Protein AF-0000000077493539 (afdb_homodimer)

Radius of gyration: 42.81 Å; Cα contacts (8 Å, |Δi|>4): 2598; chains: 2; bounding box: 103×130×84 Å

Nearest PDB structures (foldseek):
  8h37-assembly1_P  TM=4.604E-01  e=4.340E-40  Homo sapiens
  8h38-assembly1_I  TM=4.693E-01  e=5.112E-39  Homo sapiens
  8h37-assembly1_N  TM=4.551E-01  e=4.836E-38  Homo sapiens
  8khp-assembly1_B  TM=5.087E-01  e=1.444E-34  Homo sapiens
  8h37-assembly1_A  TM=4.536E-01  e=4.565E-34  Homo sapiens

Organism: Branchiostoma lanceolatum (NCBI:txid7740)

Structure (mmCIF, N/CA/C/O backbone):
data_AF-0000000077493539-model_v1
#
loop_
_entity.id
_entity.type
_entity.pdbx_description
1 polymer 'KLHL18 protein'
#
loop_
_atom_site.group_PDB
_atom_site.id
_atom_site.type_symbol
_atom_site.label_atom_id
_atom_site.label_alt_id
_atom_site.label_comp_id
_atom_site.label_asym_id
_atom_site.label_entity_id
_atom_site.label_seq_id
_atom_site.pdbx_PDB_ins_code
_atom_site.Cartn_x
_atom_site.Cartn_y
_atom_site.Cartn_z
_atom_site.occupancy
_atom_site.B_iso_or_equiv
_atom_site.auth_seq_id
_atom_site.auth_comp_id
_atom_site.auth_asym_id
_atom_site.auth_atom_id
_atom_site.pdbx_PDB_model_num
ATOM 1 N N . MET A 1 1 ? -13.578 37.562 -7.383 1 19.59 1 MET A N 1
ATOM 2 C CA . MET A 1 1 ? -12.977 36.312 -7.816 1 19.59 1 MET A CA 1
ATOM 3 C C . MET A 1 1 ? -11.891 35.875 -6.848 1 19.59 1 MET A C 1
ATOM 5 O O . MET A 1 1 ? -10.742 36.312 -6.957 1 19.59 1 MET A O 1
ATOM 9 N N . ALA A 1 2 ? -12.25 35.625 -5.547 1 22.66 2 ALA A N 1
ATOM 10 C CA . ALA A 1 2 ? -11.398 35.438 -4.375 1 22.66 2 ALA A CA 1
ATOM 11 C C . ALA A 1 2 ? -10.484 34.219 -4.543 1 22.66 2 ALA A C 1
ATOM 13 O O . ALA A 1 2 ? -10.961 33.125 -4.828 1 22.66 2 ALA A O 1
ATOM 14 N N . THR A 1 3 ? -9.312 34.5 -5.129 1 23.86 3 THR A N 1
ATOM 15 C CA . THR A 1 3 ? -8.273 33.5 -5.402 1 23.86 3 THR A CA 1
ATOM 16 C C . THR A 1 3 ? -8.156 32.5 -4.254 1 23.86 3 THR A C 1
ATOM 18 O O . THR A 1 3 ? -7.898 32.875 -3.111 1 23.86 3 THR A O 1
ATOM 21 N N . SER A 1 4 ? -8.82 31.453 -4.363 1 24.23 4 SER A N 1
ATOM 22 C CA . SER A 1 4 ? -8.977 30.266 -3.51 1 24.23 4 SER A CA 1
ATOM 23 C C . SER A 1 4 ? -7.621 29.688 -3.117 1 24.23 4 SER A C 1
ATOM 25 O O . SER A 1 4 ? -6.836 29.297 -3.979 1 24.23 4 SER A O 1
ATOM 27 N N . ARG A 1 5 ? -6.91 30.375 -2.219 1 28.3 5 ARG A N 1
ATOM 28 C CA . ARG A 1 5 ? -5.617 29.875 -1.755 1 28.3 5 ARG A CA 1
ATOM 29 C C . ARG A 1 5 ? -5.68 28.391 -1.453 1 28.3 5 ARG A C 1
ATOM 31 O O . ARG A 1 5 ? -6.297 27.969 -0.469 1 28.3 5 ARG A O 1
ATOM 38 N N . ARG A 1 6 ? -5.695 27.672 -2.5 1 31.83 6 ARG A N 1
ATOM 39 C CA . ARG A 1 6 ? -5.465 26.234 -2.383 1 31.83 6 ARG A CA 1
ATOM 40 C C . ARG A 1 6 ? -4.238 25.938 -1.527 1 31.83 6 ARG A C 1
ATOM 42 O O . ARG A 1 6 ? -3.105 26.156 -1.965 1 31.83 6 ARG A O 1
ATOM 49 N N . ARG A 1 7 ? -4.277 26.266 -0.281 1 31.64 7 ARG A N 1
ATOM 50 C CA . ARG A 1 7 ? -3.146 25.828 0.527 1 31.64 7 ARG A CA 1
ATOM 51 C C . ARG A 1 7 ? -2.814 24.359 0.245 1 31.64 7 ARG A C 1
ATOM 53 O O . ARG A 1 7 ? -3.686 23.5 0.328 1 31.64 7 ARG A O 1
ATOM 60 N N . HIS A 1 8 ? -1.934 24.047 -0.609 1 27.56 8 HIS A N 1
ATOM 61 C CA . HIS A 1 8 ? -1.348 22.719 -0.78 1 27.56 8 HIS A CA 1
ATOM 62 C C . HIS A 1 8 ? -1.075 22.062 0.567 1 27.56 8 HIS A C 1
ATOM 64 O O . HIS A 1 8 ? -0.335 22.609 1.391 1 27.56 8 HIS A O 1
ATOM 70 N N . PHE A 1 9 ? -2.082 21.422 1.148 1 28.53 9 PHE A N 1
ATOM 71 C CA . PHE A 1 9 ? -1.77 20.531 2.252 1 28.53 9 PHE A CA 1
ATOM 72 C C . PHE A 1 9 ? -0.621 19.594 1.883 1 28.53 9 PHE A C 1
ATOM 74 O O . PHE A 1 9 ? -0.666 18.922 0.849 1 28.53 9 PHE A O 1
ATOM 81 N N . PRO A 1 10 ? 0.623 19.953 2.18 1 29.91 10 PRO A N 1
ATOM 82 C CA . PRO A 1 10 ? 1.633 18.906 1.995 1 29.91 10 PRO A CA 1
ATOM 83 C C . PRO A 1 10 ? 1.101 17.516 2.309 1 29.91 10 PRO A C 1
ATOM 85 O O . PRO A 1 10 ? 0.077 17.375 2.982 1 29.91 10 PRO A O 1
ATOM 88 N N . SER A 1 11 ? 1.812 16.453 1.874 1 29.14 11 SER A N 1
ATOM 89 C CA . SER A 1 11 ? 1.626 15.016 2.006 1 29.14 11 SER A CA 1
ATOM 90 C C . SER A 1 11 ? 1.114 14.648 3.395 1 29.14 11 SER A C 1
ATOM 92 O O . SER A 1 11 ? 1.283 15.414 4.348 1 29.14 11 SER A O 1
ATOM 94 N N . ASP A 1 12 ? 0.378 13.484 3.455 1 32.41 12 ASP A N 1
ATOM 95 C CA . ASP A 1 12 ? -0.441 12.672 4.348 1 32.41 12 ASP A CA 1
ATOM 96 C C . ASP A 1 12 ? 0.206 12.547 5.727 1 32.41 12 ASP A C 1
ATOM 98 O O . ASP A 1 12 ? -0.447 12.141 6.691 1 32.41 12 ASP A O 1
ATOM 102 N N . ASP A 1 13 ? 1.546 12.398 5.805 1 32 13 ASP A N 1
ATOM 103 C CA . ASP A 1 13 ? 2.111 11.789 7.004 1 32 13 ASP A CA 1
ATOM 104 C C . ASP A 1 13 ? 2.156 12.789 8.156 1 32 13 ASP A C 1
ATOM 106 O O . ASP A 1 13 ? 2.92 12.609 9.109 1 32 13 ASP A O 1
ATOM 110 N N . LEU A 1 14 ? 1.842 14.078 7.965 1 29.72 14 LEU A N 1
ATOM 111 C CA . LEU A 1 14 ? 2.137 14.812 9.188 1 29.72 14 LEU A CA 1
ATOM 112 C C . LEU A 1 14 ? 1.063 14.57 10.242 1 29.72 14 LEU A C 1
ATOM 114 O O . LEU A 1 14 ? -0.1 14.93 10.039 1 29.72 14 LEU A O 1
ATOM 118 N N . VAL A 1 15 ? 1.22 13.602 11.07 1 33.16 15 VAL A N 1
ATOM 119 C CA . VAL A 1 15 ? 0.54 13.539 12.359 1 33.16 15 VAL A CA 1
ATOM 120 C C . VAL A 1 15 ? 0.522 14.922 13.008 1 33.16 15 VAL A C 1
ATOM 122 O O . VAL A 1 15 ? 1.572 15.547 13.172 1 33.16 15 VAL A O 1
ATOM 125 N N . PRO A 1 16 ? -0.554 15.523 12.938 1 28.86 16 PRO A N 1
ATOM 126 C CA . PRO A 1 16 ? -0.547 16.828 13.625 1 28.86 16 PRO A CA 1
ATOM 127 C C . PRO A 1 16 ? 0.047 16.75 15.031 1 28.86 16 PRO A C 1
ATOM 129 O O . PRO A 1 16 ? -0.392 15.93 15.844 1 28.86 16 PRO A O 1
ATOM 132 N N . ASN A 1 17 ? 1.381 16.812 15.219 1 29.7 17 ASN A N 1
ATOM 133 C CA . ASN A 1 17 ? 1.866 16.984 16.578 1 29.7 17 ASN A CA 1
ATOM 134 C C . ASN A 1 17 ? 1.205 18.188 17.25 1 29.7 17 ASN A C 1
ATOM 136 O O . ASN A 1 17 ? 1.376 19.328 16.812 1 29.7 17 ASN A O 1
ATOM 140 N N . PHE A 1 18 ? 0.02 18.047 17.766 1 29.42 18 PHE A N 1
ATOM 141 C CA . PHE A 1 18 ? -0.515 19 18.734 1 29.42 18 PHE A CA 1
ATOM 142 C C . PHE A 1 18 ? 0.603 19.609 19.578 1 29.42 18 PHE A C 1
ATOM 144 O O . PHE A 1 18 ? 1.498 18.891 20.031 1 29.42 18 PHE A O 1
ATOM 151 N N . ASP A 1 19 ? 0.767 20.891 19.422 1 31.44 19 ASP A N 1
ATOM 152 C CA . ASP A 1 19 ? 1.774 21.688 20.109 1 31.44 19 ASP A CA 1
ATOM 153 C C . ASP A 1 19 ? 1.789 21.359 21.609 1 31.44 19 ASP A C 1
ATOM 155 O O . ASP A 1 19 ? 0.932 21.844 22.359 1 31.44 19 ASP A O 1
ATOM 159 N N . THR A 1 20 ? 1.714 20.141 22.219 1 31.7 20 THR A N 1
ATOM 160 C CA . THR A 1 20 ? 2.289 20.375 23.531 1 31.7 20 THR A CA 1
ATOM 161 C C . THR A 1 20 ? 3.314 21.5 23.484 1 31.7 20 THR A C 1
ATOM 163 O O . THR A 1 20 ? 3.977 21.703 22.469 1 31.7 20 THR A O 1
ATOM 166 N N . PRO A 1 21 ? 3.08 22.547 24.344 1 33.81 21 PRO A N 1
ATOM 167 C CA . PRO A 1 21 ? 4.277 23.391 24.344 1 33.81 21 PRO A CA 1
ATOM 168 C C . PRO A 1 21 ? 5.535 22.641 23.922 1 33.81 21 PRO A C 1
ATOM 170 O O . PRO A 1 21 ? 5.652 21.438 24.172 1 33.81 21 PRO A O 1
ATOM 173 N N . PRO A 1 22 ? 6.09 23 22.719 1 34.75 22 PRO A N 1
ATOM 174 C CA . PRO A 1 22 ? 7.383 22.312 22.656 1 34.75 22 PRO A CA 1
ATOM 175 C C . PRO A 1 22 ? 7.98 22.062 24.047 1 34.75 22 PRO A C 1
ATOM 177 O O . PRO A 1 22 ? 8.07 22.984 24.859 1 34.75 22 PRO A O 1
ATOM 180 N N . ASP A 1 23 ? 7.605 21.062 24.719 1 33.31 23 ASP A N 1
ATOM 181 C CA . ASP A 1 23 ? 8.633 20.859 25.734 1 33.31 23 ASP A CA 1
ATOM 182 C C . ASP A 1 23 ? 9.938 21.531 25.344 1 33.31 23 ASP A C 1
ATOM 184 O O . ASP A 1 23 ? 10.219 21.719 24.156 1 33.31 23 ASP A O 1
ATOM 188 N N . GLU A 1 24 ? 10.609 22.047 26.328 1 35.91 24 GLU A N 1
ATOM 189 C CA . GLU A 1 24 ? 11.961 22.594 26.328 1 35.91 24 GLU A CA 1
ATOM 190 C C . GLU A 1 24 ? 12.758 22.109 25.109 1 35.91 24 GLU A C 1
ATOM 192 O O . GLU A 1 24 ? 12.305 21.219 24.375 1 35.91 24 GLU A O 1
ATOM 197 N N . GLY A 1 25 ? 14.062 22.172 25.328 1 38.84 25 GLY A N 1
ATOM 198 C CA . GLY A 1 25 ? 15.461 22.219 24.922 1 38.84 25 GLY A CA 1
ATOM 199 C C . GLY A 1 25 ? 15.883 21.016 24.094 1 38.84 25 GLY A C 1
ATOM 200 O O . GLY A 1 25 ? 17.078 20.766 23.906 1 38.84 25 GLY A O 1
ATOM 201 N N . ASP A 1 26 ? 15.164 19.844 24.203 1 42.84 26 ASP A N 1
ATOM 202 C CA . ASP A 1 26 ? 16.109 18.797 23.828 1 42.84 26 ASP A CA 1
ATOM 203 C C . ASP A 1 26 ? 16.469 18.875 22.359 1 42.84 26 ASP A C 1
ATOM 205 O O . ASP A 1 26 ? 15.594 19.031 21.5 1 42.84 26 ASP A O 1
ATOM 209 N N . ASP A 1 27 ? 17.625 19.328 21.969 1 54.94 27 ASP A N 1
ATOM 210 C CA . ASP A 1 27 ? 18.5 19.125 20.828 1 54.94 27 ASP A CA 1
ATOM 211 C C . ASP A 1 27 ? 18.156 17.828 20.094 1 54.94 27 ASP A C 1
ATOM 213 O O . ASP A 1 27 ? 18.859 16.828 20.219 1 54.94 27 ASP A O 1
ATOM 217 N N . GLU A 1 28 ? 16.828 17.609 19.844 1 65.25 28 GLU A N 1
ATOM 218 C CA . GLU A 1 28 ? 16.453 16.328 19.266 1 65.25 28 GLU A CA 1
ATOM 219 C C . GLU A 1 28 ? 17.062 16.141 17.875 1 65.25 28 GLU A C 1
ATOM 221 O O . GLU A 1 28 ? 16.781 16.922 16.953 1 65.25 28 GLU A O 1
ATOM 226 N N . LYS A 1 29 ? 18.062 15.406 17.875 1 75.94 29 LYS A N 1
ATOM 227 C CA . LYS A 1 29 ? 18.672 14.922 16.641 1 75.94 29 LYS A CA 1
ATOM 228 C C . LYS A 1 29 ? 17.688 14.062 15.852 1 75.94 29 LYS A C 1
ATOM 230 O O . LYS A 1 29 ? 17.047 13.164 16.406 1 75.94 29 LYS A O 1
ATOM 235 N N . ILE A 1 30 ? 17.25 14.648 14.648 1 87.31 30 ILE A N 1
ATOM 236 C CA . ILE A 1 30 ? 16.375 13.891 13.766 1 87.31 30 ILE A CA 1
ATOM 237 C C . ILE A 1 30 ? 17.172 13.336 12.586 1 87.31 30 ILE A C 1
ATOM 239 O O . ILE A 1 30 ? 18.016 14.047 12.016 1 87.31 30 ILE A O 1
ATOM 243 N N . TYR A 1 31 ? 17.047 12.062 12.391 1 89.19 31 TYR A N 1
ATOM 244 C CA . TYR A 1 31 ? 17.75 11.43 11.273 1 89.19 31 TYR A CA 1
ATOM 245 C C . TYR A 1 31 ? 16.875 11.43 10.023 1 89.19 31 TYR A C 1
ATOM 247 O O . TYR A 1 31 ? 15.688 11.094 10.086 1 89.19 31 TYR A O 1
ATOM 255 N N . HIS A 1 32 ? 17.422 12.023 9.039 1 90.81 32 HIS A N 1
ATOM 256 C CA . HIS A 1 32 ? 16.781 11.992 7.73 1 90.81 32 HIS A CA 1
ATOM 257 C C . HIS A 1 32 ? 17.469 10.984 6.809 1 90.81 32 HIS A C 1
ATOM 259 O O . HIS A 1 32 ? 18.703 10.93 6.746 1 90.81 32 HIS A O 1
ATOM 265 N N . GLU A 1 33 ? 16.656 10.195 6.203 1 91.69 33 GLU A N 1
ATOM 266 C CA . GLU A 1 33 ? 17.203 9.195 5.285 1 91.69 33 GLU A CA 1
ATOM 267 C C . GLU A 1 33 ? 16.641 9.391 3.877 1 91.69 33 GLU A C 1
ATOM 269 O O . GLU A 1 33 ? 15.43 9.508 3.695 1 91.69 33 GLU A O 1
ATOM 274 N N . ASN A 1 34 ? 17.516 9.492 2.943 1 91.19 34 ASN A N 1
ATOM 275 C CA . ASN A 1 34 ? 17.141 9.516 1.53 1 91.19 34 ASN A CA 1
ATOM 276 C C . ASN A 1 34 ? 17.094 8.109 0.946 1 91.19 34 ASN A C 1
ATOM 278 O O . ASN A 1 34 ? 18.125 7.504 0.662 1 91.19 34 ASN A O 1
ATOM 282 N N . GLN A 1 35 ? 15.914 7.633 0.65 1 86.19 35 GLN A N 1
ATOM 283 C CA . GLN A 1 35 ? 15.695 6.254 0.227 1 86.19 35 GLN A CA 1
ATOM 284 C C . GLN A 1 35 ? 16.25 6.016 -1.176 1 86.19 35 GLN A C 1
ATOM 286 O O . GLN A 1 35 ? 16.578 4.887 -1.534 1 86.19 35 GLN A O 1
ATOM 291 N N . SER A 1 36 ? 16.453 7.082 -1.914 1 89.88 36 SER A N 1
ATOM 292 C CA . SER A 1 36 ? 16.906 6.938 -3.293 1 89.88 36 SER A CA 1
ATOM 293 C C . SER A 1 36 ? 18.406 7.16 -3.406 1 89.88 36 SER A C 1
ATOM 295 O O . SER A 1 36 ? 18.969 7.113 -4.504 1 89.88 36 SER A O 1
ATOM 297 N N . HIS A 1 37 ? 19.047 7.461 -2.361 1 91.62 37 HIS A N 1
ATOM 298 C CA . HIS A 1 37 ? 20.469 7.816 -2.385 1 91.62 37 HIS A CA 1
ATOM 299 C C . HIS A 1 37 ? 21.312 6.691 -2.979 1 91.62 37 HIS A C 1
ATOM 301 O O . HIS A 1 37 ? 22.172 6.934 -3.832 1 91.62 37 HIS A O 1
ATOM 307 N N . GLY A 1 38 ? 21.062 5.469 -2.48 1 91.5 38 GLY A N 1
ATOM 308 C CA . GLY A 1 38 ? 21.828 4.332 -2.973 1 91.5 38 GLY A CA 1
ATOM 309 C C . GLY A 1 38 ? 21.75 4.176 -4.48 1 91.5 38 GLY A C 1
ATOM 310 O O . GLY A 1 38 ? 22.781 3.986 -5.137 1 91.5 38 GLY A O 1
ATOM 311 N N . SER A 1 39 ? 20.594 4.273 -4.957 1 91.69 39 SER A N 1
ATOM 312 C CA . SER A 1 39 ? 20.391 4.156 -6.398 1 91.69 39 SER A CA 1
ATOM 313 C C . SER A 1 39 ? 21.094 5.293 -7.145 1 91.69 39 SER A C 1
ATOM 315 O O . SER A 1 39 ? 21.672 5.078 -8.211 1 91.69 39 SER A O 1
ATOM 317 N N . SER A 1 40 ? 21.031 6.496 -6.621 1 92.88 40 SER A N 1
ATOM 318 C CA . SER A 1 40 ? 21.688 7.641 -7.242 1 92.88 40 SER A CA 1
ATOM 319 C C . SER A 1 40 ? 23.203 7.477 -7.254 1 92.88 40 SER A C 1
ATOM 321 O O . SER A 1 40 ? 23.859 7.781 -8.25 1 92.88 40 SER A O 1
ATOM 323 N N . LEU A 1 41 ? 23.688 7.039 -6.133 1 94.44 41 LEU A N 1
ATOM 324 C CA . LEU A 1 41 ? 25.125 6.777 -6.039 1 94.44 41 LEU A CA 1
ATOM 325 C C . LEU A 1 41 ? 25.562 5.73 -7.062 1 94.44 41 LEU A C 1
ATOM 327 O O . LEU A 1 41 ? 26.547 5.918 -7.77 1 94.44 41 LEU A O 1
ATOM 331 N N . ALA A 1 42 ? 24.828 4.688 -7.141 1 94.69 42 ALA A N 1
ATOM 332 C CA . ALA A 1 42 ? 25.125 3.625 -8.094 1 94.69 42 ALA A CA 1
ATOM 333 C C . ALA A 1 42 ? 25.109 4.156 -9.523 1 94.69 42 ALA A C 1
ATOM 335 O O . ALA A 1 42 ? 25.969 3.807 -10.336 1 94.69 42 ALA A O 1
ATOM 336 N N . LYS A 1 43 ? 24.156 4.977 -9.836 1 94.5 43 LYS A N 1
ATOM 337 C CA . LYS A 1 43 ? 24.062 5.582 -11.164 1 94.5 43 LYS A CA 1
ATOM 338 C C . LYS A 1 43 ? 25.312 6.406 -11.477 1 94.5 43 LYS A C 1
ATOM 340 O O . LYS A 1 43 ? 25.844 6.344 -12.586 1 94.5 43 LYS A O 1
ATOM 345 N N . GLY A 1 44 ? 25.734 7.164 -10.477 1 95.19 44 GLY A N 1
ATOM 346 C CA . GLY A 1 44 ? 26.953 7.93 -10.648 1 95.19 44 GLY A CA 1
ATOM 347 C C . GLY A 1 44 ? 28.172 7.059 -10.898 1 95.19 44 GLY A C 1
ATOM 348 O O . GLY A 1 44 ? 28.984 7.352 -11.773 1 95.19 44 GLY A O 1
ATOM 349 N N . LEU A 1 45 ? 28.266 6.012 -10.156 1 96.25 45 LEU A N 1
ATOM 350 C CA . LEU A 1 45 ? 29.391 5.09 -10.297 1 96.25 45 LEU A CA 1
ATOM 351 C C . LEU A 1 45 ? 29.344 4.371 -11.641 1 96.25 45 LEU A C 1
ATOM 353 O O . LEU A 1 45 ? 30.375 4.129 -12.266 1 96.25 45 LEU A O 1
ATOM 357 N N . MET A 1 46 ? 28.156 4.023 -12.086 1 95.94 46 MET A N 1
ATOM 358 C CA . MET A 1 46 ? 27.984 3.398 -13.391 1 95.94 46 MET A CA 1
ATOM 359 C C . MET A 1 46 ? 28.453 4.32 -14.508 1 95.94 46 MET A C 1
ATOM 361 O O . MET A 1 46 ? 29.094 3.867 -15.461 1 95.94 46 MET A O 1
ATOM 365 N N . GLN A 1 47 ? 28.156 5.613 -14.344 1 95.5 47 GLN A N 1
ATOM 366 C CA . GLN A 1 47 ? 28.609 6.574 -15.336 1 95.5 47 GLN A CA 1
ATOM 367 C C . GLN A 1 47 ? 30.141 6.625 -15.398 1 95.5 47 GLN A C 1
ATOM 369 O O . GLN A 1 47 ? 30.719 6.676 -16.484 1 95.5 47 GLN A O 1
ATOM 374 N N . LEU A 1 48 ? 30.734 6.629 -14.234 1 95.94 48 LEU A N 1
ATOM 375 C CA . LEU A 1 48 ? 32.188 6.617 -14.188 1 95.94 48 LEU A CA 1
ATOM 376 C C . LEU A 1 48 ? 32.75 5.352 -14.82 1 95.94 48 LEU A C 1
ATOM 378 O O . LEU A 1 48 ? 33.75 5.398 -15.531 1 95.94 48 LEU A O 1
ATOM 382 N N . TYR A 1 49 ? 32.094 4.211 -14.609 1 96 49 TYR A N 1
ATOM 383 C CA . TYR A 1 49 ? 32.5 2.924 -15.172 1 96 49 TYR A CA 1
ATOM 384 C C . TYR A 1 49 ? 32.375 2.932 -16.688 1 96 49 TYR A C 1
ATOM 386 O O . TYR A 1 49 ? 33.344 2.564 -17.391 1 96 49 TYR A O 1
ATOM 394 N N . LYS A 1 50 ? 31.266 3.408 -17.203 1 95.56 50 LYS A N 1
ATOM 395 C CA . LYS A 1 50 ? 31.031 3.438 -18.656 1 95.56 50 LYS A CA 1
ATOM 396 C C . LYS A 1 50 ? 32.031 4.367 -19.344 1 95.56 50 LYS A C 1
ATOM 398 O O . LYS A 1 50 ? 32.469 4.074 -20.453 1 95.56 50 LYS A O 1
ATOM 403 N N . ASN A 1 51 ? 32.406 5.488 -18.578 1 94.62 51 ASN A N 1
ATOM 404 C CA . ASN A 1 51 ? 33.312 6.465 -19.156 1 94.62 51 ASN A CA 1
ATOM 405 C C . ASN A 1 51 ? 34.781 6.105 -18.859 1 94.62 51 ASN A C 1
ATOM 407 O O . ASN A 1 51 ? 35.688 6.801 -19.297 1 94.62 51 ASN A O 1
ATOM 411 N N . GLU A 1 52 ? 34.969 4.961 -18.156 1 94.81 52 GLU A N 1
ATOM 412 C CA . GLU A 1 52 ? 36.281 4.527 -17.719 1 94.81 52 GLU A CA 1
ATOM 413 C C . GLU A 1 52 ? 37.031 5.648 -17 1 94.81 52 GLU A C 1
ATOM 415 O O . GLU A 1 52 ? 38.188 5.91 -17.297 1 94.81 52 GLU A O 1
ATOM 420 N N . GLU A 1 53 ? 36.281 6.422 -16.156 1 93.62 53 GLU A N 1
ATOM 421 C CA . GLU A 1 53 ? 36.844 7.508 -15.359 1 93.62 53 GLU A CA 1
ATOM 422 C C . GLU A 1 53 ? 37.156 7.047 -13.938 1 93.62 53 GLU A C 1
ATOM 424 O O . GLU A 1 53 ? 36.344 6.328 -13.328 1 93.62 53 GLU A O 1
ATOM 429 N N . LEU A 1 54 ? 38.344 7.383 -13.438 1 92.94 54 LEU A N 1
ATOM 430 C CA . LEU A 1 54 ? 38.812 7.137 -12.078 1 92.94 54 LEU A CA 1
ATOM 431 C C . LEU A 1 54 ? 38.938 5.641 -11.805 1 92.94 54 LEU A C 1
ATOM 433 O O . LEU A 1 54 ? 38.75 5.195 -10.664 1 92.94 54 LEU A O 1
ATOM 437 N N . CYS A 1 55 ? 38.938 4.824 -12.898 1 94.5 55 CYS A N 1
ATOM 438 C CA . CYS A 1 55 ? 39.156 3.393 -12.727 1 94.5 55 CYS A CA 1
ATOM 439 C C . CYS A 1 55 ? 40.562 3.102 -12.211 1 94.5 55 CYS A C 1
ATOM 441 O O . CYS A 1 55 ? 41.531 3.768 -12.602 1 94.5 55 CYS A O 1
ATOM 443 N N . ASP A 1 56 ? 40.656 2.092 -11.359 1 93.12 56 ASP A N 1
ATOM 444 C CA . ASP A 1 56 ? 41.969 1.845 -10.742 1 93.12 56 ASP A CA 1
ATOM 445 C C . ASP A 1 56 ? 42.312 0.361 -10.797 1 93.12 56 ASP A C 1
ATOM 447 O O . ASP A 1 56 ? 43.344 -0.056 -10.242 1 93.12 56 ASP A O 1
ATOM 451 N N . VAL A 1 57 ? 41.531 -0.548 -11.5 1 94.75 57 VAL A N 1
ATOM 452 C CA . VAL A 1 57 ? 41.844 -1.964 -11.672 1 94.75 57 VAL A CA 1
ATOM 453 C C . VAL A 1 57 ? 41.25 -2.469 -12.984 1 94.75 57 VAL A C 1
ATOM 455 O O . VAL A 1 57 ? 40.219 -1.967 -13.445 1 94.75 57 VAL A O 1
ATOM 458 N N . THR A 1 58 ? 41.875 -3.443 -13.586 1 96.88 58 THR A N 1
ATOM 459 C CA . THR A 1 58 ? 41.406 -4.062 -14.82 1 96.88 58 THR A CA 1
ATOM 460 C C . THR A 1 58 ? 41.25 -5.57 -14.648 1 96.88 58 THR A C 1
ATOM 462 O O . THR A 1 58 ? 42.188 -6.25 -14.203 1 96.88 58 THR A O 1
ATOM 465 N N . LEU A 1 59 ? 40.094 -6.145 -14.945 1 95.69 59 LEU A N 1
ATOM 466 C CA . LEU A 1 59 ? 39.844 -7.582 -14.938 1 95.69 59 LEU A CA 1
ATOM 467 C C . LEU A 1 59 ? 40.062 -8.18 -16.328 1 95.69 59 LEU A C 1
ATOM 469 O O . LEU A 1 59 ? 39.531 -7.652 -17.312 1 95.69 59 LEU A O 1
ATOM 473 N N . GLU A 1 60 ? 40.812 -9.211 -16.406 1 96.44 60 GLU A N 1
ATOM 474 C CA . GLU A 1 60 ? 41.031 -9.898 -17.672 1 96.44 60 GLU A CA 1
ATOM 475 C C . GLU A 1 60 ? 40.406 -11.297 -17.656 1 96.44 60 GLU A C 1
ATOM 477 O O . GLU A 1 60 ? 40.719 -12.109 -16.781 1 96.44 60 GLU A O 1
ATOM 482 N N . VAL A 1 61 ? 39.5 -11.625 -18.609 1 96 61 VAL A N 1
ATOM 483 C CA . VAL A 1 61 ? 38.781 -12.891 -18.719 1 96 61 VAL A CA 1
ATOM 484 C C . VAL A 1 61 ? 38.719 -13.336 -20.188 1 96 61 VAL A C 1
ATOM 486 O O . VAL A 1 61 ? 38.125 -12.656 -21.031 1 96 61 VAL A O 1
ATOM 489 N N . GLN A 1 62 ? 39.25 -14.43 -20.531 1 95 62 GLN A N 1
ATOM 490 C CA . GLN A 1 62 ? 39.25 -15 -21.875 1 95 62 GLN A CA 1
ATOM 491 C C . GLN A 1 62 ? 39.719 -13.977 -22.906 1 95 62 GLN A C 1
ATOM 493 O O . GLN A 1 62 ? 39.062 -13.812 -23.953 1 95 62 GLN A O 1
ATOM 498 N N . GLY A 1 63 ? 40.688 -13.148 -22.562 1 92.88 63 GLY A N 1
ATOM 499 C CA . GLY A 1 63 ? 41.281 -12.188 -23.469 1 92.88 63 GLY A CA 1
ATOM 500 C C . GLY A 1 63 ? 40.562 -10.844 -23.484 1 92.88 63 GLY A C 1
ATOM 501 O O . GLY A 1 63 ? 41.031 -9.883 -24.078 1 92.88 63 GLY A O 1
ATOM 502 N N . GLN A 1 64 ? 39.5 -10.727 -22.812 1 96.19 64 GLN A N 1
ATOM 503 C CA . GLN A 1 64 ? 38.75 -9.461 -22.719 1 96.19 64 GLN A CA 1
ATOM 504 C C . GLN A 1 64 ? 39.125 -8.719 -21.438 1 96.19 64 GLN A C 1
ATOM 506 O O . GLN A 1 64 ? 39.312 -9.336 -20.391 1 96.19 64 GLN A O 1
ATOM 511 N N . ARG A 1 65 ? 39.188 -7.336 -21.578 1 96.62 65 ARG A N 1
ATOM 512 C CA . ARG A 1 65 ? 39.562 -6.5 -20.453 1 96.62 65 ARG A CA 1
ATOM 513 C C . ARG A 1 65 ? 38.406 -5.594 -20.016 1 96.62 65 ARG A C 1
ATOM 515 O O . ARG A 1 65 ? 37.688 -5.055 -20.859 1 96.62 65 ARG A O 1
ATOM 522 N N . PHE A 1 66 ? 38.25 -5.488 -18.656 1 97.19 66 PHE A N 1
ATOM 523 C CA . PHE A 1 66 ? 37.219 -4.637 -18.062 1 97.19 66 PHE A CA 1
ATOM 524 C C . PHE A 1 66 ? 37.812 -3.701 -17.016 1 97.19 66 PHE A C 1
ATOM 526 O O . PHE A 1 66 ? 38.312 -4.152 -15.984 1 97.19 66 PHE A O 1
ATOM 533 N N . SER A 1 67 ? 37.875 -2.367 -17.312 1 96.88 67 SER A N 1
ATOM 534 C CA . SER A 1 67 ? 38.375 -1.383 -16.344 1 96.88 67 SER A CA 1
ATOM 535 C C . SER A 1 67 ? 37.312 -1.074 -15.289 1 96.88 67 SER A C 1
ATOM 537 O O . SER A 1 67 ? 36.219 -0.626 -15.609 1 96.88 67 SER A O 1
ATOM 539 N N . CYS A 1 68 ? 37.625 -1.331 -14.016 1 96.94 68 CYS A N 1
ATOM 540 C CA . CYS A 1 68 ? 36.656 -1.217 -12.938 1 96.94 68 CYS A CA 1
ATOM 541 C C . CYS A 1 68 ? 37.219 -0.409 -11.773 1 96.94 68 CYS A C 1
ATOM 543 O O . CYS A 1 68 ? 38.312 0.149 -11.883 1 96.94 68 CYS A O 1
ATOM 545 N N . HIS A 1 69 ? 36.531 -0.193 -10.75 1 96.62 69 HIS A N 1
ATOM 546 C CA . HIS A 1 69 ? 36.938 0.459 -9.5 1 96.62 69 HIS A CA 1
ATOM 547 C C . HIS A 1 69 ? 37.094 -0.554 -8.375 1 96.62 69 HIS A C 1
ATOM 549 O O . HIS A 1 69 ? 36.156 -1.281 -8.055 1 96.62 69 HIS A O 1
ATOM 555 N N . ARG A 1 70 ? 38.25 -0.597 -7.711 1 94.94 70 ARG A N 1
ATOM 556 C CA . ARG A 1 70 ? 38.562 -1.564 -6.66 1 94.94 70 ARG A CA 1
ATOM 557 C C . ARG A 1 70 ? 37.531 -1.48 -5.527 1 94.94 70 ARG A C 1
ATOM 559 O O . ARG A 1 70 ? 37.062 -2.506 -5.035 1 94.94 70 ARG A O 1
ATOM 566 N N . ASN A 1 71 ? 37.281 -0.218 -5.109 1 95.12 71 ASN A N 1
ATOM 567 C CA . ASN A 1 71 ? 36.406 -0.046 -3.957 1 95.12 71 ASN A CA 1
ATOM 568 C C . ASN A 1 71 ? 34.969 -0.499 -4.27 1 95.12 71 ASN A C 1
ATOM 570 O O . ASN A 1 71 ? 34.281 -1.041 -3.4 1 95.12 71 ASN A O 1
ATOM 574 N N . VAL A 1 72 ? 34.469 -0.313 -5.539 1 96.81 72 VAL A N 1
ATOM 575 C CA . VAL A 1 72 ? 33.125 -0.745 -5.926 1 96.81 72 VAL A CA 1
ATOM 576 C C . VAL A 1 72 ? 33.062 -2.271 -5.941 1 96.81 72 VAL A C 1
ATOM 578 O O . VAL A 1 72 ? 32.125 -2.861 -5.406 1 96.81 72 VAL A O 1
ATOM 581 N N . LEU A 1 73 ? 34.062 -2.906 -6.543 1 96 73 LEU A N 1
ATOM 582 C CA . LEU A 1 73 ? 34.125 -4.363 -6.566 1 96 73 LEU A CA 1
ATOM 583 C C . LEU A 1 73 ? 34.188 -4.93 -5.152 1 96 73 LEU A C 1
ATOM 585 O O . LEU A 1 73 ? 33.469 -5.855 -4.816 1 96 73 LEU A O 1
ATOM 589 N N . ALA A 1 74 ? 35.094 -4.316 -4.328 1 94.81 74 ALA A N 1
ATOM 590 C CA . ALA A 1 74 ? 35.312 -4.785 -2.959 1 94.81 74 ALA A CA 1
ATOM 591 C C . ALA A 1 74 ? 34.031 -4.566 -2.117 1 94.81 74 ALA A C 1
ATOM 593 O O . ALA A 1 74 ? 33.75 -5.359 -1.218 1 94.81 74 ALA A O 1
ATOM 594 N N . ALA A 1 75 ? 33.281 -3.486 -2.408 1 95.31 75 ALA A N 1
ATOM 595 C CA . ALA A 1 75 ? 32.094 -3.143 -1.639 1 95.31 75 ALA A CA 1
ATOM 596 C C . ALA A 1 75 ? 30.953 -4.094 -1.955 1 95.31 75 ALA A C 1
ATOM 598 O O . ALA A 1 75 ? 30.094 -4.348 -1.103 1 95.31 75 ALA A O 1
ATOM 599 N N . SER A 1 76 ? 30.859 -4.691 -3.145 1 93.44 76 SER A N 1
ATOM 600 C CA . SER A 1 76 ? 29.703 -5.434 -3.609 1 93.44 76 SER A CA 1
ATOM 601 C C . SER A 1 76 ? 29.969 -6.938 -3.615 1 93.44 76 SER A C 1
ATOM 603 O O . SER A 1 76 ? 29.031 -7.738 -3.535 1 93.44 76 SER A O 1
ATOM 605 N N . VAL A 1 77 ? 31.25 -7.348 -3.773 1 93.75 77 VAL A N 1
ATOM 606 C CA . VAL A 1 77 ? 31.578 -8.75 -4.016 1 93.75 77 VAL A CA 1
ATOM 607 C C . VAL A 1 77 ? 32.594 -9.227 -2.971 1 93.75 77 VAL A C 1
ATOM 609 O O . VAL A 1 77 ? 33.75 -8.773 -2.955 1 93.75 77 VAL A O 1
ATOM 612 N N . PRO A 1 78 ? 32.281 -10.156 -2.16 1 92 78 PRO A N 1
ATOM 613 C CA . PRO A 1 78 ? 33.156 -10.648 -1.106 1 92 78 PRO A CA 1
ATOM 614 C C . PRO A 1 78 ? 34.5 -11.172 -1.652 1 92 78 PRO A C 1
ATOM 616 O O . PRO A 1 78 ? 35.531 -10.953 -1.052 1 92 78 PRO A O 1
ATOM 619 N N . TYR A 1 79 ? 34.406 -11.914 -2.818 1 91.62 79 TYR A N 1
ATOM 620 C CA . TYR A 1 79 ? 35.625 -12.422 -3.465 1 91.62 79 TYR A CA 1
ATOM 621 C C . TYR A 1 79 ? 36.625 -11.305 -3.686 1 91.62 79 TYR A C 1
ATOM 623 O O . TYR A 1 79 ? 37.812 -11.438 -3.318 1 91.62 79 TYR A O 1
ATOM 631 N N . PHE A 1 80 ? 36.25 -10.203 -4.145 1 92.75 80 PHE A N 1
ATOM 632 C CA . PHE A 1 80 ? 37.125 -9.078 -4.438 1 92.75 80 PHE A CA 1
ATOM 633 C C . PHE A 1 80 ? 37.469 -8.32 -3.16 1 92.75 80 PHE A C 1
ATOM 635 O O . PHE A 1 80 ? 38.562 -7.758 -3.051 1 92.75 80 PHE A O 1
ATOM 642 N N . ARG A 1 81 ? 36.531 -8.25 -2.178 1 92.56 81 ARG A N 1
ATOM 643 C CA . ARG A 1 81 ? 36.812 -7.617 -0.898 1 92.56 81 ARG A CA 1
ATOM 644 C C . ARG A 1 81 ? 38.062 -8.234 -0.252 1 92.56 81 ARG A C 1
ATOM 646 O O . ARG A 1 81 ? 38.969 -7.523 0.133 1 92.56 81 ARG A O 1
ATOM 653 N N . VAL A 1 82 ? 38.094 -9.539 -0.209 1 89.56 82 VAL A N 1
ATOM 654 C CA . VAL A 1 82 ? 39.188 -10.258 0.383 1 89.56 82 VAL A CA 1
ATOM 655 C C . VAL A 1 82 ? 40.469 -10.039 -0.457 1 89.56 82 VAL A C 1
ATOM 657 O O . VAL A 1 82 ? 41.531 -9.781 0.083 1 89.56 82 VAL A O 1
ATOM 660 N N . MET A 1 83 ? 40.312 -10.062 -1.721 1 89.44 83 MET A N 1
ATOM 661 C CA . MET A 1 83 ? 41.438 -9.922 -2.641 1 89.44 83 MET A CA 1
ATOM 662 C C . MET A 1 83 ? 42.094 -8.562 -2.477 1 89.44 83 MET A C 1
ATOM 664 O O . MET A 1 83 ? 43.344 -8.477 -2.447 1 89.44 83 MET A O 1
ATOM 668 N N . PHE A 1 84 ? 41.344 -7.457 -2.281 1 91.38 84 PHE A N 1
ATOM 669 C CA . PHE A 1 84 ? 41.906 -6.109 -2.35 1 91.38 84 PHE A CA 1
ATOM 670 C C . PHE A 1 84 ? 42.219 -5.582 -0.955 1 91.38 84 PHE A C 1
ATOM 672 O O . PHE A 1 84 ? 42.875 -4.551 -0.811 1 91.38 84 PHE A O 1
ATOM 679 N N . THR A 1 85 ? 41.688 -6.164 0.109 1 86.94 85 THR A N 1
ATOM 680 C CA . THR A 1 85 ? 41.906 -5.609 1.441 1 86.94 85 THR A CA 1
ATOM 681 C C . THR A 1 85 ? 42.812 -6.527 2.27 1 86.94 85 THR A C 1
ATOM 683 O O . THR A 1 85 ? 43.219 -6.172 3.379 1 86.94 85 THR A O 1
ATOM 686 N N . SER A 1 86 ? 43.062 -7.742 1.878 1 79.81 86 SER A N 1
ATOM 687 C CA . SER A 1 86 ? 43.781 -8.727 2.676 1 79.81 86 SER A CA 1
ATOM 688 C C . SER A 1 86 ? 45.281 -8.461 2.656 1 79.81 86 SER A C 1
ATOM 690 O O . SER A 1 86 ? 46.062 -9.102 3.387 1 79.81 86 SER A O 1
ATOM 692 N N . GLY A 1 87 ? 45.781 -7.336 2.145 1 71.25 87 GLY A N 1
ATOM 693 C CA . GLY A 1 87 ? 47.219 -7.043 2.166 1 71.25 87 GLY A CA 1
ATOM 694 C C . GLY A 1 87 ? 48.031 -7.957 1.265 1 71.25 87 GLY A C 1
ATOM 695 O O . GLY A 1 87 ? 49.25 -7.871 1.229 1 71.25 87 GLY A O 1
ATOM 696 N N . LEU A 1 88 ? 47.375 -8.812 0.58 1 63.72 88 LEU A N 1
ATOM 697 C CA . LEU A 1 88 ? 48.094 -9.75 -0.291 1 63.72 88 LEU A CA 1
ATOM 698 C C . LEU A 1 88 ? 48.562 -9.039 -1.55 1 63.72 88 LEU A C 1
ATOM 700 O O . LEU A 1 88 ? 48.25 -7.875 -1.781 1 63.72 88 LEU A O 1
ATOM 704 N N . SER A 1 89 ? 49.438 -9.688 -2.371 1 60.72 89 SER A N 1
ATOM 705 C CA . SER A 1 89 ? 50.094 -9.164 -3.555 1 60.72 89 SER A CA 1
ATOM 706 C C . SER A 1 89 ? 49.094 -8.562 -4.535 1 60.72 89 SER A C 1
ATOM 708 O O . SER A 1 89 ? 49.406 -7.59 -5.23 1 60.72 89 SER A O 1
ATOM 710 N N . GLU A 1 90 ? 47.875 -9.031 -4.441 1 61.88 90 GLU A N 1
ATOM 711 C CA . GLU A 1 90 ? 46.875 -8.633 -5.414 1 61.88 90 GLU A CA 1
ATOM 712 C C . GLU A 1 90 ? 46.25 -7.27 -5.062 1 61.88 90 GLU A C 1
ATOM 714 O O . GLU A 1 90 ? 45.688 -6.605 -5.918 1 61.88 90 GLU A O 1
ATOM 719 N N . THR A 1 91 ? 46.562 -6.824 -3.891 1 68.25 91 THR A N 1
ATOM 720 C CA . THR A 1 91 ? 46 -5.574 -3.395 1 68.25 91 THR A CA 1
ATOM 721 C C . THR A 1 91 ? 46.438 -4.398 -4.262 1 68.25 91 THR A C 1
ATOM 723 O O . THR A 1 91 ? 45.656 -3.492 -4.535 1 68.25 91 THR A O 1
ATOM 726 N N . ASN A 1 92 ? 47.562 -4.539 -4.891 1 73.12 92 ASN A N 1
ATOM 727 C CA . ASN A 1 92 ? 48.094 -3.381 -5.602 1 73.12 92 ASN A CA 1
ATOM 728 C C . ASN A 1 92 ? 48.25 -3.666 -7.094 1 73.12 92 ASN A C 1
ATOM 730 O O . ASN A 1 92 ? 48.812 -2.859 -7.824 1 73.12 92 ASN A O 1
ATOM 734 N N . GLN A 1 93 ? 47.688 -4.875 -7.535 1 82.31 93 GLN A N 1
ATOM 735 C CA . GLN A 1 93 ? 47.812 -5.219 -8.945 1 82.31 93 GLN A CA 1
ATOM 736 C C . GLN A 1 93 ? 46.844 -4.426 -9.797 1 82.31 93 GLN A C 1
ATOM 738 O O . GLN A 1 93 ? 45.656 -4.285 -9.438 1 82.31 93 GLN A O 1
ATOM 743 N N . ASP A 1 94 ? 47.344 -4.027 -10.898 1 89.31 94 ASP A N 1
ATOM 744 C CA . ASP A 1 94 ? 46.5 -3.223 -11.797 1 89.31 94 ASP A CA 1
ATOM 745 C C . ASP A 1 94 ? 45.625 -4.105 -12.672 1 89.31 94 ASP A C 1
ATOM 747 O O . ASP A 1 94 ? 44.562 -3.67 -13.133 1 89.31 94 ASP A O 1
ATOM 751 N N . VAL A 1 95 ? 46.156 -5.414 -12.883 1 94 95 VAL A N 1
ATOM 752 C CA . VAL A 1 95 ? 45.406 -6.336 -13.719 1 94 95 VAL A CA 1
ATOM 753 C C . VAL A 1 95 ? 45.156 -7.637 -12.961 1 94 95 VAL A C 1
ATOM 755 O O . VAL A 1 95 ? 46.094 -8.25 -12.438 1 94 95 VAL A O 1
ATOM 758 N N . VAL A 1 96 ? 43.938 -8.117 -12.875 1 93 96 VAL A N 1
ATOM 759 C CA . VAL A 1 96 ? 43.531 -9.352 -12.211 1 93 96 VAL A CA 1
ATOM 760 C C . VAL A 1 96 ? 42.969 -10.344 -13.242 1 93 96 VAL A C 1
ATOM 762 O O . VAL A 1 96 ? 42.031 -10.047 -13.969 1 93 96 VAL A O 1
ATOM 765 N N . LEU A 1 97 ? 43.594 -11.531 -13.328 1 93.12 97 LEU A N 1
ATOM 766 C CA . LEU A 1 97 ? 43.156 -12.586 -14.242 1 93.12 97 LEU A CA 1
ATOM 767 C C . LEU A 1 97 ? 42.094 -13.477 -13.586 1 93.12 97 LEU A C 1
ATOM 769 O O . LEU A 1 97 ? 42.344 -14.039 -12.516 1 93.12 97 LEU A O 1
ATOM 773 N N . LEU A 1 98 ? 40.938 -13.602 -14.227 1 93.38 98 LEU A N 1
ATOM 774 C CA . LEU A 1 98 ? 39.875 -14.469 -13.734 1 93.38 98 LEU A CA 1
ATOM 775 C C . LEU A 1 98 ? 39.781 -15.727 -14.586 1 93.38 98 LEU A C 1
ATOM 777 O O . LEU A 1 98 ? 39.688 -15.648 -15.812 1 93.38 98 LEU A O 1
ATOM 781 N N . GLN A 1 99 ? 39.719 -16.875 -13.969 1 91.38 99 GLN A N 1
ATOM 782 C CA . GLN A 1 99 ? 39.625 -18.172 -14.633 1 91.38 99 GLN A CA 1
ATOM 783 C C . GLN A 1 99 ? 38.344 -18.891 -14.25 1 91.38 99 GLN A C 1
ATOM 785 O O . GLN A 1 99 ? 37.75 -18.609 -13.188 1 91.38 99 GLN A O 1
ATOM 790 N N . GLY A 1 100 ? 37.812 -19.781 -15.211 1 89.5 100 GLY A N 1
ATOM 791 C CA . GLY A 1 100 ? 36.656 -20.609 -14.906 1 89.5 100 GLY A CA 1
ATOM 792 C C . GLY A 1 100 ? 35.312 -19.891 -15.125 1 89.5 100 GLY A C 1
ATOM 793 O O . GLY A 1 100 ? 34.281 -20.375 -14.719 1 89.5 100 GLY A O 1
ATOM 794 N N . VAL A 1 101 ? 35.438 -18.641 -15.578 1 94.25 101 VAL A N 1
ATOM 795 C CA . VAL A 1 101 ? 34.25 -17.875 -15.875 1 94.25 101 VAL A CA 1
ATOM 796 C C . VAL A 1 101 ? 34.281 -17.359 -17.312 1 94.25 101 VAL A C 1
ATOM 798 O O . VAL A 1 101 ? 35.375 -17.328 -17.922 1 94.25 101 VAL A O 1
ATOM 801 N N . THR A 1 102 ? 33.156 -17.109 -17.891 1 94.69 102 THR A N 1
ATOM 802 C CA . THR A 1 102 ? 33.125 -16.609 -19.25 1 94.69 102 THR A CA 1
ATOM 803 C C . THR A 1 102 ? 33.094 -15.086 -19.266 1 94.69 102 THR A C 1
ATOM 805 O O . THR A 1 102 ? 32.719 -14.453 -18.281 1 94.69 102 THR A O 1
ATOM 808 N N . ALA A 1 103 ? 33.594 -14.516 -20.375 1 95.81 103 ALA A N 1
ATOM 809 C CA . ALA A 1 103 ? 33.625 -13.062 -20.516 1 95.81 103 ALA A CA 1
ATOM 810 C C . ALA A 1 103 ? 32.219 -12.477 -20.484 1 95.81 103 ALA A C 1
ATOM 812 O O . ALA A 1 103 ? 32 -11.406 -19.906 1 95.81 103 ALA A O 1
ATOM 813 N N . GLN A 1 104 ? 31.344 -13.195 -21.094 1 94.5 104 GLN A N 1
ATOM 814 C CA . GLN A 1 104 ? 29.969 -12.711 -21.156 1 94.5 104 GLN A CA 1
ATOM 815 C C . GLN A 1 104 ? 29.328 -12.695 -19.766 1 94.5 104 GLN A C 1
ATOM 817 O O . GLN A 1 104 ? 28.625 -11.758 -19.406 1 94.5 104 GLN A O 1
ATOM 822 N N . ALA A 1 105 ? 29.578 -13.68 -18.953 1 96.12 105 ALA A N 1
ATOM 823 C CA . ALA A 1 105 ? 29.047 -13.742 -17.594 1 96.12 105 ALA A CA 1
ATOM 824 C C . ALA A 1 105 ? 29.594 -12.602 -16.734 1 96.12 105 ALA A C 1
ATOM 826 O O . ALA A 1 105 ? 28.859 -11.961 -15.992 1 96.12 105 ALA A O 1
ATOM 827 N N . ILE A 1 106 ? 30.875 -12.281 -16.906 1 97 106 ILE A N 1
ATOM 828 C CA . ILE A 1 106 ? 31.516 -11.227 -16.125 1 97 106 ILE A CA 1
ATOM 829 C C . ILE A 1 106 ? 30.969 -9.867 -16.547 1 97 106 ILE A C 1
ATOM 831 O O . ILE A 1 106 ? 30.75 -8.992 -15.703 1 97 106 ILE A O 1
ATOM 835 N N . ALA A 1 107 ? 30.828 -9.766 -17.844 1 96.06 107 ALA A N 1
ATOM 836 C CA . ALA A 1 107 ? 30.234 -8.516 -18.312 1 96.06 107 ALA A CA 1
ATOM 837 C C . ALA A 1 107 ? 28.875 -8.258 -17.656 1 96.06 107 ALA A C 1
ATOM 839 O O . ALA A 1 107 ? 28.594 -7.141 -17.234 1 96.06 107 ALA A O 1
ATOM 840 N N . GLN A 1 108 ? 28.031 -9.305 -17.547 1 95.94 108 GLN A N 1
ATOM 841 C CA . GLN A 1 108 ? 26.719 -9.188 -16.922 1 95.94 108 GLN A CA 1
ATOM 842 C C . GLN A 1 108 ? 26.828 -8.945 -15.422 1 95.94 108 GLN A C 1
ATOM 844 O O . GLN A 1 108 ? 26.062 -8.156 -14.859 1 95.94 108 GLN A O 1
ATOM 849 N N . ILE A 1 109 ? 27.766 -9.547 -14.82 1 97 109 ILE A N 1
ATOM 850 C CA . ILE A 1 109 ? 27.969 -9.406 -13.383 1 97 109 ILE A CA 1
ATOM 851 C C . ILE A 1 109 ? 28.438 -7.984 -13.07 1 97 109 ILE A C 1
ATOM 853 O O . ILE A 1 109 ? 27.984 -7.383 -12.086 1 97 109 ILE A O 1
ATOM 857 N N . LEU A 1 110 ? 29.344 -7.43 -13.906 1 96.75 110 LEU A N 1
ATOM 858 C CA . LEU A 1 110 ? 29.797 -6.059 -13.711 1 96.75 110 LEU A CA 1
ATOM 859 C C . LEU A 1 110 ? 28.656 -5.07 -13.883 1 96.75 110 LEU A C 1
ATOM 861 O O . LEU A 1 110 ? 28.531 -4.121 -13.109 1 96.75 110 LEU A O 1
ATOM 865 N N . ASP A 1 111 ? 27.859 -5.367 -14.883 1 95.25 111 ASP A N 1
ATOM 866 C CA . ASP A 1 111 ? 26.672 -4.531 -15.039 1 95.25 111 ASP A CA 1
ATOM 867 C C . ASP A 1 111 ? 25.797 -4.578 -13.789 1 95.25 111 ASP A C 1
ATOM 869 O O . ASP A 1 111 ? 25.281 -3.547 -13.352 1 95.25 111 ASP A O 1
ATOM 873 N N . TYR A 1 112 ? 25.719 -5.719 -13.219 1 96.06 112 TYR A N 1
ATOM 874 C CA . TYR A 1 112 ? 24.922 -5.906 -12.008 1 96.06 112 TYR A CA 1
ATOM 875 C C . TYR A 1 112 ? 25.562 -5.191 -10.82 1 96.06 112 TYR A C 1
ATOM 877 O O . TYR A 1 112 ? 24.875 -4.551 -10.023 1 96.06 112 TYR A O 1
ATOM 885 N N . ILE A 1 113 ? 26.828 -5.27 -10.711 1 96.44 113 ILE A N 1
ATOM 886 C CA . ILE A 1 113 ? 27.547 -4.664 -9.602 1 96.44 113 ILE A CA 1
ATOM 887 C C . ILE A 1 113 ? 27.344 -3.148 -9.617 1 96.44 113 ILE A C 1
ATOM 889 O O . ILE A 1 113 ? 27.141 -2.533 -8.57 1 96.44 113 ILE A O 1
ATOM 893 N N . TYR A 1 114 ? 27.375 -2.549 -10.797 1 96.12 114 TYR A N 1
ATOM 894 C CA . TYR A 1 114 ? 27.359 -1.094 -10.898 1 96.12 114 TYR A CA 1
ATOM 895 C C . TYR A 1 114 ? 25.922 -0.58 -10.969 1 96.12 114 TYR A C 1
ATOM 897 O O . TYR A 1 114 ? 25.656 0.589 -10.672 1 96.12 114 TYR A O 1
ATOM 905 N N . SER A 1 115 ? 24.953 -1.429 -11.375 1 93.56 115 SER A N 1
ATOM 906 C CA . SER A 1 115 ? 23.625 -0.878 -11.633 1 93.56 115 SER A CA 1
ATOM 907 C C . SER A 1 115 ? 22.547 -1.64 -10.867 1 93.56 115 SER A C 1
ATOM 909 O O . SER A 1 115 ? 21.438 -1.155 -10.711 1 93.56 115 SER A O 1
ATOM 911 N N . GLY A 1 116 ? 22.859 -2.824 -10.469 1 93.75 116 GLY A N 1
ATOM 912 C CA . GLY A 1 116 ? 21.844 -3.658 -9.852 1 93.75 116 GLY A CA 1
ATOM 913 C C . GLY A 1 116 ? 20.953 -4.359 -10.859 1 93.75 116 GLY A C 1
ATOM 914 O O . GLY A 1 116 ? 19.984 -5.008 -10.484 1 93.75 116 GLY A O 1
ATOM 915 N N . LYS A 1 117 ? 21.281 -4.238 -12.133 1 94.31 117 LYS A N 1
ATOM 916 C CA . LYS A 1 117 ? 20.484 -4.848 -13.195 1 94.31 117 LYS A CA 1
ATOM 917 C C . LYS A 1 117 ? 21.281 -5.914 -13.938 1 94.31 117 LYS A C 1
ATOM 919 O O . LYS A 1 117 ? 22.5 -5.785 -14.102 1 94.31 117 LYS A O 1
ATOM 924 N N . VAL A 1 118 ? 20.625 -6.992 -14.312 1 95 118 VAL A N 1
ATOM 925 C CA . VAL A 1 118 ? 21.266 -8.055 -15.086 1 95 118 VAL A CA 1
ATOM 926 C C . VAL A 1 118 ? 20.312 -8.547 -16.172 1 95 118 VAL A C 1
ATOM 928 O O . VAL A 1 118 ? 19.094 -8.602 -15.969 1 95 118 VAL A O 1
ATOM 931 N N . CYS A 1 119 ? 20.859 -8.742 -17.281 1 94.19 119 CYS A N 1
ATOM 932 C CA . CYS A 1 119 ? 20.094 -9.297 -18.375 1 94.19 119 CYS A CA 1
ATOM 933 C C . CYS A 1 119 ? 20.266 -10.812 -18.453 1 94.19 119 CYS A C 1
ATOM 935 O O . CYS A 1 119 ? 21.359 -11.305 -18.688 1 94.19 119 CYS A O 1
ATOM 937 N N . LEU A 1 120 ? 19.156 -11.484 -18.25 1 93.75 120 LEU A N 1
ATOM 938 C CA . LEU A 1 120 ? 19.188 -12.945 -18.234 1 93.75 120 LEU A CA 1
ATOM 939 C C . LEU A 1 120 ? 18.562 -13.523 -19.5 1 93.75 120 LEU A C 1
ATOM 941 O O . LEU A 1 120 ? 17.562 -13 -20 1 93.75 120 LEU A O 1
ATOM 945 N N . SER A 1 121 ? 19.219 -14.492 -20.031 1 91.06 121 SER A N 1
ATOM 946 C CA . SER A 1 121 ? 18.766 -15.234 -21.203 1 91.06 121 SER A CA 1
ATOM 947 C C . SER A 1 121 ? 18.953 -16.734 -21.016 1 91.06 121 SER A C 1
ATOM 949 O O . SER A 1 121 ? 19.75 -17.156 -20.172 1 91.06 121 SER A O 1
ATOM 951 N N . PRO A 1 122 ? 18.203 -17.547 -21.75 1 87.19 122 PRO A N 1
ATOM 952 C CA . PRO A 1 122 ? 18.375 -19 -21.625 1 87.19 122 PRO A CA 1
ATOM 953 C C . PRO A 1 122 ? 19.781 -19.469 -21.938 1 87.19 122 PRO A C 1
ATOM 955 O O . PRO A 1 122 ? 20.281 -20.422 -21.344 1 87.19 122 PRO A O 1
ATOM 958 N N . ALA A 1 123 ? 20.516 -18.719 -22.688 1 84.69 123 ALA A N 1
ATOM 959 C CA . ALA A 1 123 ? 21.828 -19.141 -23.141 1 84.69 123 ALA A CA 1
ATOM 960 C C . ALA A 1 123 ? 22.906 -18.797 -22.125 1 84.69 123 ALA A C 1
ATOM 962 O O . ALA A 1 123 ? 23.891 -19.531 -21.969 1 84.69 123 ALA A O 1
ATOM 963 N N . ASP A 1 124 ? 22.641 -17.719 -21.391 1 91 124 ASP A N 1
ATOM 964 C CA . ASP A 1 124 ? 23.766 -17.188 -20.625 1 91 124 ASP A CA 1
ATOM 965 C C . ASP A 1 124 ? 23.531 -17.359 -19.125 1 91 124 ASP A C 1
ATOM 967 O O . ASP A 1 124 ? 24.453 -17.266 -18.328 1 91 124 ASP A O 1
ATOM 971 N N . THR A 1 125 ? 22.312 -17.656 -18.734 1 94.25 125 THR A N 1
ATOM 972 C CA . THR A 1 125 ? 21.938 -17.578 -17.312 1 94.25 125 THR A CA 1
ATOM 973 C C . THR A 1 125 ? 22.688 -18.641 -16.5 1 94.25 125 THR A C 1
ATOM 975 O O . THR A 1 125 ? 23.078 -18.375 -15.367 1 94.25 125 THR A O 1
ATOM 978 N N . LEU A 1 126 ? 22.875 -19.781 -17.094 1 93.12 126 LEU A N 1
ATOM 979 C CA . LEU A 1 126 ? 23.594 -20.828 -16.375 1 93.12 126 LEU A CA 1
ATOM 980 C C . LEU A 1 126 ? 25.031 -20.406 -16.094 1 93.12 126 LEU A C 1
ATOM 982 O O . LEU A 1 126 ? 25.547 -20.656 -15 1 93.12 126 LEU A O 1
ATOM 986 N N . ASP A 1 127 ? 25.688 -19.734 -17.031 1 94.31 127 ASP A N 1
ATOM 987 C CA . ASP A 1 127 ? 27.062 -19.234 -16.875 1 94.31 127 ASP A CA 1
ATOM 988 C C . ASP A 1 127 ? 27.109 -18.125 -15.812 1 94.31 127 ASP A C 1
ATOM 990 O O . ASP A 1 127 ? 28.047 -18.078 -15.016 1 94.31 127 ASP A O 1
ATOM 994 N N . ILE A 1 128 ? 26.156 -17.266 -15.844 1 96.31 128 ILE A N 1
ATOM 995 C CA . ILE A 1 128 ? 26.094 -16.188 -14.867 1 96.31 128 ILE A CA 1
ATOM 996 C C . ILE A 1 128 ? 25.938 -16.766 -13.469 1 96.31 128 ILE A C 1
ATOM 998 O O . ILE A 1 128 ? 26.594 -16.328 -12.523 1 96.31 128 ILE A O 1
ATOM 1002 N N . LEU A 1 129 ? 25 -17.797 -13.367 1 96.06 129 LEU A N 1
ATOM 1003 C CA . LEU A 1 129 ? 24.766 -18.438 -12.078 1 96.06 129 LEU A CA 1
ATOM 1004 C C . LEU A 1 129 ? 26.062 -19.062 -11.547 1 96.06 129 LEU A C 1
ATOM 1006 O O . LEU A 1 129 ? 26.391 -18.891 -10.375 1 96.06 129 LEU A O 1
ATOM 1010 N N . SER A 1 130 ? 26.828 -19.734 -12.375 1 94.06 130 SER A N 1
ATOM 1011 C CA . SER A 1 130 ? 28.078 -20.359 -11.977 1 94.06 130 SER A CA 1
ATOM 1012 C C . SER A 1 130 ? 29.094 -19.312 -11.5 1 94.06 130 SER A C 1
ATOM 1014 O O . SER A 1 130 ? 29.734 -19.5 -10.469 1 94.06 130 SER A O 1
ATOM 1016 N N . ALA A 1 131 ? 29.219 -18.234 -12.219 1 95.62 131 ALA A N 1
ATOM 1017 C CA . ALA A 1 131 ? 30.141 -17.172 -11.852 1 95.62 131 ALA A CA 1
ATOM 1018 C C . ALA A 1 131 ? 29.703 -16.484 -10.555 1 95.62 131 ALA A C 1
ATOM 1020 O O . ALA A 1 131 ? 30.547 -16.234 -9.688 1 95.62 131 ALA A O 1
ATOM 1021 N N . ALA A 1 132 ? 28.391 -16.203 -10.523 1 95.88 132 ALA A N 1
ATOM 1022 C CA . ALA A 1 132 ? 27.859 -15.562 -9.328 1 95.88 132 ALA A CA 1
ATOM 1023 C C . ALA A 1 132 ? 28.109 -16.422 -8.086 1 95.88 132 ALA A C 1
ATOM 1025 O O . ALA A 1 132 ? 28.406 -15.891 -7.012 1 95.88 132 ALA A O 1
ATOM 1026 N N . ASN A 1 133 ? 27.891 -17.75 -8.266 1 94.62 133 ASN A N 1
ATOM 1027 C CA . ASN A 1 133 ? 28.156 -18.656 -7.168 1 94.62 133 ASN A CA 1
ATOM 1028 C C . ASN A 1 133 ? 29.641 -18.641 -6.77 1 94.62 133 ASN A C 1
ATOM 1030 O O . ASN A 1 133 ? 29.953 -18.594 -5.582 1 94.62 133 ASN A O 1
ATOM 1034 N N . LEU A 1 134 ? 30.547 -18.578 -7.734 1 93.38 134 LEU A N 1
ATOM 1035 C CA . LEU A 1 134 ? 31.984 -18.5 -7.488 1 93.38 134 LEU A CA 1
ATOM 1036 C C . LEU A 1 134 ? 32.344 -17.234 -6.719 1 93.38 134 LEU A C 1
ATOM 1038 O O . LEU A 1 134 ? 33.188 -17.25 -5.816 1 93.38 134 LEU A O 1
ATOM 1042 N N . PHE A 1 135 ? 31.734 -16.141 -7.047 1 95.06 135 PHE A N 1
ATOM 1043 C CA . PHE A 1 135 ? 32.031 -14.844 -6.461 1 95.06 135 PHE A CA 1
ATOM 1044 C C . PHE A 1 135 ? 31.219 -14.625 -5.191 1 95.06 135 PHE A C 1
ATOM 1046 O O . PHE A 1 135 ? 31.281 -13.555 -4.578 1 95.06 135 PHE A O 1
ATOM 1053 N N . GLN A 1 136 ? 30.328 -15.586 -4.797 1 93.31 136 GLN A N 1
ATOM 1054 C CA . GLN A 1 136 ? 29.531 -15.555 -3.572 1 93.31 136 GLN A CA 1
ATOM 1055 C C . GLN A 1 136 ? 28.562 -14.375 -3.57 1 93.31 136 GLN A C 1
ATOM 1057 O O . GLN A 1 136 ? 28.531 -13.602 -2.613 1 93.31 136 GLN A O 1
ATOM 1062 N N . MET A 1 137 ? 27.797 -14.281 -4.582 1 95.06 137 MET A N 1
ATOM 1063 C CA . MET A 1 137 ? 26.766 -13.258 -4.727 1 95.06 137 MET A CA 1
ATOM 1064 C C . MET A 1 137 ? 25.375 -13.852 -4.574 1 95.06 137 MET A C 1
ATOM 1066 O O . MET A 1 137 ? 24.688 -14.094 -5.566 1 95.06 137 MET A O 1
ATOM 1070 N N . PRO A 1 138 ? 24.891 -14.031 -3.389 1 93.88 138 PRO A N 1
ATOM 1071 C CA . PRO A 1 138 ? 23.656 -14.789 -3.131 1 93.88 138 PRO A CA 1
ATOM 1072 C C . PRO A 1 138 ? 22.438 -14.188 -3.811 1 93.88 138 PRO A C 1
ATOM 1074 O O . PRO A 1 138 ? 21.562 -14.922 -4.297 1 93.88 138 PRO A O 1
ATOM 1077 N N . GLU A 1 139 ? 22.312 -12.812 -3.883 1 94.25 139 GLU A N 1
ATOM 1078 C CA . GLU A 1 139 ? 21.141 -12.188 -4.48 1 94.25 139 GLU A CA 1
ATOM 1079 C C . GLU A 1 139 ? 21.078 -12.438 -5.984 1 94.25 139 GLU A C 1
ATOM 1081 O O . GLU A 1 139 ? 20 -12.672 -6.539 1 94.25 139 GLU A O 1
ATOM 1086 N N . LEU A 1 140 ? 22.172 -12.359 -6.605 1 95.19 140 LEU A N 1
ATOM 1087 C CA . LEU A 1 140 ? 22.219 -12.625 -8.039 1 95.19 140 LEU A CA 1
ATOM 1088 C C . LEU A 1 140 ? 21.953 -14.102 -8.328 1 95.19 140 LEU A C 1
ATOM 1090 O O . LEU A 1 140 ? 21.297 -14.438 -9.305 1 95.19 140 LEU A O 1
ATOM 1094 N N . CYS A 1 141 ? 22.531 -15.023 -7.496 1 95.69 141 CYS A N 1
ATOM 1095 C CA . CYS A 1 141 ? 22.25 -16.453 -7.629 1 95.69 141 CYS A CA 1
ATOM 1096 C C . CYS A 1 141 ? 20.766 -16.719 -7.535 1 95.69 141 CYS A C 1
ATOM 1098 O O . CYS A 1 141 ? 20.203 -17.484 -8.336 1 95.69 141 CYS A O 1
ATOM 1100 N N . ARG A 1 142 ? 20.141 -16.062 -6.586 1 95.31 142 ARG A N 1
ATOM 1101 C CA . ARG A 1 142 ? 18.703 -16.25 -6.414 1 95.31 142 ARG A CA 1
ATOM 1102 C C . ARG A 1 142 ? 17.953 -15.805 -7.66 1 95.31 142 ARG A C 1
ATOM 1104 O O . ARG A 1 142 ? 17.047 -16.5 -8.117 1 95.31 142 ARG A O 1
ATOM 1111 N N . ALA A 1 143 ? 18.344 -14.648 -8.219 1 94.44 143 ALA A N 1
ATOM 1112 C CA . ALA A 1 143 ? 17.703 -14.148 -9.43 1 94.44 143 ALA A CA 1
ATOM 1113 C C . ALA A 1 143 ? 17.859 -15.125 -10.586 1 94.44 143 ALA A C 1
ATOM 1115 O O . ALA A 1 143 ? 16.922 -15.375 -11.336 1 94.44 143 ALA A O 1
ATOM 1116 N N . CYS A 1 144 ? 19.016 -15.648 -10.727 1 95.69 144 CYS A N 1
ATOM 1117 C CA . CYS A 1 144 ? 19.297 -16.609 -11.789 1 95.69 144 CYS A CA 1
ATOM 1118 C C . CYS A 1 144 ? 18.469 -17.875 -11.602 1 95.69 144 CYS A C 1
ATOM 1120 O O . CYS A 1 144 ? 17.891 -18.406 -12.555 1 95.69 144 CYS A O 1
ATOM 1122 N N . CYS A 1 145 ? 18.438 -18.359 -10.383 1 95.75 145 CYS A N 1
ATOM 1123 C CA . CYS A 1 145 ? 17.672 -19.562 -10.094 1 95.75 145 CYS A CA 1
ATOM 1124 C C . CYS A 1 145 ? 16.188 -19.359 -10.406 1 95.75 145 CYS A C 1
ATOM 1126 O O . CYS A 1 145 ? 15.547 -20.25 -10.977 1 95.75 145 CYS A O 1
ATOM 1128 N N . GLN A 1 146 ? 15.719 -18.219 -10 1 93.81 146 GLN A N 1
ATOM 1129 C CA . GLN A 1 146 ? 14.32 -17.906 -10.281 1 93.81 146 GLN A CA 1
ATOM 1130 C C . GLN A 1 146 ? 14.055 -17.891 -11.789 1 93.81 146 GLN A C 1
ATOM 1132 O O . GLN A 1 146 ? 13.062 -18.453 -12.25 1 93.81 146 GLN A O 1
ATOM 1137 N N . TYR A 1 147 ? 14.898 -17.281 -12.508 1 94 147 TYR A N 1
ATOM 1138 C CA . TYR A 1 147 ? 14.75 -17.219 -13.953 1 94 147 TYR A CA 1
ATOM 1139 C C . TYR A 1 147 ? 14.758 -18.625 -14.555 1 94 147 TYR A C 1
ATOM 1141 O O . TYR A 1 147 ? 13.891 -18.969 -15.367 1 94 147 TYR A O 1
ATOM 1149 N N . LEU A 1 148 ? 15.75 -19.375 -14.125 1 94.62 148 LEU A N 1
ATOM 1150 C CA . LEU A 1 148 ? 15.906 -20.719 -14.672 1 94.62 148 LEU A CA 1
ATOM 1151 C C . LEU A 1 148 ? 14.68 -21.578 -14.367 1 94.62 148 LEU A C 1
ATOM 1153 O O . LEU A 1 148 ? 14.227 -22.344 -15.211 1 94.62 148 LEU A O 1
ATOM 1157 N N . SER A 1 149 ? 14.18 -21.438 -13.172 1 93.81 149 SER A N 1
ATOM 1158 C CA . SER A 1 149 ? 13.016 -22.203 -12.766 1 93.81 149 SER A CA 1
ATOM 1159 C C . SER A 1 149 ? 11.812 -21.906 -13.648 1 93.81 149 SER A C 1
ATOM 1161 O O . SER A 1 149 ? 10.969 -22.766 -13.883 1 93.81 149 SER A O 1
ATOM 1163 N N . GLN A 1 150 ? 11.781 -20.719 -14.172 1 89.69 150 GLN A N 1
ATOM 1164 C CA . GLN A 1 150 ? 10.625 -20.281 -14.953 1 89.69 150 GLN A CA 1
ATOM 1165 C C . GLN A 1 150 ? 10.836 -20.547 -16.438 1 89.69 150 GLN A C 1
ATOM 1167 O O . GLN A 1 150 ? 9.891 -20.484 -17.219 1 89.69 150 GLN A O 1
ATOM 1172 N N . HIS A 1 151 ? 12.094 -20.922 -16.844 1 91.31 151 HIS A N 1
ATOM 1173 C CA . HIS A 1 151 ? 12.383 -21.031 -18.266 1 91.31 151 HIS A CA 1
ATOM 1174 C C . HIS A 1 151 ? 13.062 -22.359 -18.594 1 91.31 151 HIS A C 1
ATOM 1176 O O . HIS A 1 151 ? 13.969 -22.406 -19.422 1 91.31 151 HIS A O 1
ATOM 1182 N N . LEU A 1 152 ? 12.609 -23.328 -17.875 1 92.88 152 LEU A N 1
ATOM 1183 C CA . LEU A 1 152 ? 13.141 -24.656 -18.141 1 92.88 152 LEU A CA 1
ATOM 1184 C C . LEU A 1 152 ? 12.648 -25.203 -19.484 1 92.88 152 LEU A C 1
ATOM 1186 O O . LEU A 1 152 ? 11.484 -24.984 -19.844 1 92.88 152 LEU A O 1
ATOM 1190 N N . THR A 1 153 ? 13.484 -25.812 -20.219 1 91.81 153 THR A N 1
ATOM 1191 C CA . THR A 1 153 ? 13.148 -26.5 -21.469 1 91.81 153 THR A CA 1
ATOM 1192 C C . THR A 1 153 ? 13.641 -27.953 -21.438 1 91.81 153 THR A C 1
ATOM 1194 O O . THR A 1 153 ? 14.445 -28.312 -20.578 1 91.81 153 THR A O 1
ATOM 1197 N N . THR A 1 154 ? 13.133 -28.844 -22.328 1 92.56 154 THR A N 1
ATOM 1198 C CA . THR A 1 154 ? 13.539 -30.25 -22.375 1 92.56 154 THR A CA 1
ATOM 1199 C C . THR A 1 154 ? 15.023 -30.375 -22.703 1 92.56 154 THR A C 1
ATOM 1201 O O . THR A 1 154 ? 15.664 -31.359 -22.328 1 92.56 154 THR A O 1
ATOM 1204 N N . GLU A 1 155 ? 15.594 -29.312 -23.203 1 90 155 GLU A N 1
ATOM 1205 C CA . GLU A 1 155 ? 17 -29.328 -23.578 1 90 155 GLU A CA 1
ATOM 1206 C C . GLU A 1 155 ? 17.891 -28.891 -22.422 1 90 155 GLU A C 1
ATOM 1208 O O . GLU A 1 155 ? 19.016 -29.375 -22.281 1 90 155 GLU A O 1
ATOM 1213 N N . SER A 1 156 ? 17.328 -28 -21.625 1 92.06 156 SER A N 1
ATOM 1214 C CA . SER A 1 156 ? 18.188 -27.391 -20.625 1 92.06 156 SER A CA 1
ATOM 1215 C C . SER A 1 156 ? 17.922 -27.984 -19.234 1 92.06 156 SER A C 1
ATOM 1217 O O . SER A 1 156 ? 18.719 -27.812 -18.312 1 92.06 156 SER A O 1
ATOM 1219 N N . CYS A 1 157 ? 16.812 -28.703 -19.031 1 95.44 157 CYS A N 1
ATOM 1220 C CA . CYS A 1 157 ? 16.328 -29.094 -17.719 1 95.44 157 CYS A CA 1
ATOM 1221 C C . CYS A 1 157 ? 17.344 -30 -17.016 1 95.44 157 CYS A C 1
ATOM 1223 O O . CYS A 1 157 ? 17.547 -29.906 -15.805 1 95.44 157 CYS A O 1
ATOM 1225 N N . LEU A 1 158 ? 17.969 -30.891 -17.766 1 96.5 158 LEU A N 1
ATOM 1226 C CA . LEU A 1 158 ? 18.891 -31.828 -17.141 1 96.5 158 LEU A CA 1
ATOM 1227 C C . LEU A 1 158 ? 20.156 -31.094 -16.688 1 96.5 158 LEU A C 1
ATOM 1229 O O . LEU A 1 158 ? 20.688 -31.391 -15.609 1 96.5 158 LEU A O 1
ATOM 1233 N N . ASP A 1 159 ? 20.703 -30.109 -17.453 1 94.06 159 ASP A N 1
ATOM 1234 C CA . ASP A 1 159 ? 21.859 -29.312 -17.047 1 94.06 159 ASP A CA 1
ATOM 1235 C C . ASP A 1 159 ? 21.547 -28.5 -15.789 1 94.06 159 ASP A C 1
ATOM 1237 O O . ASP A 1 159 ? 22.375 -28.422 -14.875 1 94.06 159 ASP A O 1
ATOM 1241 N N . VAL A 1 160 ? 20.375 -27.906 -15.789 1 95.62 160 VAL A N 1
ATOM 1242 C CA . VAL A 1 160 ? 19.953 -27.125 -14.633 1 95.62 160 VAL A CA 1
ATOM 1243 C C . VAL A 1 160 ? 19.844 -28.016 -13.406 1 95.62 160 VAL A C 1
ATOM 1245 O O . VAL A 1 160 ? 20.266 -27.641 -12.312 1 95.62 160 VAL A O 1
ATOM 1248 N N . PHE A 1 161 ? 19.312 -29.25 -13.68 1 96.44 161 PHE A N 1
ATOM 1249 C CA . PHE A 1 161 ? 19.188 -30.234 -12.609 1 96.44 161 PHE A CA 1
ATOM 1250 C C . PHE A 1 161 ? 20.547 -30.594 -12.031 1 96.44 161 PHE A C 1
ATOM 1252 O O . PHE A 1 161 ? 20.734 -30.578 -10.812 1 96.44 161 PHE A O 1
ATOM 1259 N N . MET A 1 162 ? 21.453 -30.844 -12.867 1 95.12 162 MET A N 1
ATOM 1260 C CA . MET A 1 162 ? 22.797 -31.234 -12.438 1 95.12 162 MET A CA 1
ATOM 1261 C C . MET A 1 162 ? 23.484 -30.094 -11.688 1 95.12 162 MET A C 1
ATOM 1263 O O . MET A 1 162 ? 24.109 -30.312 -10.648 1 95.12 162 MET A O 1
ATOM 1267 N N . LEU A 1 163 ? 23.359 -28.922 -12.18 1 93.12 163 LEU A N 1
ATOM 1268 C CA . LEU A 1 163 ? 23.969 -27.766 -11.547 1 93.12 163 LEU A CA 1
ATOM 1269 C C . LEU A 1 163 ? 23.328 -27.484 -10.195 1 93.12 163 LEU A C 1
ATOM 1271 O O . LEU A 1 163 ? 24.031 -27.172 -9.227 1 93.12 163 LEU A O 1
ATOM 1275 N N . ALA A 1 164 ? 21.984 -27.531 -10.172 1 95.69 164 ALA A N 1
ATOM 1276 C CA . ALA A 1 164 ? 21.266 -27.297 -8.922 1 95.69 164 ALA A CA 1
ATOM 1277 C C . ALA A 1 164 ? 21.688 -28.297 -7.848 1 95.69 164 ALA A C 1
ATOM 1279 O O . ALA A 1 164 ? 21.797 -27.938 -6.672 1 95.69 164 ALA A O 1
ATOM 1280 N N . LYS A 1 165 ? 21.859 -29.547 -8.352 1 94.12 165 LYS A N 1
ATOM 1281 C CA . LYS A 1 165 ? 22.328 -30.578 -7.434 1 94.12 165 LYS A CA 1
ATOM 1282 C C . LYS A 1 165 ? 23.75 -30.312 -6.965 1 94.12 165 LYS A C 1
ATOM 1284 O O . LYS A 1 165 ? 24.031 -30.391 -5.77 1 94.12 165 LYS A O 1
ATOM 1289 N N . LEU A 1 166 ? 24.688 -29.906 -7.844 1 90.81 166 LEU A N 1
ATOM 1290 C CA . LEU A 1 166 ? 26.094 -29.656 -7.559 1 90.81 166 LEU A CA 1
ATOM 1291 C C . LEU A 1 166 ? 26.25 -28.516 -6.562 1 90.81 166 LEU A C 1
ATOM 1293 O O . LEU A 1 166 ? 26.984 -28.625 -5.586 1 90.81 166 LEU A O 1
ATOM 1297 N N . TYR A 1 167 ? 25.5 -27.422 -6.793 1 91.69 167 TYR A N 1
ATOM 1298 C CA . TYR A 1 167 ? 25.656 -26.219 -5.977 1 91.69 167 TYR A CA 1
ATOM 1299 C C . TYR A 1 167 ? 24.656 -26.219 -4.82 1 91.69 167 TYR A C 1
ATOM 1301 O O . TYR A 1 167 ? 24.625 -25.281 -4.02 1 91.69 167 TYR A O 1
ATOM 1309 N N . GLU A 1 168 ? 23.734 -27.25 -4.75 1 92.25 168 GLU A N 1
ATOM 1310 C CA . GLU A 1 168 ? 22.781 -27.453 -3.652 1 92.25 168 GLU A CA 1
ATOM 1311 C C . GLU A 1 168 ? 21.766 -26.312 -3.592 1 92.25 168 GLU A C 1
ATOM 1313 O O . GLU A 1 168 ? 21.562 -25.719 -2.537 1 92.25 168 GLU A O 1
ATOM 1318 N N . TYR A 1 169 ? 21.234 -25.969 -4.691 1 94.88 169 TYR A N 1
ATOM 1319 C CA . TYR A 1 169 ? 20.062 -25.094 -4.77 1 94.88 169 TYR A CA 1
ATOM 1320 C C . TYR A 1 169 ? 18.781 -25.891 -4.691 1 94.88 169 TYR A C 1
ATOM 1322 O O . TYR A 1 169 ? 18.234 -26.328 -5.715 1 94.88 169 TYR A O 1
ATOM 1330 N N . PRO A 1 170 ? 18.219 -26.062 -3.551 1 94.31 170 PRO A N 1
ATOM 1331 C CA . PRO A 1 170 ? 17.094 -27 -3.369 1 94.31 170 PRO A CA 1
ATOM 1332 C C . PRO A 1 170 ? 15.859 -26.594 -4.168 1 94.31 170 PRO A C 1
ATOM 1334 O O . PRO A 1 170 ? 15.195 -27.453 -4.762 1 94.31 170 PRO A O 1
ATOM 1337 N N . ASP A 1 171 ? 15.539 -25.297 -4.121 1 94.44 171 ASP A N 1
ATOM 1338 C CA . ASP A 1 171 ? 14.344 -24.859 -4.828 1 94.44 171 ASP A CA 1
ATOM 1339 C C . ASP A 1 171 ? 14.477 -25.094 -6.332 1 94.44 171 ASP A C 1
ATOM 1341 O O . ASP A 1 171 ? 13.531 -25.547 -6.98 1 94.44 171 ASP A O 1
ATOM 1345 N N . LEU A 1 172 ? 15.648 -24.719 -6.859 1 95.5 172 LEU A N 1
ATOM 1346 C CA . LEU A 1 172 ? 15.898 -24.922 -8.281 1 95.5 172 LEU A CA 1
ATOM 1347 C C . LEU A 1 172 ? 15.898 -26.422 -8.617 1 95.5 172 LEU A C 1
ATOM 1349 O O . LEU A 1 172 ? 15.391 -26.828 -9.664 1 95.5 172 LEU A O 1
ATOM 1353 N N . LEU A 1 173 ? 16.453 -27.188 -7.719 1 96.25 173 LEU A N 1
ATOM 1354 C CA . LEU A 1 173 ? 16.484 -28.641 -7.883 1 96.25 173 LEU A CA 1
ATOM 1355 C C . LEU A 1 173 ? 15.062 -29.203 -7.957 1 96.25 173 LEU A C 1
ATOM 1357 O O . LEU A 1 173 ? 14.758 -30.016 -8.844 1 96.25 173 LEU A O 1
ATOM 1361 N N . ASP A 1 174 ? 14.258 -28.812 -7.078 1 95.25 174 ASP A N 1
ATOM 1362 C CA . ASP A 1 174 ? 12.867 -29.266 -7.047 1 95.25 174 ASP A CA 1
ATOM 1363 C C . ASP A 1 174 ? 12.141 -28.891 -8.336 1 95.25 174 ASP A C 1
ATOM 1365 O O . ASP A 1 174 ? 11.398 -29.688 -8.898 1 95.25 174 ASP A O 1
ATOM 1369 N N . SER A 1 175 ? 12.352 -27.656 -8.711 1 94.81 175 SER A N 1
ATOM 1370 C CA . SER A 1 175 ? 11.711 -27.203 -9.938 1 94.81 175 SER A CA 1
ATOM 1371 C C . SER A 1 175 ? 12.164 -28.016 -11.148 1 94.81 175 SER A C 1
ATOM 1373 O O . SER A 1 175 ? 11.352 -28.375 -12 1 94.81 175 SER A O 1
ATOM 1375 N N . ALA A 1 176 ? 13.438 -28.219 -11.195 1 96.31 176 ALA A N 1
ATOM 1376 C CA . ALA A 1 176 ? 13.984 -29 -12.305 1 96.31 176 ALA A CA 1
ATOM 1377 C C . ALA A 1 176 ? 13.445 -30.422 -12.289 1 96.31 176 ALA A C 1
ATOM 1379 O O . ALA A 1 176 ? 13.055 -30.953 -13.328 1 96.31 176 ALA A O 1
ATOM 1380 N N . LEU A 1 177 ? 13.406 -31.031 -11.148 1 95.75 177 LEU A N 1
ATOM 1381 C CA . LEU A 1 177 ? 12.898 -32.375 -11.016 1 95.75 177 LEU A CA 1
ATOM 1382 C C . LEU A 1 177 ? 11.422 -32.469 -11.398 1 95.75 177 LEU A C 1
ATOM 1384 O O . LEU A 1 177 ? 10.984 -33.406 -12.031 1 95.75 177 LEU A O 1
ATOM 1388 N N . ARG A 1 178 ? 10.688 -31.5 -10.922 1 94.56 178 ARG A N 1
ATOM 1389 C CA . ARG A 1 178 ? 9.273 -31.453 -11.289 1 94.56 178 ARG A CA 1
ATOM 1390 C C . ARG A 1 178 ? 9.102 -31.359 -12.797 1 94.56 178 ARG A C 1
ATOM 1392 O O . ARG A 1 178 ? 8.266 -32.062 -13.375 1 94.56 178 ARG A O 1
ATOM 1399 N N . PHE A 1 179 ? 9.859 -30.516 -13.383 1 95.19 179 PHE A N 1
ATOM 1400 C CA . PHE A 1 179 ? 9.797 -30.375 -14.828 1 95.19 179 PHE A CA 1
ATOM 1401 C C . PHE A 1 179 ? 10.188 -31.672 -15.523 1 95.19 179 PHE A C 1
ATOM 1403 O O . PHE A 1 179 ? 9.523 -32.094 -16.469 1 95.19 179 PHE A O 1
ATOM 1410 N N . ILE A 1 180 ? 11.258 -32.219 -15.062 1 96.81 180 ILE A N 1
ATOM 1411 C CA . ILE A 1 180 ? 11.711 -33.5 -15.609 1 96.81 180 ILE A CA 1
ATOM 1412 C C . ILE A 1 180 ? 10.602 -34.531 -15.461 1 96.81 180 ILE A C 1
ATOM 1414 O O . ILE A 1 180 ? 10.352 -35.312 -16.391 1 96.81 180 ILE A O 1
ATOM 1418 N N . GLY A 1 181 ? 9.984 -34.562 -14.352 1 96 181 GLY A N 1
ATOM 1419 C CA . GLY A 1 181 ? 8.883 -35.5 -14.133 1 96 181 GLY A CA 1
ATOM 1420 C C . GLY A 1 181 ? 7.727 -35.281 -15.094 1 96 181 GLY A C 1
ATOM 1421 O O . GLY A 1 181 ? 7.191 -36.25 -15.648 1 96 181 GLY A O 1
ATOM 1422 N N . GLU A 1 182 ? 7.352 -34.094 -15.219 1 93.44 182 GLU A N 1
ATOM 1423 C CA . GLU A 1 182 ? 6.238 -33.75 -16.094 1 93.44 182 GLU A CA 1
ATOM 1424 C C . GLU A 1 182 ? 6.527 -34.156 -17.531 1 93.44 182 GLU A C 1
ATOM 1426 O O . GLU A 1 182 ? 5.609 -34.469 -18.297 1 93.44 182 GLU A O 1
ATOM 1431 N N . HIS A 1 183 ? 7.82 -34.156 -17.953 1 94.5 183 HIS A N 1
ATOM 1432 C CA . HIS A 1 183 ? 8.211 -34.469 -19.328 1 94.5 183 HIS A CA 1
ATOM 1433 C C . HIS A 1 183 ? 9.055 -35.719 -19.391 1 94.5 183 HIS A C 1
ATOM 1435 O O . HIS A 1 183 ? 9.891 -35.875 -20.297 1 94.5 183 HIS A O 1
ATOM 1441 N N . PHE A 1 184 ? 8.852 -36.531 -18.453 1 96.5 184 PHE A N 1
ATOM 1442 C CA . PHE A 1 184 ? 9.695 -37.719 -18.297 1 96.5 184 PHE A CA 1
ATOM 1443 C C . PHE A 1 184 ? 9.664 -38.562 -19.562 1 96.5 184 PHE A C 1
ATOM 1445 O O . PHE A 1 184 ? 10.695 -39.094 -19.984 1 96.5 184 PHE A O 1
ATOM 1452 N N . LEU A 1 185 ? 8.508 -38.688 -20.172 1 94.62 185 LEU A N 1
ATOM 1453 C CA . LEU A 1 185 ? 8.383 -39.531 -21.359 1 94.62 185 LEU A CA 1
ATOM 1454 C C . LEU A 1 185 ? 9.297 -39.062 -22.469 1 94.62 185 LEU A C 1
ATOM 1456 O O . LEU A 1 185 ? 9.969 -39.844 -23.125 1 94.62 185 LEU A O 1
ATOM 1460 N N . ASP A 1 186 ? 9.414 -37.812 -22.672 1 94.12 186 ASP A N 1
ATOM 1461 C CA . ASP A 1 186 ? 10.297 -37.25 -23.688 1 94.12 186 ASP A CA 1
ATOM 1462 C C . ASP A 1 186 ? 11.758 -37.281 -23.234 1 94.12 186 ASP A C 1
ATOM 1464 O O . ASP A 1 186 ? 12.648 -37.656 -24.016 1 94.12 186 ASP A O 1
ATOM 1468 N N . ILE A 1 187 ? 11.984 -36.938 -22 1 96.25 187 ILE A N 1
ATOM 1469 C CA . ILE A 1 187 ? 13.328 -36.781 -21.469 1 96.25 187 ILE A CA 1
ATOM 1470 C C . ILE A 1 187 ? 14 -38.156 -21.391 1 96.25 187 ILE A C 1
ATOM 1472 O O . ILE A 1 187 ? 15.172 -38.312 -21.734 1 96.25 187 ILE A O 1
ATOM 1476 N N . SER A 1 188 ? 13.266 -39.188 -20.922 1 95.94 188 SER A N 1
ATOM 1477 C CA . SER A 1 188 ? 13.828 -40.531 -20.797 1 95.94 188 SER A CA 1
ATOM 1478 C C . SER A 1 188 ? 14.203 -41.094 -22.172 1 95.94 188 SER A C 1
ATOM 1480 O O . SER A 1 188 ? 15.008 -42.031 -22.25 1 95.94 188 SER A O 1
ATOM 1482 N N . ASN A 1 189 ? 13.672 -40.562 -23.219 1 94.94 189 ASN A N 1
ATOM 1483 C CA . ASN A 1 189 ? 13.977 -41.031 -24.562 1 94.94 189 ASN A CA 1
ATOM 1484 C C . ASN A 1 189 ? 15.031 -40.156 -25.234 1 94.94 189 ASN A C 1
ATOM 1486 O O . ASN A 1 189 ? 15.406 -40.406 -26.391 1 94.94 189 ASN A O 1
ATOM 1490 N N . SER A 1 190 ? 15.547 -39.25 -24.531 1 94.75 190 SER A N 1
ATOM 1491 C CA . SER A 1 190 ? 16.547 -38.344 -25.078 1 94.75 190 SER A CA 1
ATOM 1492 C C . SER A 1 190 ? 17.969 -38.875 -24.844 1 94.75 190 SER A C 1
ATOM 1494 O O . SER A 1 190 ? 18.172 -39.688 -23.953 1 94.75 190 SER A O 1
ATOM 1496 N N . ASP A 1 191 ? 18.984 -38.344 -25.578 1 95.19 191 ASP A N 1
ATOM 1497 C CA . ASP A 1 191 ? 20.391 -38.75 -25.422 1 95.19 191 ASP A CA 1
ATOM 1498 C C . ASP A 1 191 ? 20.984 -38.156 -24.156 1 95.19 191 ASP A C 1
ATOM 1500 O O . ASP A 1 191 ? 21.859 -38.75 -23.531 1 95.19 191 ASP A O 1
ATOM 1504 N N . SER A 1 192 ? 20.453 -37 -23.875 1 94.88 192 SER A N 1
ATOM 1505 C CA . SER A 1 192 ? 20.953 -36.312 -22.688 1 94.88 192 SER A CA 1
ATOM 1506 C C . SER A 1 192 ? 20.703 -37.156 -21.422 1 94.88 192 SER A C 1
ATOM 1508 O O . SER A 1 192 ? 21.516 -37.156 -20.5 1 94.88 192 SER A O 1
ATOM 1510 N N . PHE A 1 193 ? 19.578 -37.875 -21.484 1 96.38 193 PHE A N 1
ATOM 1511 C CA . PHE A 1 193 ? 19.25 -38.719 -20.359 1 96.38 193 PHE A CA 1
ATOM 1512 C C . PHE A 1 193 ? 20.266 -39.844 -20.203 1 96.38 193 PHE A C 1
ATOM 1514 O O . PHE A 1 193 ? 20.609 -40.219 -19.078 1 96.38 193 PHE A O 1
ATOM 1521 N N . LEU A 1 194 ? 20.828 -40.281 -21.266 1 96.81 194 LEU A N 1
ATOM 1522 C CA . LEU A 1 194 ? 21.75 -41.406 -21.25 1 96.81 194 LEU A CA 1
ATOM 1523 C C . LEU A 1 194 ? 23.109 -41 -20.672 1 96.81 194 LEU A C 1
ATOM 1525 O O . LEU A 1 194 ? 23.891 -41.875 -20.266 1 96.81 194 LEU A O 1
ATOM 1529 N N . THR A 1 195 ? 23.406 -39.688 -20.641 1 95.5 195 THR A N 1
ATOM 1530 C CA . THR A 1 195 ? 24.703 -39.219 -20.188 1 95.5 195 THR A CA 1
ATOM 1531 C C . THR A 1 195 ? 24.688 -38.906 -18.688 1 95.5 195 THR A C 1
ATOM 1533 O O . THR A 1 195 ? 25.719 -38.594 -18.109 1 95.5 195 THR A O 1
ATOM 1536 N N . LEU A 1 196 ? 23.578 -39.094 -18.078 1 96.5 196 LEU A N 1
ATOM 1537 C CA . LEU A 1 196 ? 23.438 -38.75 -16.672 1 96.5 196 LEU A CA 1
ATOM 1538 C C . LEU A 1 196 ? 24.203 -39.719 -15.789 1 96.5 196 LEU A C 1
ATOM 1540 O O . LEU A 1 196 ? 24.328 -40.906 -16.125 1 96.5 196 LEU A O 1
ATOM 1544 N N . PRO A 1 197 ? 24.781 -39.25 -14.68 1 95.88 197 PRO A N 1
ATOM 1545 C CA . PRO A 1 197 ? 25.375 -40.156 -13.703 1 95.88 197 PRO A CA 1
ATOM 1546 C C . PRO A 1 197 ? 24.328 -40.969 -12.945 1 95.88 197 PRO A C 1
ATOM 1548 O O . PRO A 1 197 ? 23.141 -40.656 -13 1 95.88 197 PRO A O 1
ATOM 1551 N N . VAL A 1 198 ? 24.75 -42 -12.273 1 96.69 198 VAL A N 1
ATOM 1552 C CA . VAL A 1 198 ? 23.875 -42.969 -11.609 1 96.69 198 VAL A CA 1
ATOM 1553 C C . VAL A 1 198 ? 23.031 -42.281 -10.555 1 96.69 198 VAL A C 1
ATOM 1555 O O . VAL A 1 198 ? 21.828 -42.531 -10.453 1 96.69 198 VAL A O 1
ATOM 1558 N N . GLU A 1 199 ? 23.609 -41.375 -9.859 1 95.44 199 GLU A N 1
ATOM 1559 C CA . GLU A 1 199 ? 22.891 -40.719 -8.773 1 95.44 199 GLU A CA 1
ATOM 1560 C C . GLU A 1 199 ? 21.734 -39.875 -9.305 1 95.44 199 GLU A C 1
ATOM 1562 O O . GLU A 1 199 ? 20.672 -39.812 -8.68 1 95.44 199 GLU A O 1
ATOM 1567 N N . ALA A 1 200 ? 21.984 -39.219 -10.414 1 96.5 200 ALA A N 1
ATOM 1568 C CA . ALA A 1 200 ? 20.938 -38.406 -11.031 1 96.5 200 ALA A CA 1
ATOM 1569 C C . ALA A 1 200 ? 19.781 -39.25 -11.531 1 96.5 200 ALA A C 1
ATOM 1571 O O . ALA A 1 200 ? 18.609 -38.906 -11.344 1 96.5 200 ALA A O 1
ATOM 1572 N N . VAL A 1 201 ? 20.078 -40.375 -12.125 1 97.31 201 VAL A N 1
ATOM 1573 C CA . VAL A 1 201 ? 19.047 -41.281 -12.641 1 97.31 201 VAL A CA 1
ATOM 1574 C C . VAL A 1 201 ? 18.234 -41.844 -11.477 1 97.31 201 VAL A C 1
ATOM 1576 O O . VAL A 1 201 ? 17 -41.938 -11.57 1 97.31 201 VAL A O 1
ATOM 1579 N N . VAL A 1 202 ? 18.891 -42.188 -10.438 1 96.5 202 VAL A N 1
ATOM 1580 C CA . VAL A 1 202 ? 18.219 -42.719 -9.258 1 96.5 202 VAL A CA 1
ATOM 1581 C C . VAL A 1 202 ? 17.25 -41.656 -8.711 1 96.5 202 VAL A C 1
ATOM 1583 O O . VAL A 1 202 ? 16.109 -41.969 -8.383 1 96.5 202 VAL A O 1
ATOM 1586 N N . ASP A 1 203 ? 17.688 -40.406 -8.68 1 95.88 203 ASP A N 1
ATOM 1587 C CA . ASP A 1 203 ? 16.844 -39.312 -8.203 1 95.88 203 ASP A CA 1
ATOM 1588 C C . ASP A 1 203 ? 15.586 -39.188 -9.062 1 95.88 203 ASP A C 1
ATOM 1590 O O . ASP A 1 203 ? 14.492 -38.969 -8.539 1 95.88 203 ASP A O 1
ATOM 1594 N N . ILE A 1 204 ? 15.742 -39.281 -10.328 1 96.81 204 ILE A N 1
ATOM 1595 C CA . ILE A 1 204 ? 14.641 -39.094 -11.266 1 96.81 204 ILE A CA 1
ATOM 1596 C C . ILE A 1 204 ? 13.672 -40.281 -11.172 1 96.81 204 ILE A C 1
ATOM 1598 O O . ILE A 1 204 ? 12.477 -40.094 -10.961 1 96.81 204 ILE A O 1
ATOM 1602 N N . VAL A 1 205 ? 14.188 -41.5 -11.219 1 96.19 205 VAL A N 1
ATOM 1603 C CA . VAL A 1 205 ? 13.367 -42.719 -11.289 1 96.19 205 VAL A CA 1
ATOM 1604 C C . VAL A 1 205 ? 12.672 -42.938 -9.953 1 96.19 205 VAL A C 1
ATOM 1606 O O . VAL A 1 205 ? 11.57 -43.5 -9.906 1 96.19 205 VAL A O 1
ATOM 1609 N N . SER A 1 206 ? 13.234 -42.5 -8.914 1 94.88 206 SER A N 1
ATOM 1610 C CA . SER A 1 206 ? 12.641 -42.688 -7.59 1 94.88 206 SER A CA 1
ATOM 1611 C C . SER A 1 206 ? 11.586 -41.625 -7.309 1 94.88 206 SER A C 1
ATOM 1613 O O . SER A 1 206 ? 10.812 -41.719 -6.352 1 94.88 206 SER A O 1
ATOM 1615 N N . SER A 1 207 ? 11.492 -40.594 -8.102 1 94.31 207 SER A N 1
ATOM 1616 C CA . SER A 1 207 ? 10.617 -39.469 -7.863 1 94.31 207 SER A CA 1
ATOM 1617 C C . SER A 1 207 ? 9.148 -39.875 -7.941 1 94.31 207 SER A C 1
ATOM 1619 O O . SER A 1 207 ? 8.758 -40.656 -8.812 1 94.31 207 SER A O 1
ATOM 1621 N N . ASN A 1 208 ? 8.273 -39.344 -7.086 1 93.12 208 ASN A N 1
ATOM 1622 C CA . ASN A 1 208 ? 6.828 -39.531 -7.141 1 93.12 208 ASN A CA 1
ATOM 1623 C C . ASN A 1 208 ? 6.199 -38.656 -8.234 1 93.12 208 ASN A C 1
ATOM 1625 O O . ASN A 1 208 ? 5.07 -38.906 -8.656 1 93.12 208 ASN A O 1
ATOM 1629 N N . GLY A 1 209 ? 6.973 -37.75 -8.688 1 93.69 209 GLY A N 1
ATOM 1630 C CA . GLY A 1 209 ? 6.398 -36.719 -9.539 1 93.69 209 GLY A CA 1
ATOM 1631 C C . GLY A 1 209 ? 6.441 -37.062 -11.016 1 93.69 209 GLY A C 1
ATOM 1632 O O . GLY A 1 209 ? 6.18 -36.188 -11.859 1 93.69 209 GLY A O 1
ATOM 1633 N N . LEU A 1 210 ? 6.703 -38.312 -11.336 1 95.44 210 LEU A N 1
ATOM 1634 C CA . LEU A 1 210 ? 6.812 -38.688 -12.742 1 95.44 210 LEU A CA 1
ATOM 1635 C C . LEU A 1 210 ? 5.441 -38.719 -13.406 1 95.44 210 LEU A C 1
ATOM 1637 O O . LEU A 1 210 ? 4.488 -39.281 -12.844 1 95.44 210 LEU A O 1
ATOM 1641 N N . TRP A 1 211 ? 5.367 -38.094 -14.531 1 95 211 TRP A N 1
ATOM 1642 C CA . TRP A 1 211 ? 4.152 -38.125 -15.336 1 95 211 TRP A CA 1
ATOM 1643 C C . TRP A 1 211 ? 4.203 -39.312 -16.312 1 95 211 TRP A C 1
ATOM 1645 O O . TRP A 1 211 ? 4.496 -39.125 -17.5 1 95 211 TRP A O 1
ATOM 1655 N N . VAL A 1 212 ? 3.855 -40.438 -15.805 1 95.19 212 VAL A N 1
ATOM 1656 C CA . VAL A 1 212 ? 3.719 -41.656 -16.578 1 95.19 212 VAL A CA 1
ATOM 1657 C C . VAL A 1 212 ? 2.307 -42.219 -16.406 1 95.19 212 VAL A C 1
ATOM 1659 O O . VAL A 1 212 ? 1.658 -42 -15.383 1 95.19 212 VAL A O 1
ATOM 1662 N N . LEU A 1 213 ? 1.84 -42.844 -17.438 1 92.69 213 LEU A N 1
ATOM 1663 C CA . LEU A 1 213 ? 0.516 -43.469 -17.359 1 92.69 213 LEU A CA 1
ATOM 1664 C C . LEU A 1 213 ? 0.576 -44.781 -16.625 1 92.69 213 LEU A C 1
ATOM 1666 O O . LEU A 1 213 ? -0.382 -45.188 -15.945 1 92.69 213 LEU A O 1
ATOM 1670 N N . GLN A 1 214 ? 1.661 -45.5 -16.859 1 93.81 214 GLN A N 1
ATOM 1671 C CA . GLN A 1 214 ? 1.939 -46.781 -16.234 1 93.81 214 GLN A CA 1
ATOM 1672 C C . GLN A 1 214 ? 3.393 -46.875 -15.781 1 93.81 214 GLN A C 1
ATOM 1674 O O . GLN A 1 214 ? 4.273 -46.25 -16.375 1 93.81 214 GLN A O 1
ATOM 1679 N N . GLU A 1 215 ? 3.592 -47.625 -14.703 1 94.44 215 GLU A N 1
ATOM 1680 C CA . GLU A 1 215 ? 4.938 -47.75 -14.148 1 94.44 215 GLU A CA 1
ATOM 1681 C C . GLU A 1 215 ? 5.895 -48.406 -15.141 1 94.44 215 GLU A C 1
ATOM 1683 O O . GLU A 1 215 ? 7.109 -48.219 -15.047 1 94.44 215 GLU A O 1
ATOM 1688 N N . GLU A 1 216 ? 5.363 -49.125 -16.094 1 95.12 216 GLU A N 1
ATOM 1689 C CA . GLU A 1 216 ? 6.172 -49.781 -17.125 1 95.12 216 GLU A CA 1
ATOM 1690 C C . GLU A 1 216 ? 7.008 -48.75 -17.891 1 95.12 216 GLU A C 1
ATOM 1692 O O . GLU A 1 216 ? 8.125 -49.031 -18.312 1 95.12 216 GLU A O 1
ATOM 1697 N N . GLN A 1 217 ? 6.465 -47.594 -18 1 95.38 217 GLN A N 1
ATOM 1698 C CA . GLN A 1 217 ? 7.168 -46.531 -18.734 1 95.38 217 GLN A CA 1
ATOM 1699 C C . GLN A 1 217 ? 8.406 -46.062 -17.953 1 95.38 217 GLN A C 1
ATOM 1701 O O . GLN A 1 217 ? 9.43 -45.75 -18.562 1 95.38 217 GLN A O 1
ATOM 1706 N N . THR A 1 218 ? 8.336 -46 -16.656 1 96.38 218 THR A N 1
ATOM 1707 C CA . THR A 1 218 ? 9.492 -45.688 -15.82 1 96.38 218 THR A CA 1
ATOM 1708 C C . THR A 1 218 ? 10.555 -46.781 -15.953 1 96.38 218 THR A C 1
ATOM 1710 O O . THR A 1 218 ? 11.742 -46.469 -16.109 1 96.38 218 THR A O 1
ATOM 1713 N N . LEU A 1 219 ? 10.062 -48.031 -15.875 1 96.12 219 LEU A N 1
ATOM 1714 C CA . LEU A 1 219 ? 10.961 -49.188 -16.031 1 96.12 219 LEU A CA 1
ATOM 1715 C C . LEU A 1 219 ? 11.664 -49.156 -17.375 1 96.12 219 LEU A C 1
ATOM 1717 O O . LEU A 1 219 ? 12.875 -49.375 -17.453 1 96.12 219 LEU A O 1
ATOM 1721 N N . GLU A 1 220 ? 10.938 -48.875 -18.406 1 95.81 220 GLU A N 1
ATOM 1722 C CA . GLU A 1 220 ? 11.5 -48.781 -19.75 1 95.81 220 GLU A CA 1
ATOM 1723 C C . GLU A 1 220 ? 12.617 -47.75 -19.812 1 95.81 220 GLU A C 1
ATOM 1725 O O . GLU A 1 220 ? 13.664 -47.969 -20.406 1 95.81 220 GLU A O 1
ATOM 1730 N N . GLY A 1 221 ? 12.367 -46.594 -19.25 1 96.56 221 GLY A N 1
ATOM 1731 C CA . GLY A 1 221 ? 13.383 -45.531 -19.219 1 96.56 221 GLY A CA 1
ATOM 1732 C C . GLY A 1 221 ? 14.641 -45.969 -18.469 1 96.56 221 GLY A C 1
ATOM 1733 O O . GLY A 1 221 ? 15.75 -45.719 -18.938 1 96.56 221 GLY A O 1
ATOM 1734 N N . ALA A 1 222 ? 14.469 -46.594 -17.312 1 97.19 222 ALA A N 1
ATOM 1735 C CA . ALA A 1 222 ? 15.602 -47.062 -16.516 1 97.19 222 ALA A CA 1
ATOM 1736 C C . ALA A 1 222 ? 16.406 -48.125 -17.266 1 97.19 222 ALA A C 1
ATOM 1738 O O . ALA A 1 222 ? 17.641 -48.094 -17.281 1 97.19 222 ALA A O 1
ATOM 1739 N N . LEU A 1 223 ? 15.68 -49.031 -17.891 1 96.06 223 LEU A N 1
ATOM 1740 C CA . LEU A 1 223 ? 16.344 -50.094 -18.625 1 96.06 223 LEU A CA 1
ATOM 1741 C C . LEU A 1 223 ? 17.109 -49.531 -19.828 1 96.06 223 LEU A C 1
ATOM 1743 O O . LEU A 1 223 ? 18.219 -50 -20.125 1 96.06 223 LEU A O 1
ATOM 1747 N N . ARG A 1 224 ? 16.5 -48.594 -20.5 1 96.31 224 ARG A N 1
ATOM 1748 C CA . ARG A 1 224 ? 17.188 -47.938 -21.609 1 96.31 224 ARG A CA 1
ATOM 1749 C C . ARG A 1 224 ? 18.5 -47.312 -21.156 1 96.31 224 ARG A C 1
ATOM 1751 O O . ARG A 1 224 ? 19.516 -47.438 -21.828 1 96.31 224 ARG A O 1
ATOM 1758 N N . TRP A 1 225 ? 18.438 -46.594 -20.062 1 97.5 225 TRP A N 1
ATOM 1759 C CA . TRP A 1 225 ? 19.625 -45.969 -19.516 1 97.5 225 TRP A CA 1
ATOM 1760 C C . TRP A 1 225 ? 20.672 -47.031 -19.156 1 97.5 225 TRP A C 1
ATOM 1762 O O . TRP A 1 225 ? 21.859 -46.875 -19.469 1 97.5 225 TRP A O 1
ATOM 1772 N N . LEU A 1 226 ? 20.312 -48.156 -18.562 1 96.44 226 LEU A N 1
ATOM 1773 C CA . LEU A 1 226 ? 21.219 -49.219 -18.125 1 96.44 226 LEU A CA 1
ATOM 1774 C C . LEU A 1 226 ? 21.875 -49.906 -19.312 1 96.44 226 LEU A C 1
ATOM 1776 O O . LEU A 1 226 ? 23.062 -50.219 -19.281 1 96.44 226 LEU A O 1
ATOM 1780 N N . LYS A 1 227 ? 21.125 -50.094 -20.375 1 94.88 227 LYS A N 1
ATOM 1781 C CA . LYS A 1 227 ? 21.578 -50.844 -21.531 1 94.88 227 LYS A CA 1
ATOM 1782 C C . LYS A 1 227 ? 22.484 -50 -22.422 1 94.88 227 LYS A C 1
ATOM 1784 O O . LYS A 1 227 ? 23.172 -50.531 -23.297 1 94.88 227 LYS A O 1
ATOM 1789 N N . HIS A 1 228 ? 22.531 -48.75 -22.203 1 96 228 HIS A N 1
ATOM 1790 C CA . HIS A 1 228 ? 23.344 -47.875 -23.031 1 96 228 HIS A CA 1
ATOM 1791 C C . HIS A 1 228 ? 24.828 -48.125 -22.812 1 96 228 HIS A C 1
ATOM 1793 O O . HIS A 1 228 ? 25.625 -48 -23.75 1 96 228 HIS A O 1
ATOM 1799 N N . LEU A 1 229 ? 25.266 -48.406 -21.594 1 95.38 229 LEU A N 1
ATOM 1800 C CA . LEU A 1 229 ? 26.656 -48.719 -21.281 1 95.38 229 LEU A CA 1
ATOM 1801 C C . LEU A 1 229 ? 26.766 -50.031 -20.531 1 95.38 229 LEU A C 1
ATOM 1803 O O . LEU A 1 229 ? 26.062 -50.25 -19.531 1 95.38 229 LEU A O 1
ATOM 1807 N N . LYS A 1 230 ? 27.641 -50.844 -20.922 1 92.5 230 LYS A N 1
ATOM 1808 C CA . LYS A 1 230 ? 27.812 -52.188 -20.344 1 92.5 230 LYS A CA 1
ATOM 1809 C C . LYS A 1 230 ? 28.312 -52.094 -18.906 1 92.5 230 LYS A C 1
ATOM 1811 O O . LYS A 1 230 ? 27.938 -52.906 -18.062 1 92.5 230 LYS A O 1
ATOM 1816 N N . GLU A 1 231 ? 29.062 -51.062 -18.688 1 93.62 231 GLU A N 1
ATOM 1817 C CA . GLU A 1 231 ? 29.641 -50.875 -17.359 1 93.62 231 GLU A CA 1
ATOM 1818 C C . GLU A 1 231 ? 28.562 -50.594 -16.312 1 93.62 231 GLU A C 1
ATOM 1820 O O . GLU A 1 231 ? 28.812 -50.781 -15.117 1 93.62 231 GLU A O 1
ATOM 1825 N N . ARG A 1 232 ? 27.391 -50.25 -16.734 1 95.25 232 ARG A N 1
ATOM 1826 C CA . ARG A 1 232 ? 26.328 -49.875 -15.812 1 95.25 232 ARG A CA 1
ATOM 1827 C C . ARG A 1 232 ? 25.625 -51.094 -15.234 1 95.25 232 ARG A C 1
ATOM 1829 O O . ARG A 1 232 ? 24.734 -50.969 -14.391 1 95.25 232 ARG A O 1
ATOM 1836 N N . GLU A 1 233 ? 26 -52.25 -15.617 1 91.69 233 GLU A N 1
ATOM 1837 C CA . GLU A 1 233 ? 25.422 -53.5 -15.094 1 91.69 233 GLU A CA 1
ATOM 1838 C C . GLU A 1 233 ? 25.688 -53.625 -13.602 1 91.69 233 GLU A C 1
ATOM 1840 O O . GLU A 1 233 ? 24.859 -54.188 -12.867 1 91.69 233 GLU A O 1
ATOM 1845 N N . ASP A 1 234 ? 26.766 -53.062 -13.188 1 92.38 234 ASP A N 1
ATOM 1846 C CA . ASP A 1 234 ? 27.172 -53.156 -11.789 1 92.38 234 ASP A CA 1
ATOM 1847 C C . ASP A 1 234 ? 26.25 -52.344 -10.898 1 92.38 234 ASP A C 1
ATOM 1849 O O . ASP A 1 234 ? 26.125 -52.625 -9.703 1 92.38 234 ASP A O 1
ATOM 1853 N N . VAL A 1 235 ? 25.625 -51.344 -11.516 1 95.06 235 VAL A N 1
ATOM 1854 C CA . VAL A 1 235 ? 24.797 -50.438 -10.711 1 95.06 235 VAL A CA 1
ATOM 1855 C C . VAL A 1 235 ? 23.328 -50.719 -11.016 1 95.06 235 VAL A C 1
ATOM 1857 O O . VAL A 1 235 ? 22.453 -49.906 -10.672 1 95.06 235 VAL A O 1
ATOM 1860 N N . ALA A 1 236 ? 22.984 -51.781 -11.633 1 95.31 236 ALA A N 1
ATOM 1861 C CA . ALA A 1 236 ? 21.625 -52.094 -12.078 1 95.31 236 ALA A CA 1
ATOM 1862 C C . ALA A 1 236 ? 20.672 -52.188 -10.891 1 95.31 236 ALA A C 1
ATOM 1864 O O . ALA A 1 236 ? 19.562 -51.625 -10.93 1 95.31 236 ALA A O 1
ATOM 1865 N N . VAL A 1 237 ? 21.109 -52.844 -9.844 1 94.75 237 VAL A N 1
ATOM 1866 C CA . VAL A 1 237 ? 20.25 -53.031 -8.672 1 94.75 237 VAL A CA 1
ATOM 1867 C C . VAL A 1 237 ? 19.938 -51.688 -8.039 1 94.75 237 VAL A C 1
ATOM 1869 O O . VAL A 1 237 ? 18.797 -51.438 -7.648 1 94.75 237 VAL A O 1
ATOM 1872 N N . GLU A 1 238 ? 20.906 -50.875 -7.988 1 95.12 238 GLU A N 1
ATOM 1873 C CA . GLU A 1 238 ? 20.766 -49.531 -7.383 1 95.12 238 GLU A CA 1
ATOM 1874 C C . GLU A 1 238 ? 19.703 -48.719 -8.094 1 95.12 238 GLU A C 1
ATOM 1876 O O . GLU A 1 238 ? 18.953 -47.969 -7.457 1 95.12 238 GLU A O 1
ATOM 1881 N N . VAL A 1 239 ? 19.609 -48.781 -9.383 1 96.5 239 VAL A N 1
ATOM 1882 C CA . VAL A 1 239 ? 18.672 -48.031 -10.188 1 96.5 239 VAL A CA 1
ATOM 1883 C C . VAL A 1 239 ? 17.297 -48.688 -10.172 1 96.5 239 VAL A C 1
ATOM 1885 O O . VAL A 1 239 ? 16.281 -48.062 -9.875 1 96.5 239 VAL A O 1
ATOM 1888 N N . LEU A 1 240 ? 17.234 -50 -10.383 1 95.62 240 LEU A N 1
ATOM 1889 C CA . LEU A 1 240 ? 16 -50.75 -10.633 1 95.62 240 LEU A CA 1
ATOM 1890 C C . LEU A 1 240 ? 15.234 -50.969 -9.336 1 95.62 240 LEU A C 1
ATOM 1892 O O . LEU A 1 240 ? 14.039 -51.25 -9.359 1 95.62 240 LEU A O 1
ATOM 1896 N N . LYS A 1 241 ? 15.859 -50.844 -8.234 1 94 241 LYS A N 1
ATOM 1897 C CA . LYS A 1 241 ? 15.156 -51 -6.961 1 94 241 LYS A CA 1
ATOM 1898 C C . LYS A 1 241 ? 14.18 -49.844 -6.734 1 94 241 LYS A C 1
ATOM 1900 O O . LYS A 1 241 ? 13.312 -49.906 -5.863 1 94 241 LYS A O 1
ATOM 1905 N N . ASN A 1 242 ? 14.359 -48.719 -7.492 1 94.62 242 ASN A N 1
ATOM 1906 C CA . ASN A 1 242 ? 13.531 -47.531 -7.324 1 94.62 242 ASN A CA 1
ATOM 1907 C C . ASN A 1 242 ? 12.281 -47.594 -8.195 1 94.62 242 ASN A C 1
ATOM 1909 O O . ASN A 1 242 ? 11.453 -46.688 -8.172 1 94.62 242 ASN A O 1
ATOM 1913 N N . ILE A 1 243 ? 12.094 -48.656 -8.961 1 95.5 243 ILE A N 1
ATOM 1914 C CA . ILE A 1 243 ? 10.867 -48.906 -9.711 1 95.5 243 ILE A CA 1
ATOM 1915 C C . ILE A 1 243 ? 9.773 -49.406 -8.766 1 95.5 243 ILE A C 1
ATOM 1917 O O . ILE A 1 243 ? 10.055 -50.125 -7.797 1 95.5 243 ILE A O 1
ATOM 1921 N N . ARG A 1 244 ? 8.586 -49.062 -9.07 1 94.19 244 ARG A N 1
ATOM 1922 C CA . ARG A 1 244 ? 7.461 -49.469 -8.242 1 94.19 244 ARG A CA 1
ATOM 1923 C C . ARG A 1 244 ? 6.836 -50.75 -8.797 1 94.19 244 ARG A C 1
ATOM 1925 O O . ARG A 1 244 ? 5.82 -50.719 -9.484 1 94.19 244 ARG A O 1
ATOM 1932 N N . TYR A 1 245 ? 7.297 -51.844 -8.344 1 93.25 245 TYR A N 1
ATOM 1933 C CA . TYR A 1 245 ? 7.004 -53.156 -8.922 1 93.25 245 TYR A CA 1
ATOM 1934 C C . TYR A 1 245 ? 5.551 -53.562 -8.68 1 93.25 245 TYR A C 1
ATOM 1936 O O . TYR A 1 245 ? 4.914 -54.156 -9.547 1 93.25 245 TYR A O 1
ATOM 1944 N N . PRO A 1 246 ? 4.941 -53.156 -7.531 1 90.75 246 PRO A N 1
ATOM 1945 C CA . PRO A 1 246 ? 3.539 -53.531 -7.312 1 90.75 246 PRO A CA 1
ATOM 1946 C C . PRO A 1 246 ? 2.598 -52.875 -8.32 1 90.75 246 PRO A C 1
ATOM 1948 O O . PRO A 1 246 ? 1.461 -53.344 -8.492 1 90.75 246 PRO A O 1
ATOM 1951 N N . LEU A 1 247 ? 3.018 -51.812 -8.953 1 92.31 247 LEU A N 1
ATOM 1952 C CA . LEU A 1 247 ? 2.164 -51.094 -9.891 1 92.31 247 LEU A CA 1
ATOM 1953 C C . LEU A 1 247 ? 2.299 -51.688 -11.297 1 92.31 247 LEU A C 1
ATOM 1955 O O . LEU A 1 247 ? 1.544 -51.312 -12.203 1 92.31 247 LEU A O 1
ATOM 1959 N N . LEU A 1 248 ? 3.275 -52.562 -11.492 1 93 248 LEU A N 1
ATOM 1960 C CA . LEU A 1 248 ? 3.465 -53.188 -12.797 1 93 248 LEU A CA 1
ATOM 1961 C C . LEU A 1 248 ? 2.404 -54.25 -13.047 1 93 248 LEU A C 1
ATOM 1963 O O . LEU A 1 248 ? 1.935 -54.906 -12.109 1 93 248 LEU A O 1
ATOM 1967 N N . GLN A 1 249 ? 2.072 -54.406 -14.359 1 91.31 249 GLN A N 1
ATOM 1968 C CA . GLN A 1 249 ? 1.151 -55.5 -14.734 1 91.31 249 GLN A CA 1
ATOM 1969 C C . GLN A 1 249 ? 1.794 -56.844 -14.555 1 91.31 249 GLN A C 1
ATOM 1971 O O . GLN A 1 249 ? 2.994 -57.031 -14.781 1 91.31 249 GLN A O 1
ATOM 1976 N N . PRO A 1 250 ? 0.988 -57.844 -14.172 1 90.81 250 PRO A N 1
ATOM 1977 C CA . PRO A 1 250 ? 1.537 -59.156 -13.945 1 90.81 250 PRO A CA 1
ATOM 1978 C C . PRO A 1 250 ? 2.227 -59.75 -15.188 1 90.81 250 PRO A C 1
ATOM 1980 O O . PRO A 1 250 ? 3.26 -60.406 -15.07 1 90.81 250 PRO A O 1
ATOM 1983 N N . GLU A 1 251 ? 1.697 -59.438 -16.281 1 91.69 251 GLU A N 1
ATOM 1984 C CA . GLU A 1 251 ? 2.312 -59.938 -17.516 1 91.69 251 GLU A CA 1
ATOM 1985 C C . GLU A 1 251 ? 3.711 -59.344 -17.703 1 91.69 251 GLU A C 1
ATOM 1987 O O . GLU A 1 251 ? 4.625 -60.031 -18.156 1 91.69 251 GLU A O 1
ATOM 1992 N N . CYS A 1 252 ? 3.777 -58.094 -17.328 1 92.38 252 CYS A N 1
ATOM 1993 C CA . CYS A 1 252 ? 5.074 -57.438 -17.422 1 92.38 252 CYS A CA 1
ATOM 1994 C C . CYS A 1 252 ? 6.066 -58.031 -16.438 1 92.38 252 CYS A C 1
ATOM 1996 O O . CYS A 1 252 ? 7.219 -58.312 -16.781 1 92.38 252 CYS A O 1
ATOM 1998 N N . LEU A 1 253 ? 5.684 -58.281 -15.227 1 92.25 253 LEU A N 1
ATOM 1999 C CA . LEU A 1 253 ? 6.539 -58.875 -14.195 1 92.25 253 LEU A CA 1
ATOM 2000 C C . LEU A 1 253 ? 7.082 -60.219 -14.633 1 92.25 253 LEU A C 1
ATOM 2002 O O . LEU A 1 253 ? 8.273 -60.5 -14.477 1 92.25 253 LEU A O 1
ATOM 2006 N N . ALA A 1 254 ? 6.227 -61 -15.266 1 90.81 254 ALA A N 1
ATOM 2007 C CA . ALA A 1 254 ? 6.625 -62.312 -15.742 1 90.81 254 ALA A CA 1
ATOM 2008 C C . ALA A 1 254 ? 7.66 -62.219 -16.859 1 90.81 254 ALA A C 1
ATOM 2010 O O . ALA A 1 254 ? 8.641 -62.969 -16.891 1 90.81 254 ALA A O 1
ATOM 2011 N N . LYS A 1 255 ? 7.406 -61.312 -17.609 1 92.5 255 LYS A N 1
ATOM 2012 C CA . LYS A 1 255 ? 8.297 -61.125 -18.734 1 92.5 255 LYS A CA 1
ATOM 2013 C C . LYS A 1 255 ? 9.68 -60.656 -18.281 1 92.5 255 LYS A C 1
ATOM 2015 O O . LYS A 1 255 ? 10.688 -60.969 -18.922 1 92.5 255 LYS A O 1
ATOM 2020 N N . LEU A 1 256 ? 9.703 -59.875 -17.219 1 92.88 256 LEU A N 1
ATOM 2021 C CA . LEU A 1 256 ? 10.969 -59.406 -16.703 1 92.88 256 LEU A CA 1
ATOM 2022 C C . LEU A 1 256 ? 11.867 -60.531 -16.281 1 92.88 256 LEU A C 1
ATOM 2024 O O . LEU A 1 256 ? 13.07 -60.531 -16.562 1 92.88 256 LEU A O 1
ATOM 2028 N N . LEU A 1 257 ? 11.352 -61.531 -15.617 1 89.62 257 LEU A N 1
ATOM 2029 C CA . LEU A 1 257 ? 12.109 -62.656 -15.109 1 89.62 257 LEU A CA 1
ATOM 2030 C C . LEU A 1 257 ? 12.555 -63.594 -16.25 1 89.62 257 LEU A C 1
ATOM 2032 O O . LEU A 1 257 ? 13.578 -64.25 -16.141 1 89.62 257 LEU A O 1
ATOM 2036 N N . GLU A 1 258 ? 11.812 -63.5 -17.375 1 89.62 258 GLU A N 1
ATOM 2037 C CA . GLU A 1 258 ? 12.078 -64.438 -18.469 1 89.62 258 GLU A CA 1
ATOM 2038 C C . GLU A 1 258 ? 13.008 -63.781 -19.516 1 89.62 258 GLU A C 1
ATOM 2040 O O . GLU A 1 258 ? 13.914 -64.438 -20.016 1 89.62 258 GLU A O 1
ATOM 2045 N N . ASN A 1 259 ? 12.773 -62.5 -19.766 1 88.94 259 ASN A N 1
ATOM 2046 C CA . ASN A 1 259 ? 13.383 -61.938 -20.953 1 88.94 259 ASN A CA 1
ATOM 2047 C C . ASN A 1 259 ? 14.508 -60.969 -20.578 1 88.94 259 ASN A C 1
ATOM 2049 O O . ASN A 1 259 ? 15.328 -60.625 -21.438 1 88.94 259 ASN A O 1
ATOM 2053 N N . GLU A 1 260 ? 14.523 -60.531 -19.375 1 89.25 260 GLU A N 1
ATOM 2054 C CA . GLU A 1 260 ? 15.523 -59.531 -19.016 1 89.25 260 GLU A CA 1
ATOM 2055 C C . GLU A 1 260 ? 16.672 -60.156 -18.234 1 89.25 260 GLU A C 1
ATOM 2057 O O . GLU A 1 260 ? 16.484 -60.594 -17.094 1 89.25 260 GLU A O 1
ATOM 2062 N N . GLU A 1 261 ? 17.812 -60.156 -18.812 1 88.88 261 GLU A N 1
ATOM 2063 C CA . GLU A 1 261 ? 18.984 -60.844 -18.25 1 88.88 261 GLU A CA 1
ATOM 2064 C C . GLU A 1 261 ? 19.344 -60.281 -16.891 1 88.88 261 GLU A C 1
ATOM 2066 O O . GLU A 1 261 ? 19.734 -61 -15.984 1 88.88 261 GLU A O 1
ATOM 2071 N N . ILE A 1 262 ? 19.156 -59 -16.734 1 90.75 262 ILE A N 1
ATOM 2072 C CA . ILE A 1 262 ? 19.547 -58.312 -15.508 1 90.75 262 ILE A CA 1
ATOM 2073 C C . ILE A 1 262 ? 18.734 -58.875 -14.336 1 90.75 262 ILE A C 1
ATOM 2075 O O . ILE A 1 262 ? 19.266 -59.062 -13.25 1 90.75 262 ILE A O 1
ATOM 2079 N N . PHE A 1 263 ? 17.531 -59.125 -14.539 1 91.81 263 PHE A N 1
ATOM 2080 C CA . PHE A 1 263 ? 16.656 -59.656 -13.5 1 91.81 263 PHE A CA 1
ATOM 2081 C C . PHE A 1 263 ? 16.938 -61.125 -13.258 1 91.81 263 PHE A C 1
ATOM 2083 O O . PHE A 1 263 ? 16.781 -61.625 -12.141 1 91.81 263 PHE A O 1
ATOM 2090 N N . CYS A 1 264 ? 17.422 -61.844 -14.305 1 88.19 264 CYS A N 1
ATOM 2091 C CA . CYS A 1 264 ? 17.734 -63.281 -14.188 1 88.19 264 CYS A CA 1
ATOM 2092 C C . CYS A 1 264 ? 18.984 -63.5 -13.344 1 88.19 264 CYS A C 1
ATOM 2094 O O . CYS A 1 264 ? 19.094 -64.5 -12.641 1 88.19 264 CYS A O 1
ATOM 2096 N N . THR A 1 265 ? 19.812 -62.562 -13.406 1 89.12 265 THR A N 1
ATOM 2097 C CA . THR A 1 265 ? 21.109 -62.75 -12.758 1 89.12 265 THR A CA 1
ATOM 2098 C C . THR A 1 265 ? 21.094 -62.188 -11.344 1 89.12 265 THR A C 1
ATOM 2100 O O . THR A 1 265 ? 21.859 -62.625 -10.484 1 89.12 265 THR A O 1
ATOM 2103 N N . SER A 1 266 ? 20.25 -61.219 -11.055 1 91.94 266 SER A N 1
ATOM 2104 C CA . SER A 1 266 ? 20.25 -60.562 -9.75 1 91.94 266 SER A CA 1
ATOM 2105 C C . SER A 1 266 ? 19.188 -61.156 -8.828 1 91.94 266 SER A C 1
ATOM 2107 O O . SER A 1 266 ? 18 -61.031 -9.086 1 91.94 266 SER A O 1
ATOM 2109 N N . THR A 1 267 ? 19.641 -61.688 -7.762 1 92 267 THR A N 1
ATOM 2110 C CA . THR A 1 267 ? 18.75 -62.312 -6.789 1 92 267 THR A CA 1
ATOM 2111 C C . THR A 1 267 ? 17.844 -61.25 -6.137 1 92 267 THR A C 1
ATOM 2113 O O . THR A 1 267 ? 16.672 -61.531 -5.867 1 92 267 THR A O 1
ATOM 2116 N N . GLU A 1 268 ? 18.406 -60.188 -5.906 1 91.69 268 GLU A N 1
ATOM 2117 C CA . GLU A 1 268 ? 17.641 -59.125 -5.266 1 91.69 268 GLU A CA 1
ATOM 2118 C C . GLU A 1 268 ? 16.484 -58.656 -6.152 1 91.69 268 GLU A C 1
ATOM 2120 O O . GLU A 1 268 ? 15.359 -58.5 -5.676 1 91.69 268 GLU A O 1
ATOM 2125 N N . LEU A 1 269 ? 16.766 -58.438 -7.383 1 93.19 269 LEU A N 1
ATOM 2126 C CA . LEU A 1 269 ? 15.734 -58 -8.32 1 93.19 269 LEU A CA 1
ATOM 2127 C C . LEU A 1 269 ? 14.68 -59.094 -8.516 1 93.19 269 LEU A C 1
ATOM 2129 O O . LEU A 1 269 ? 13.492 -58.781 -8.633 1 93.19 269 LEU A O 1
ATOM 2133 N N . GLN A 1 270 ? 15.117 -60.312 -8.516 1 93.06 270 GLN A N 1
ATOM 2134 C CA . GLN A 1 270 ? 14.18 -61.406 -8.617 1 93.06 270 GLN A CA 1
ATOM 2135 C C . GLN A 1 270 ? 13.219 -61.438 -7.434 1 93.06 270 GLN A C 1
ATOM 2137 O O . GLN A 1 270 ? 12.016 -61.656 -7.605 1 93.06 270 GLN A O 1
ATOM 2142 N N . GLN A 1 271 ? 13.797 -61.219 -6.344 1 91.19 271 GLN A N 1
ATOM 2143 C CA . GLN A 1 271 ? 12.969 -61.188 -5.137 1 91.19 271 GLN A CA 1
ATOM 2144 C C . GLN A 1 271 ? 11.93 -60.094 -5.199 1 91.19 271 GLN A C 1
ATOM 2146 O O . GLN A 1 271 ? 10.781 -60.281 -4.785 1 91.19 271 GLN A O 1
ATOM 2151 N N . LEU A 1 272 ? 12.305 -58.938 -5.66 1 90.94 272 LEU A N 1
ATOM 2152 C CA . LEU A 1 272 ? 11.375 -57.812 -5.785 1 90.94 272 LEU A CA 1
ATOM 2153 C C . LEU A 1 272 ? 10.227 -58.156 -6.73 1 90.94 272 LEU A C 1
ATOM 2155 O O . LEU A 1 272 ? 9.07 -57.875 -6.426 1 90.94 272 LEU A O 1
ATOM 2159 N N . VAL A 1 273 ? 10.547 -58.75 -7.84 1 92.5 273 VAL A N 1
ATOM 2160 C CA . VAL A 1 273 ? 9.555 -59.125 -8.844 1 92.5 273 VAL A CA 1
ATOM 2161 C C . VAL A 1 273 ? 8.641 -60.219 -8.305 1 92.5 273 VAL A C 1
ATOM 2163 O O . VAL A 1 273 ? 7.418 -60.156 -8.453 1 92.5 273 VAL A O 1
ATOM 2166 N N . LYS A 1 274 ? 9.203 -61.219 -7.652 1 90.38 274 LYS A N 1
ATOM 2167 C CA . LYS A 1 274 ? 8.438 -62.312 -7.094 1 90.38 274 LYS A CA 1
ATOM 2168 C C . LYS A 1 274 ? 7.484 -61.812 -6.004 1 90.38 274 LYS A C 1
ATOM 2170 O O . LYS A 1 274 ? 6.336 -62.25 -5.934 1 90.38 274 LYS A O 1
ATOM 2175 N N . THR A 1 275 ? 7.977 -60.969 -5.254 1 89.5 275 THR A N 1
ATOM 2176 C CA . THR A 1 275 ? 7.137 -60.406 -4.211 1 89.5 275 THR A CA 1
ATOM 2177 C C . THR A 1 275 ? 5.953 -59.656 -4.824 1 89.5 275 THR A C 1
ATOM 2179 O O . THR A 1 275 ? 4.824 -59.75 -4.336 1 89.5 275 THR A O 1
ATOM 2182 N N . ALA A 1 276 ? 6.168 -58.844 -5.863 1 90.25 276 ALA A N 1
ATOM 2183 C CA . ALA A 1 276 ? 5.105 -58.125 -6.539 1 90.25 276 ALA A CA 1
ATOM 2184 C C . ALA A 1 276 ? 4.098 -59.062 -7.184 1 90.25 276 ALA A C 1
ATOM 2186 O O . ALA A 1 276 ? 2.893 -58.812 -7.156 1 90.25 276 ALA A O 1
ATOM 2187 N N . LEU A 1 277 ? 4.578 -60.219 -7.742 1 89 277 LEU A N 1
ATOM 2188 C CA . LEU A 1 277 ? 3.717 -61.188 -8.375 1 89 277 LEU A CA 1
ATOM 2189 C C . LEU A 1 277 ? 2.816 -61.875 -7.352 1 89 277 LEU A C 1
ATOM 2191 O O . LEU A 1 277 ? 1.648 -62.156 -7.629 1 89 277 LEU A O 1
ATOM 2195 N N . SER A 1 278 ? 3.312 -62.156 -6.227 1 84.69 278 SER A N 1
ATOM 2196 C CA . SER A 1 278 ? 2.547 -62.812 -5.164 1 84.69 278 SER A CA 1
ATOM 2197 C C . SER A 1 278 ? 1.444 -61.906 -4.645 1 84.69 278 SER A C 1
ATOM 2199 O O . SER A 1 278 ? 0.388 -62.375 -4.219 1 84.69 278 SER A O 1
ATOM 2201 N N . SER A 1 279 ? 1.627 -60.688 -4.695 1 78.75 279 SER A N 1
ATOM 2202 C CA . SER A 1 279 ? 0.647 -59.719 -4.207 1 78.75 279 SER A CA 1
ATOM 2203 C C . SER A 1 279 ? -0.526 -59.594 -5.172 1 78.75 279 SER A C 1
ATOM 2205 O O . SER A 1 279 ? -1.636 -59.219 -4.762 1 78.75 279 SER A O 1
ATOM 2207 N N . HIS A 1 280 ? -0.436 -59.719 -6.5 1 75.62 280 HIS A N 1
ATOM 2208 C CA . HIS A 1 280 ? -1.496 -59.625 -7.496 1 75.62 280 HIS A CA 1
ATOM 2209 C C . HIS A 1 280 ? -2.441 -60.812 -7.395 1 75.62 280 HIS A C 1
ATOM 2211 O O . HIS A 1 280 ? -3.635 -60.719 -7.676 1 75.62 280 HIS A O 1
ATOM 2217 N N . GLY A 1 281 ? -2.127 -62.188 -7.223 1 60.25 281 GLY A N 1
ATOM 2218 C CA . GLY A 1 281 ? -2.902 -63.438 -7.184 1 60.25 281 GLY A CA 1
ATOM 2219 C C . GLY A 1 281 ? -3.854 -63.5 -6.004 1 60.25 281 GLY A C 1
ATOM 2220 O O . GLY A 1 281 ? -4.715 -64.375 -5.945 1 60.25 281 GLY A O 1
ATOM 2221 N N . SER A 1 282 ? -3.684 -62.906 -4.836 1 49.34 282 SER A N 1
ATOM 2222 C CA . SER A 1 282 ? -4.629 -63.125 -3.746 1 49.34 282 SER A CA 1
ATOM 2223 C C . SER A 1 282 ? -5.953 -62.406 -4.012 1 49.34 282 SER A C 1
ATOM 2225 O O . SER A 1 282 ? -5.977 -61.219 -4.254 1 49.34 282 SER A O 1
ATOM 2227 N N . PRO A 1 283 ? -7.082 -63.156 -4.523 1 42.88 283 PRO A N 1
ATOM 2228 C CA . PRO A 1 283 ? -8.422 -62.594 -4.746 1 42.88 283 PRO A CA 1
ATOM 2229 C C . PRO A 1 283 ? -8.844 -61.625 -3.65 1 42.88 283 PRO A C 1
ATOM 2231 O O . PRO A 1 283 ? -9.852 -60.938 -3.793 1 42.88 283 PRO A O 1
ATOM 2234 N N . ASP A 1 284 ? -8.875 -62.188 -2.201 1 38.25 284 ASP A N 1
ATOM 2235 C CA . ASP A 1 284 ? -9.406 -61.375 -1.122 1 38.25 284 ASP A CA 1
ATOM 2236 C C . ASP A 1 284 ? -8.773 -60 -1.12 1 38.25 284 ASP A C 1
ATOM 2238 O O . ASP A 1 284 ? -7.555 -59.844 -0.959 1 38.25 284 ASP A O 1
ATOM 2242 N N . GLY A 1 285 ? -9.219 -59.125 -1.91 1 37 285 GLY A N 1
ATOM 2243 C CA . GLY A 1 285 ? -8.984 -57.688 -2.002 1 37 285 GLY A CA 1
ATOM 2244 C C . GLY A 1 285 ? -8.531 -57.062 -0.691 1 37 285 GLY A C 1
ATOM 2245 O O . GLY A 1 285 ? -8.281 -55.844 -0.619 1 37 285 GLY A O 1
ATOM 2246 N N . TYR A 1 286 ? -9.227 -57.594 0.458 1 32.81 286 TYR A N 1
ATOM 2247 C CA . TYR A 1 286 ? -9.016 -56.938 1.736 1 32.81 286 TYR A CA 1
ATOM 2248 C C . TYR A 1 286 ? -7.602 -57.188 2.258 1 32.81 286 TYR A C 1
ATOM 2250 O O . TYR A 1 286 ? -7.367 -58.125 3 1 32.81 286 TYR A O 1
ATOM 2258 N N . HIS A 1 287 ? -6.617 -57.5 1.611 1 31.58 287 HIS A N 1
ATOM 2259 C CA . HIS A 1 287 ? -5.402 -57.656 2.41 1 31.58 287 HIS A CA 1
ATOM 2260 C C . HIS A 1 287 ? -5.277 -56.5 3.416 1 31.58 287 HIS A C 1
ATOM 2262 O O . HIS A 1 287 ? -5.25 -55.344 3.033 1 31.58 287 HIS A O 1
ATOM 2268 N N . ASP A 1 288 ? -5.746 -56.781 4.637 1 30.88 288 ASP A N 1
ATOM 2269 C CA . ASP A 1 288 ? -5.457 -56 5.844 1 30.88 288 ASP A CA 1
ATOM 2270 C C . ASP A 1 288 ? -4.012 -55.5 5.848 1 30.88 288 ASP A C 1
ATOM 2272 O O . ASP A 1 288 ? -3.754 -54.312 6.074 1 30.88 288 ASP A O 1
ATOM 2276 N N . ASP A 1 289 ? -3.096 -56.5 6.449 1 30.48 289 ASP A N 1
ATOM 2277 C CA . ASP A 1 289 ? -1.854 -56.281 7.184 1 30.48 289 ASP A CA 1
ATOM 2278 C C . ASP A 1 289 ? -0.7 -55.969 6.23 1 30.48 289 ASP A C 1
ATOM 2280 O O . ASP A 1 289 ? 0.469 -56.094 6.609 1 30.48 289 ASP A O 1
ATOM 2284 N N . ALA A 1 290 ? -0.727 -56.281 5.059 1 31.69 290 ALA A N 1
ATOM 2285 C CA . ALA A 1 290 ? 0.612 -56.125 4.5 1 31.69 290 ALA A CA 1
ATOM 2286 C C . ALA A 1 290 ? 1.202 -54.75 4.879 1 31.69 290 ALA A C 1
ATOM 2288 O O . ALA A 1 290 ? 0.577 -53.719 4.66 1 31.69 290 ALA A O 1
ATOM 2289 N N . VAL A 1 291 ? 2.082 -54.844 5.852 1 29.94 291 VAL A N 1
ATOM 2290 C CA . VAL A 1 291 ? 3.119 -53.906 6.281 1 29.94 291 VAL A CA 1
ATOM 2291 C C . VAL A 1 291 ? 3.697 -53.188 5.07 1 29.94 291 VAL A C 1
ATOM 2293 O O . VAL A 1 291 ? 4.184 -53.812 4.133 1 29.94 291 VAL A O 1
ATOM 2296 N N . SER A 1 292 ? 3.188 -52.094 4.746 1 31.72 292 SER A N 1
ATOM 2297 C CA . SER A 1 292 ? 3.945 -51.094 3.979 1 31.72 292 SER A CA 1
ATOM 2298 C C . SER A 1 292 ? 5.43 -51.156 4.324 1 31.72 292 SER A C 1
ATOM 2300 O O . SER A 1 292 ? 5.812 -50.906 5.469 1 31.72 292 SER A O 1
ATOM 2302 N N . SER A 1 293 ? 6.133 -52.25 3.947 1 29.44 293 SER A N 1
ATOM 2303 C CA . SER A 1 293 ? 7.574 -52.062 4.062 1 29.44 293 SER A CA 1
ATOM 2304 C C . SER A 1 293 ? 7.98 -50.625 3.74 1 29.44 293 SER A C 1
ATOM 2306 O O . SER A 1 293 ? 7.961 -50.219 2.578 1 29.44 293 SER A O 1
ATOM 2308 N N . VAL A 1 294 ? 7.617 -49.781 4.699 1 30.5 294 VAL A N 1
ATOM 2309 C CA . VAL A 1 294 ? 8.164 -48.438 4.785 1 30.5 294 VAL A CA 1
ATOM 2310 C C . VAL A 1 294 ? 9.688 -48.5 4.734 1 30.5 294 VAL A C 1
ATOM 2312 O O . VAL A 1 294 ? 10.328 -49.062 5.625 1 30.5 294 VAL A O 1
ATOM 2315 N N . SER A 1 295 ? 10.367 -48.812 3.662 1 29.2 295 SER A N 1
ATOM 2316 C CA . SER A 1 295 ? 11.797 -48.5 3.717 1 29.2 295 SER A CA 1
ATOM 2317 C C . SER A 1 295 ? 12.047 -47.125 4.273 1 29.2 295 SER A C 1
ATOM 2319 O O . SER A 1 295 ? 11.445 -46.125 3.824 1 29.2 295 SER A O 1
ATOM 2321 N N . TYR A 1 296 ? 12.375 -47.094 5.648 1 28.61 296 TYR A N 1
ATOM 2322 C CA . TYR A 1 296 ? 12.891 -45.969 6.441 1 28.61 296 TYR A CA 1
ATOM 2323 C C . TYR A 1 296 ? 14.031 -45.281 5.719 1 28.61 296 TYR A C 1
ATOM 2325 O O . TYR A 1 296 ? 15.195 -45.625 5.879 1 28.61 296 TYR A O 1
ATOM 2333 N N . HIS A 1 297 ? 14.102 -45 4.492 1 29.42 297 HIS A N 1
ATOM 2334 C CA . HIS A 1 297 ? 15.32 -44.219 4.395 1 29.42 297 HIS A CA 1
ATOM 2335 C C . HIS A 1 297 ? 15.305 -43.062 5.395 1 29.42 297 HIS A C 1
ATOM 2337 O O . HIS A 1 297 ? 14.242 -42.656 5.891 1 29.42 297 HIS A O 1
ATOM 2343 N N . GLY A 1 298 ? 16.469 -42.531 5.879 1 30.31 298 GLY A N 1
ATOM 2344 C CA . GLY A 1 298 ? 16.75 -41.344 6.633 1 30.31 298 GLY A CA 1
ATOM 2345 C C . GLY A 1 298 ? 15.688 -40.25 6.469 1 30.31 298 GLY A C 1
ATOM 2346 O O . GLY A 1 298 ? 14.641 -40.5 5.867 1 30.31 298 GLY A O 1
ATOM 2347 N N . ASN A 1 299 ? 16.031 -39.062 6.699 1 34.69 299 ASN A N 1
ATOM 2348 C CA . ASN A 1 299 ? 15.188 -37.844 6.742 1 34.69 299 ASN A CA 1
ATOM 2349 C C . ASN A 1 299 ? 14.047 -37.938 5.734 1 34.69 299 ASN A C 1
ATOM 2351 O O . ASN A 1 299 ? 13.477 -36.906 5.355 1 34.69 299 ASN A O 1
ATOM 2355 N N . GLY A 1 300 ? 14.203 -38.781 4.738 1 34.09 300 GLY A N 1
ATOM 2356 C CA . GLY A 1 300 ? 13.477 -38.906 3.488 1 34.09 300 GLY A CA 1
ATOM 2357 C C . GLY A 1 300 ? 12.078 -39.469 3.67 1 34.09 300 GLY A C 1
ATOM 2358 O O . GLY A 1 300 ? 11.789 -40.125 4.68 1 34.09 300 GLY A O 1
ATOM 2359 N N . ASP A 1 301 ? 11.023 -38.938 2.943 1 37.41 301 ASP A N 1
ATOM 2360 C CA . ASP A 1 301 ? 9.625 -39.219 2.629 1 37.41 301 ASP A CA 1
ATOM 2361 C C . ASP A 1 301 ? 9.391 -40.688 2.373 1 37.41 301 ASP A C 1
ATOM 2363 O O . ASP A 1 301 ? 9.992 -41.281 1.467 1 37.41 301 ASP A O 1
ATOM 2367 N N . VAL A 1 302 ? 9.172 -41.594 3.223 1 41.12 302 VAL A N 1
ATOM 2368 C CA . VAL A 1 302 ? 8.695 -42.969 3.125 1 41.12 302 VAL A CA 1
ATOM 2369 C C . VAL A 1 302 ? 7.648 -43.062 2.016 1 41.12 302 VAL A C 1
ATOM 2371 O O . VAL A 1 302 ? 6.5 -42.656 2.195 1 41.12 302 VAL A O 1
ATOM 2374 N N . THR A 1 303 ? 7.949 -42.531 0.712 1 49.06 303 THR A N 1
ATOM 2375 C CA . THR A 1 303 ? 7.008 -42.812 -0.366 1 49.06 303 THR A CA 1
ATOM 2376 C C . THR A 1 303 ? 6.809 -44.312 -0.54 1 49.06 303 THR A C 1
ATOM 2378 O O . THR A 1 303 ? 7.777 -45.062 -0.67 1 49.06 303 THR A O 1
ATOM 2381 N N . SER A 1 304 ? 5.871 -44.875 -0.006 1 53 304 SER A N 1
ATOM 2382 C CA . SER A 1 304 ? 5.441 -46.25 -0.229 1 53 304 SER A CA 1
ATOM 2383 C C . SER A 1 304 ? 5.543 -46.625 -1.703 1 53 304 SER A C 1
ATOM 2385 O O . SER A 1 304 ? 5.223 -45.812 -2.58 1 53 304 SER A O 1
ATOM 2387 N N . ASN A 1 305 ? 6.496 -47.594 -2.092 1 69.69 305 ASN A N 1
ATOM 2388 C CA . ASN A 1 305 ? 6.695 -48.188 -3.422 1 69.69 305 ASN A CA 1
ATOM 2389 C C . ASN A 1 305 ? 5.367 -48.531 -4.086 1 69.69 305 ASN A C 1
ATOM 2391 O O . ASN A 1 305 ? 5.336 -48.938 -5.25 1 69.69 305 ASN A O 1
ATOM 2395 N N . ASP A 1 306 ? 4.254 -48.281 -3.322 1 79.38 306 ASP A N 1
ATOM 2396 C CA . ASP A 1 306 ? 2.965 -48.594 -3.934 1 79.38 306 ASP A CA 1
ATOM 2397 C C . ASP A 1 306 ? 2.166 -47.312 -4.223 1 79.38 306 ASP A C 1
ATOM 2399 O O . ASP A 1 306 ? 1.03 -47.406 -4.695 1 79.38 306 ASP A O 1
ATOM 2403 N N . THR A 1 307 ? 2.85 -46.25 -3.984 1 87.94 307 THR A N 1
ATOM 2404 C CA . THR A 1 307 ? 2.154 -45 -4.23 1 87.94 307 THR A CA 1
ATOM 2405 C C . THR A 1 307 ? 2.121 -44.688 -5.719 1 87.94 307 THR A C 1
ATOM 2407 O O . THR A 1 307 ? 3.125 -44.844 -6.418 1 87.94 307 THR A O 1
ATOM 2410 N N . LEU A 1 308 ? 0.994 -44.281 -6.234 1 91.12 308 LEU A N 1
ATOM 2411 C CA . LEU A 1 308 ? 0.839 -43.938 -7.641 1 91.12 308 LEU A CA 1
ATOM 2412 C C . LEU A 1 308 ? 1.68 -42.688 -7.984 1 91.12 308 LEU A C 1
ATOM 2414 O O . LEU A 1 308 ? 1.799 -41.781 -7.172 1 91.12 308 LEU A O 1
ATOM 2418 N N . ARG A 1 309 ? 2.312 -42.781 -9.148 1 94.19 309 ARG A N 1
ATOM 2419 C CA . ARG A 1 309 ? 3.031 -41.625 -9.641 1 94.19 309 ARG A CA 1
ATOM 2420 C C . ARG A 1 309 ? 2.072 -40.469 -9.922 1 94.19 309 ARG A C 1
ATOM 2422 O O . ARG A 1 309 ? 0.868 -40.688 -10.078 1 94.19 309 ARG A O 1
ATOM 2429 N N . GLU A 1 310 ? 2.596 -39.281 -9.961 1 91.88 310 GLU A N 1
ATOM 2430 C CA . GLU A 1 310 ? 1.786 -38.094 -10.188 1 91.88 310 GLU A CA 1
ATOM 2431 C C . GLU A 1 310 ? 0.999 -38.188 -11.492 1 91.88 310 GLU A C 1
ATOM 2433 O O . GLU A 1 310 ? -0.178 -37.844 -11.539 1 91.88 310 GLU A O 1
ATOM 2438 N N . GLY A 1 311 ? 1.606 -38.688 -12.492 1 92.75 311 GLY A N 1
ATOM 2439 C CA . GLY A 1 311 ? 0.95 -38.812 -13.789 1 92.75 311 GLY A CA 1
ATOM 2440 C C . GLY A 1 311 ? -0.198 -39.781 -13.805 1 92.75 311 GLY A C 1
ATOM 2441 O O . GLY A 1 311 ? -1.024 -39.781 -14.719 1 92.75 311 GLY A O 1
ATOM 2442 N N . MET A 1 312 ? -0.289 -40.656 -12.805 1 92.81 312 MET A N 1
ATOM 2443 C CA . MET A 1 312 ? -1.311 -41.688 -12.727 1 92.81 312 MET A CA 1
ATOM 2444 C C . MET A 1 312 ? -2.537 -41.188 -11.969 1 92.81 312 MET A C 1
ATOM 2446 O O . MET A 1 312 ? -3.545 -41.906 -11.875 1 92.81 312 MET A O 1
ATOM 2450 N N . GLN A 1 313 ? -2.469 -40.031 -11.484 1 90.94 313 GLN A N 1
ATOM 2451 C CA . GLN A 1 313 ? -3.516 -39.5 -10.602 1 90.94 313 GLN A CA 1
ATOM 2452 C C . GLN A 1 313 ? -4.41 -38.5 -11.336 1 90.94 313 GLN A C 1
ATOM 2454 O O . GLN A 1 313 ? -3.926 -37.688 -12.094 1 90.94 313 GLN A O 1
ATOM 2459 N N . ASP A 1 314 ? -5.727 -38.688 -11.078 1 91 314 ASP A N 1
ATOM 2460 C CA . ASP A 1 314 ? -6.684 -37.719 -11.578 1 91 314 ASP A CA 1
ATOM 2461 C C . ASP A 1 314 ? -6.711 -36.469 -10.695 1 91 314 ASP A C 1
ATOM 2463 O O . ASP A 1 314 ? -6.332 -36.531 -9.523 1 91 314 ASP A O 1
ATOM 2467 N N . ARG A 1 315 ? -7.031 -35.438 -11.305 1 90.62 315 ARG A N 1
ATOM 2468 C CA . ARG A 1 315 ? -7.164 -34.156 -10.586 1 90.62 315 ARG A CA 1
ATOM 2469 C C . ARG A 1 315 ? -8.562 -33.594 -10.75 1 90.62 315 ARG A C 1
ATOM 2471 O O . ARG A 1 315 ? -9.234 -33.844 -11.758 1 90.62 315 ARG A O 1
ATOM 2478 N N . GLU A 1 316 ? -9.031 -32.844 -9.648 1 88.56 316 GLU A N 1
ATOM 2479 C CA . GLU A 1 316 ? -10.281 -32.125 -9.781 1 88.56 316 GLU A CA 1
ATOM 2480 C C . GLU A 1 316 ? -10.117 -30.906 -10.695 1 88.56 316 GLU A C 1
ATOM 2482 O O . GLU A 1 316 ? -9.18 -30.109 -10.531 1 88.56 316 GLU A O 1
ATOM 2487 N N . MET A 1 317 ? -10.977 -30.875 -11.648 1 87.44 317 MET A N 1
ATOM 2488 C CA . MET A 1 317 ? -10.875 -29.797 -12.633 1 87.44 317 MET A CA 1
ATOM 2489 C C . MET A 1 317 ? -12.227 -29.125 -12.844 1 87.44 317 MET A C 1
ATOM 2491 O O . MET A 1 317 ? -13.266 -29.688 -12.484 1 87.44 317 MET A O 1
ATOM 2495 N N . ILE A 1 318 ? -12.164 -27.891 -13.305 1 83.06 318 ILE A N 1
ATOM 2496 C CA . ILE A 1 318 ? -13.344 -27.156 -13.742 1 83.06 318 ILE A CA 1
ATOM 2497 C C . ILE A 1 318 ? -13.523 -27.328 -15.25 1 83.06 318 ILE A C 1
ATOM 2499 O O . ILE A 1 318 ? -12.633 -26.953 -16.031 1 83.06 318 ILE A O 1
ATOM 2503 N N . VAL A 1 319 ? -14.609 -27.938 -15.562 1 83.94 319 VAL A N 1
ATOM 2504 C CA . VAL A 1 319 ? -14.859 -28.188 -16.984 1 83.94 319 VAL A CA 1
ATOM 2505 C C . VAL A 1 319 ? -16.031 -27.312 -17.453 1 83.94 319 VAL A C 1
ATOM 2507 O O . VAL A 1 319 ? -17.094 -27.297 -16.828 1 83.94 319 VAL A O 1
ATOM 2510 N N . PHE A 1 320 ? -15.812 -26.656 -18.469 1 79.31 320 PHE A N 1
ATOM 2511 C CA . PHE A 1 320 ? -16.859 -25.859 -19.109 1 79.31 320 PHE A CA 1
ATOM 2512 C C . PHE A 1 320 ? -17.469 -26.609 -20.281 1 79.31 320 PHE A C 1
ATOM 2514 O O . PHE A 1 320 ? -16.781 -26.969 -21.219 1 79.31 320 PHE A O 1
ATOM 2521 N N . VAL A 1 321 ? -18.703 -26.859 -20 1 79.31 321 VAL A N 1
ATOM 2522 C CA . VAL A 1 321 ? -19.391 -27.594 -21.047 1 79.31 321 VAL A CA 1
ATOM 2523 C C . VAL A 1 321 ? -20.469 -26.719 -21.688 1 79.31 321 VAL A C 1
ATOM 2525 O O . VAL A 1 321 ? -21.234 -26.062 -20.984 1 79.31 321 VAL A O 1
ATOM 2528 N N . GLY A 1 322 ? -20.453 -26.562 -22.953 1 69.19 322 GLY A N 1
ATOM 2529 C CA . GLY A 1 322 ? -21.453 -25.781 -23.672 1 69.19 322 GLY A CA 1
ATOM 2530 C C . GLY A 1 322 ? -21.297 -25.844 -25.172 1 69.19 322 GLY A C 1
ATOM 2531 O O . GLY A 1 322 ? -20.562 -26.688 -25.688 1 69.19 322 GLY A O 1
ATOM 2532 N N . SER A 1 323 ? -22.25 -25.109 -25.859 1 55.81 323 SER A N 1
ATOM 2533 C CA . SER A 1 323 ? -22.359 -25.172 -27.312 1 55.81 323 SER A CA 1
ATOM 2534 C C . SER A 1 323 ? -21.125 -24.594 -27.984 1 55.81 323 SER A C 1
ATOM 2536 O O . SER A 1 323 ? -20.797 -24.969 -29.109 1 55.81 323 SER A O 1
ATOM 2538 N N . ASP A 1 324 ? -20.406 -23.719 -27.281 1 53.88 324 ASP A N 1
ATOM 2539 C CA . ASP A 1 324 ? -19.344 -23.094 -28.047 1 53.88 324 ASP A CA 1
ATOM 2540 C C . ASP A 1 324 ? -18 -23.797 -27.797 1 53.88 324 ASP A C 1
ATOM 2542 O O . ASP A 1 324 ? -17.766 -24.312 -26.703 1 53.88 324 ASP A O 1
ATOM 2546 N N . HIS A 1 325 ? -17.469 -24.188 -28.922 1 53.44 325 HIS A N 1
ATOM 2547 C CA . HIS A 1 325 ? -16.172 -24.844 -28.875 1 53.44 325 HIS A CA 1
ATOM 2548 C C . HIS A 1 325 ? -15.117 -23.953 -28.203 1 53.44 325 HIS A C 1
ATOM 2550 O O . HIS A 1 325 ? -14.828 -22.859 -28.703 1 53.44 325 HIS A O 1
ATOM 2556 N N . VAL A 1 326 ? -14.914 -24.266 -27.016 1 58.41 326 VAL A N 1
ATOM 2557 C CA . VAL A 1 326 ? -13.805 -23.609 -26.328 1 58.41 326 VAL A CA 1
ATOM 2558 C C . VAL A 1 326 ? -12.586 -24.531 -26.344 1 58.41 326 VAL A C 1
ATOM 2560 O O . VAL A 1 326 ? -12.648 -25.656 -25.859 1 58.41 326 VAL A O 1
ATOM 2563 N N . PRO A 1 327 ? -11.539 -24.156 -27.031 1 61.12 327 PRO A N 1
ATOM 2564 C CA . PRO A 1 327 ? -10.367 -25.031 -27.125 1 61.12 327 PRO A CA 1
ATOM 2565 C C . PRO A 1 327 ? -9.867 -25.5 -25.75 1 61.12 327 PRO A C 1
ATOM 2567 O O . PRO A 1 327 ? -9.461 -26.656 -25.594 1 61.12 327 PRO A O 1
ATOM 2570 N N . ASN A 1 328 ? -9.766 -24.625 -24.703 1 72.5 328 ASN A N 1
ATOM 2571 C CA . ASN A 1 328 ? -9.305 -24.984 -23.375 1 72.5 328 ASN A CA 1
ATOM 2572 C C . ASN A 1 328 ? -10.414 -24.828 -22.328 1 72.5 328 ASN A C 1
ATOM 2574 O O . ASN A 1 328 ? -10.383 -23.906 -21.531 1 72.5 328 ASN A O 1
ATOM 2578 N N . ASN A 1 329 ? -11.25 -25.938 -22.453 1 78.38 329 ASN A N 1
ATOM 2579 C CA . ASN A 1 329 ? -12.484 -25.828 -21.672 1 78.38 329 ASN A CA 1
ATOM 2580 C C . ASN A 1 329 ? -12.336 -26.5 -20.312 1 78.38 329 ASN A C 1
ATOM 2582 O O . ASN A 1 329 ? -13.328 -26.719 -19.609 1 78.38 329 ASN A O 1
ATOM 2586 N N . CYS A 1 330 ? -11.125 -26.922 -20.031 1 82.25 330 CYS A N 1
ATOM 2587 C CA . CYS A 1 330 ? -10.867 -27.578 -18.766 1 82.25 330 CYS A CA 1
ATOM 2588 C C . CYS A 1 330 ? -9.758 -26.859 -18 1 82.25 330 CYS A C 1
ATOM 2590 O O . CYS A 1 330 ? -8.688 -26.609 -18.547 1 82.25 330 CYS A O 1
ATOM 2592 N N . PHE A 1 331 ? -10.031 -26.625 -16.781 1 81.38 331 PHE A N 1
ATOM 2593 C CA . PHE A 1 331 ? -9.062 -25.891 -15.961 1 81.38 331 PHE A CA 1
ATOM 2594 C C . PHE A 1 331 ? -8.734 -26.656 -14.688 1 81.38 331 PHE A C 1
ATOM 2596 O O . PHE A 1 331 ? -9.641 -27.078 -13.953 1 81.38 331 PHE A O 1
ATOM 2603 N N . GLU A 1 332 ? -7.473 -26.844 -14.555 1 81.75 332 GLU A N 1
ATOM 2604 C CA . GLU A 1 332 ? -6.965 -27.422 -13.32 1 81.75 332 GLU A CA 1
ATOM 2605 C C . GLU A 1 332 ? -6.453 -26.344 -12.359 1 81.75 332 GLU A C 1
ATOM 2607 O O . GLU A 1 332 ? -5.422 -25.734 -12.609 1 81.75 332 GLU A O 1
ATOM 2612 N N . PRO A 1 333 ? -7.133 -26.078 -11.297 1 74.12 333 PRO A N 1
ATOM 2613 C CA . PRO A 1 333 ? -6.828 -24.922 -10.453 1 74.12 333 PRO A CA 1
ATOM 2614 C C . PRO A 1 333 ? -5.539 -25.094 -9.656 1 74.12 333 PRO A C 1
ATOM 2616 O O . PRO A 1 333 ? -4.93 -24.094 -9.234 1 74.12 333 PRO A O 1
ATOM 2619 N N . GLU A 1 334 ? -5.145 -26.281 -9.359 1 73.88 334 GLU A N 1
ATOM 2620 C CA . GLU A 1 334 ? -3.971 -26.469 -8.516 1 73.88 334 GLU A CA 1
ATOM 2621 C C . GLU A 1 334 ? -2.707 -25.969 -9.203 1 73.88 334 GLU A C 1
ATOM 2623 O O . GLU A 1 334 ? -1.948 -25.188 -8.625 1 73.88 334 GLU A O 1
ATOM 2628 N N . ASP A 1 335 ? -2.541 -26.406 -10.359 1 73.12 335 ASP A N 1
ATOM 2629 C CA . ASP A 1 335 ? -1.383 -25.953 -11.125 1 73.12 335 ASP A CA 1
ATOM 2630 C C . ASP A 1 335 ? -1.75 -24.781 -12.031 1 73.12 335 ASP A C 1
ATOM 2632 O O . ASP A 1 335 ? -0.889 -24.234 -12.719 1 73.12 335 ASP A O 1
ATOM 2636 N N . ARG A 1 336 ? -3.045 -24.453 -12.023 1 75 336 ARG A N 1
ATOM 2637 C CA . ARG A 1 336 ? -3.572 -23.344 -12.82 1 75 336 ARG A CA 1
ATOM 2638 C C . ARG A 1 336 ? -3.275 -23.547 -14.305 1 75 336 ARG A C 1
ATOM 2640 O O . ARG A 1 336 ? -2.758 -22.656 -14.969 1 75 336 ARG A O 1
ATOM 2647 N N . ARG A 1 337 ? -3.602 -24.688 -14.742 1 78.69 337 ARG A N 1
ATOM 2648 C CA . ARG A 1 337 ? -3.385 -25.031 -16.141 1 78.69 337 ARG A CA 1
ATOM 2649 C C . ARG A 1 337 ? -4.703 -25.359 -16.844 1 78.69 337 ARG A C 1
ATOM 2651 O O . ARG A 1 337 ? -5.633 -25.859 -16.203 1 78.69 337 ARG A O 1
ATOM 2658 N N . ALA A 1 338 ? -4.645 -25.062 -18.156 1 79.94 338 ALA A N 1
ATOM 2659 C CA . ALA A 1 338 ? -5.832 -25.328 -18.953 1 79.94 338 ALA A CA 1
ATOM 2660 C C . ALA A 1 338 ? -5.609 -26.531 -19.875 1 79.94 338 ALA A C 1
ATOM 2662 O O . ALA A 1 338 ? -4.508 -26.719 -20.391 1 79.94 338 ALA A O 1
ATOM 2663 N N . TYR A 1 339 ? -6.59 -27.375 -19.969 1 83.56 339 TYR A N 1
ATOM 2664 C CA . TYR A 1 339 ? -6.605 -28.531 -20.844 1 83.56 339 TYR A CA 1
ATOM 2665 C C . TYR A 1 339 ? -7.824 -28.516 -21.766 1 83.56 339 TYR A C 1
ATOM 2667 O O . TYR A 1 339 ? -8.727 -27.688 -21.594 1 83.56 339 TYR A O 1
ATOM 2675 N N . ALA A 1 340 ? -7.695 -29.312 -22.734 1 83.19 340 ALA A N 1
ATOM 2676 C CA . ALA A 1 340 ? -8.812 -29.438 -23.672 1 83.19 340 ALA A CA 1
ATOM 2677 C C . ALA A 1 340 ? -9.453 -30.828 -23.562 1 83.19 340 ALA A C 1
ATOM 2679 O O . ALA A 1 340 ? -8.75 -31.844 -23.531 1 83.19 340 ALA A O 1
ATOM 2680 N N . ILE A 1 341 ? -10.742 -30.844 -23.406 1 85.25 341 ILE A N 1
ATOM 2681 C CA . ILE A 1 341 ? -11.469 -32.094 -23.531 1 85.25 341 ILE A CA 1
ATOM 2682 C C . ILE A 1 341 ? -12.422 -32.031 -24.734 1 85.25 341 ILE A C 1
ATOM 2684 O O . ILE A 1 341 ? -12.773 -30.938 -25.188 1 85.25 341 ILE A O 1
ATOM 2688 N N . ALA A 1 342 ? -12.766 -33.156 -25.203 1 85.25 342 ALA A N 1
ATOM 2689 C CA . ALA A 1 342 ? -13.68 -33.25 -26.344 1 85.25 342 ALA A CA 1
ATOM 2690 C C . ALA A 1 342 ? -15.016 -32.562 -26.016 1 85.25 342 ALA A C 1
ATOM 2692 O O . ALA A 1 342 ? -15.547 -32.75 -24.906 1 85.25 342 ALA A O 1
ATOM 2693 N N . PRO A 1 343 ? -15.539 -31.781 -26.922 1 81.25 343 PRO A N 1
ATOM 2694 C CA . PRO A 1 343 ? -16.875 -31.219 -26.703 1 81.25 343 PRO A CA 1
ATOM 2695 C C . PRO A 1 343 ? -17.984 -32.281 -26.812 1 81.25 343 PRO A C 1
ATOM 2697 O O . PRO A 1 343 ? -17.781 -33.312 -27.438 1 81.25 343 PRO A O 1
ATOM 2700 N N . PRO A 1 344 ? -19.109 -31.969 -26.109 1 80.38 344 PRO A N 1
ATOM 2701 C CA . PRO A 1 344 ? -20.234 -32.906 -26.281 1 80.38 344 PRO A CA 1
ATOM 2702 C C . PRO A 1 344 ? -20.797 -32.875 -27.703 1 80.38 344 PRO A C 1
ATOM 2704 O O . PRO A 1 344 ? -20.562 -31.938 -28.453 1 80.38 344 PRO A O 1
ATOM 2707 N N . PRO A 1 345 ? -21.328 -34 -28.125 1 75.31 345 PRO A N 1
ATOM 2708 C CA . PRO A 1 345 ? -21.875 -34.094 -29.484 1 75.31 345 PRO A CA 1
ATOM 2709 C C . PRO A 1 345 ? -22.859 -32.969 -29.781 1 75.31 345 PRO A C 1
ATOM 2711 O O . PRO A 1 345 ? -23.641 -32.562 -28.906 1 75.31 345 PRO A O 1
ATOM 2714 N N . VAL A 1 346 ? -22.422 -31.875 -30.641 1 60.38 346 VAL A N 1
ATOM 2715 C CA . VAL A 1 346 ? -23.094 -30.641 -31.062 1 60.38 346 VAL A CA 1
ATOM 2716 C C . VAL A 1 346 ? -24.531 -30.953 -31.469 1 60.38 346 VAL A C 1
ATOM 2718 O O . VAL A 1 346 ? -24.766 -31.578 -32.5 1 60.38 346 VAL A O 1
ATOM 2721 N N . GLY A 1 347 ? -25.391 -31.641 -30.984 1 51.66 347 GLY A N 1
ATOM 2722 C CA . GLY A 1 347 ? -26.625 -31.188 -31.609 1 51.66 347 GLY A CA 1
ATOM 2723 C C . GLY A 1 347 ? -26.828 -29.688 -31.5 1 51.66 347 GLY A C 1
ATOM 2724 O O . GLY A 1 347 ? -26.156 -29.016 -30.703 1 51.66 347 GLY A O 1
ATOM 2725 N N . GLU A 1 348 ? -27.344 -29 -32.562 1 47.34 348 GLU A N 1
ATOM 2726 C CA . GLU A 1 348 ? -27.812 -27.625 -32.625 1 47.34 348 GLU A CA 1
ATOM 2727 C C . GLU A 1 348 ? -28.359 -27.188 -31.266 1 47.34 348 GLU A C 1
ATOM 2729 O O . GLU A 1 348 ? -29.484 -26.672 -31.188 1 47.34 348 GLU A O 1
ATOM 2734 N N . VAL A 1 349 ? -27.859 -27.75 -30.281 1 52.12 349 VAL A N 1
ATOM 2735 C CA . VAL A 1 349 ? -28.562 -27.391 -29.047 1 52.12 349 VAL A CA 1
ATOM 2736 C C . VAL A 1 349 ? -28.141 -26 -28.609 1 52.12 349 VAL A C 1
ATOM 2738 O O . VAL A 1 349 ? -26.953 -25.719 -28.438 1 52.12 349 VAL A O 1
ATOM 2741 N N . SER A 1 350 ? -28.906 -24.984 -29.078 1 49.38 350 SER A N 1
ATOM 2742 C CA . SER A 1 350 ? -28.781 -23.547 -28.844 1 49.38 350 SER A CA 1
ATOM 2743 C C . SER A 1 350 ? -28.875 -23.219 -27.359 1 49.38 350 SER A C 1
ATOM 2745 O O . SER A 1 350 ? -28.453 -22.141 -26.922 1 49.38 350 SER A O 1
ATOM 2747 N N . HIS A 1 351 ? -29.875 -23.969 -26.719 1 54.25 351 HIS A N 1
ATOM 2748 C CA . HIS A 1 351 ? -30.297 -23.469 -25.406 1 54.25 351 HIS A CA 1
ATOM 2749 C C . HIS A 1 351 ? -29.953 -24.453 -24.297 1 54.25 351 HIS A C 1
ATOM 2751 O O . HIS A 1 351 ? -29.781 -25.641 -24.547 1 54.25 351 HIS A O 1
ATOM 2757 N N . PRO A 1 352 ? -30.109 -24.094 -22.875 1 61.59 352 PRO A N 1
ATOM 2758 C CA . PRO A 1 352 ? -29.359 -24.422 -21.656 1 61.59 352 PRO A CA 1
ATOM 2759 C C . PRO A 1 352 ? -29.484 -25.891 -21.266 1 61.59 352 PRO A C 1
ATOM 2761 O O . PRO A 1 352 ? -30.469 -26.281 -20.609 1 61.59 352 PRO A O 1
ATOM 2764 N N . ALA A 1 353 ? -28.734 -26.766 -22.031 1 58.59 353 ALA A N 1
ATOM 2765 C CA . ALA A 1 353 ? -28.438 -28.094 -21.484 1 58.59 353 ALA A CA 1
ATOM 2766 C C . ALA A 1 353 ? -27.859 -28 -20.078 1 58.59 353 ALA A C 1
ATOM 2768 O O . ALA A 1 353 ? -27.656 -26.906 -19.562 1 58.59 353 ALA A O 1
ATOM 2769 N N . CYS A 1 354 ? -27.984 -29.109 -19.422 1 76.5 354 CYS A N 1
ATOM 2770 C CA . CYS A 1 354 ? -27.469 -29.109 -18.047 1 76.5 354 CYS A CA 1
ATOM 2771 C C . CYS A 1 354 ? -26.312 -30.094 -17.906 1 76.5 354 CYS A C 1
ATOM 2773 O O . CYS A 1 354 ? -26.156 -31 -18.719 1 76.5 354 CYS A O 1
ATOM 2775 N N . VAL A 1 355 ? -25.5 -29.766 -17.094 1 72.69 355 VAL A N 1
ATOM 2776 C CA . VAL A 1 355 ? -24.312 -30.578 -16.828 1 72.69 355 VAL A CA 1
ATOM 2777 C C . VAL A 1 355 ? -24.25 -30.922 -15.344 1 72.69 355 VAL A C 1
ATOM 2779 O O . VAL A 1 355 ? -24.719 -30.156 -14.5 1 72.69 355 VAL A O 1
ATOM 2782 N N . ALA A 1 356 ? -23.875 -32.062 -15.078 1 75.25 356 ALA A N 1
ATOM 2783 C CA . ALA A 1 356 ? -23.562 -32.5 -13.719 1 75.25 356 ALA A CA 1
ATOM 2784 C C . ALA A 1 356 ? -22.453 -33.562 -13.695 1 75.25 356 ALA A C 1
ATOM 2786 O O . ALA A 1 356 ? -22.141 -34.156 -14.727 1 75.25 356 ALA A O 1
ATOM 2787 N N . ALA A 1 357 ? -21.875 -33.594 -12.594 1 77.19 357 ALA A N 1
ATOM 2788 C CA . ALA A 1 357 ? -20.859 -34.625 -12.422 1 77.19 357 ALA A CA 1
ATOM 2789 C C . ALA A 1 357 ? -21.266 -35.594 -11.312 1 77.19 357 ALA A C 1
ATOM 2791 O O . ALA A 1 357 ? -21.859 -35.188 -10.312 1 77.19 357 ALA A O 1
ATOM 2792 N N . SER A 1 358 ? -21.125 -36.844 -11.602 1 71.38 358 SER A N 1
ATOM 2793 C CA . SER A 1 358 ? -21.266 -37.906 -10.617 1 71.38 358 SER A CA 1
ATOM 2794 C C . SER A 1 358 ? -19.984 -38.75 -10.492 1 71.38 358 SER A C 1
ATOM 2796 O O . SER A 1 358 ? -19.516 -39.312 -11.469 1 71.38 358 SER A O 1
ATOM 2798 N N . THR A 1 359 ? -19.453 -38.812 -9.281 1 71.44 359 THR A N 1
ATOM 2799 C CA . THR A 1 359 ? -18.219 -39.5 -8.961 1 71.44 359 THR A CA 1
ATOM 2800 C C . THR A 1 359 ? -17.094 -39.094 -9.898 1 71.44 359 THR A C 1
ATOM 2802 O O . THR A 1 359 ? -16.375 -39.938 -10.43 1 71.44 359 THR A O 1
ATOM 2805 N N . GLY A 1 360 ? -17.219 -37.906 -10.328 1 76.69 360 GLY A N 1
ATOM 2806 C CA . GLY A 1 360 ? -16.141 -37.344 -11.117 1 76.69 360 GLY A CA 1
ATOM 2807 C C . GLY A 1 360 ? -16.375 -37.406 -12.609 1 76.69 360 GLY A C 1
ATOM 2808 O O . GLY A 1 360 ? -15.586 -36.875 -13.398 1 76.69 360 GLY A O 1
ATOM 2809 N N . VAL A 1 361 ? -17.484 -38.031 -13.016 1 87.12 361 VAL A N 1
ATOM 2810 C CA . VAL A 1 361 ? -17.797 -38.188 -14.43 1 87.12 361 VAL A CA 1
ATOM 2811 C C . VAL A 1 361 ? -18.812 -37.156 -14.852 1 87.12 361 VAL A C 1
ATOM 2813 O O . VAL A 1 361 ? -19.797 -36.906 -14.141 1 87.12 361 VAL A O 1
ATOM 2816 N N . ILE A 1 362 ? -18.547 -36.656 -16 1 91.19 362 ILE A N 1
ATOM 2817 C CA . ILE A 1 362 ? -19.375 -35.562 -16.484 1 91.19 362 ILE A CA 1
ATOM 2818 C C . ILE A 1 362 ? -20.547 -36.125 -17.297 1 91.19 362 ILE A C 1
ATOM 2820 O O . ILE A 1 362 ? -20.344 -37 -18.156 1 91.19 362 ILE A O 1
ATOM 2824 N N . PHE A 1 363 ? -21.703 -35.656 -16.922 1 90.56 363 PHE A N 1
ATOM 2825 C CA . PHE A 1 363 ? -22.906 -35.969 -17.703 1 90.56 363 PHE A CA 1
ATOM 2826 C C . PHE A 1 363 ? -23.484 -34.688 -18.312 1 90.56 363 PHE A C 1
ATOM 2828 O O . PHE A 1 363 ? -23.516 -33.625 -17.656 1 90.56 363 PHE A O 1
ATOM 2835 N N . TRP A 1 364 ? -23.828 -34.781 -19.484 1 88.12 364 TRP A N 1
ATOM 2836 C CA . TRP A 1 364 ? -24.375 -33.656 -20.219 1 88.12 364 TRP A CA 1
ATOM 2837 C C . TRP A 1 364 ? -25.562 -34.062 -21.078 1 88.12 364 TRP A C 1
ATOM 2839 O O . TRP A 1 364 ? -25.547 -35.156 -21.672 1 88.12 364 TRP A O 1
ATOM 2849 N N . GLY A 1 365 ? -26.562 -33.094 -21.047 1 86.75 365 GLY A N 1
ATOM 2850 C CA . GLY A 1 365 ? -27.656 -33.438 -21.953 1 86.75 365 GLY A CA 1
ATOM 2851 C C . GLY A 1 365 ? -28.844 -32.5 -21.797 1 86.75 365 GLY A C 1
ATOM 2852 O O . GLY A 1 365 ? -28.797 -31.547 -21.047 1 86.75 365 GLY A O 1
ATOM 2853 N N . GLY A 1 366 ? -29.953 -32.906 -22.516 1 87.62 366 GLY A N 1
ATOM 2854 C CA . GLY A 1 366 ? -31.125 -32.062 -22.625 1 87.62 366 GLY A CA 1
ATOM 2855 C C . GLY A 1 366 ? -30.922 -30.859 -23.547 1 87.62 366 GLY A C 1
ATOM 2856 O O . GLY A 1 366 ? -30.172 -30.953 -24.516 1 87.62 366 GLY A O 1
ATOM 2857 N N . GLY A 1 367 ? -31.781 -29.891 -23.328 1 83.69 367 GLY A N 1
ATOM 2858 C CA . GLY A 1 367 ? -31.656 -28.688 -24.125 1 83.69 367 GLY A CA 1
ATOM 2859 C C . GLY A 1 367 ? -32.625 -28.641 -25.297 1 83.69 367 GLY A C 1
ATOM 2860 O O . GLY A 1 367 ? -33.594 -29.406 -25.328 1 83.69 367 GLY A O 1
ATOM 2861 N N . VAL A 1 368 ? -32.375 -27.625 -26.062 1 80.81 368 VAL A N 1
ATOM 2862 C CA . VAL A 1 368 ? -33.312 -27.406 -27.156 1 80.81 368 VAL A CA 1
ATOM 2863 C C . VAL A 1 368 ? -32.562 -27.078 -28.438 1 80.81 368 VAL A C 1
ATOM 2865 O O . VAL A 1 368 ? -31.5 -26.453 -28.391 1 80.81 368 VAL A O 1
ATOM 2868 N N . SER A 1 369 ? -33.031 -27.672 -29.406 1 73.44 369 SER A N 1
ATOM 2869 C CA . SER A 1 369 ? -32.562 -27.281 -30.734 1 73.44 369 SER A CA 1
ATOM 2870 C C . SER A 1 369 ? -33.656 -26.547 -31.5 1 73.44 369 SER A C 1
ATOM 2872 O O . SER A 1 369 ? -34.844 -26.875 -31.391 1 73.44 369 SER A O 1
ATOM 2874 N N . ASP A 1 370 ? -33.312 -25.641 -32.312 1 70.06 370 ASP A N 1
ATOM 2875 C CA . ASP A 1 370 ? -34.219 -24.875 -33.156 1 70.06 370 ASP A CA 1
ATOM 2876 C C . ASP A 1 370 ? -35.375 -24.312 -32.375 1 70.06 370 ASP A C 1
ATOM 2878 O O . ASP A 1 370 ? -36.531 -24.375 -32.812 1 70.06 370 ASP A O 1
ATOM 2882 N N . TYR A 1 371 ? -35.25 -23.953 -31.219 1 65 371 TYR A N 1
ATOM 2883 C CA . TYR A 1 371 ? -36.125 -23.234 -30.328 1 65 371 TYR A CA 1
ATOM 2884 C C . TYR A 1 371 ? -37.281 -24.141 -29.844 1 65 371 TYR A C 1
ATOM 2886 O O . TYR A 1 371 ? -37.875 -23.891 -28.797 1 65 371 TYR A O 1
ATOM 2894 N N . THR A 1 372 ? -37.469 -25.234 -30.609 1 71 372 THR A N 1
ATOM 2895 C CA . THR A 1 372 ? -38.688 -25.953 -30.234 1 71 372 THR A CA 1
ATOM 2896 C C . THR A 1 372 ? -38.406 -27.422 -29.984 1 71 372 THR A C 1
ATOM 2898 O O . THR A 1 372 ? -39.188 -28.125 -29.375 1 71 372 THR A O 1
ATOM 2901 N N . ASP A 1 373 ? -37.312 -27.844 -30.422 1 80.44 373 ASP A N 1
ATOM 2902 C CA . ASP A 1 373 ? -37.062 -29.281 -30.281 1 80.44 373 ASP A CA 1
ATOM 2903 C C . ASP A 1 373 ? -36.312 -29.562 -28.984 1 80.44 373 ASP A C 1
ATOM 2905 O O . ASP A 1 373 ? -35.094 -29.531 -28.938 1 80.44 373 ASP A O 1
ATOM 2909 N N . VAL A 1 374 ? -37.094 -29.938 -27.984 1 88.06 374 VAL A N 1
ATOM 2910 C CA . VAL A 1 374 ? -36.5 -30.234 -26.672 1 88.06 374 VAL A CA 1
ATOM 2911 C C . VAL A 1 374 ? -35.969 -31.672 -26.656 1 88.06 374 VAL A C 1
ATOM 2913 O O . VAL A 1 374 ? -36.656 -32.594 -27.125 1 88.06 374 VAL A O 1
ATOM 2916 N N . HIS A 1 375 ? -34.781 -31.875 -26.109 1 88.19 375 HIS A N 1
ATOM 2917 C CA . HIS A 1 375 ? -34.094 -33.156 -26.188 1 88.19 375 HIS A CA 1
ATOM 2918 C C . HIS A 1 375 ? -34.125 -33.875 -24.859 1 88.19 375 HIS A C 1
ATOM 2920 O O . HIS A 1 375 ? -34.188 -33.25 -23.797 1 88.19 375 HIS A O 1
ATOM 2926 N N . SER A 1 376 ? -34.094 -35.219 -24.969 1 92.31 376 SER A N 1
ATOM 2927 C CA . SER A 1 376 ? -34 -36.062 -23.781 1 92.31 376 SER A CA 1
ATOM 2928 C C . SER A 1 376 ? -32.656 -36.75 -23.688 1 92.31 376 SER A C 1
ATOM 2930 O O . SER A 1 376 ? -32.375 -37.438 -22.688 1 92.31 376 SER A O 1
ATOM 2932 N N . ALA A 1 377 ? -31.797 -36.531 -24.641 1 90.31 377 ALA A N 1
ATOM 2933 C CA . ALA A 1 377 ? -30.531 -37.25 -24.719 1 90.31 377 ALA A CA 1
ATOM 2934 C C . ALA A 1 377 ? -29.578 -36.812 -23.609 1 90.31 377 ALA A C 1
ATOM 2936 O O . ALA A 1 377 ? -29.516 -35.625 -23.281 1 90.31 377 ALA A O 1
ATOM 2937 N N . ILE A 1 378 ? -28.891 -37.844 -23.047 1 91.12 378 ILE A N 1
ATOM 2938 C CA . ILE A 1 378 ? -27.844 -37.625 -22.047 1 91.12 378 ILE A CA 1
ATOM 2939 C C . ILE A 1 378 ? -26.547 -38.312 -22.484 1 91.12 378 ILE A C 1
ATOM 2941 O O . ILE A 1 378 ? -26.578 -39.438 -23 1 91.12 378 ILE A O 1
ATOM 2945 N N . TYR A 1 379 ? -25.484 -37.594 -22.328 1 90.81 379 TYR A N 1
ATOM 2946 C CA . TYR A 1 379 ? -24.156 -38.125 -22.656 1 90.81 379 TYR A CA 1
ATOM 2947 C C . TYR A 1 379 ? -23.25 -38.156 -21.438 1 90.81 379 TYR A C 1
ATOM 2949 O O . TYR A 1 379 ? -23.375 -37.312 -20.547 1 90.81 379 TYR A O 1
ATOM 2957 N N . ARG A 1 380 ? -22.422 -39.156 -21.5 1 91.75 380 ARG A N 1
ATOM 2958 C CA . ARG A 1 380 ? -21.406 -39.344 -20.469 1 91.75 380 ARG A CA 1
ATOM 2959 C C . ARG A 1 380 ? -20 -39.188 -21.062 1 91.75 380 ARG A C 1
ATOM 2961 O O . ARG A 1 380 ? -19.688 -39.781 -22.094 1 91.75 380 ARG A O 1
ATOM 2968 N N . TYR A 1 381 ? -19.156 -38.438 -20.438 1 91.06 381 TYR A N 1
ATOM 2969 C CA . TYR A 1 381 ? -17.781 -38.25 -20.906 1 91.06 381 TYR A CA 1
ATOM 2970 C C . TYR A 1 381 ? -16.906 -39.406 -20.484 1 91.06 381 TYR A C 1
ATOM 2972 O O . TYR A 1 381 ? -16.938 -39.844 -19.328 1 91.06 381 TYR A O 1
ATOM 2980 N N . ASN A 1 382 ? -16.156 -39.906 -21.453 1 90.38 382 ASN A N 1
ATOM 2981 C CA . ASN A 1 382 ? -15.18 -40.969 -21.203 1 90.38 382 ASN A CA 1
ATOM 2982 C C . ASN A 1 382 ? -13.758 -40.406 -21.125 1 90.38 382 ASN A C 1
ATOM 2984 O O . ASN A 1 382 ? -13.172 -40.094 -22.156 1 90.38 382 ASN A O 1
ATOM 2988 N N . PRO A 1 383 ? -13.234 -40.438 -19.969 1 90.06 383 PRO A N 1
ATOM 2989 C CA . PRO A 1 383 ? -11.914 -39.844 -19.828 1 90.06 383 PRO A CA 1
ATOM 2990 C C . PRO A 1 383 ? -10.805 -40.688 -20.438 1 90.06 383 PRO A C 1
ATOM 2992 O O . PRO A 1 383 ? -9.688 -40.219 -20.641 1 90.06 383 PRO A O 1
ATOM 2995 N N . ASP A 1 384 ? -10.992 -41.938 -20.703 1 87.88 384 ASP A N 1
ATOM 2996 C CA . ASP A 1 384 ? -9.969 -42.812 -21.25 1 87.88 384 ASP A CA 1
ATOM 2997 C C . ASP A 1 384 ? -9.859 -42.656 -22.766 1 87.88 384 ASP A C 1
ATOM 2999 O O . ASP A 1 384 ? -8.797 -42.875 -23.359 1 87.88 384 ASP A O 1
ATOM 3003 N N . THR A 1 385 ? -10.922 -42.188 -23.312 1 89.5 385 THR A N 1
ATOM 3004 C CA . THR A 1 385 ? -10.906 -42.062 -24.766 1 89.5 385 THR A CA 1
ATOM 3005 C C . THR A 1 385 ? -11.117 -40.625 -25.203 1 89.5 385 THR A C 1
ATOM 3007 O O . THR A 1 385 ? -10.969 -40.312 -26.375 1 89.5 385 THR A O 1
ATOM 3010 N N . ASN A 1 386 ? -11.398 -39.812 -24.328 1 91.12 386 ASN A N 1
ATOM 3011 C CA . ASN A 1 386 ? -11.711 -38.406 -24.641 1 91.12 386 ASN A CA 1
ATOM 3012 C C . ASN A 1 386 ? -12.891 -38.312 -25.594 1 91.12 386 ASN A C 1
ATOM 3014 O O . ASN A 1 386 ? -12.82 -37.562 -26.578 1 91.12 386 ASN A O 1
ATOM 3018 N N . GLN A 1 387 ? -13.859 -39.031 -25.297 1 90.5 387 GLN A N 1
ATOM 3019 C CA . GLN A 1 387 ? -15.086 -39.031 -26.109 1 90.5 387 GLN A CA 1
ATOM 3020 C C . GLN A 1 387 ? -16.328 -39.094 -25.219 1 90.5 387 GLN A C 1
ATOM 3022 O O . GLN A 1 387 ? -16.234 -39.375 -24.016 1 90.5 387 GLN A O 1
ATOM 3027 N N . TRP A 1 388 ? -17.469 -38.719 -25.875 1 90.88 388 TRP A N 1
ATOM 3028 C CA . TRP A 1 388 ? -18.75 -38.75 -25.172 1 90.88 388 TRP A CA 1
ATOM 3029 C C . TRP A 1 388 ? -19.562 -39.969 -25.609 1 90.88 388 TRP A C 1
ATOM 3031 O O . TRP A 1 388 ? -19.766 -40.188 -26.812 1 90.88 388 TRP A O 1
ATOM 3041 N N . ASN A 1 389 ? -19.969 -40.656 -24.609 1 92 389 ASN A N 1
ATOM 3042 C CA . ASN A 1 389 ? -20.797 -41.844 -24.875 1 92 389 ASN A CA 1
ATOM 3043 C C . ASN A 1 389 ? -22.266 -41.562 -24.578 1 92 389 ASN A C 1
ATOM 3045 O O . ASN A 1 389 ? -22.594 -40.875 -23.609 1 92 389 ASN A O 1
ATOM 3049 N N . SER A 1 390 ? -23.125 -42.062 -25.391 1 92 390 SER A N 1
ATOM 3050 C CA . SER A 1 390 ? -24.562 -41.906 -25.188 1 92 390 SER A CA 1
ATOM 3051 C C . SER A 1 390 ? -25.047 -42.75 -24.016 1 92 390 SER A C 1
ATOM 3053 O O . SER A 1 390 ? -24.625 -43.906 -23.859 1 92 390 SER A O 1
ATOM 3055 N N . CYS A 1 391 ? -25.922 -42.188 -23.188 1 93.19 391 CYS A N 1
ATOM 3056 C CA . CYS A 1 391 ? -26.594 -42.875 -22.109 1 93.19 391 CYS A CA 1
ATOM 3057 C C . CYS A 1 391 ? -28.094 -43 -22.391 1 93.19 391 CYS A C 1
ATOM 3059 O O . CYS A 1 391 ? -28.562 -42.562 -23.453 1 93.19 391 CYS A O 1
ATOM 3061 N N . ALA A 1 392 ? -28.766 -43.656 -21.453 1 95.44 392 ALA A N 1
ATOM 3062 C CA . ALA A 1 392 ? -30.219 -43.719 -21.562 1 95.44 392 ALA A CA 1
ATOM 3063 C C . ALA A 1 392 ? -30.812 -42.312 -21.594 1 95.44 392 ALA A C 1
ATOM 3065 O O . ALA A 1 392 ? -30.375 -41.438 -20.859 1 95.44 392 ALA A O 1
ATOM 3066 N N . HIS A 1 393 ? -31.828 -42.125 -22.469 1 94.62 393 HIS A N 1
ATOM 3067 C CA . HIS A 1 393 ? -32.5 -40.844 -22.578 1 94.62 393 HIS A CA 1
ATOM 3068 C C . HIS A 1 393 ? -33.406 -40.625 -21.375 1 94.62 393 HIS A C 1
ATOM 3070 O O . HIS A 1 393 ? -33.969 -41.562 -20.797 1 94.62 393 HIS A O 1
ATOM 3076 N N . MET A 1 394 ? -33.5 -39.406 -21.047 1 95 394 MET A N 1
ATOM 3077 C CA . MET A 1 394 ? -34.5 -39.062 -20.047 1 95 394 MET A CA 1
ATOM 3078 C C . MET A 1 394 ? -35.906 -39.5 -20.531 1 95 394 MET A C 1
ATOM 3080 O O . MET A 1 394 ? -36.156 -39.594 -21.734 1 95 394 MET A O 1
ATOM 3084 N N . LEU A 1 395 ? -36.75 -39.688 -19.562 1 96.06 395 LEU A N 1
ATOM 3085 C CA . LEU A 1 395 ? -38.125 -40.062 -19.891 1 96.06 395 LEU A CA 1
ATOM 3086 C C . LEU A 1 395 ? -38.906 -38.875 -20.469 1 96.06 395 LEU A C 1
ATOM 3088 O O . LEU A 1 395 ? -39.75 -39.062 -21.344 1 96.06 395 LEU A O 1
ATOM 3092 N N . THR A 1 396 ? -38.625 -37.688 -20 1 94.12 396 THR A N 1
ATOM 3093 C CA . THR A 1 396 ? -39.188 -36.438 -20.5 1 94.12 396 THR A CA 1
ATOM 3094 C C . THR A 1 396 ? -38.094 -35.531 -21.062 1 94.12 396 THR A C 1
ATOM 3096 O O . THR A 1 396 ? -37.125 -35.25 -20.391 1 94.12 396 THR A O 1
ATOM 3099 N N . PRO A 1 397 ? -38.312 -35.094 -22.328 1 91.94 397 PRO A N 1
ATOM 3100 C CA . PRO A 1 397 ? -37.406 -34.062 -22.812 1 91.94 397 PRO A CA 1
ATOM 3101 C C . PRO A 1 397 ? -37.469 -32.781 -21.984 1 91.94 397 PRO A C 1
ATOM 3103 O O . PRO A 1 397 ? -38.562 -32.375 -21.594 1 91.94 397 PRO A O 1
ATOM 3106 N N . ARG A 1 398 ? -36.312 -32.219 -21.688 1 91.94 398 ARG A N 1
ATOM 3107 C CA . ARG A 1 398 ? -36.281 -31.062 -20.812 1 91.94 398 ARG A CA 1
ATOM 3108 C C . ARG A 1 398 ? -35.25 -30.047 -21.312 1 91.94 398 ARG A C 1
ATOM 3110 O O . ARG A 1 398 ? -34.219 -30.422 -21.828 1 91.94 398 ARG A O 1
ATOM 3117 N N . GLN A 1 399 ? -35.625 -28.859 -21.125 1 88.44 399 GLN A N 1
ATOM 3118 C CA . GLN A 1 399 ? -34.688 -27.734 -21.203 1 88.44 399 GLN A CA 1
ATOM 3119 C C . GLN A 1 399 ? -34.844 -26.828 -19.984 1 88.44 399 GLN A C 1
ATOM 3121 O O . GLN A 1 399 ? -35.812 -26.906 -19.25 1 88.44 399 GLN A O 1
ATOM 3126 N N . CYS A 1 400 ? -33.75 -26.031 -19.641 1 89.31 400 CYS A N 1
ATOM 3127 C CA . CYS A 1 400 ? -33.75 -25.125 -18.5 1 89.31 400 CYS A CA 1
ATOM 3128 C C . CYS A 1 400 ? -34.031 -25.875 -17.203 1 89.31 400 CYS A C 1
ATOM 3130 O O . CYS A 1 400 ? -34.781 -25.391 -16.359 1 89.31 400 CYS A O 1
ATOM 3132 N N . PHE A 1 401 ? -33.594 -27.094 -17.141 1 92.19 401 PHE A N 1
ATOM 3133 C CA . PHE A 1 401 ? -33.75 -27.922 -15.953 1 92.19 401 PHE A CA 1
ATOM 3134 C C . PHE A 1 401 ? -32.438 -27.984 -15.18 1 92.19 401 PHE A C 1
ATOM 3136 O O . PHE A 1 401 ? -31.484 -27.234 -15.484 1 92.19 401 PHE A O 1
ATOM 3143 N N . SER A 1 402 ? -32.344 -28.75 -14.141 1 92.25 402 SER A N 1
ATOM 3144 C CA . SER A 1 402 ? -31.109 -28.891 -13.359 1 92.25 402 SER A CA 1
ATOM 3145 C C . SER A 1 402 ? -30.797 -30.359 -13.078 1 92.25 402 SER A C 1
ATOM 3147 O O . SER A 1 402 ? -31.719 -31.172 -12.969 1 92.25 402 SER A O 1
ATOM 3149 N N . LEU A 1 403 ? -29.516 -30.609 -13.078 1 91.31 403 LEU A N 1
ATOM 3150 C CA . LEU A 1 403 ? -29.016 -31.922 -12.742 1 91.31 403 LEU A CA 1
ATOM 3151 C C . LEU A 1 403 ? -28.188 -31.891 -11.461 1 91.31 403 LEU A C 1
ATOM 3153 O O . LEU A 1 403 ? -27.328 -31.016 -11.305 1 91.31 403 LEU A O 1
ATOM 3157 N N . SER A 1 404 ? -28.484 -32.75 -10.57 1 90.25 404 SER A N 1
ATOM 3158 C CA . SER A 1 404 ? -27.688 -32.844 -9.344 1 90.25 404 SER A CA 1
ATOM 3159 C C . SER A 1 404 ? -27.438 -34.281 -8.953 1 90.25 404 SER A C 1
ATOM 3161 O O . SER A 1 404 ? -28.219 -35.188 -9.281 1 90.25 404 SER A O 1
ATOM 3163 N N . GLU A 1 405 ? -26.391 -34.469 -8.305 1 90.38 405 GLU A N 1
ATOM 3164 C CA . GLU A 1 405 ? -25.984 -35.812 -7.879 1 90.38 405 GLU A CA 1
ATOM 3165 C C . GLU A 1 405 ? -26.234 -36 -6.387 1 90.38 405 GLU A C 1
ATOM 3167 O O . GLU A 1 405 ? -25.875 -35.156 -5.57 1 90.38 405 GLU A O 1
ATOM 3172 N N . VAL A 1 406 ? -26.922 -37.062 -6.098 1 88.75 406 VAL A N 1
ATOM 3173 C CA . VAL A 1 406 ? -27.109 -37.5 -4.715 1 88.75 406 VAL A CA 1
ATOM 3174 C C . VAL A 1 406 ? -26.953 -39 -4.609 1 88.75 406 VAL A C 1
ATOM 3176 O O . VAL A 1 406 ? -27.656 -39.75 -5.293 1 88.75 406 VAL A O 1
ATOM 3179 N N . GLY A 1 407 ? -26.031 -39.438 -3.824 1 83.88 407 GLY A N 1
ATOM 3180 C CA . GLY A 1 407 ? -25.875 -40.844 -3.553 1 83.88 407 GLY A CA 1
ATOM 3181 C C . GLY A 1 407 ? -25.5 -41.656 -4.785 1 83.88 407 GLY A C 1
ATOM 3182 O O . GLY A 1 407 ? -25.984 -42.781 -4.973 1 83.88 407 GLY A O 1
ATOM 3183 N N . GLY A 1 408 ? -24.875 -41.125 -5.668 1 85.38 408 GLY A N 1
ATOM 3184 C CA . GLY A 1 408 ? -24.422 -41.844 -6.844 1 85.38 408 GLY A CA 1
ATOM 3185 C C . GLY A 1 408 ? -25.438 -41.844 -7.977 1 85.38 408 GLY A C 1
ATOM 3186 O O . GLY A 1 408 ? -25.234 -42.5 -9 1 85.38 408 GLY A O 1
ATOM 3187 N N . LYS A 1 409 ? -26.484 -41.125 -7.715 1 91.38 409 LYS A N 1
ATOM 3188 C CA . LYS A 1 409 ? -27.516 -41 -8.742 1 91.38 409 LYS A CA 1
ATOM 3189 C C . LYS A 1 409 ? -27.656 -39.562 -9.211 1 91.38 409 LYS A C 1
ATOM 3191 O O . LYS A 1 409 ? -27.203 -38.625 -8.523 1 91.38 409 LYS A O 1
ATOM 3196 N N . LEU A 1 410 ? -28.234 -39.406 -10.375 1 93.88 410 LEU A N 1
ATOM 3197 C CA . LEU A 1 410 ? -28.484 -38.094 -10.906 1 93.88 410 LEU A CA 1
ATOM 3198 C C . LEU A 1 410 ? -29.984 -37.781 -10.922 1 93.88 410 LEU A C 1
ATOM 3200 O O . LEU A 1 410 ? -30.797 -38.656 -11.258 1 93.88 410 LEU A O 1
ATOM 3204 N N . TYR A 1 411 ? -30.312 -36.625 -10.531 1 95.25 411 TYR A N 1
ATOM 3205 C CA . TYR A 1 411 ? -31.703 -36.156 -10.508 1 95.25 411 TYR A CA 1
ATOM 3206 C C . TYR A 1 411 ? -31.906 -35 -11.477 1 95.25 411 TYR A C 1
ATOM 3208 O O . TYR A 1 411 ? -31.25 -33.969 -11.383 1 95.25 411 TYR A O 1
ATOM 3216 N N . ALA A 1 412 ? -32.719 -35.188 -12.406 1 95.81 412 ALA A N 1
ATOM 3217 C CA . ALA A 1 412 ? -33.156 -34.094 -13.289 1 95.81 412 ALA A CA 1
ATOM 3218 C C . ALA A 1 412 ? -34.469 -33.469 -12.781 1 95.81 412 ALA A C 1
ATOM 3220 O O . ALA A 1 412 ? -35.5 -34.156 -12.664 1 95.81 412 ALA A O 1
ATOM 3221 N N . THR A 1 413 ? -34.438 -32.219 -12.562 1 95.75 413 THR A N 1
ATOM 3222 C CA . THR A 1 413 ? -35.594 -31.594 -11.93 1 95.75 413 THR A CA 1
ATOM 3223 C C . THR A 1 413 ? -36.156 -30.5 -12.828 1 95.75 413 THR A C 1
ATOM 3225 O O . THR A 1 413 ? -35.438 -29.703 -13.406 1 95.75 413 THR A O 1
ATOM 3228 N N . GLY A 1 414 ? -37.5 -30.5 -12.914 1 95.75 414 GLY A N 1
ATOM 3229 C CA . GLY A 1 414 ? -38.25 -29.422 -13.531 1 95.75 414 GLY A CA 1
ATOM 3230 C C . GLY A 1 414 ? -37.781 -29.109 -14.938 1 95.75 414 GLY A C 1
ATOM 3231 O O . GLY A 1 414 ? -37.5 -30.016 -15.727 1 95.75 414 GLY A O 1
ATOM 3232 N N . GLY A 1 415 ? -37.875 -27.812 -15.297 1 93.81 415 GLY A N 1
ATOM 3233 C CA . GLY A 1 415 ? -37.5 -27.344 -16.625 1 93.81 415 GLY A CA 1
ATOM 3234 C C . GLY A 1 415 ? -38.688 -27.094 -17.531 1 93.81 415 GLY A C 1
ATOM 3235 O O . GLY A 1 415 ? -39.812 -26.953 -17.047 1 93.81 415 GLY A O 1
ATOM 3236 N N . LEU A 1 416 ? -38.281 -26.953 -18.766 1 90.38 416 LEU A N 1
ATOM 3237 C CA . LEU A 1 416 ? -39.281 -26.75 -19.812 1 90.38 416 LEU A CA 1
ATOM 3238 C C . LEU A 1 416 ? -39.406 -27.984 -20.703 1 90.38 416 LEU A C 1
ATOM 3240 O O . LEU A 1 416 ? -38.406 -28.5 -21.188 1 90.38 416 LEU A O 1
ATOM 3244 N N . GLY A 1 417 ? -40.625 -28.422 -20.812 1 89.62 417 GLY A N 1
ATOM 3245 C CA . GLY A 1 417 ? -40.875 -29.562 -21.688 1 89.62 417 GLY A CA 1
ATOM 3246 C C . GLY A 1 417 ? -41.156 -29.172 -23.125 1 89.62 417 GLY A C 1
ATOM 3247 O O . GLY A 1 417 ? -40.812 -28.047 -23.531 1 89.62 417 GLY A O 1
ATOM 3248 N N . PRO A 1 418 ? -41.625 -30.078 -23.828 1 85.75 418 PRO A N 1
ATOM 3249 C CA . PRO A 1 418 ? -41.906 -29.797 -25.25 1 85.75 418 PRO A CA 1
ATOM 3250 C C . PRO A 1 418 ? -42.969 -28.703 -25.422 1 85.75 418 PRO A C 1
ATOM 3252 O O . PRO A 1 418 ? -43.781 -28.484 -24.547 1 85.75 418 PRO A O 1
ATOM 3255 N N . TYR A 1 419 ? -42.875 -28.141 -26.531 1 82.56 419 TYR A N 1
ATOM 3256 C CA . TYR A 1 419 ? -43.812 -27.078 -26.891 1 82.56 419 TYR A CA 1
ATOM 3257 C C . TYR A 1 419 ? -45.25 -27.609 -26.969 1 82.56 419 TYR A C 1
ATOM 3259 O O . TYR A 1 419 ? -45.469 -28.703 -27.5 1 82.56 419 TYR A O 1
ATOM 3267 N N . SER A 1 420 ? -46.125 -26.891 -26.328 1 79.12 420 SER A N 1
ATOM 3268 C CA . SER A 1 420 ? -47.531 -27.203 -26.375 1 79.12 420 SER A CA 1
ATOM 3269 C C . SER A 1 420 ? -48.312 -26.172 -27.219 1 79.12 420 SER A C 1
ATOM 3271 O O . SER A 1 420 ? -48.25 -24.984 -26.938 1 79.12 420 SER A O 1
ATOM 3273 N N . GLN A 1 421 ? -49 -26.672 -28.156 1 77.69 421 GLN A N 1
ATOM 3274 C CA . GLN A 1 421 ? -49.812 -25.797 -29 1 77.69 421 GLN A CA 1
ATOM 3275 C C . GLN A 1 421 ? -50.906 -25.141 -28.203 1 77.69 421 GLN A C 1
ATOM 3277 O O . GLN A 1 421 ? -51.25 -23.984 -28.422 1 77.69 421 GLN A O 1
ATOM 3282 N N . GLU A 1 422 ? -51.375 -25.844 -27.328 1 77.25 422 GLU A N 1
ATOM 3283 C CA . GLU A 1 422 ? -52.469 -25.359 -26.5 1 77.25 422 GLU A CA 1
ATOM 3284 C C . GLU A 1 422 ? -52.031 -24.188 -25.625 1 77.25 422 GLU A C 1
ATOM 3286 O O . GLU A 1 422 ? -52.75 -23.203 -25.5 1 77.25 422 GLU A O 1
ATOM 3291 N N . LEU A 1 423 ? -50.812 -24.312 -25.156 1 74.38 423 LEU A N 1
ATOM 3292 C CA . LEU A 1 423 ? -50.312 -23.297 -24.234 1 74.38 423 LEU A CA 1
ATOM 3293 C C . LEU A 1 423 ? -49.531 -22.219 -24.984 1 74.38 423 LEU A C 1
ATOM 3295 O O . LEU A 1 423 ? -49.219 -21.156 -24.438 1 74.38 423 LEU A O 1
ATOM 3299 N N . ARG A 1 424 ? -49.281 -22.422 -26.266 1 70.25 424 ARG A N 1
ATOM 3300 C CA . ARG A 1 424 ? -48.469 -21.562 -27.094 1 70.25 424 ARG A CA 1
ATOM 3301 C C . ARG A 1 424 ? -47.125 -21.234 -26.391 1 70.25 424 ARG A C 1
ATOM 3303 O O . ARG A 1 424 ? -46.688 -20.094 -26.422 1 70.25 424 ARG A O 1
ATOM 3310 N N . ALA A 1 425 ? -46.719 -22.219 -25.641 1 77.56 425 ALA A N 1
ATOM 3311 C CA . ALA A 1 425 ? -45.469 -22.109 -24.891 1 77.56 425 ALA A CA 1
ATOM 3312 C C . ALA A 1 425 ? -44.969 -23.5 -24.469 1 77.56 425 ALA A C 1
ATOM 3314 O O . ALA A 1 425 ? -45.688 -24.484 -24.578 1 77.56 425 ALA A O 1
ATOM 3315 N N . CYS A 1 426 ? -43.75 -23.594 -24.094 1 83.19 426 CYS A N 1
ATOM 3316 C CA . CYS A 1 426 ? -43.219 -24.812 -23.5 1 83.19 426 CYS A CA 1
ATOM 3317 C C . CYS A 1 426 ? -43.812 -25.031 -22.109 1 83.19 426 CYS A C 1
ATOM 3319 O O . CYS A 1 426 ? -44 -24.078 -21.344 1 83.19 426 CYS A O 1
ATOM 3321 N N . LYS A 1 427 ? -44.219 -26.203 -21.891 1 85.75 427 LYS A N 1
ATOM 3322 C CA . LYS A 1 427 ? -44.812 -26.531 -20.594 1 85.75 427 LYS A CA 1
ATOM 3323 C C . LYS A 1 427 ? -43.75 -26.531 -19.5 1 85.75 427 LYS A C 1
ATOM 3325 O O . LYS A 1 427 ? -42.688 -27.141 -19.656 1 85.75 427 LYS A O 1
ATOM 3330 N N . VAL A 1 428 ? -44.031 -25.797 -18.453 1 91.69 428 VAL A N 1
ATOM 3331 C CA . VAL A 1 428 ? -43.125 -25.844 -17.281 1 91.69 428 VAL A CA 1
ATOM 3332 C C . VAL A 1 428 ? -43.406 -27.109 -16.484 1 91.69 428 VAL A C 1
ATOM 3334 O O . VAL A 1 428 ? -44.562 -27.438 -16.188 1 91.69 428 VAL A O 1
ATOM 3337 N N . LEU A 1 429 ? -42.375 -27.781 -16.141 1 93.88 429 LEU A N 1
ATOM 3338 C CA . LEU A 1 429 ? -42.5 -29.109 -15.547 1 93.88 429 LEU A CA 1
ATOM 3339 C C . LEU A 1 429 ? -42.281 -29.062 -14.039 1 93.88 429 LEU A C 1
ATOM 3341 O O . LEU A 1 429 ? -41.531 -28.203 -13.547 1 93.88 429 LEU A O 1
ATOM 3345 N N . ASN A 1 430 ? -42.938 -29.938 -13.344 1 95.94 430 ASN A N 1
ATOM 3346 C CA . ASN A 1 430 ? -42.625 -30.219 -11.945 1 95.94 430 ASN A CA 1
ATOM 3347 C C . ASN A 1 430 ? -42.125 -31.656 -11.75 1 95.94 430 ASN A C 1
ATOM 3349 O O . ASN A 1 430 ? -41.875 -32.062 -10.617 1 95.94 430 ASN A O 1
ATOM 3353 N N . THR A 1 431 ? -41.969 -32.375 -12.883 1 96.12 431 THR A N 1
ATOM 3354 C CA . THR A 1 431 ? -41.562 -33.75 -12.797 1 96.12 431 THR A CA 1
ATOM 3355 C C . THR A 1 431 ? -40.062 -33.844 -12.469 1 96.12 431 THR A C 1
ATOM 3357 O O . THR A 1 431 ? -39.281 -32.938 -12.789 1 96.12 431 THR A O 1
ATOM 3360 N N . VAL A 1 432 ? -39.719 -34.969 -11.828 1 97.44 432 VAL A N 1
ATOM 3361 C CA . VAL A 1 432 ? -38.375 -35.281 -11.445 1 97.44 432 VAL A CA 1
ATOM 3362 C C . VAL A 1 432 ? -38.031 -36.719 -11.812 1 97.44 432 VAL A C 1
ATOM 3364 O O . VAL A 1 432 ? -38.844 -37.625 -11.57 1 97.44 432 VAL A O 1
ATOM 3367 N N . GLU A 1 433 ? -36.938 -36.906 -12.406 1 96.88 433 GLU A N 1
ATOM 3368 C CA . GLU A 1 433 ? -36.5 -38.25 -12.758 1 96.88 433 GLU A CA 1
ATOM 3369 C C . GLU A 1 433 ? -35.094 -38.531 -12.219 1 96.88 433 GLU A C 1
ATOM 3371 O O . GLU A 1 433 ? -34.281 -37.625 -12.078 1 96.88 433 GLU A O 1
ATOM 3376 N N . CYS A 1 434 ? -34.906 -39.719 -11.906 1 96.12 434 CYS A N 1
ATOM 3377 C CA . CYS A 1 434 ? -33.656 -40.188 -11.312 1 96.12 434 CYS A CA 1
ATOM 3378 C C . CYS A 1 434 ? -32.938 -41.156 -12.25 1 96.12 434 CYS A C 1
ATOM 3380 O O . CYS A 1 434 ? -33.531 -42.094 -12.766 1 96.12 434 CYS A O 1
ATOM 3382 N N . TYR A 1 435 ? -31.703 -40.875 -12.492 1 94.94 435 TYR A N 1
ATOM 3383 C CA . TYR A 1 435 ? -30.875 -41.719 -13.344 1 94.94 435 TYR A CA 1
ATOM 3384 C C . TYR A 1 435 ? -29.953 -42.594 -12.508 1 94.94 435 TYR A C 1
ATOM 3386 O O . TYR A 1 435 ? -29.156 -42.094 -11.703 1 94.94 435 TYR A O 1
ATOM 3394 N N . ASP A 1 436 ? -30 -43.875 -12.711 1 92.19 436 ASP A N 1
ATOM 3395 C CA . ASP A 1 436 ? -29.078 -44.844 -12.133 1 92.19 436 ASP A CA 1
ATOM 3396 C C . ASP A 1 436 ? -27.922 -45.125 -13.094 1 92.19 436 ASP A C 1
ATOM 3398 O O . ASP A 1 436 ? -28.125 -45.75 -14.133 1 92.19 436 ASP A O 1
ATOM 3402 N N . VAL A 1 437 ? -26.844 -44.75 -12.719 1 87.81 437 VAL A N 1
ATOM 3403 C CA . VAL A 1 437 ? -25.672 -44.844 -13.586 1 87.81 437 VAL A CA 1
ATOM 3404 C C . VAL A 1 437 ? -25.328 -46.344 -13.812 1 87.81 437 VAL A C 1
ATOM 3406 O O . VAL A 1 437 ? -24.953 -46.719 -14.922 1 87.81 437 VAL A O 1
ATOM 3409 N N . GLY A 1 438 ? -25.453 -47.125 -12.812 1 85.75 438 GLY A N 1
ATOM 3410 C CA . GLY A 1 438 ? -25.141 -48.531 -12.914 1 85.75 438 GLY A CA 1
ATOM 3411 C C . GLY A 1 438 ? -26.016 -49.281 -13.914 1 85.75 438 GLY A C 1
ATOM 3412 O O . GLY A 1 438 ? -25.516 -50 -14.766 1 85.75 438 GLY A O 1
ATOM 3413 N N . SER A 1 439 ? -27.281 -48.938 -13.875 1 91.69 439 SER A N 1
ATOM 3414 C CA . SER A 1 439 ? -28.234 -49.625 -14.727 1 91.69 439 SER A CA 1
ATOM 3415 C C . SER A 1 439 ? -28.531 -48.844 -16 1 91.69 439 SER A C 1
ATOM 3417 O O . SER A 1 439 ? -29.219 -49.344 -16.906 1 91.69 439 SER A O 1
ATOM 3419 N N . ASP A 1 440 ? -28 -47.688 -16.094 1 92.88 440 ASP A N 1
ATOM 3420 C CA . ASP A 1 440 ? -28.266 -46.812 -17.234 1 92.88 440 ASP A CA 1
ATOM 3421 C C . ASP A 1 440 ? -29.766 -46.719 -17.516 1 92.88 440 ASP A C 1
ATOM 3423 O O . ASP A 1 440 ? -30.219 -46.969 -18.625 1 92.88 440 ASP A O 1
ATOM 3427 N N . SER A 1 441 ? -30.438 -46.25 -16.516 1 95.94 441 SER A N 1
ATOM 3428 C CA . SER A 1 441 ? -31.875 -46.125 -16.656 1 95.94 441 SER A CA 1
ATOM 3429 C C . SER A 1 441 ? -32.406 -44.938 -15.844 1 95.94 441 SER A C 1
ATOM 3431 O O . SER A 1 441 ? -31.828 -44.562 -14.828 1 95.94 441 SER A O 1
ATOM 3433 N N . TRP A 1 442 ? -33.562 -44.438 -16.344 1 96.75 442 TRP A N 1
ATOM 3434 C CA . TRP A 1 442 ? -34.25 -43.344 -15.672 1 96.75 442 TRP A CA 1
ATOM 3435 C C . TRP A 1 442 ? -35.562 -43.812 -15.055 1 96.75 442 TRP A C 1
ATOM 3437 O O . TRP A 1 442 ? -36.25 -44.625 -15.641 1 96.75 442 TRP A O 1
ATOM 3447 N N . THR A 1 443 ? -35.875 -43.281 -13.906 1 97.31 443 THR A N 1
ATOM 3448 C CA . THR A 1 443 ? -37.156 -43.531 -13.25 1 97.31 443 THR A CA 1
ATOM 3449 C C . THR A 1 443 ? -37.719 -42.25 -12.68 1 97.31 443 THR A C 1
ATOM 3451 O O . THR A 1 443 ? -37 -41.375 -12.195 1 97.31 443 THR A O 1
ATOM 3454 N N . PHE A 1 444 ? -39.094 -42.125 -12.797 1 97.38 444 PHE A N 1
ATOM 3455 C CA . PHE A 1 444 ? -39.75 -40.969 -12.18 1 97.38 444 PHE A CA 1
ATOM 3456 C C . PHE A 1 444 ? -39.75 -41.094 -10.664 1 97.38 444 PHE A C 1
ATOM 3458 O O . PHE A 1 444 ? -39.969 -42.188 -10.133 1 97.38 444 PHE A O 1
ATOM 3465 N N . VAL A 1 445 ? -39.531 -40 -9.977 1 97.31 445 VAL A N 1
ATOM 3466 C CA . VAL A 1 445 ? -39.781 -39.906 -8.539 1 97.31 445 VAL A CA 1
ATOM 3467 C C . VAL A 1 445 ? -40.875 -38.875 -8.266 1 97.31 445 VAL A C 1
ATOM 3469 O O . VAL A 1 445 ? -41.469 -38.344 -9.195 1 97.31 445 VAL A O 1
ATOM 3472 N N . THR A 1 446 ? -41.125 -38.625 -6.934 1 97.31 446 THR A N 1
ATOM 3473 C CA . THR A 1 446 ? -42.156 -37.688 -6.566 1 97.31 446 THR A CA 1
ATOM 3474 C C . THR A 1 446 ? -41.938 -36.312 -7.211 1 97.31 446 THR A C 1
ATOM 3476 O O . THR A 1 446 ? -40.812 -35.812 -7.199 1 97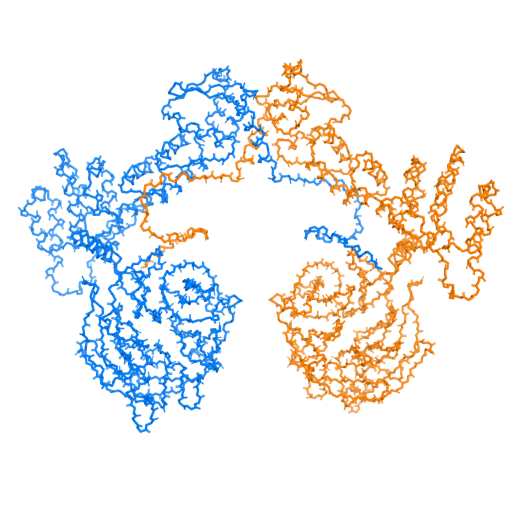.31 446 THR A O 1
ATOM 3479 N N . SER A 1 447 ? -42.969 -35.781 -7.797 1 97.44 447 SER A N 1
ATOM 3480 C CA . SER A 1 447 ? -42.875 -34.5 -8.461 1 97.44 447 SER A CA 1
ATOM 3481 C C . SER A 1 447 ? -42.719 -33.375 -7.441 1 97.44 447 SER A C 1
ATOM 3483 O O . SER A 1 447 ? -43.125 -33.5 -6.285 1 97.44 447 SER A O 1
ATOM 3485 N N . MET A 1 448 ? -42.125 -32.344 -7.883 1 96.38 448 MET A N 1
ATOM 3486 C CA . MET A 1 448 ? -42.031 -31.141 -7.051 1 96.38 448 MET A CA 1
ATOM 3487 C C . MET A 1 448 ? -43.406 -30.531 -6.785 1 96.38 448 MET A C 1
ATOM 3489 O O . MET A 1 448 ? -44.312 -30.703 -7.59 1 96.38 448 MET A O 1
ATOM 3493 N N . PRO A 1 449 ? -43.5 -29.812 -5.676 1 93.25 449 PRO A N 1
ATOM 3494 C CA . PRO A 1 449 ? -44.781 -29.156 -5.367 1 93.25 449 PRO A CA 1
ATOM 3495 C C . PRO A 1 449 ? -45.125 -28.031 -6.336 1 93.25 449 PRO A C 1
ATOM 3497 O O . PRO A 1 449 ? -46.281 -27.672 -6.508 1 93.25 449 PRO A O 1
ATOM 3500 N N . LYS A 1 450 ? -44.156 -27.453 -6.969 1 92.56 450 LYS A N 1
ATOM 3501 C CA . LYS A 1 450 ? -44.312 -26.344 -7.902 1 92.56 450 LYS A CA 1
ATOM 3502 C C . LYS A 1 450 ? -43.562 -26.594 -9.203 1 92.56 450 LYS A C 1
ATOM 3504 O O . LYS A 1 450 ? -42.531 -27.25 -9.203 1 92.56 450 LYS A O 1
ATOM 3509 N N . THR A 1 451 ? -44.188 -26.016 -10.242 1 93.69 451 THR A N 1
ATOM 3510 C CA . THR A 1 451 ? -43.438 -25.984 -11.5 1 93.69 451 THR A CA 1
ATOM 3511 C C . THR A 1 451 ? -42.375 -24.906 -11.484 1 93.69 451 THR A C 1
ATOM 3513 O O . THR A 1 451 ? -42.594 -23.828 -10.93 1 93.69 451 THR A O 1
ATOM 3516 N N . VAL A 1 452 ? -41.219 -25.281 -12 1 94.56 452 VAL A N 1
ATOM 3517 C CA . VAL A 1 452 ? -40.125 -24.297 -11.984 1 94.56 452 VAL A CA 1
ATOM 3518 C C . VAL A 1 452 ? -39.188 -24.562 -13.148 1 94.56 452 VAL A C 1
ATOM 3520 O O . VAL A 1 452 ? -38.906 -25.719 -13.5 1 94.56 452 VAL A O 1
ATOM 3523 N N . SER A 1 453 ? -38.719 -23.516 -13.742 1 91.81 453 SER A N 1
ATOM 3524 C CA . SER A 1 453 ? -37.656 -23.562 -14.734 1 91.81 453 SER A CA 1
ATOM 3525 C C . SER A 1 453 ? -36.531 -22.578 -14.383 1 91.81 453 SER A C 1
ATOM 3527 O O . SER A 1 453 ? -36.688 -21.734 -13.5 1 91.81 453 SER A O 1
ATOM 3529 N N . ASP A 1 454 ? -35.281 -22.781 -14.977 1 89.69 454 ASP A N 1
ATOM 3530 C CA . ASP A 1 454 ? -34.156 -21.859 -14.82 1 89.69 454 ASP A CA 1
ATOM 3531 C C . ASP A 1 454 ? -33.719 -21.781 -13.367 1 89.69 454 ASP A C 1
ATOM 3533 O O . ASP A 1 454 ? -33.375 -20.703 -12.883 1 89.69 454 ASP A O 1
ATOM 3537 N N . HIS A 1 455 ? -33.906 -22.875 -12.688 1 92.31 455 HIS A N 1
ATOM 3538 C CA . HIS A 1 455 ? -33.438 -23.031 -11.312 1 92.31 455 HIS A CA 1
ATOM 3539 C C . HIS A 1 455 ? -32.125 -23.75 -11.258 1 92.31 455 HIS A C 1
ATOM 3541 O O . HIS A 1 455 ? -31.594 -24.188 -12.297 1 92.31 455 HIS A O 1
ATOM 3547 N N . CYS A 1 456 ? -31.5 -23.734 -10.07 1 91.81 456 CYS A N 1
ATOM 3548 C CA . CYS A 1 456 ? -30.344 -24.594 -9.844 1 91.81 456 CYS A CA 1
ATOM 3549 C C . CYS A 1 456 ? -30.625 -25.594 -8.734 1 91.81 456 CYS A C 1
ATOM 3551 O O . CYS A 1 456 ? -31.625 -25.469 -8.016 1 91.81 456 CYS A O 1
ATOM 3553 N N . SER A 1 457 ? -29.844 -26.578 -8.719 1 93.5 457 SER A N 1
ATOM 3554 C CA . SER A 1 457 ? -30.016 -27.578 -7.68 1 93.5 457 SER A CA 1
ATOM 3555 C C . SER A 1 457 ? -28.656 -28.062 -7.152 1 93.5 457 SER A C 1
ATOM 3557 O O . SER A 1 457 ? -27.672 -28.062 -7.883 1 93.5 457 SER A O 1
ATOM 3559 N N . VAL A 1 458 ? -28.641 -28.375 -5.875 1 92.94 458 VAL A N 1
ATOM 3560 C CA . VAL A 1 458 ? -27.453 -28.906 -5.215 1 92.94 458 VAL A CA 1
ATOM 3561 C C . VAL A 1 458 ? -27.859 -30 -4.219 1 92.94 458 VAL A C 1
ATOM 3563 O O . VAL A 1 458 ? -29.031 -30.141 -3.895 1 92.94 458 VAL A O 1
ATOM 3566 N N . SER A 1 459 ? -26.875 -30.688 -3.898 1 91.75 459 SER A N 1
ATOM 3567 C CA . SER A 1 459 ? -27.094 -31.719 -2.889 1 91.75 459 SER A CA 1
ATOM 3568 C C . SER A 1 459 ? -26.531 -31.297 -1.536 1 91.75 459 SER A C 1
ATOM 3570 O O . SER A 1 459 ? -25.391 -30.828 -1.452 1 91.75 459 SER A O 1
ATOM 3572 N N . LEU A 1 460 ? -27.297 -31.406 -0.542 1 91.44 460 LEU A N 1
ATOM 3573 C CA . LEU A 1 460 ? -26.859 -31.156 0.828 1 91.44 460 LEU A CA 1
ATOM 3574 C C . LEU A 1 460 ? -27.406 -32.219 1.771 1 91.44 460 LEU A C 1
ATOM 3576 O O . LEU A 1 460 ? -28.625 -32.406 1.873 1 91.44 460 LEU A O 1
ATOM 3580 N N . GLY A 1 461 ? -26.547 -32.906 2.428 1 87.62 461 GLY A N 1
ATOM 3581 C CA . GLY A 1 461 ? -26.953 -33.906 3.41 1 87.62 461 GLY A CA 1
ATOM 3582 C C . GLY A 1 461 ? -27.797 -35.031 2.822 1 87.62 461 GLY A C 1
ATOM 3583 O O . GLY A 1 461 ? -28.766 -35.469 3.447 1 87.62 461 GLY A O 1
ATOM 3584 N N . GLY A 1 462 ? -27.641 -35.344 1.588 1 91.31 462 GLY A N 1
ATOM 3585 C CA . GLY A 1 462 ? -28.359 -36.438 0.969 1 91.31 462 GLY A CA 1
ATOM 3586 C C . GLY A 1 462 ? -29.672 -36.031 0.361 1 91.31 462 GLY A C 1
ATOM 3587 O O . GLY A 1 462 ? -30.469 -36.875 -0.057 1 91.31 462 GLY A O 1
ATOM 3588 N N . VAL A 1 463 ? -29.922 -34.781 0.367 1 93.75 463 VAL A N 1
ATOM 3589 C CA . VAL A 1 463 ? -31.188 -34.312 -0.213 1 93.75 463 VAL A CA 1
ATOM 3590 C C . VAL A 1 463 ? -30.891 -33.438 -1.438 1 93.75 463 VAL A C 1
ATOM 3592 O O . VAL A 1 463 ? -29.828 -32.844 -1.536 1 93.75 463 VAL A O 1
ATOM 3595 N N . VAL A 1 464 ? -31.812 -33.406 -2.398 1 95.06 464 VAL A N 1
ATOM 3596 C CA . VAL A 1 464 ? -31.75 -32.531 -3.562 1 95.06 464 VAL A CA 1
ATOM 3597 C C . VAL A 1 464 ? -32.406 -31.188 -3.244 1 95.06 464 VAL A C 1
ATOM 3599 O O . VAL A 1 464 ? -33.594 -31.141 -2.93 1 95.06 464 VAL A O 1
ATOM 3602 N N . CYS A 1 465 ? -31.703 -30.156 -3.277 1 95.44 465 CYS A N 1
ATOM 3603 C CA . CYS A 1 465 ? -32.219 -28.828 -3.018 1 95.44 465 CYS A CA 1
ATOM 3604 C C . CYS A 1 465 ? -32.375 -28.047 -4.312 1 95.44 465 CYS A C 1
ATOM 3606 O O . CYS A 1 465 ? -31.406 -27.766 -5 1 95.44 465 CYS A O 1
ATOM 3608 N N . VAL A 1 466 ? -33.562 -27.672 -4.629 1 96.38 466 VAL A N 1
ATOM 3609 C CA . VAL A 1 466 ? -33.844 -26.844 -5.789 1 96.38 466 VAL A CA 1
ATOM 3610 C C . VAL A 1 466 ? -34.031 -25.391 -5.355 1 96.38 466 VAL A C 1
ATOM 3612 O O . VAL A 1 466 ? -34.812 -25.094 -4.453 1 96.38 466 VAL A O 1
ATOM 3615 N N . LEU A 1 467 ? -33.281 -24.531 -5.957 1 95.5 467 LEU A N 1
ATOM 3616 C CA . LEU A 1 467 ? -33.188 -23.156 -5.488 1 95.5 467 LEU A CA 1
ATOM 3617 C C . LEU A 1 467 ? -33.562 -22.172 -6.602 1 95.5 467 LEU A C 1
ATOM 3619 O O . LEU A 1 467 ? -32.938 -22.188 -7.672 1 95.5 467 LEU A O 1
ATOM 3623 N N . GLY A 1 468 ? -34.469 -21.328 -6.309 1 93.94 468 GLY A N 1
ATOM 3624 C CA . GLY A 1 468 ? -34.844 -20.25 -7.215 1 93.94 468 GLY A CA 1
ATOM 3625 C C . GLY A 1 468 ? -35.469 -20.734 -8.492 1 93.94 468 GLY A C 1
ATOM 3626 O O . GLY A 1 468 ? -36.188 -21.734 -8.492 1 93.94 468 GLY A O 1
ATOM 3627 N N . GLY A 1 469 ? -35.375 -19.906 -9.531 1 92.25 469 GLY A N 1
ATOM 3628 C CA . GLY A 1 469 ? -35.969 -20.188 -10.828 1 92.25 469 GLY A CA 1
ATOM 3629 C C . GLY A 1 469 ? -37.125 -19.25 -11.172 1 92.25 469 GLY A C 1
ATOM 3630 O O . GLY A 1 469 ? -37.25 -18.172 -10.602 1 92.25 469 GLY A O 1
ATOM 3631 N N . GLU A 1 470 ? -37.75 -19.719 -12.133 1 90.44 470 GLU A N 1
ATOM 3632 C CA . GLU A 1 470 ? -38.906 -18.953 -12.625 1 90.44 470 GLU A CA 1
ATOM 3633 C C . GLU A 1 470 ? -40.188 -19.766 -12.562 1 90.44 470 GLU A C 1
ATOM 3635 O O . GLU A 1 470 ? -40.219 -20.938 -12.945 1 90.44 470 GLU A O 1
ATOM 3640 N N . ILE A 1 471 ? -41.156 -19.078 -11.984 1 85.19 471 ILE A N 1
ATOM 3641 C CA . ILE A 1 471 ? -42.5 -19.656 -11.953 1 85.19 471 ILE A CA 1
ATOM 3642 C C . ILE A 1 471 ? -43.375 -18.969 -12.984 1 85.19 471 ILE A C 1
ATOM 3644 O O . ILE A 1 471 ? -43.438 -17.734 -13.047 1 85.19 471 ILE A O 1
ATOM 3648 N N . PRO A 1 472 ? -44.031 -19.828 -13.75 1 76.62 472 PRO A N 1
ATOM 3649 C CA . PRO A 1 472 ? -44.875 -19.203 -14.75 1 76.62 472 PRO A CA 1
ATOM 3650 C C . PRO A 1 472 ? -45.844 -18.188 -14.141 1 76.62 472 PRO A C 1
ATOM 3652 O O . PRO A 1 472 ? -46.531 -18.469 -13.141 1 76.62 472 PRO A O 1
ATOM 3655 N N . GLY A 1 473 ? -45.812 -17.047 -14.75 1 70.25 473 GLY A N 1
ATOM 3656 C CA . GLY A 1 473 ? -46.75 -15.992 -14.352 1 70.25 473 GLY A CA 1
ATOM 3657 C C . GLY A 1 473 ? -46.25 -15.195 -13.156 1 70.25 473 GLY A C 1
ATOM 3658 O O . GLY A 1 473 ? -46.688 -14.07 -12.938 1 70.25 473 GLY A O 1
ATOM 3659 N N . ALA A 1 474 ? -45.375 -15.781 -12.398 1 74.5 474 ALA A N 1
ATOM 3660 C CA . ALA A 1 474 ? -44.938 -15.133 -11.164 1 74.5 474 ALA A CA 1
ATOM 3661 C C . ALA A 1 474 ? -43.531 -14.562 -11.305 1 74.5 474 ALA A C 1
ATOM 3663 O O . ALA A 1 474 ? -43.094 -13.727 -10.492 1 74.5 474 ALA A O 1
ATOM 3664 N N . GLY A 1 475 ? -42.875 -15.055 -12.32 1 81.94 475 GLY A N 1
ATOM 3665 C CA . GLY A 1 475 ? -41.531 -14.586 -12.508 1 81.94 475 GLY A CA 1
ATOM 3666 C C . GLY A 1 475 ? -40.5 -15.305 -11.633 1 81.94 475 GLY A C 1
ATOM 3667 O O . GLY A 1 475 ? -40.688 -16.484 -11.312 1 81.94 475 GLY A O 1
ATOM 3668 N N . SER A 1 476 ? -39.406 -14.508 -11.289 1 87.38 476 SER A N 1
ATOM 3669 C CA . SER A 1 476 ? -38.375 -15.102 -10.477 1 87.38 476 SER A CA 1
ATOM 3670 C C . SER A 1 476 ? -38.875 -15.43 -9.07 1 87.38 476 SER A C 1
ATOM 3672 O O . SER A 1 476 ? -39.719 -14.734 -8.531 1 87.38 476 SER A O 1
ATOM 3674 N N . THR A 1 477 ? -38.344 -16.5 -8.531 1 89.75 477 THR A N 1
ATOM 3675 C CA . THR A 1 477 ? -38.75 -16.938 -7.203 1 89.75 477 THR A CA 1
ATOM 3676 C C . THR A 1 477 ? -37.562 -17.109 -6.285 1 89.75 477 THR A C 1
ATOM 3678 O O . THR A 1 477 ? -36.438 -17.312 -6.754 1 89.75 477 THR A O 1
ATOM 3681 N N . ASN A 1 478 ? -37.781 -17 -4.98 1 90.88 478 ASN A N 1
ATOM 3682 C CA . ASN A 1 478 ? -36.75 -17.25 -3.971 1 90.88 478 ASN A CA 1
ATOM 3683 C C . ASN A 1 478 ? -37.031 -18.562 -3.219 1 90.88 478 ASN A C 1
ATOM 3685 O O . ASN A 1 478 ? -36.406 -18.828 -2.188 1 90.88 478 ASN A O 1
ATOM 3689 N N . ALA A 1 479 ? -37.906 -19.391 -3.752 1 92.44 479 ALA A N 1
ATOM 3690 C CA . ALA A 1 479 ? -38.312 -20.609 -3.082 1 92.44 479 ALA A CA 1
ATOM 3691 C C . ALA A 1 479 ? -37.188 -21.641 -3.059 1 92.44 479 ALA A C 1
ATOM 3693 O O . ALA A 1 479 ? -36.375 -21.703 -3.984 1 92.44 479 ALA A O 1
ATOM 3694 N N . VAL A 1 480 ? -37.156 -22.375 -2 1 95.31 480 VAL A N 1
ATOM 3695 C CA . VAL A 1 480 ? -36.25 -23.5 -1.844 1 95.31 480 VAL A CA 1
ATOM 3696 C C . VAL A 1 480 ? -37.031 -24.766 -1.537 1 95.31 480 VAL A C 1
ATOM 3698 O O . VAL A 1 480 ? -37.781 -24.828 -0.566 1 95.31 480 VAL A O 1
ATOM 3701 N N . MET A 1 481 ? -36.875 -25.781 -2.445 1 96.19 481 MET A N 1
ATOM 3702 C CA . MET A 1 481 ? -37.531 -27.078 -2.279 1 96.19 481 MET A CA 1
ATOM 3703 C C . MET A 1 481 ? -36.5 -28.188 -2.098 1 96.19 481 MET A C 1
ATOM 3705 O O . MET A 1 481 ? -35.5 -28.25 -2.816 1 96.19 481 MET A O 1
ATOM 3709 N N . ALA A 1 482 ? -36.781 -29 -1.132 1 95.94 482 ALA A N 1
ATOM 3710 C CA . ALA A 1 482 ? -35.844 -30.078 -0.819 1 95.94 482 ALA A CA 1
ATOM 3711 C C . ALA A 1 482 ? -36.5 -31.438 -0.992 1 95.94 482 ALA A C 1
ATOM 3713 O O . ALA A 1 482 ? -37.594 -31.672 -0.481 1 95.94 482 ALA A O 1
ATOM 3714 N N . TYR A 1 483 ? -35.781 -32.312 -1.726 1 96.56 483 TYR A N 1
ATOM 3715 C CA . TYR A 1 483 ? -36.281 -33.656 -1.966 1 96.56 483 TYR A CA 1
ATOM 3716 C C . TYR A 1 483 ? -35.469 -34.688 -1.18 1 96.56 483 TYR A C 1
ATOM 3718 O O . TYR A 1 483 ? -34.219 -34.719 -1.28 1 96.56 483 TYR A O 1
ATOM 3726 N N . SER A 1 484 ? -36.125 -35.531 -0.485 1 95.25 484 SER A N 1
ATOM 3727 C CA . SER A 1 484 ? -35.469 -36.656 0.215 1 95.25 484 SER A CA 1
ATOM 3728 C C . SER A 1 484 ? -35.656 -37.969 -0.543 1 95.25 484 SER A C 1
ATOM 3730 O O . SER A 1 484 ? -36.75 -38.5 -0.591 1 95.25 484 SER A O 1
ATOM 3732 N N . PRO A 1 485 ? -34.562 -38.438 -1.104 1 94 485 PRO A N 1
ATOM 3733 C CA . PRO A 1 485 ? -34.688 -39.719 -1.797 1 94 485 PRO A CA 1
ATOM 3734 C C . PRO A 1 485 ? -35.125 -40.844 -0.872 1 94 485 PRO A C 1
ATOM 3736 O O . PRO A 1 485 ? -35.844 -41.75 -1.297 1 94 485 PRO A O 1
ATOM 3739 N N . ASP A 1 486 ? -34.781 -40.781 0.359 1 92.88 486 ASP A N 1
ATOM 3740 C CA . ASP A 1 486 ? -35.156 -41.812 1.318 1 92.88 486 ASP A CA 1
ATOM 3741 C C . ASP A 1 486 ? -36.656 -41.875 1.525 1 92.88 486 ASP A C 1
ATOM 3743 O O . ASP A 1 486 ? -37.219 -42.969 1.639 1 92.88 486 ASP A O 1
ATOM 3747 N N . ASN A 1 487 ? -37.25 -40.719 1.467 1 93.81 487 ASN A N 1
ATOM 3748 C CA . ASN A 1 487 ? -38.688 -40.656 1.72 1 93.81 487 ASN A CA 1
ATOM 3749 C C . ASN A 1 487 ? -39.469 -40.406 0.436 1 93.81 487 ASN A C 1
ATOM 3751 O O . ASN A 1 487 ? -40.719 -40.438 0.441 1 93.81 487 ASN A O 1
ATOM 3755 N N . ASP A 1 488 ? -38.781 -40.219 -0.622 1 95.81 488 ASP A N 1
ATOM 3756 C CA . ASP A 1 488 ? -39.375 -39.812 -1.886 1 95.81 488 ASP A CA 1
ATOM 3757 C C . ASP A 1 488 ? -40.438 -38.719 -1.671 1 95.81 488 ASP A C 1
ATOM 3759 O O . ASP A 1 488 ? -41.562 -38.875 -2.09 1 95.81 488 ASP A O 1
ATOM 3763 N N . ALA A 1 489 ? -39.969 -37.688 -1.031 1 96.62 489 ALA A N 1
ATOM 3764 C CA . ALA A 1 489 ? -40.875 -36.594 -0.679 1 96.62 489 ALA A CA 1
ATOM 3765 C C . ALA A 1 489 ? -40.156 -35.25 -0.749 1 96.62 489 ALA A C 1
ATOM 3767 O O . ALA A 1 489 ? -38.938 -35.188 -0.604 1 96.62 489 ALA A O 1
ATOM 3768 N N . TRP A 1 490 ? -40.969 -34.25 -0.938 1 96.69 490 TRP A N 1
ATOM 3769 C CA . TRP A 1 490 ? -40.469 -32.875 -0.996 1 96.69 490 TRP A CA 1
ATOM 3770 C C . TRP A 1 490 ? -40.875 -32.094 0.25 1 96.69 490 TRP A C 1
ATOM 3772 O O . TRP A 1 490 ? -41.938 -32.312 0.817 1 96.69 490 TRP A O 1
ATOM 3782 N N . ARG A 1 491 ? -40 -31.156 0.637 1 93.88 491 ARG A N 1
ATOM 3783 C CA . ARG A 1 491 ? -40.281 -30.188 1.685 1 93.88 491 ARG A CA 1
ATOM 3784 C C . ARG A 1 491 ? -39.844 -28.797 1.269 1 93.88 491 ARG A C 1
ATOM 3786 O O . ARG A 1 491 ? -38.812 -28.641 0.597 1 93.88 491 ARG A O 1
ATOM 3793 N N . GLU A 1 492 ? -40.594 -27.828 1.738 1 92.19 492 GLU A N 1
ATOM 3794 C CA . GLU A 1 492 ? -40.188 -26.453 1.51 1 92.19 492 GLU A CA 1
ATOM 3795 C C . GLU A 1 492 ? -39.25 -25.984 2.617 1 92.19 492 GLU A C 1
ATOM 3797 O O . GLU A 1 492 ? -39.531 -26.141 3.801 1 92.19 492 GLU A O 1
ATOM 3802 N N . TRP A 1 493 ? -38.125 -25.484 2.25 1 92.25 493 TRP A N 1
ATOM 3803 C CA . TRP A 1 493 ? -37.156 -24.875 3.16 1 92.25 493 TRP A CA 1
ATOM 3804 C C . TRP A 1 493 ? -37.281 -23.359 3.188 1 92.25 493 TRP A C 1
ATOM 3806 O O . TRP A 1 493 ? -38.031 -22.797 2.391 1 92.25 493 TRP A O 1
ATOM 3816 N N . PRO A 1 494 ? -36.656 -22.672 4.188 1 86.5 494 PRO A N 1
ATOM 3817 C CA . PRO A 1 494 ? -36.719 -21.219 4.203 1 86.5 494 PRO A CA 1
ATOM 3818 C C . PRO A 1 494 ? -36.312 -20.594 2.873 1 86.5 494 PRO A C 1
ATOM 3820 O O . PRO A 1 494 ? -35.312 -21 2.268 1 86.5 494 PRO A O 1
ATOM 3823 N N . PRO A 1 495 ? -37.125 -19.656 2.459 1 89 495 PRO A N 1
ATOM 3824 C CA . PRO A 1 495 ? -36.812 -19.016 1.181 1 89 495 PRO A CA 1
ATOM 3825 C C . PRO A 1 495 ? -35.562 -18.125 1.268 1 89 495 PRO A C 1
ATOM 3827 O O . PRO A 1 495 ? -35.219 -17.641 2.352 1 89 495 PRO A O 1
ATOM 3830 N N . MET A 1 496 ? -34.875 -17.953 0.194 1 88.06 496 MET A N 1
ATOM 3831 C CA . MET A 1 496 ? -33.781 -17 0.107 1 88.06 496 MET A CA 1
ATOM 3832 C C . MET A 1 496 ? -34.281 -15.57 0.294 1 88.06 496 MET A C 1
ATOM 3834 O O . MET A 1 496 ? -35.469 -15.328 0.286 1 88.06 496 MET A O 1
ATOM 3838 N N . TYR A 1 497 ? -33.344 -14.688 0.378 1 76.38 497 TYR A N 1
ATOM 3839 C CA . TYR A 1 497 ? -33.719 -13.281 0.543 1 76.38 497 TYR A CA 1
ATOM 3840 C C . TYR A 1 497 ? -34.125 -12.664 -0.787 1 76.38 497 TYR A C 1
ATOM 3842 O O . TYR A 1 497 ? -35.094 -11.906 -0.852 1 76.38 497 TYR A O 1
ATOM 3850 N N . GLU A 1 498 ? -33.406 -13.016 -1.77 1 80.88 498 GLU A N 1
ATOM 3851 C CA . GLU A 1 498 ? -33.688 -12.438 -3.084 1 80.88 498 GLU A CA 1
ATOM 3852 C C . GLU A 1 498 ? -34.25 -13.484 -4.039 1 80.88 498 GLU A C 1
ATOM 3854 O O . GLU A 1 498 ? -33.875 -14.648 -3.992 1 80.88 498 GLU A O 1
ATOM 3859 N N . ARG A 1 499 ? -35.156 -13.008 -4.914 1 85.5 499 ARG A N 1
ATOM 3860 C CA . ARG A 1 499 ? -35.594 -13.836 -6.031 1 85.5 499 ARG A CA 1
ATOM 3861 C C . ARG A 1 499 ? -34.5 -13.969 -7.086 1 85.5 499 ARG A C 1
ATOM 3863 O O . ARG A 1 499 ? -33.812 -12.984 -7.41 1 85.5 499 ARG A O 1
ATOM 3870 N N . ARG A 1 500 ? -34.281 -15.227 -7.488 1 88.81 500 ARG A N 1
ATOM 3871 C CA . ARG A 1 500 ? -33.156 -15.453 -8.406 1 88.81 500 ARG A CA 1
ATOM 3872 C C . ARG A 1 500 ? -33.562 -16.359 -9.555 1 88.81 500 ARG A C 1
ATOM 3874 O O . ARG A 1 500 ? -33.969 -17.516 -9.328 1 88.81 500 ARG A O 1
ATOM 3881 N N . GLN A 1 501 ? -33.438 -15.844 -10.703 1 88 501 GLN A N 1
ATOM 3882 C CA . GLN A 1 501 ? -33.531 -16.672 -11.898 1 88 501 GLN A CA 1
ATOM 3883 C C . GLN A 1 501 ? -32.156 -17.062 -12.406 1 88 501 GLN A C 1
ATOM 3885 O O . GLN A 1 501 ? -31.266 -16.203 -12.516 1 88 501 GLN A O 1
ATOM 3890 N N . LEU A 1 502 ? -31.906 -18.328 -12.703 1 86.19 502 LEU A N 1
ATOM 3891 C CA . LEU A 1 502 ? -30.641 -18.875 -13.18 1 86.19 502 LEU A CA 1
ATOM 3892 C C . LEU A 1 502 ? -29.531 -18.656 -12.164 1 86.19 502 LEU A C 1
ATOM 3894 O O . LEU A 1 502 ? -28.453 -18.172 -12.508 1 86.19 502 LEU A O 1
ATOM 3898 N N . PRO A 1 503 ? -29.75 -18.953 -10.922 1 88.19 503 PRO A N 1
ATOM 3899 C CA . PRO A 1 503 ? -28.656 -18.906 -9.945 1 88.19 503 PRO A CA 1
ATOM 3900 C C . PRO A 1 503 ? -27.703 -20.094 -10.078 1 88.19 503 PRO A C 1
ATOM 3902 O O . PRO A 1 503 ? -28.016 -21.078 -10.766 1 88.19 503 PRO A O 1
ATOM 3905 N N . CYS A 1 504 ? -26.594 -19.922 -9.516 1 87.19 504 CYS A N 1
ATOM 3906 C CA . CYS A 1 504 ? -25.656 -21.031 -9.328 1 87.19 504 CYS A CA 1
ATOM 3907 C C . CYS A 1 504 ? -25.422 -21.312 -7.848 1 87.19 504 CYS A C 1
ATOM 3909 O O . CYS A 1 504 ? -25.469 -20.391 -7.027 1 87.19 504 CYS A O 1
ATOM 3911 N N . ALA A 1 505 ? -25.203 -22.562 -7.605 1 89.69 505 ALA A N 1
ATOM 3912 C CA . ALA A 1 505 ? -25.047 -22.891 -6.191 1 89.69 505 ALA A CA 1
ATOM 3913 C C . ALA A 1 505 ? -24 -23.984 -6.004 1 89.69 505 ALA A C 1
ATOM 3915 O O . ALA A 1 505 ? -23.734 -24.766 -6.914 1 89.69 505 ALA A O 1
ATOM 3916 N N . THR A 1 506 ? -23.391 -23.953 -4.898 1 88 506 THR A N 1
ATOM 3917 C CA . THR A 1 506 ? -22.469 -25 -4.484 1 88 506 THR A CA 1
ATOM 3918 C C . THR A 1 506 ? -22.547 -25.234 -2.98 1 88 506 THR A C 1
ATOM 3920 O O . THR A 1 506 ? -23.266 -24.516 -2.273 1 88 506 THR A O 1
ATOM 3923 N N . VAL A 1 507 ? -21.984 -26.266 -2.6 1 87.5 507 VAL A N 1
ATOM 3924 C CA . VAL A 1 507 ? -22 -26.641 -1.187 1 87.5 507 VAL A CA 1
ATOM 3925 C C . VAL A 1 507 ? -20.578 -26.828 -0.686 1 87.5 507 VAL A C 1
ATOM 3927 O O . VAL A 1 507 ? -19.75 -27.453 -1.357 1 87.5 507 VAL A O 1
ATOM 3930 N N . ILE A 1 508 ? -20.312 -26.25 0.365 1 82.5 508 ILE A N 1
ATOM 3931 C CA . ILE A 1 508 ? -19.062 -26.484 1.062 1 82.5 508 ILE A CA 1
ATOM 3932 C C . ILE A 1 508 ? -19.281 -26.391 2.57 1 82.5 508 ILE A C 1
ATOM 3934 O O . ILE A 1 508 ? -20.031 -25.531 3.045 1 82.5 508 ILE A O 1
ATOM 3938 N N . ASN A 1 509 ? -18.734 -27.312 3.312 1 78.25 509 ASN A N 1
ATOM 3939 C CA . ASN A 1 509 ? -18.812 -27.344 4.77 1 78.25 509 ASN A CA 1
ATOM 3940 C C . ASN A 1 509 ? -20.266 -27.328 5.246 1 78.25 509 ASN A C 1
ATOM 3942 O O . ASN A 1 509 ? -20.625 -26.562 6.137 1 78.25 509 ASN A O 1
ATOM 3946 N N . ASN A 1 510 ? -21.016 -28 4.609 1 83.81 510 ASN A N 1
ATOM 3947 C CA . ASN A 1 510 ? -22.406 -28.234 4.961 1 83.81 510 ASN A CA 1
ATOM 3948 C C . ASN A 1 510 ? -23.234 -26.969 4.855 1 83.81 510 ASN A C 1
ATOM 3950 O O . ASN A 1 510 ? -24.156 -26.75 5.645 1 83.81 510 ASN A O 1
ATOM 3954 N N . ARG A 1 511 ? -22.859 -26.156 3.947 1 83.94 511 ARG A N 1
ATOM 3955 C CA . ARG A 1 511 ? -23.609 -24.953 3.668 1 83.94 511 ARG A CA 1
ATOM 3956 C C . ARG A 1 511 ? -23.844 -24.781 2.17 1 83.94 511 ARG A C 1
ATOM 3958 O O . ARG A 1 511 ? -22.984 -25.125 1.361 1 83.94 511 ARG A O 1
ATOM 3965 N N . ILE A 1 512 ? -24.953 -24.156 1.86 1 89.19 512 ILE A N 1
ATOM 3966 C CA . ILE A 1 512 ? -25.25 -23.859 0.463 1 89.19 512 ILE A CA 1
ATOM 3967 C C . ILE A 1 512 ? -24.891 -22.406 0.151 1 89.19 512 ILE A C 1
ATOM 3969 O O . ILE A 1 512 ? -25.281 -21.484 0.881 1 89.19 512 ILE A O 1
ATOM 3973 N N . TYR A 1 513 ? -24.141 -22.266 -0.852 1 84.69 513 TYR A N 1
ATOM 3974 C CA . TYR A 1 513 ? -23.828 -20.953 -1.382 1 84.69 513 TYR A CA 1
ATOM 3975 C C . TYR A 1 513 ? -24.547 -20.719 -2.711 1 84.69 513 TYR A C 1
ATOM 3977 O O . TYR A 1 513 ? -24.391 -21.5 -3.65 1 84.69 513 TYR A O 1
ATOM 3985 N N . VAL A 1 514 ? -25.312 -19.656 -2.725 1 87.38 514 VAL A N 1
ATOM 3986 C CA . VAL A 1 514 ? -26.016 -19.312 -3.955 1 87.38 514 VAL A CA 1
ATOM 3987 C C . VAL A 1 514 ? -25.547 -17.953 -4.469 1 87.38 514 VAL A C 1
ATOM 3989 O O . VAL A 1 514 ? -25.469 -16.984 -3.709 1 87.38 514 VAL A O 1
ATOM 3992 N N . ALA A 1 515 ? -25.188 -17.984 -5.711 1 81.81 515 ALA A N 1
ATOM 3993 C CA . ALA A 1 515 ? -24.672 -16.75 -6.305 1 81.81 515 ALA A CA 1
ATOM 3994 C C . ALA A 1 515 ? -25.375 -16.438 -7.625 1 81.81 515 ALA A C 1
ATOM 3996 O O . ALA A 1 515 ? -25.75 -17.359 -8.359 1 81.81 515 ALA A O 1
ATOM 3997 N N . GLY A 1 516 ? -25.484 -15.188 -7.914 1 79.06 516 GLY A N 1
ATOM 3998 C CA . GLY A 1 516 ? -25.969 -14.727 -9.211 1 79.06 516 GLY A CA 1
ATOM 3999 C C . GLY A 1 516 ? -27.469 -14.828 -9.359 1 79.06 516 GLY A C 1
ATOM 4000 O O . GLY A 1 516 ? -28.203 -14.82 -8.359 1 79.06 516 GLY A O 1
ATOM 4001 N N . GLY A 1 517 ? -27.828 -14.812 -10.586 1 80.94 517 GLY A N 1
ATOM 4002 C CA . GLY A 1 517 ? -29.234 -14.828 -10.938 1 80.94 517 GLY A CA 1
ATOM 4003 C C . GLY A 1 517 ? -29.766 -13.469 -11.328 1 80.94 517 GLY A C 1
ATOM 4004 O O . GLY A 1 517 ? -29.062 -12.461 -11.234 1 80.94 517 GLY A O 1
ATOM 4005 N N . TYR A 1 518 ? -30.891 -13.586 -11.844 1 77.94 518 TYR A N 1
ATOM 4006 C CA . TYR A 1 518 ? -31.547 -12.383 -12.344 1 77.94 518 TYR A CA 1
ATOM 4007 C C . TYR A 1 518 ? -32.844 -12.117 -11.609 1 77.94 518 TYR A C 1
ATOM 4009 O O . TYR A 1 518 ? -33.594 -13.047 -11.305 1 77.94 518 TYR A O 1
ATOM 4017 N N . LEU A 1 519 ? -32.844 -10.719 -11.32 1 71.62 519 LEU A N 1
ATOM 4018 C CA . LEU A 1 519 ? -34.156 -10.297 -10.82 1 71.62 519 LEU A CA 1
ATOM 4019 C C . LEU A 1 519 ? -35.125 -10.016 -11.969 1 71.62 519 LEU A C 1
ATOM 4021 O O . LEU A 1 519 ? -34.812 -10.32 -13.125 1 71.62 519 LEU A O 1
ATOM 4025 N N . HIS A 1 520 ? -36.188 -9.195 -11.562 1 60.19 520 HIS A N 1
ATOM 4026 C CA . HIS A 1 520 ? -37.125 -8.828 -12.609 1 60.19 520 HIS A CA 1
ATOM 4027 C C . HIS A 1 520 ? -36.469 -7.98 -13.68 1 60.19 520 HIS A C 1
ATOM 4029 O O . HIS A 1 520 ? -35.562 -7.18 -13.383 1 60.19 520 HIS A O 1
ATOM 4035 N N . LEU A 1 521 ? -36.719 -8.227 -15.008 1 51 521 LEU A N 1
ATOM 4036 C CA . LEU A 1 521 ? -36.219 -7.516 -16.188 1 51 521 LEU A CA 1
ATOM 4037 C C . LEU A 1 521 ? -34.719 -7.723 -16.375 1 51 521 LEU A C 1
ATOM 4039 O O . LEU A 1 521 ? -34.031 -6.805 -16.781 1 51 521 LEU A O 1
ATOM 4043 N N . TYR A 1 522 ? -34.219 -8.844 -15.898 1 56.75 522 TYR A N 1
ATOM 4044 C CA . TYR A 1 522 ? -32.875 -9.344 -16.172 1 56.75 522 TYR A CA 1
ATOM 4045 C C . TYR A 1 522 ? -31.812 -8.484 -15.492 1 56.75 522 TYR A C 1
ATOM 4047 O O . TYR A 1 522 ? -30.719 -8.281 -16.031 1 56.75 522 TYR A O 1
ATOM 4055 N N . LYS A 1 523 ? -32.188 -7.84 -14.344 1 60.84 523 LYS A N 1
ATOM 4056 C CA . LYS A 1 523 ? -31.156 -7.191 -13.516 1 60.84 523 LYS A CA 1
ATOM 4057 C C . LYS A 1 523 ? -30.312 -8.219 -12.781 1 60.84 523 LYS A C 1
ATOM 4059 O O . LYS A 1 523 ? -30.812 -8.961 -11.938 1 60.84 523 LYS A O 1
ATOM 4064 N N . GLY A 1 524 ? -29.078 -8.375 -13.203 1 70.44 524 GLY A N 1
ATOM 4065 C CA . GLY A 1 524 ? -28.156 -9.32 -12.602 1 70.44 524 GLY A CA 1
ATOM 4066 C C . GLY A 1 524 ? -27.844 -9.016 -11.148 1 70.44 524 GLY A C 1
ATOM 4067 O O . GLY A 1 524 ? -27.734 -7.848 -10.766 1 70.44 524 GLY A O 1
ATOM 4068 N N . LEU A 1 525 ? -27.812 -10.07 -10.312 1 70.44 525 LEU A N 1
ATOM 4069 C CA . LEU A 1 525 ? -27.547 -9.938 -8.883 1 70.44 525 LEU A CA 1
ATOM 4070 C C . LEU A 1 525 ? -26.078 -10.18 -8.586 1 70.44 525 LEU A C 1
ATOM 4072 O O . LEU A 1 525 ? -25.469 -11.094 -9.141 1 70.44 525 LEU A O 1
ATOM 4076 N N . SER A 1 526 ? -25.484 -9.352 -7.738 1 67.75 526 SER A N 1
ATOM 4077 C CA . SER A 1 526 ? -24.094 -9.523 -7.34 1 67.75 526 SER A CA 1
ATOM 4078 C C . SER A 1 526 ? -23.984 -10.109 -5.941 1 67.75 526 SER A C 1
ATOM 4080 O O . SER A 1 526 ? -22.891 -10.398 -5.465 1 67.75 526 SER A O 1
ATOM 4082 N N . SER A 1 527 ? -25.078 -10.391 -5.305 1 71.12 527 SER A N 1
ATOM 4083 C CA . SER A 1 527 ? -25.062 -10.891 -3.932 1 71.12 527 SER A CA 1
ATOM 4084 C C . SER A 1 527 ? -24.859 -12.398 -3.891 1 71.12 527 SER A C 1
ATOM 4086 O O . SER A 1 527 ? -25.234 -13.102 -4.832 1 71.12 527 SER A O 1
ATOM 4088 N N . ILE A 1 528 ? -24.281 -12.844 -2.854 1 77.56 528 ILE A N 1
ATOM 4089 C CA . ILE A 1 528 ? -24.188 -14.258 -2.51 1 77.56 528 ILE A CA 1
ATOM 4090 C C . ILE A 1 528 ? -24.938 -14.531 -1.204 1 77.56 528 ILE A C 1
ATOM 4092 O O . ILE A 1 528 ? -24.828 -13.758 -0.249 1 77.56 528 ILE A O 1
ATOM 4096 N N . GLU A 1 529 ? -25.75 -15.523 -1.257 1 81.25 529 GLU A N 1
ATOM 4097 C CA . GLU A 1 529 ? -26.453 -15.938 -0.047 1 81.25 529 GLU A CA 1
ATOM 4098 C C . GLU A 1 529 ? -25.969 -17.297 0.439 1 81.25 529 GLU A C 1
ATOM 4100 O O . GLU A 1 529 ? -25.688 -18.188 -0.368 1 81.25 529 GLU A O 1
ATOM 4105 N N . VAL A 1 530 ? -25.922 -17.391 1.729 1 81.56 530 VAL A N 1
ATOM 4106 C CA . VAL A 1 530 ? -25.453 -18.609 2.352 1 81.56 530 VAL A CA 1
ATOM 4107 C C . VAL A 1 530 ? -26.531 -19.172 3.277 1 81.56 530 VAL A C 1
ATOM 4109 O O . VAL A 1 530 ? -27.109 -18.453 4.078 1 81.56 530 VAL A O 1
ATOM 4112 N N . PHE A 1 531 ? -26.781 -20.5 3.146 1 86.88 531 PHE A N 1
ATOM 4113 C CA . PHE A 1 531 ? -27.75 -21.172 4 1 86.88 531 PHE A CA 1
ATOM 4114 C C . PHE A 1 531 ? -27.047 -22.062 5.023 1 86.88 531 PHE A C 1
ATOM 4116 O O . PHE A 1 531 ? -26.203 -22.891 4.664 1 86.88 531 PHE A O 1
ATOM 4123 N N . ASN A 1 532 ? -27.406 -21.797 6.215 1 75.19 532 ASN A N 1
ATOM 4124 C CA . ASN A 1 532 ? -26.969 -22.672 7.301 1 75.19 532 ASN A CA 1
ATOM 4125 C C . ASN A 1 532 ? -28.094 -23.609 7.762 1 75.19 532 ASN A C 1
ATOM 4127 O O . ASN A 1 532 ? -29.047 -23.156 8.398 1 75.19 532 ASN A O 1
ATOM 4131 N N . PRO A 1 533 ? -27.922 -24.875 7.402 1 79.69 533 PRO A N 1
ATOM 4132 C CA . PRO A 1 533 ? -29.016 -25.797 7.738 1 79.69 533 PRO A CA 1
ATOM 4133 C C . PRO A 1 533 ? -29.188 -25.984 9.242 1 79.69 533 PRO A C 1
ATOM 4135 O O . PRO A 1 533 ? -30.281 -26.328 9.703 1 79.69 533 PRO A O 1
ATOM 4138 N N . ASP A 1 534 ? -28.109 -25.734 9.977 1 73.88 534 ASP A N 1
ATOM 4139 C CA . ASP A 1 534 ? -28.203 -25.875 11.422 1 73.88 534 ASP A CA 1
ATOM 4140 C C . ASP A 1 534 ? -29.141 -24.828 12.016 1 73.88 534 ASP A C 1
ATOM 4142 O O . ASP A 1 534 ? -29.891 -25.109 12.961 1 73.88 534 ASP A O 1
ATOM 4146 N N . PHE A 1 535 ? -29.172 -23.734 11.383 1 67.12 535 PHE A N 1
ATOM 4147 C CA . PHE A 1 535 ? -30 -22.641 11.891 1 67.12 535 PHE A CA 1
ATOM 4148 C C . PHE A 1 535 ? -31.188 -22.391 10.961 1 67.12 535 PHE A C 1
ATOM 4150 O O . PHE A 1 535 ? -32.062 -21.562 11.273 1 67.12 535 PHE A O 1
ATOM 4157 N N . GLN A 1 536 ? -31.234 -23.094 9.922 1 77.44 536 GLN A N 1
ATOM 4158 C CA . GLN A 1 536 ? -32.281 -22.938 8.914 1 77.44 536 GLN A CA 1
ATOM 4159 C C . GLN A 1 536 ? -32.469 -21.469 8.539 1 77.44 536 GLN A C 1
ATOM 4161 O O . GLN A 1 536 ? -33.594 -20.969 8.508 1 77.44 536 GLN A O 1
ATOM 4166 N N . GLN A 1 537 ? -31.297 -20.812 8.289 1 73.12 537 GLN A N 1
ATOM 4167 C CA . GLN A 1 537 ? -31.328 -19.391 7.98 1 73.12 537 GLN A CA 1
ATOM 4168 C C . GLN A 1 537 ? -30.375 -19.062 6.828 1 73.12 537 GLN A C 1
ATOM 4170 O O . GLN A 1 537 ? -29.359 -19.734 6.641 1 73.12 537 GLN A O 1
ATOM 4175 N N . TRP A 1 538 ? -30.844 -18.047 6.023 1 77.69 538 TRP A N 1
ATOM 4176 C CA . TRP A 1 538 ? -30 -17.484 4.965 1 77.69 538 TRP A CA 1
ATOM 4177 C C . TRP A 1 538 ? -29.281 -16.234 5.445 1 77.69 538 TRP A C 1
ATOM 4179 O O . TRP A 1 538 ? -29.812 -15.484 6.262 1 77.69 538 TRP A O 1
ATOM 4189 N N . HIS A 1 539 ? -28.078 -16.094 4.984 1 69.25 539 HIS A N 1
ATOM 4190 C CA . HIS A 1 539 ? -27.312 -14.867 5.195 1 69.25 539 HIS A CA 1
ATOM 4191 C C . HIS A 1 539 ? -26.75 -14.336 3.885 1 69.25 539 HIS A C 1
ATOM 4193 O O . HIS A 1 539 ? -26.375 -15.117 3.004 1 69.25 539 HIS A O 1
ATOM 4199 N N . ILE A 1 540 ? -26.797 -13 3.766 1 68.62 540 ILE A N 1
ATOM 4200 C CA . ILE A 1 540 ? -26.266 -12.398 2.555 1 68.62 540 ILE A CA 1
ATOM 4201 C C . ILE A 1 540 ? -24.797 -12.023 2.779 1 68.62 540 ILE A C 1
ATOM 4203 O O . ILE A 1 540 ? -24.438 -11.461 3.82 1 68.62 540 ILE A O 1
ATOM 4207 N N . ILE A 1 541 ? -23.969 -12.477 1.906 1 62.62 541 ILE A N 1
ATOM 4208 C CA . ILE A 1 541 ? -22.578 -12.047 1.911 1 62.62 541 ILE A CA 1
ATOM 4209 C C . ILE A 1 541 ? -22.344 -11.016 0.811 1 62.62 541 ILE A C 1
ATOM 4211 O O . ILE A 1 541 ? -22.75 -11.219 -0.335 1 62.62 541 ILE A O 1
ATOM 4215 N N . ARG A 1 542 ? -22.125 -9.656 1.146 1 50.41 542 ARG A N 1
ATOM 4216 C CA . ARG A 1 542 ? -21.844 -8.656 0.12 1 50.41 542 ARG A CA 1
ATOM 4217 C C . ARG A 1 542 ? -20.344 -8.438 -0.045 1 50.41 542 ARG A C 1
ATOM 4219 O O . ARG A 1 542 ? -19.609 -8.336 0.943 1 50.41 542 ARG A O 1
ATOM 4226 N N . GLY A 1 543 ? -19.672 -9.07 -0.956 1 46.44 543 GLY A N 1
ATOM 4227 C CA . GLY A 1 543 ? -18.266 -8.781 -1.163 1 46.44 543 GLY A CA 1
ATOM 4228 C C . GLY A 1 543 ? -18.016 -7.391 -1.714 1 46.44 543 GLY A C 1
ATOM 4229 O O . GLY A 1 543 ? -18.875 -6.812 -2.373 1 46.44 543 GLY A O 1
ATOM 4230 N N . GLU A 1 544 ? -17.219 -6.48 -1.088 1 42.88 544 GLU A N 1
ATOM 4231 C CA . GLU A 1 544 ? -16.875 -5.133 -1.531 1 42.88 544 GLU A CA 1
ATOM 4232 C C . GLU A 1 544 ? -16.922 -5.023 -3.053 1 42.88 544 GLU A C 1
ATOM 4234 O O . GLU A 1 544 ? -17.391 -4.016 -3.592 1 42.88 544 GLU A O 1
ATOM 4239 N N . GLU A 1 545 ? -16.109 -5.727 -3.809 1 42.59 545 GLU A N 1
ATOM 4240 C CA . GLU A 1 545 ? -15.844 -5.664 -5.246 1 42.59 545 GLU A CA 1
ATOM 4241 C C . GLU A 1 545 ? -16.469 -6.855 -5.969 1 42.59 545 GLU A C 1
ATOM 4243 O O . GLU A 1 545 ? -15.75 -7.723 -6.477 1 42.59 545 GLU A O 1
ATOM 4248 N N . ASN A 1 546 ? -17.578 -7.27 -5.441 1 45.84 546 ASN A N 1
ATOM 4249 C CA . ASN A 1 546 ? -18.047 -8.445 -6.18 1 45.84 546 ASN A CA 1
ATOM 4250 C C . ASN A 1 546 ? -18.375 -8.102 -7.629 1 45.84 546 ASN A C 1
ATOM 4252 O O . ASN A 1 546 ? -19.297 -7.344 -7.898 1 45.84 546 ASN A O 1
ATOM 4256 N N . PRO A 1 547 ? -17.422 -8.18 -8.469 1 43.38 547 PRO A N 1
ATOM 4257 C CA . PRO A 1 547 ? -17.688 -7.984 -9.898 1 43.38 547 PRO A CA 1
ATOM 4258 C C . PRO A 1 547 ? -18.875 -8.812 -10.398 1 43.38 547 PRO A C 1
ATOM 4260 O O . PRO A 1 547 ? -19.047 -8.977 -11.609 1 43.38 547 PRO A O 1
ATOM 4263 N N . ILE A 1 548 ? -19.672 -9.328 -9.484 1 49.38 548 ILE A N 1
ATOM 4264 C CA . ILE A 1 548 ? -20.625 -10.367 -9.883 1 49.38 548 ILE A CA 1
ATOM 4265 C C . ILE A 1 548 ? -21.781 -9.742 -10.656 1 49.38 548 ILE A C 1
ATOM 4267 O O . ILE A 1 548 ? -22.797 -10.383 -10.883 1 49.38 548 ILE A O 1
ATOM 4271 N N . ALA A 1 549 ? -21.672 -8.477 -10.883 1 48.16 549 ALA A N 1
ATOM 4272 C CA . ALA A 1 549 ? -22.906 -7.961 -11.461 1 48.16 549 ALA A CA 1
ATOM 4273 C C . ALA A 1 549 ? -23.219 -8.641 -12.797 1 48.16 549 ALA A C 1
ATOM 4275 O O . ALA A 1 549 ? -24.125 -8.227 -13.516 1 48.16 549 ALA A O 1
ATOM 4276 N N . GLN A 1 550 ? -22.406 -9.789 -13.094 1 53.69 550 GLN A N 1
ATOM 4277 C CA . GLN A 1 550 ? -22.688 -10.258 -14.445 1 53.69 550 GLN A CA 1
ATOM 4278 C C . GLN A 1 550 ? -23.078 -11.734 -14.445 1 53.69 550 GLN A C 1
ATOM 4280 O O . GLN A 1 550 ? -23.312 -12.32 -13.383 1 53.69 550 GLN A O 1
ATOM 4285 N N . HIS A 1 551 ? -23.203 -12.438 -15.68 1 62.06 551 HIS A N 1
ATOM 4286 C CA . HIS A 1 551 ? -23.578 -13.828 -15.891 1 62.06 551 HIS A CA 1
ATOM 4287 C C . HIS A 1 551 ? -22.562 -14.773 -15.25 1 62.06 551 HIS A C 1
ATOM 4289 O O . HIS A 1 551 ? -21.359 -14.609 -15.43 1 62.06 551 HIS A O 1
ATOM 4295 N N . ILE A 1 552 ? -23.078 -15.523 -14.195 1 67.25 552 ILE A N 1
ATOM 4296 C CA . ILE A 1 552 ? -22.25 -16.531 -13.531 1 67.25 552 ILE A CA 1
ATOM 4297 C C . ILE A 1 552 ? -22.422 -17.875 -14.227 1 67.25 552 ILE A C 1
ATOM 4299 O O . ILE A 1 552 ? -23.547 -18.344 -14.422 1 67.25 552 ILE A O 1
ATOM 4303 N N . ASP A 1 553 ? -21.281 -18.453 -14.688 1 68.88 553 ASP A N 1
ATOM 4304 C CA . ASP A 1 553 ? -21.297 -19.766 -15.312 1 68.88 553 ASP A CA 1
ATOM 4305 C C . ASP A 1 553 ? -21.344 -20.875 -14.266 1 68.88 553 ASP A C 1
ATOM 4307 O O . ASP A 1 553 ? -21.719 -22.016 -14.57 1 68.88 553 ASP A O 1
ATOM 4311 N N . GLY A 1 554 ? -20.875 -20.469 -13.172 1 75.62 554 GLY A N 1
ATOM 4312 C CA . GLY A 1 554 ? -20.922 -21.5 -12.141 1 75.62 554 GLY A CA 1
ATOM 4313 C C . GLY A 1 554 ? -20.203 -21.094 -10.867 1 75.62 554 GLY A C 1
ATOM 4314 O O . GLY A 1 554 ? -19.312 -20.234 -10.898 1 75.62 554 GLY A O 1
ATOM 4315 N N . ILE A 1 555 ? -20.625 -21.625 -9.805 1 78.12 555 ILE A N 1
ATOM 4316 C CA . ILE A 1 555 ? -19.922 -21.609 -8.523 1 78.12 555 ILE A CA 1
ATOM 4317 C C . ILE A 1 555 ? -19.641 -23.047 -8.07 1 78.12 555 ILE A C 1
ATOM 4319 O O . ILE A 1 555 ? -20.547 -23.875 -8.023 1 78.12 555 ILE A O 1
ATOM 4323 N N . LEU A 1 556 ? -18.359 -23.25 -7.934 1 82.25 556 LEU A N 1
ATOM 4324 C CA . LEU A 1 556 ? -17.969 -24.641 -7.703 1 82.25 556 LEU A CA 1
ATOM 4325 C C . LEU A 1 556 ? -17.062 -24.75 -6.48 1 82.25 556 LEU A C 1
ATOM 4327 O O . LEU A 1 556 ? -16.328 -23.812 -6.16 1 82.25 556 LEU A O 1
ATOM 4331 N N . THR A 1 557 ? -17.234 -25.906 -5.859 1 81.62 557 THR A N 1
ATOM 4332 C CA . THR A 1 557 ? -16.297 -26.25 -4.801 1 81.62 557 THR A CA 1
ATOM 4333 C C . THR A 1 557 ? -15.211 -27.203 -5.324 1 81.62 557 THR A C 1
ATOM 4335 O O . THR A 1 557 ? -15.508 -28.312 -5.754 1 81.62 557 THR A O 1
ATOM 4338 N N . ILE A 1 558 ? -14.047 -26.656 -5.328 1 80.56 558 ILE A N 1
ATOM 4339 C CA . ILE A 1 558 ? -12.898 -27.438 -5.766 1 80.56 558 ILE A CA 1
ATOM 4340 C C . ILE A 1 558 ? -11.828 -27.422 -4.68 1 80.56 558 ILE A C 1
ATOM 4342 O O . ILE A 1 558 ? -11.406 -26.359 -4.219 1 80.56 558 ILE A O 1
ATOM 4346 N N . ASN A 1 559 ? -11.242 -28.625 -4.293 1 76.88 559 ASN A N 1
ATOM 4347 C CA . ASN A 1 559 ? -10.195 -28.734 -3.279 1 76.88 559 ASN A CA 1
ATOM 4348 C C . ASN A 1 559 ? -10.516 -27.875 -2.057 1 76.88 559 ASN A C 1
ATOM 4350 O O . ASN A 1 559 ? -9.672 -27.094 -1.608 1 76.88 559 ASN A O 1
ATOM 4354 N N . ASP A 1 560 ? -11.773 -27.797 -1.601 1 73.38 560 ASP A N 1
ATOM 4355 C CA . ASP A 1 560 ? -12.234 -27.141 -0.381 1 73.38 560 ASP A CA 1
ATOM 4356 C C . ASP A 1 560 ? -12.258 -25.625 -0.547 1 73.38 560 ASP A C 1
ATOM 4358 O O . ASP A 1 560 ? -12.133 -24.891 0.432 1 73.38 560 ASP A O 1
ATOM 4362 N N . SER A 1 561 ? -12.281 -25.203 -1.797 1 74.56 561 SER A N 1
ATOM 4363 C CA . SER A 1 561 ? -12.43 -23.797 -2.119 1 74.56 561 SER A CA 1
ATOM 4364 C C . SER A 1 561 ? -13.594 -23.562 -3.078 1 74.56 561 SER A C 1
ATOM 4366 O O . SER A 1 561 ? -13.953 -24.453 -3.85 1 74.56 561 SER A O 1
ATOM 4368 N N . ILE A 1 562 ? -14.156 -22.359 -2.934 1 78.5 562 ILE A N 1
ATOM 4369 C CA . ILE A 1 562 ? -15.227 -22 -3.857 1 78.5 562 ILE A CA 1
ATOM 4370 C C . ILE A 1 562 ? -14.648 -21.219 -5.043 1 78.5 562 ILE A C 1
ATOM 4372 O O . ILE A 1 562 ? -13.82 -20.328 -4.859 1 78.5 562 ILE A O 1
ATOM 4376 N N . TYR A 1 563 ? -15 -21.703 -6.238 1 77.06 563 TYR A N 1
ATOM 4377 C CA . TYR A 1 563 ? -14.641 -21.016 -7.473 1 77.06 563 TYR A CA 1
ATOM 4378 C C . TYR A 1 563 ? -15.875 -20.453 -8.164 1 77.06 563 TYR A C 1
ATOM 4380 O O . TYR A 1 563 ? -16.812 -21.188 -8.469 1 77.06 563 TYR A O 1
ATOM 4388 N N . LEU A 1 564 ? -15.812 -19.125 -8.227 1 75.56 564 LEU A N 1
ATOM 4389 C CA . LEU A 1 564 ? -16.875 -18.469 -8.977 1 75.56 564 LEU A CA 1
ATOM 4390 C C . LEU A 1 564 ? -16.438 -18.219 -10.422 1 75.56 564 LEU A C 1
ATOM 4392 O O . LEU A 1 564 ? -15.414 -17.594 -10.672 1 75.56 564 LEU A O 1
ATOM 4396 N N . CYS A 1 565 ? -17.156 -18.844 -11.289 1 74.38 565 CYS A N 1
ATOM 4397 C CA . CYS A 1 565 ? -16.906 -18.672 -12.719 1 74.38 565 CYS A CA 1
ATOM 4398 C C . CYS A 1 565 ? -17.875 -17.656 -13.32 1 74.38 565 CYS A C 1
ATOM 4400 O O . CYS A 1 565 ? -19.078 -17.938 -13.438 1 74.38 565 CYS A O 1
ATOM 4402 N N . ALA A 1 566 ? -17.344 -16.375 -13.484 1 65.31 566 ALA A N 1
ATOM 4403 C CA . ALA A 1 566 ? -18.234 -15.328 -13.969 1 65.31 566 ALA A CA 1
ATOM 4404 C C . ALA A 1 566 ? -17.672 -14.664 -15.219 1 65.31 566 ALA A C 1
ATOM 4406 O O . ALA A 1 566 ? -16.453 -14.656 -15.43 1 65.31 566 ALA A O 1
ATOM 4407 N N . ASP A 1 567 ? -18.547 -14.25 -16.203 1 57.41 567 ASP A N 1
ATOM 4408 C CA . ASP A 1 567 ? -18.156 -13.523 -17.406 1 57.41 567 ASP A CA 1
ATOM 4409 C C . ASP A 1 567 ? -18.141 -12.016 -17.156 1 57.41 567 ASP A C 1
ATOM 4411 O O . ASP A 1 567 ? -19.047 -11.477 -16.516 1 57.41 567 ASP A O 1
ATOM 4415 N N . ARG A 1 568 ? -17.016 -11.211 -16.984 1 50.06 568 ARG A N 1
ATOM 4416 C CA . ARG A 1 568 ? -17.047 -9.758 -16.906 1 50.06 568 ARG A CA 1
ATOM 4417 C C . ARG A 1 568 ? -17.312 -9.141 -18.281 1 50.06 568 ARG A C 1
ATOM 4419 O O . ARG A 1 568 ? -16.641 -9.477 -19.25 1 50.06 568 ARG A O 1
ATOM 4426 N N . ARG A 1 569 ? -18.594 -8.656 -18.484 1 46.03 569 ARG A N 1
ATOM 4427 C CA . ARG A 1 569 ? -18.797 -7.898 -19.719 1 46.03 569 ARG A CA 1
ATOM 4428 C C . ARG A 1 569 ? -17.922 -6.648 -19.734 1 46.03 569 ARG A C 1
ATOM 4430 O O . ARG A 1 569 ? -18.156 -5.711 -18.969 1 46.03 569 ARG A O 1
ATOM 4437 N N . VAL A 1 570 ? -16.531 -6.656 -19.906 1 40.25 570 VAL A N 1
ATOM 4438 C CA . VAL A 1 570 ? -15.969 -5.332 -20.141 1 40.25 570 VAL A CA 1
ATOM 4439 C C . VAL A 1 570 ? -16.562 -4.742 -21.422 1 40.25 570 VAL A C 1
ATOM 4441 O O . VAL A 1 570 ? -17.766 -4.465 -21.484 1 40.25 570 VAL A O 1
ATOM 4444 N N . THR A 1 571 ? -15.547 -4.18 -22.531 1 36.56 571 THR A N 1
ATOM 4445 C CA . THR A 1 571 ? -15.82 -3.537 -23.812 1 36.56 571 THR A CA 1
ATOM 4446 C C . THR A 1 571 ? -16.656 -4.449 -24.703 1 36.56 571 THR A C 1
ATOM 4448 O O . THR A 1 571 ? -16.828 -5.637 -24.406 1 36.56 571 THR A O 1
ATOM 4451 N N . ALA A 1 572 ? -17.094 -3.855 -26.094 1 35.59 572 ALA A N 1
ATOM 4452 C CA . ALA A 1 572 ? -17.734 -4.535 -27.219 1 35.59 572 ALA A CA 1
ATOM 4453 C C . ALA A 1 572 ? -17.297 -5.992 -27.297 1 35.59 572 ALA A C 1
ATOM 4455 O O . ALA A 1 572 ? -17.906 -6.785 -28.031 1 35.59 572 ALA A O 1
ATOM 4456 N N . ARG A 1 573 ? -15.969 -6.125 -27.297 1 34.53 573 ARG A N 1
ATOM 4457 C CA . ARG A 1 573 ? -15.422 -7.449 -27.578 1 34.53 573 ARG A CA 1
ATOM 4458 C C . ARG A 1 573 ? -15.602 -8.375 -26.375 1 34.53 573 ARG A C 1
ATOM 4460 O O . ARG A 1 573 ? -15.578 -7.922 -25.234 1 34.53 573 ARG A O 1
ATOM 4467 N N . ARG A 1 574 ? -15.992 -9.531 -26.641 1 37.78 574 ARG A N 1
ATOM 4468 C CA . ARG A 1 574 ? -16.328 -10.727 -25.859 1 37.78 574 ARG A CA 1
ATOM 4469 C C . ARG A 1 574 ? -15.25 -11.016 -24.828 1 37.78 574 ARG A C 1
ATOM 4471 O O . ARG A 1 574 ? -15.289 -12.047 -24.156 1 37.78 574 ARG A O 1
ATOM 4478 N N . GLU A 1 575 ? -14.141 -10.18 -24.438 1 37.47 575 GLU A N 1
ATOM 4479 C CA . GLU A 1 575 ? -13.062 -10.898 -23.766 1 37.47 575 GLU A CA 1
ATOM 4480 C C . GLU A 1 575 ? -13.5 -11.375 -22.375 1 37.47 575 GLU A C 1
ATOM 4482 O O . GLU A 1 575 ? -14.383 -10.781 -21.766 1 37.47 575 GLU A O 1
ATOM 4487 N N . PHE A 1 576 ? -12.93 -12.695 -21.797 1 39.03 576 PHE A N 1
ATOM 4488 C CA . PHE A 1 576 ? -13.055 -13.719 -20.766 1 39.03 576 PHE A CA 1
ATOM 4489 C C . PHE A 1 576 ? -13.062 -13.102 -19.375 1 39.03 576 PHE A C 1
ATOM 4491 O O . PHE A 1 576 ? -12.578 -11.977 -19.188 1 39.03 576 PHE A O 1
ATOM 4498 N N . THR A 1 577 ? -13.625 -14.086 -18.312 1 46.47 577 THR A N 1
ATOM 4499 C CA . THR A 1 577 ? -14.32 -14.359 -17.047 1 46.47 577 THR A CA 1
ATOM 4500 C C . THR A 1 577 ? -13.344 -14.336 -15.875 1 46.47 577 THR A C 1
ATOM 4502 O O . THR A 1 577 ? -12.391 -15.109 -15.836 1 46.47 577 THR A O 1
ATOM 4505 N N . HIS A 1 578 ? -13.086 -13.422 -15.18 1 47.59 578 HIS A N 1
ATOM 4506 C CA . HIS A 1 578 ? -12.336 -13.375 -13.93 1 47.59 578 HIS A CA 1
ATOM 4507 C C . HIS A 1 578 ? -12.898 -14.375 -12.914 1 47.59 578 HIS A C 1
ATOM 4509 O O . HIS A 1 578 ? -14.109 -14.531 -12.797 1 47.59 578 HIS A O 1
ATOM 4515 N N . ILE A 1 579 ? -12.016 -15.539 -12.664 1 49.75 579 ILE A N 1
ATOM 4516 C CA . ILE A 1 579 ? -12.281 -16.516 -11.609 1 49.75 579 ILE A CA 1
ATOM 4517 C C . ILE A 1 579 ? -11.852 -15.938 -10.266 1 49.75 579 ILE A C 1
ATOM 4519 O O . ILE A 1 579 ? -10.703 -15.516 -10.102 1 49.75 579 ILE A O 1
ATOM 4523 N N . TYR A 1 580 ? -12.836 -15.75 -9.398 1 52.12 580 TYR A N 1
ATOM 4524 C CA . TYR A 1 580 ? -12.586 -15.32 -8.023 1 52.12 580 TYR A CA 1
ATOM 4525 C C . TYR A 1 580 ? -12.633 -16.5 -7.066 1 52.12 580 TYR A C 1
ATOM 4527 O O . TYR A 1 580 ? -13.516 -17.359 -7.176 1 52.12 580 TYR A O 1
ATOM 4535 N N . LEU A 1 581 ? -11.453 -16.812 -6.527 1 47.78 581 LEU A N 1
ATOM 4536 C CA . LEU A 1 581 ? -11.375 -17.828 -5.484 1 47.78 581 LEU A CA 1
ATOM 4537 C C . LEU A 1 581 ? -11.602 -17.219 -4.105 1 47.78 581 LEU A C 1
ATOM 4539 O O . LEU A 1 581 ? -10.992 -16.203 -3.766 1 47.78 581 LEU A O 1
ATOM 4543 N N . TYR A 1 582 ? -12.711 -17.672 -3.453 1 50 582 TYR A N 1
ATOM 4544 C CA . TYR A 1 582 ? -13.023 -17.109 -2.139 1 50 582 TYR A CA 1
ATOM 4545 C C . TYR A 1 582 ? -12.75 -18.141 -1.039 1 50 582 TYR A C 1
ATOM 4547 O O . TYR A 1 582 ? -13.055 -19.312 -1.193 1 50 582 TYR A O 1
ATOM 4555 N N . SER A 1 583 ? -11.648 -17.953 -0.323 1 43.88 583 SER A N 1
ATOM 4556 C CA . SER A 1 583 ? -11.578 -18.703 0.928 1 43.88 583 SER A CA 1
ATOM 4557 C C . SER A 1 583 ? -12.469 -18.078 1.995 1 43.88 583 SER A C 1
ATOM 4559 O O . SER A 1 583 ? -12.422 -16.875 2.219 1 43.88 583 SER A O 1
ATOM 4561 N N . TYR A 1 584 ? -13.688 -18.609 2.111 1 42.25 584 TYR A N 1
ATOM 4562 C CA . TYR A 1 584 ? -14.578 -18.031 3.107 1 42.25 584 TYR A CA 1
ATOM 4563 C C . TYR A 1 584 ? -14.375 -18.688 4.469 1 42.25 584 TYR A C 1
ATOM 4565 O O . TYR A 1 584 ? -14.219 -19.906 4.562 1 42.25 584 TYR A O 1
ATOM 4573 N N . ASN A 1 585 ? -13.602 -18.078 5.238 1 35.88 585 ASN A N 1
ATOM 4574 C CA . ASN A 1 585 ? -13.789 -18.609 6.586 1 35.88 585 ASN A CA 1
ATOM 4575 C C . ASN A 1 585 ? -15.242 -18.484 7.039 1 35.88 585 ASN A C 1
ATOM 4577 O O . ASN A 1 585 ? -15.906 -17.5 6.738 1 35.88 585 ASN A O 1
ATOM 4581 N N . VAL A 1 586 ? -15.867 -19.75 7.156 1 36.81 586 VAL A N 1
ATOM 4582 C CA . VAL A 1 586 ? -17.219 -19.844 7.695 1 36.81 586 VAL A CA 1
ATOM 4583 C C . VAL A 1 586 ? -17.5 -18.656 8.602 1 36.81 586 VAL A C 1
ATOM 4585 O O . VAL A 1 586 ? -18.641 -18.156 8.656 1 36.81 586 VAL A O 1
ATOM 4588 N N . PHE A 1 587 ? -16.734 -18.547 9.648 1 32.12 587 PHE A N 1
ATOM 4589 C CA . PHE A 1 587 ? -17.359 -17.812 10.742 1 32.12 587 PHE A CA 1
ATOM 4590 C C . PHE A 1 587 ? -17.562 -16.344 10.367 1 32.12 587 PHE A C 1
ATOM 4592 O O . PHE A 1 587 ? -18.578 -15.742 10.719 1 32.12 587 PHE A O 1
ATOM 4599 N N . ASP A 1 588 ? -16.516 -15.609 10.219 1 32.78 588 ASP A N 1
ATOM 4600 C CA . ASP A 1 588 ? -16.375 -14.164 10.312 1 32.78 588 ASP A CA 1
ATOM 4601 C C . ASP A 1 588 ? -16.5 -13.508 8.938 1 32.78 588 ASP A C 1
ATOM 4603 O O . ASP A 1 588 ? -15.523 -13.43 8.188 1 32.78 588 ASP A O 1
ATOM 4607 N N . LYS A 1 589 ? -17.531 -13.18 8.289 1 39.34 589 LYS A N 1
ATOM 4608 C CA . LYS A 1 589 ? -18.188 -12.281 7.336 1 39.34 589 LYS A CA 1
ATOM 4609 C C . LYS A 1 589 ? -17.391 -12.188 6.035 1 39.34 589 LYS A C 1
ATOM 4611 O O . LYS A 1 589 ? -17.844 -11.57 5.074 1 39.34 589 LYS A O 1
ATOM 4616 N N . VAL A 1 590 ? -16.031 -12.312 5.914 1 38.81 590 VAL A N 1
ATOM 4617 C CA . VAL A 1 590 ? -15.367 -11.719 4.762 1 38.81 590 VAL A CA 1
ATOM 4618 C C . VAL A 1 590 ? -14.984 -12.805 3.762 1 38.81 590 VAL A C 1
ATOM 4620 O O . VAL A 1 590 ? -14.406 -13.828 4.141 1 38.81 590 VAL A O 1
ATOM 4623 N N . LEU A 1 591 ? -15.68 -12.797 2.559 1 45.34 591 LEU A N 1
ATOM 4624 C CA . LEU A 1 591 ? -15.188 -13.484 1.369 1 45.34 591 LEU A CA 1
ATOM 4625 C C . LEU A 1 591 ? -13.922 -12.805 0.842 1 45.34 591 LEU A C 1
ATOM 4627 O O . LEU A 1 591 ? -13.922 -11.602 0.583 1 45.34 591 LEU A O 1
ATOM 4631 N N . VAL A 1 592 ? -12.703 -13.352 1.13 1 45.12 592 VAL A N 1
ATOM 4632 C CA . VAL A 1 592 ? -11.484 -12.805 0.535 1 45.12 592 VAL A CA 1
ATOM 4633 C C . VAL A 1 592 ? -11.406 -13.211 -0.936 1 45.12 592 VAL A C 1
ATOM 4635 O O . VAL A 1 592 ? -11.484 -14.391 -1.268 1 45.12 592 VAL A O 1
ATOM 4638 N N . VAL A 1 593 ? -11.602 -12.195 -1.903 1 45.84 593 VAL A N 1
ATOM 4639 C CA . VAL A 1 593 ? -11.547 -12.422 -3.344 1 45.84 593 VAL A CA 1
ATOM 4640 C C . VAL A 1 593 ? -10.109 -12.344 -3.83 1 45.84 593 VAL A C 1
ATOM 4642 O O . VAL A 1 593 ? -9.43 -11.336 -3.617 1 45.84 593 VAL A O 1
ATOM 4645 N N . LYS A 1 594 ? -9.398 -13.477 -3.982 1 47.91 594 LYS A N 1
ATOM 4646 C CA . LYS A 1 594 ? -8.156 -13.344 -4.73 1 47.91 594 LYS A CA 1
ATOM 4647 C C . LYS A 1 594 ? -8.414 -13.312 -6.234 1 47.91 594 LYS A C 1
ATOM 4649 O O . LYS A 1 594 ? -9.219 -14.102 -6.746 1 47.91 594 LYS A O 1
ATOM 4654 N N . GLU A 1 595 ? -8.133 -12.172 -6.824 1 45.22 595 GLU A N 1
ATOM 4655 C CA . GLU A 1 595 ? -8.234 -12.008 -8.273 1 45.22 595 GLU A CA 1
ATOM 4656 C C . GLU A 1 595 ? -7.27 -12.93 -9.008 1 45.22 595 GLU A C 1
ATOM 4658 O O . GLU A 1 595 ? -6.105 -13.055 -8.609 1 45.22 595 GLU A O 1
ATOM 4663 N N . GLY A 1 596 ? -7.789 -14.109 -9.586 1 48.16 596 GLY A N 1
ATOM 4664 C CA . GLY A 1 596 ? -7.012 -14.836 -10.578 1 48.16 596 GLY A CA 1
ATOM 4665 C C . GLY A 1 596 ? -7.551 -14.688 -11.984 1 48.16 596 GLY A C 1
ATOM 4666 O O . GLY A 1 596 ? -8.734 -14.391 -12.172 1 48.16 596 GLY A O 1
ATOM 4667 N N . GLU A 1 597 ? -6.805 -14.031 -12.93 1 43.44 597 GLU A N 1
ATOM 4668 C CA . GLU A 1 597 ? -7.188 -13.828 -14.328 1 43.44 597 GLU A CA 1
ATOM 4669 C C . GLU A 1 597 ? -7.152 -15.141 -15.102 1 43.44 597 GLU A C 1
ATOM 4671 O O . GLU A 1 597 ? -6.133 -15.828 -15.125 1 43.44 597 GLU A O 1
ATOM 4676 N N . LEU A 1 598 ? -8.055 -15.914 -14.938 1 44.22 598 LEU A N 1
ATOM 4677 C CA . LEU A 1 598 ? -8.125 -16.906 -16 1 44.22 598 LEU A CA 1
ATOM 4678 C C . LEU A 1 598 ? -8.633 -16.297 -17.297 1 44.22 598 LEU A C 1
ATOM 4680 O O . LEU A 1 598 ? -9.758 -15.805 -17.359 1 44.22 598 LEU A O 1
ATOM 4684 N N . GLU A 1 599 ? -7.793 -15.617 -18.016 1 42.16 599 GLU A N 1
ATOM 4685 C CA . GLU A 1 599 ? -8.219 -15.156 -19.328 1 42.16 599 GLU A CA 1
ATOM 4686 C C . GLU A 1 599 ? -8.727 -16.312 -20.172 1 42.16 599 GLU A C 1
ATOM 4688 O O . GLU A 1 599 ? -8.008 -17.281 -20.406 1 42.16 599 GLU A O 1
ATOM 4693 N N . ARG A 1 600 ? -9.883 -16.75 -19.938 1 43.09 600 ARG A N 1
ATOM 4694 C CA . ARG A 1 600 ? -10.453 -17.719 -20.859 1 43.09 600 ARG A CA 1
ATOM 4695 C C . ARG A 1 600 ? -10.906 -17.047 -22.156 1 43.09 600 ARG A C 1
ATOM 4697 O O . ARG A 1 600 ? -11.445 -15.945 -22.125 1 43.09 600 ARG A O 1
ATOM 4704 N N . ASN A 1 601 ? -10.164 -17.25 -23.156 1 39.97 601 ASN A N 1
ATOM 4705 C CA . ASN A 1 601 ? -10.844 -16.984 -24.422 1 39.97 601 ASN A CA 1
ATOM 4706 C C . ASN A 1 601 ? -12.164 -17.734 -24.516 1 39.97 601 ASN A C 1
ATOM 4708 O O . ASN A 1 601 ? -12.227 -18.828 -25.078 1 39.97 601 ASN A O 1
ATOM 4712 N N . ILE A 1 602 ? -12.938 -17.828 -23.406 1 41.5 602 ILE A N 1
ATOM 4713 C CA . ILE A 1 602 ? -14.227 -18.484 -23.562 1 41.5 602 ILE A CA 1
ATOM 4714 C C . ILE A 1 602 ? -15.133 -17.641 -24.469 1 41.5 602 ILE A C 1
ATOM 4716 O O . ILE A 1 602 ? -15.375 -16.469 -24.188 1 41.5 602 ILE A O 1
ATOM 4720 N N . ARG A 1 603 ? -15.055 -17.922 -25.719 1 37.66 603 ARG A N 1
ATOM 4721 C CA . ARG A 1 603 ? -16.031 -17.266 -26.578 1 37.66 603 ARG A CA 1
ATOM 4722 C C . ARG A 1 603 ? -17.422 -17.25 -25.953 1 37.66 603 ARG A C 1
ATOM 4724 O O . ARG A 1 603 ? -17.672 -18 -25 1 37.66 603 ARG A O 1
ATOM 4731 N N . ARG A 1 604 ? -18.359 -16.453 -26.578 1 40.56 604 ARG A N 1
ATOM 4732 C CA . ARG A 1 604 ? -19.703 -15.93 -26.312 1 40.56 604 ARG A CA 1
ATOM 4733 C C . ARG A 1 604 ? -20.609 -17.031 -25.766 1 40.56 604 ARG A C 1
ATOM 4735 O O . ARG A 1 604 ? -21.766 -16.766 -25.406 1 40.56 604 ARG A O 1
ATOM 4742 N N . GLY A 1 605 ? -20.344 -18.391 -25.812 1 46.94 605 GLY A N 1
ATOM 4743 C CA . GLY A 1 605 ? -21.531 -19.203 -25.656 1 46.94 605 GLY A CA 1
ATOM 4744 C C . GLY A 1 605 ? -21.859 -19.516 -24.203 1 46.94 605 GLY A C 1
ATOM 4745 O O . GLY A 1 605 ? -21.062 -19.25 -23.312 1 46.94 605 GLY A O 1
ATOM 4746 N N . SER A 1 606 ? -23.141 -19.688 -23.906 1 54.78 606 SER A N 1
ATOM 4747 C CA . SER A 1 606 ? -23.734 -20.141 -22.656 1 54.78 606 SER A CA 1
ATOM 4748 C C . SER A 1 606 ? -23.078 -21.422 -22.156 1 54.78 606 SER A C 1
ATOM 4750 O O . SER A 1 606 ? -23.047 -22.422 -22.875 1 54.78 606 SER A O 1
ATOM 4752 N N . SER A 1 607 ? -21.891 -21.375 -21.406 1 63.69 607 SER A N 1
ATOM 4753 C CA . SER A 1 607 ? -21.297 -22.562 -20.812 1 63.69 607 SER A CA 1
ATOM 4754 C C . SER A 1 607 ? -21.594 -22.656 -19.328 1 63.69 607 SER A C 1
ATOM 4756 O O . SER A 1 607 ? -21.891 -21.641 -18.688 1 63.69 607 SER A O 1
ATOM 4758 N N . ILE A 1 608 ? -21.719 -23.906 -19 1 75.25 608 ILE A N 1
ATOM 4759 C CA . ILE A 1 608 ? -21.906 -24.203 -17.578 1 75.25 608 ILE A CA 1
ATOM 4760 C C . ILE A 1 608 ? -20.656 -24.891 -17.031 1 75.25 608 ILE A C 1
ATOM 4762 O O . ILE A 1 608 ? -20.062 -25.75 -17.688 1 75.25 608 ILE A O 1
ATOM 4766 N N . ALA A 1 609 ? -20.25 -24.484 -15.922 1 80.75 609 ALA A N 1
ATOM 4767 C CA . ALA A 1 609 ? -19.062 -25.047 -15.273 1 80.75 609 ALA A CA 1
ATOM 4768 C C . ALA A 1 609 ? -19.453 -26.219 -14.375 1 80.75 609 ALA A C 1
ATOM 4770 O O . ALA A 1 609 ? -20.453 -26.172 -13.672 1 80.75 609 ALA A O 1
ATOM 4771 N N . VAL A 1 610 ? -18.578 -27.281 -14.5 1 85.69 610 VAL A N 1
ATOM 4772 C CA . VAL A 1 610 ? -18.812 -28.453 -13.664 1 85.69 610 VAL A CA 1
ATOM 4773 C C . VAL A 1 610 ? -17.484 -28.953 -13.109 1 85.69 610 VAL A C 1
ATOM 4775 O O . VAL A 1 610 ? -16.438 -28.812 -13.758 1 85.69 610 VAL A O 1
ATOM 4778 N N . LYS A 1 611 ? -17.547 -29.562 -12.016 1 87.69 611 LYS A N 1
ATOM 4779 C CA . LYS A 1 611 ? -16.375 -30.188 -11.422 1 87.69 611 LYS A CA 1
ATOM 4780 C C . LYS A 1 611 ? -16.203 -31.625 -11.922 1 87.69 611 LYS A C 1
ATOM 4782 O O . LYS A 1 611 ? -17.172 -32.375 -11.977 1 87.69 611 LYS A O 1
ATOM 4787 N N . ALA A 1 612 ? -15 -31.938 -12.367 1 89.81 612 ALA A N 1
ATOM 4788 C CA . ALA A 1 612 ? -14.688 -33.281 -12.82 1 89.81 612 ALA A CA 1
ATOM 4789 C C . ALA A 1 612 ? -13.32 -33.719 -12.32 1 89.81 612 ALA A C 1
ATOM 4791 O O . ALA A 1 612 ? -12.523 -32.906 -11.859 1 89.81 612 ALA A O 1
ATOM 4792 N N . LYS A 1 613 ? -13.172 -35.062 -12.312 1 91.31 613 LYS A N 1
ATOM 4793 C CA . LYS A 1 613 ? -11.859 -35.625 -12.031 1 91.31 613 LYS A CA 1
ATOM 4794 C C . LYS A 1 613 ? -11.219 -36.188 -13.305 1 91.31 613 LYS A C 1
ATOM 4796 O O . LYS A 1 613 ? -11.711 -37.156 -13.875 1 91.31 613 LYS A O 1
ATOM 4801 N N . LEU A 1 614 ? -10.219 -35.5 -13.734 1 92.25 614 LEU A N 1
ATOM 4802 C CA . LEU A 1 614 ? -9.555 -35.844 -14.977 1 92.25 614 LEU A CA 1
ATOM 4803 C C . LEU A 1 614 ? -8.047 -35.938 -14.781 1 92.25 614 LEU A C 1
ATOM 4805 O O . LEU A 1 614 ? -7.516 -35.438 -13.789 1 92.25 614 LEU A O 1
ATOM 4809 N N . ASN A 1 615 ? -7.395 -36.688 -15.695 1 92.75 615 ASN A N 1
ATOM 4810 C CA . ASN A 1 615 ? -5.949 -36.875 -15.641 1 92.75 615 ASN A CA 1
ATOM 4811 C C . ASN A 1 615 ? -5.227 -35.906 -16.562 1 92.75 615 ASN A C 1
ATOM 4813 O O . ASN A 1 615 ? -5.391 -35.969 -17.797 1 92.75 615 ASN A O 1
ATOM 4817 N N . PRO A 1 616 ? -4.449 -35.125 -16 1 90.81 616 PRO A N 1
ATOM 4818 C CA . PRO A 1 616 ? -3.779 -34.094 -16.828 1 90.81 616 PRO A CA 1
ATOM 4819 C C . PRO A 1 616 ? -2.877 -34.719 -17.891 1 90.81 616 PRO A C 1
ATOM 4821 O O . PRO A 1 616 ? -2.793 -34.188 -19 1 90.81 616 PRO A O 1
ATOM 4824 N N . LEU A 1 617 ? -2.164 -35.75 -17.562 1 92.19 617 LEU A N 1
ATOM 4825 C CA . LEU A 1 617 ? -1.263 -36.375 -18.516 1 92.19 617 LEU A CA 1
ATOM 4826 C C . LEU A 1 617 ? -2.041 -36.969 -19.703 1 92.19 617 LEU A C 1
ATOM 4828 O O . LEU A 1 617 ? -1.65 -36.781 -20.859 1 92.19 617 LEU A O 1
ATOM 4832 N N . LYS A 1 618 ? -3.143 -37.625 -19.438 1 91.06 618 LYS A N 1
ATOM 4833 C CA . LYS A 1 618 ? -3.973 -38.156 -20.516 1 91.06 618 LYS A CA 1
ATOM 4834 C C . LYS A 1 618 ? -4.449 -37.062 -21.438 1 91.06 618 LYS A C 1
ATOM 4836 O O . LYS A 1 618 ? -4.375 -37.188 -22.656 1 91.06 618 LYS A O 1
ATOM 4841 N N . LEU A 1 619 ? -4.898 -36.062 -20.797 1 89.75 619 LEU A N 1
ATOM 4842 C CA . LEU A 1 619 ? -5.402 -34.938 -21.578 1 89.75 619 LEU A CA 1
ATOM 4843 C C . LEU A 1 619 ? -4.297 -34.344 -22.453 1 89.75 619 LEU A C 1
ATOM 4845 O O . LEU A 1 619 ? -4.531 -33.969 -23.594 1 89.75 619 LEU A O 1
ATOM 4849 N N . THR A 1 620 ? -3.068 -34.25 -21.922 1 88.81 620 THR A N 1
ATOM 4850 C CA . THR A 1 620 ? -1.928 -33.75 -22.672 1 88.81 620 THR A CA 1
ATOM 4851 C C . THR A 1 620 ? -1.595 -34.656 -23.844 1 88.81 620 THR A C 1
ATOM 4853 O O . THR A 1 620 ? -1.297 -34.156 -24.938 1 88.81 620 THR A O 1
ATOM 4856 N N . LEU A 1 621 ? -1.667 -35.906 -23.594 1 88.88 621 LEU A N 1
ATOM 4857 C CA . LEU A 1 621 ? -1.358 -36.875 -24.641 1 88.88 621 LEU A CA 1
ATOM 4858 C C . LEU A 1 621 ? -2.424 -36.844 -25.734 1 88.88 621 LEU A C 1
ATOM 4860 O O . LEU A 1 621 ? -2.113 -37 -26.906 1 88.88 621 LEU A O 1
ATOM 4864 N N . PHE A 1 622 ? -3.68 -36.656 -25.312 1 87.31 622 PHE A N 1
ATOM 4865 C CA . PHE A 1 622 ? -4.738 -36.531 -26.297 1 87.31 622 PHE A CA 1
ATOM 4866 C C . PHE A 1 622 ? -4.492 -35.344 -27.219 1 87.31 622 PHE A C 1
ATOM 4868 O O . PHE A 1 622 ? -4.695 -35.438 -28.438 1 87.31 622 PHE A O 1
ATOM 4875 N N . ALA A 1 623 ? -4.125 -34.344 -26.641 1 82.94 623 ALA A N 1
ATOM 4876 C CA . ALA A 1 623 ? -3.869 -33.125 -27.406 1 82.94 623 ALA A CA 1
ATOM 4877 C C . ALA A 1 623 ? -2.715 -33.312 -28.375 1 82.94 623 ALA A C 1
ATOM 4879 O O . ALA A 1 623 ? -2.752 -32.812 -29.5 1 82.94 623 ALA A O 1
ATOM 4880 N N . ARG A 1 624 ? -1.639 -34.062 -27.969 1 81.44 624 ARG A N 1
ATOM 4881 C CA . ARG A 1 624 ? -0.473 -34.312 -28.797 1 81.44 624 ARG A CA 1
ATOM 4882 C C . ARG A 1 624 ? -0.838 -35.188 -29.984 1 81.44 624 ARG A C 1
ATOM 4884 O O . ARG A 1 624 ? -0.35 -35 -31.094 1 81.44 624 ARG A O 1
ATOM 4891 N N . ASN A 1 625 ? -1.591 -36.219 -29.625 1 74.81 625 ASN A N 1
ATOM 4892 C CA . ASN A 1 625 ? -2.021 -37.094 -30.703 1 74.81 625 ASN A CA 1
ATOM 4893 C C . ASN A 1 625 ? -2.885 -36.375 -31.734 1 74.81 625 ASN A C 1
ATOM 4895 O O . ASN A 1 625 ? -2.787 -36.625 -32.938 1 74.81 625 ASN A O 1
ATOM 4899 N N . LEU A 1 626 ? -3.666 -35.5 -31.219 1 61.31 626 LEU A N 1
ATOM 4900 C CA . LEU A 1 626 ? -4.484 -34.688 -32.125 1 61.31 626 LEU A CA 1
ATOM 4901 C C . LEU A 1 626 ? -3.611 -33.781 -33 1 61.31 626 LEU A C 1
ATOM 4903 O O . LEU A 1 626 ? -3.879 -33.625 -34.188 1 61.31 626 LEU A O 1
ATOM 4907 N N . THR A 1 627 ? -2.621 -33.312 -32.375 1 54.56 627 THR A N 1
ATOM 4908 C CA . THR A 1 627 ? -1.718 -32.438 -33.125 1 54.56 627 THR A CA 1
ATOM 4909 C C . THR A 1 627 ? -0.912 -33.25 -34.156 1 54.56 627 THR A C 1
ATOM 4911 O O . THR A 1 627 ? -0.656 -32.781 -35.25 1 54.56 627 THR A O 1
ATOM 4914 N N . GLN A 1 628 ? -0.529 -34.469 -33.719 1 53.53 628 GLN A N 1
ATOM 4915 C CA . GLN A 1 628 ? 0.196 -35.312 -34.656 1 53.53 628 GLN A CA 1
ATOM 4916 C C . GLN A 1 628 ? -0.702 -35.75 -35.812 1 53.53 628 GLN A C 1
ATOM 4918 O O . GLN A 1 628 ? -0.255 -35.812 -36.969 1 53.53 628 GLN A O 1
ATOM 4923 N N . LEU A 1 629 ? -1.945 -35.969 -35.438 1 48.5 629 LEU A N 1
ATOM 4924 C CA . LEU A 1 629 ? -2.889 -36.312 -36.5 1 48.5 629 LEU A CA 1
ATOM 4925 C C . LEU A 1 629 ? -3.174 -35.125 -37.406 1 48.5 629 LEU A C 1
ATOM 4927 O O . LEU A 1 629 ? -3.311 -35.281 -38.625 1 48.5 629 LEU A O 1
ATOM 4931 N N . SER A 1 630 ? -3.281 -34 -36.781 1 46.97 630 SER A N 1
ATOM 4932 C CA . SER A 1 630 ? -3.5 -32.781 -37.594 1 46.97 630 SER A CA 1
ATOM 4933 C C . SER A 1 630 ? -2.291 -32.5 -38.469 1 46.97 630 SER A C 1
ATOM 4935 O O . SER A 1 630 ? -2.43 -31.922 -39.562 1 46.97 630 SER A O 1
ATOM 4937 N N . GLN A 1 631 ? -1.116 -32.781 -38.031 1 43.53 631 GLN A N 1
ATOM 4938 C CA . GLN A 1 631 ? 0.06 -32.594 -38.844 1 43.53 631 GLN A CA 1
ATOM 4939 C C . GLN A 1 631 ? 0.153 -33.656 -39.938 1 43.53 631 GLN A C 1
ATOM 4941 O O . GLN A 1 631 ? 0.753 -33.406 -41 1 43.53 631 GLN A O 1
ATOM 4946 N N . HIS A 1 632 ? -0.372 -34.812 -39.656 1 38.34 632 HIS A N 1
ATOM 4947 C CA . HIS A 1 632 ? -0.356 -35.844 -40.719 1 38.34 632 HIS A CA 1
ATOM 4948 C C . HIS A 1 632 ? -1.572 -35.719 -41.625 1 38.34 632 HIS A C 1
ATOM 4950 O O . HIS A 1 632 ? -1.716 -36.469 -42.594 1 38.34 632 HIS A O 1
ATOM 4956 N N . VAL A 1 633 ? -2.482 -34.969 -41.25 1 36.25 633 VAL A N 1
ATOM 4957 C CA . VAL A 1 633 ? -3.459 -34.625 -42.281 1 36.25 633 VAL A CA 1
ATOM 4958 C C . VAL A 1 633 ? -3.053 -33.344 -43 1 36.25 633 VAL A C 1
ATOM 4960 O O . VAL A 1 633 ? -2.678 -32.375 -42.344 1 36.25 633 VAL A O 1
ATOM 4963 N N . MET B 1 1 ? -2.295 -40.312 8.359 1 18.44 1 MET B N 1
ATOM 4964 C CA . MET B 1 1 ? -2.096 -38.938 8.758 1 18.44 1 MET B CA 1
ATOM 4965 C C . MET B 1 1 ? -1.508 -38.125 7.609 1 18.44 1 MET B C 1
ATOM 4967 O O . MET B 1 1 ? -0.309 -38.188 7.336 1 18.44 1 MET B O 1
ATOM 4971 N N . ALA B 1 2 ? -2.238 -37.906 6.418 1 21.83 2 ALA B N 1
ATOM 4972 C CA . ALA B 1 2 ? -1.763 -37.5 5.098 1 21.83 2 ALA B CA 1
ATOM 4973 C C . ALA B 1 2 ? -1.017 -36.156 5.168 1 21.83 2 ALA B C 1
ATOM 4975 O O . ALA B 1 2 ? -1.554 -35.156 5.66 1 21.83 2 ALA B O 1
ATOM 4976 N N . THR B 1 3 ? 0.233 -36.25 5.539 1 23.86 3 THR B N 1
ATOM 4977 C CA . THR B 1 3 ? 1.07 -35.031 5.598 1 23.86 3 THR B CA 1
ATOM 4978 C C . THR B 1 3 ? 0.724 -34.094 4.461 1 23.86 3 THR B C 1
ATOM 4980 O O . THR B 1 3 ? 0.846 -34.438 3.287 1 23.86 3 THR B O 1
ATOM 4983 N N . SER B 1 4 ? -0.212 -33.188 4.621 1 22.52 4 SER B N 1
ATOM 4984 C CA . SER B 1 4 ? -0.813 -32.125 3.852 1 22.52 4 SER B CA 1
ATOM 4985 C C . SER B 1 4 ? 0.248 -31.141 3.344 1 22.52 4 SER B C 1
ATOM 4987 O O . SER B 1 4 ? 0.98 -30.547 4.133 1 22.52 4 SER B O 1
ATOM 4989 N N . ARG B 1 5 ? 1.012 -31.562 2.379 1 27.03 5 ARG B N 1
ATOM 4990 C CA . ARG B 1 5 ? 1.994 -30.703 1.736 1 27.03 5 ARG B CA 1
ATOM 4991 C C . ARG B 1 5 ? 1.424 -29.297 1.508 1 27.03 5 ARG B C 1
ATOM 4993 O O . ARG B 1 5 ? 0.484 -29.125 0.729 1 27.03 5 ARG B O 1
ATOM 5000 N N . ARG B 1 6 ? 1.414 -28.5 2.49 1 30.77 6 ARG B N 1
ATOM 5001 C CA . ARG B 1 6 ? 1.227 -27.062 2.336 1 30.77 6 ARG B CA 1
ATOM 5002 C C . ARG B 1 6 ? 2.107 -26.516 1.222 1 30.77 6 ARG B C 1
ATOM 5004 O O . ARG B 1 6 ? 3.326 -26.406 1.381 1 30.77 6 ARG B O 1
ATOM 5011 N N . ARG B 1 7 ? 1.902 -26.859 0.016 1 30.64 7 ARG B N 1
ATOM 5012 C CA . ARG B 1 7 ? 2.674 -26.219 -1.046 1 30.64 7 ARG B CA 1
ATOM 5013 C C . ARG B 1 7 ? 2.609 -24.703 -0.93 1 30.64 7 ARG B C 1
ATOM 5015 O O . ARG B 1 7 ? 1.525 -24.125 -0.822 1 30.64 7 ARG B O 1
ATOM 5022 N N . HIS B 1 8 ? 3.553 -24.109 -0.341 1 26.78 8 HIS B N 1
ATOM 5023 C CA . HIS B 1 8 ? 3.791 -22.672 -0.283 1 26.78 8 HIS B CA 1
ATOM 5024 C C . HIS B 1 8 ? 3.561 -22.016 -1.642 1 26.78 8 HIS B C 1
ATOM 5026 O O . HIS B 1 8 ? 4.207 -22.391 -2.627 1 26.78 8 HIS B O 1
ATOM 5032 N N . PHE B 1 9 ? 2.316 -21.656 -1.916 1 28.84 9 PHE B N 1
ATOM 5033 C CA . PHE B 1 9 ? 2.098 -20.766 -3.041 1 28.84 9 PHE B CA 1
ATOM 5034 C C . PHE B 1 9 ? 3.016 -19.547 -2.949 1 28.84 9 PHE B C 1
ATOM 5036 O O . PHE B 1 9 ? 3.029 -18.844 -1.936 1 28.84 9 PHE B O 1
ATOM 5043 N N . PRO B 1 10 ? 4.211 -19.594 -3.562 1 29.3 10 PRO B N 1
ATOM 5044 C CA . PRO B 1 10 ? 4.945 -18.328 -3.609 1 29.3 10 PRO B CA 1
ATOM 5045 C C . PRO B 1 10 ? 4.031 -17.125 -3.775 1 29.3 10 PRO B C 1
ATOM 5047 O O . PRO B 1 10 ? 2.879 -17.266 -4.191 1 29.3 10 PRO B O 1
ATOM 5050 N N . SER B 1 11 ? 4.508 -15.875 -3.504 1 28.77 11 SER B N 1
ATOM 5051 C CA . SER B 1 11 ? 3.947 -14.523 -3.557 1 28.77 11 SER B CA 1
ATOM 5052 C C . SER B 1 11 ? 3.062 -14.344 -4.785 1 28.77 11 SER B C 1
ATOM 5054 O O . SER B 1 11 ? 3.191 -15.086 -5.766 1 28.77 11 SER B O 1
ATOM 5056 N N . ASP B 1 12 ? 2.127 -13.32 -4.688 1 32.09 12 ASP B N 1
ATOM 5057 C CA . ASP B 1 12 ? 0.958 -12.734 -5.344 1 32.09 12 ASP B CA 1
ATOM 5058 C C . ASP B 1 12 ? 1.188 -12.586 -6.844 1 32.09 12 ASP B C 1
ATOM 5060 O O . ASP B 1 12 ? 0.235 -12.422 -7.609 1 32.09 12 ASP B O 1
ATOM 5064 N N . ASP B 1 13 ? 2.402 -12.156 -7.27 1 31.62 13 ASP B N 1
ATOM 5065 C CA . ASP B 1 13 ? 2.48 -11.508 -8.578 1 31.62 13 ASP B CA 1
ATOM 5066 C C . ASP B 1 13 ? 2.455 -12.531 -9.703 1 31.62 13 ASP B C 1
ATOM 5068 O O . ASP B 1 13 ? 2.928 -12.258 -10.812 1 31.62 13 ASP B O 1
ATOM 5072 N N . LEU B 1 14 ? 2.51 -13.844 -9.414 1 29.38 14 LEU B N 1
ATOM 5073 C CA . LEU B 1 14 ? 2.668 -14.562 -10.672 1 29.38 14 LEU B CA 1
ATOM 5074 C C . LEU B 1 14 ? 1.361 -14.578 -11.461 1 29.38 14 LEU B C 1
ATOM 5076 O O . LEU B 1 14 ? 0.357 -15.125 -11 1 29.38 14 LEU B O 1
ATOM 5080 N N . VAL B 1 15 ? 1.149 -13.648 -12.312 1 32.19 15 VAL B N 1
ATOM 5081 C CA . VAL B 1 15 ? 0.205 -13.75 -13.422 1 32.19 15 VAL B CA 1
ATOM 5082 C C . VAL B 1 15 ? 0.28 -15.148 -14.031 1 32.19 15 VAL B C 1
ATOM 5084 O O . VAL B 1 15 ? 1.348 -15.594 -14.461 1 32.19 15 VAL B O 1
ATOM 5087 N N . PRO B 1 16 ? -0.59 -15.945 -13.648 1 28.53 16 PRO B N 1
ATOM 5088 C CA . PRO B 1 16 ? -0.499 -17.25 -14.32 1 28.53 16 PRO B CA 1
ATOM 5089 C C . PRO B 1 16 ? -0.328 -17.109 -15.828 1 28.53 16 PRO B C 1
ATOM 5091 O O . PRO B 1 16 ? -1.125 -16.438 -16.484 1 28.53 16 PRO B O 1
ATOM 5094 N N . ASN B 1 17 ? 0.906 -16.859 -16.359 1 29.62 17 ASN B N 1
ATOM 5095 C CA . ASN B 1 17 ? 1.029 -16.984 -17.812 1 29.62 17 ASN B CA 1
ATOM 5096 C C . ASN B 1 17 ? 0.465 -18.312 -18.312 1 29.62 17 ASN B C 1
ATOM 5098 O O . ASN B 1 17 ? 0.981 -19.375 -17.969 1 29.62 17 ASN B O 1
ATOM 5102 N N . PHE B 1 18 ? -0.826 -18.422 -18.438 1 29.39 18 PHE B N 1
ATOM 5103 C CA . PHE B 1 18 ? -1.4 -19.5 -19.234 1 29.39 18 PHE B CA 1
ATOM 5104 C C . PHE B 1 18 ? -0.467 -19.891 -20.375 1 29.39 18 PHE B C 1
ATOM 5106 O O . PHE B 1 18 ? 0.063 -19.016 -21.078 1 29.39 18 PHE B O 1
ATOM 5113 N N . ASP B 1 19 ? 0.047 -21.094 -20.266 1 31.42 19 ASP B N 1
ATOM 5114 C CA . ASP B 1 19 ? 0.979 -21.672 -21.219 1 31.42 19 ASP B CA 1
ATOM 5115 C C . ASP B 1 19 ? 0.488 -21.469 -22.656 1 31.42 19 ASP B C 1
ATOM 5117 O O . ASP B 1 19 ? -0.427 -22.172 -23.109 1 31.42 19 ASP B O 1
ATOM 5121 N N . THR B 1 20 ? -0.049 -20.328 -23.219 1 31.77 20 THR B N 1
ATOM 5122 C CA . THR B 1 20 ? 0.177 -20.516 -24.641 1 31.77 20 THR B CA 1
ATOM 5123 C C . THR B 1 20 ? 1.401 -21.391 -24.891 1 31.77 20 THR B C 1
ATOM 5125 O O . THR B 1 20 ? 2.348 -21.375 -24.094 1 31.77 20 THR B O 1
ATOM 5128 N N . PRO B 1 21 ? 1.174 -22.547 -25.609 1 34 21 PRO B N 1
ATOM 5129 C CA . PRO B 1 21 ? 2.475 -23.125 -25.969 1 34 21 PRO B CA 1
ATOM 5130 C C . PRO B 1 21 ? 3.602 -22.094 -25.922 1 34 21 PRO B C 1
ATOM 5132 O O . PRO B 1 21 ? 3.377 -20.906 -26.219 1 34 21 PRO B O 1
ATOM 5135 N N . PRO B 1 22 ? 4.535 -22.25 -24.922 1 34.66 22 PRO B N 1
ATOM 5136 C CA . PRO B 1 22 ? 5.609 -21.297 -25.25 1 34.66 22 PRO B CA 1
ATOM 5137 C C . PRO B 1 22 ? 5.734 -21.047 -26.75 1 34.66 22 PRO B C 1
ATOM 5139 O O . PRO B 1 22 ? 5.801 -21.984 -27.547 1 34.66 22 PRO B O 1
ATOM 5142 N N . ASP B 1 23 ? 4.973 -20.219 -27.312 1 33.38 23 ASP B N 1
ATOM 5143 C CA . ASP B 1 23 ? 5.613 -19.859 -28.578 1 33.38 23 ASP B CA 1
ATOM 5144 C C . ASP B 1 23 ? 7.105 -20.188 -28.547 1 33.38 23 ASP B C 1
ATOM 5146 O O . ASP B 1 23 ? 7.73 -20.156 -27.484 1 33.38 23 ASP B O 1
ATOM 5150 N N . GLU B 1 24 ? 7.578 -20.672 -29.656 1 36.38 24 GLU B N 1
ATOM 5151 C CA . GLU B 1 24 ? 8.961 -20.953 -30.031 1 36.38 24 GLU B CA 1
ATOM 5152 C C . GLU B 1 24 ? 9.938 -20.188 -29.141 1 36.38 24 GLU B C 1
ATOM 5154 O O . GLU B 1 24 ? 9.523 -19.5 -28.203 1 36.38 24 GLU B O 1
ATOM 5159 N N . GLY B 1 25 ? 10.977 -19.75 -29.828 1 38.62 25 GLY B N 1
ATOM 5160 C CA . GLY B 1 25 ? 12.375 -19.391 -29.969 1 38.62 25 GLY B CA 1
ATOM 5161 C C . GLY B 1 25 ? 12.758 -18.141 -29.188 1 38.62 25 GLY B C 1
ATOM 5162 O O . GLY B 1 25 ? 13.859 -17.625 -29.359 1 38.62 25 GLY B O 1
ATOM 5163 N N . ASP B 1 26 ? 11.797 -17.156 -28.953 1 42.84 26 ASP B N 1
ATOM 5164 C CA . ASP B 1 26 ? 12.516 -15.898 -28.859 1 42.84 26 ASP B CA 1
ATOM 5165 C C . ASP B 1 26 ? 13.32 -15.828 -27.562 1 42.84 26 ASP B C 1
ATOM 5167 O O . ASP B 1 26 ? 12.812 -16.172 -26.484 1 42.84 26 ASP B O 1
ATOM 5171 N N . ASP B 1 27 ? 14.609 -15.977 -27.562 1 54.94 27 ASP B N 1
ATOM 5172 C CA . ASP B 1 27 ? 15.727 -15.516 -26.734 1 54.94 27 ASP B CA 1
ATOM 5173 C C . ASP B 1 27 ? 15.32 -14.312 -25.891 1 54.94 27 ASP B C 1
ATOM 5175 O O . ASP B 1 27 ? 15.703 -13.18 -26.188 1 54.94 27 ASP B O 1
ATOM 5179 N N . GLU B 1 28 ? 14.109 -14.398 -25.266 1 65.25 28 GLU B N 1
ATOM 5180 C CA . GLU B 1 28 ? 13.617 -13.211 -24.562 1 65.25 28 GLU B CA 1
ATOM 5181 C C . GLU B 1 28 ? 14.531 -12.844 -23.406 1 65.25 28 GLU B C 1
ATOM 5183 O O . GLU B 1 28 ? 14.695 -13.625 -22.469 1 65.25 28 GLU B O 1
ATOM 5188 N N . LYS B 1 29 ? 15.312 -11.906 -23.672 1 75.38 29 LYS B N 1
ATOM 5189 C CA . LYS B 1 29 ? 16.109 -11.242 -22.625 1 75.38 29 LYS B CA 1
ATOM 5190 C C . LYS B 1 29 ? 15.211 -10.602 -21.578 1 75.38 29 LYS B C 1
ATOM 5192 O O . LYS B 1 29 ? 14.266 -9.883 -21.922 1 75.38 29 LYS B O 1
ATOM 5197 N N . ILE B 1 30 ? 15.266 -11.219 -20.312 1 87.44 30 ILE B N 1
ATOM 5198 C CA . ILE B 1 30 ? 14.523 -10.641 -19.203 1 87.44 30 ILE B CA 1
ATOM 5199 C C . ILE B 1 30 ? 15.484 -9.875 -18.281 1 87.44 30 ILE B C 1
ATOM 5201 O O . ILE B 1 30 ? 16.578 -10.352 -18 1 87.44 30 ILE B O 1
ATOM 5205 N N . TYR B 1 31 ? 15.133 -8.664 -18.031 1 89.38 31 TYR B N 1
ATOM 5206 C CA . TYR B 1 31 ? 15.945 -7.848 -17.125 1 89.38 31 TYR B CA 1
ATOM 5207 C C . TYR B 1 31 ? 15.477 -8 -15.688 1 89.38 31 TYR B C 1
ATOM 5209 O O . TYR B 1 31 ? 14.273 -7.945 -15.406 1 89.38 31 TYR B O 1
ATOM 5217 N N . HIS B 1 32 ? 16.406 -8.398 -14.914 1 90.94 32 HIS B N 1
ATOM 5218 C CA . HIS B 1 32 ? 16.156 -8.469 -13.477 1 90.94 32 HIS B CA 1
ATOM 5219 C C . HIS B 1 32 ? 16.828 -7.301 -12.75 1 90.94 32 HIS B C 1
ATOM 5221 O O . HIS B 1 32 ? 17.984 -6.973 -13.023 1 90.94 32 HIS B O 1
ATOM 5227 N N . GLU B 1 33 ? 16.062 -6.703 -11.93 1 92 33 GLU B N 1
ATOM 5228 C CA . GLU B 1 33 ? 16.594 -5.582 -11.164 1 92 33 GLU B CA 1
ATOM 5229 C C . GLU B 1 33 ? 16.5 -5.844 -9.664 1 92 33 GLU B C 1
ATOM 5231 O O . GLU B 1 33 ? 15.438 -6.23 -9.156 1 92 33 GLU B O 1
ATOM 5236 N N . ASN B 1 34 ? 17.594 -5.707 -9.016 1 91.56 34 ASN B N 1
ATOM 5237 C CA . ASN B 1 34 ? 17.641 -5.762 -7.562 1 91.56 34 ASN B CA 1
ATOM 5238 C C . ASN B 1 34 ? 17.422 -4.387 -6.938 1 91.56 34 ASN B C 1
ATOM 5240 O O . ASN B 1 34 ? 18.328 -3.551 -6.938 1 91.56 34 ASN B O 1
ATOM 5244 N N . GLN B 1 35 ? 16.297 -4.191 -6.316 1 86.25 35 GLN B N 1
ATOM 5245 C CA . GLN B 1 35 ? 15.898 -2.887 -5.809 1 86.25 35 GLN B CA 1
ATOM 5246 C C . GLN B 1 35 ? 16.734 -2.48 -4.602 1 86.25 35 GLN B C 1
ATOM 5248 O O . GLN B 1 35 ? 16.891 -1.291 -4.316 1 86.25 35 GLN B O 1
ATOM 5253 N N . SER B 1 36 ? 17.375 -3.443 -3.992 1 90.06 36 SER B N 1
ATOM 5254 C CA . SER B 1 36 ? 18.141 -3.148 -2.789 1 90.06 36 SER B CA 1
ATOM 5255 C C . SER B 1 36 ? 19.625 -3.021 -3.102 1 90.06 36 SER B C 1
ATOM 5257 O O . SER B 1 36 ? 20.438 -2.816 -2.199 1 90.06 36 SER B O 1
ATOM 5259 N N . HIS B 1 37 ? 20.016 -3.193 -4.301 1 91.81 37 HIS B N 1
ATOM 5260 C CA . HIS B 1 37 ? 21.422 -3.215 -4.684 1 91.81 37 HIS B CA 1
ATOM 5261 C C . HIS B 1 37 ? 22.109 -1.911 -4.301 1 91.81 37 HIS B C 1
ATOM 5263 O O . HIS B 1 37 ? 23.203 -1.929 -3.729 1 91.81 37 HIS B O 1
ATOM 5269 N N . GLY B 1 38 ? 21.469 -0.789 -4.664 1 91.69 38 GLY B N 1
ATOM 5270 C CA . GLY B 1 38 ? 22.062 0.506 -4.359 1 91.69 38 GLY B CA 1
ATOM 5271 C C . GLY B 1 38 ? 22.375 0.686 -2.887 1 91.69 38 GLY B C 1
ATOM 5272 O O . GLY B 1 38 ? 23.469 1.117 -2.531 1 91.69 38 GLY B O 1
ATOM 5273 N N . SER B 1 39 ? 21.453 0.345 -2.111 1 91.81 39 SER B N 1
ATOM 5274 C CA . SER B 1 39 ? 21.641 0.454 -0.669 1 91.81 39 SER B CA 1
ATOM 5275 C C . SER B 1 39 ? 22.75 -0.469 -0.185 1 91.81 39 SER B C 1
ATOM 5277 O O . SER B 1 39 ? 23.531 -0.096 0.687 1 91.81 39 SER B O 1
ATOM 5279 N N . SER B 1 40 ? 22.812 -1.674 -0.716 1 92.88 40 SER B N 1
ATOM 5280 C CA . SER B 1 40 ? 23.859 -2.623 -0.336 1 92.88 40 SER B CA 1
ATOM 5281 C C . SER B 1 40 ? 25.234 -2.119 -0.74 1 92.88 40 SER B C 1
ATOM 5283 O O . SER B 1 40 ? 26.203 -2.236 0.027 1 92.88 40 SER B O 1
ATOM 5285 N N . LEU B 1 41 ? 25.297 -1.613 -1.933 1 94.5 41 LEU B N 1
ATOM 5286 C CA . LEU B 1 41 ? 26.547 -1.039 -2.406 1 94.5 41 LEU B CA 1
ATOM 5287 C C . LEU B 1 41 ? 27 0.108 -1.506 1 94.5 41 LEU B C 1
ATOM 5289 O O . LEU B 1 41 ? 28.172 0.173 -1.108 1 94.5 41 LEU B O 1
ATOM 5293 N N . ALA B 1 42 ? 26.094 0.965 -1.193 1 94.75 42 ALA B N 1
ATOM 5294 C CA . ALA B 1 42 ? 26.406 2.096 -0.32 1 94.75 42 ALA B CA 1
ATOM 5295 C C . ALA B 1 42 ? 26.906 1.619 1.04 1 94.75 42 ALA B C 1
ATOM 5297 O O . ALA B 1 42 ? 27.859 2.18 1.589 1 94.75 42 ALA B O 1
ATOM 5298 N N . LYS B 1 43 ? 26.281 0.613 1.571 1 94.5 43 LYS B N 1
ATOM 5299 C CA . LYS B 1 43 ? 26.703 0.045 2.85 1 94.5 43 LYS B CA 1
ATOM 5300 C C . LYS B 1 43 ? 28.125 -0.465 2.779 1 94.5 43 LYS B C 1
ATOM 5302 O O . LYS B 1 43 ? 28.922 -0.252 3.703 1 94.5 43 LYS B O 1
ATOM 5307 N N . GLY B 1 44 ? 28.422 -1.146 1.68 1 95.19 44 GLY B N 1
ATOM 5308 C CA . GLY B 1 44 ? 29.781 -1.604 1.482 1 95.19 44 GLY B CA 1
ATOM 5309 C C . GLY B 1 44 ? 30.797 -0.471 1.416 1 95.19 44 GLY B C 1
ATOM 5310 O O . GLY B 1 44 ? 31.859 -0.547 2.025 1 95.19 44 GLY B O 1
ATOM 5311 N N . LEU B 1 45 ? 30.453 0.551 0.7 1 96.19 45 LEU B N 1
ATOM 5312 C CA . LEU B 1 45 ? 31.328 1.707 0.562 1 96.19 45 LEU B CA 1
ATOM 5313 C C . LEU B 1 45 ? 31.484 2.434 1.894 1 96.19 45 LEU B C 1
ATOM 5315 O O . LEU B 1 45 ? 32.562 2.924 2.215 1 96.19 45 LEU B O 1
ATOM 5319 N N . MET B 1 46 ? 30.422 2.521 2.664 1 95.88 46 MET B N 1
ATOM 5320 C CA . MET B 1 46 ? 30.484 3.131 3.99 1 95.88 46 MET B CA 1
ATOM 5321 C C . MET B 1 46 ? 31.438 2.377 4.898 1 95.88 46 MET B C 1
ATOM 5323 O O . MET B 1 46 ? 32.188 2.992 5.652 1 95.88 46 MET B O 1
ATOM 5327 N N . GLN B 1 47 ? 31.406 1.051 4.777 1 95.56 47 GLN B N 1
ATOM 5328 C CA . GLN B 1 47 ? 32.312 0.247 5.578 1 95.56 47 GLN B CA 1
ATOM 5329 C C . GLN B 1 47 ? 33.781 0.542 5.211 1 95.56 47 GLN B C 1
ATOM 5331 O O . GLN B 1 47 ? 34.625 0.655 6.09 1 95.56 47 GLN B O 1
ATOM 5336 N N . LEU B 1 48 ? 34 0.631 3.93 1 95.94 48 LEU B N 1
ATOM 5337 C CA . LEU B 1 48 ? 35.344 0.968 3.479 1 95.94 48 LEU B CA 1
ATOM 5338 C C . LEU B 1 48 ? 35.75 2.348 3.98 1 95.94 48 LEU B C 1
ATOM 5340 O O . LEU B 1 48 ? 36.906 2.551 4.383 1 95.94 48 LEU B O 1
ATOM 5344 N N . TYR B 1 49 ? 34.844 3.309 3.99 1 96.12 49 TYR B N 1
ATOM 5345 C CA . TYR B 1 49 ? 35.094 4.668 4.461 1 96.12 49 TYR B CA 1
ATOM 5346 C C . TYR B 1 49 ? 35.406 4.68 5.953 1 96.12 49 TYR B C 1
ATOM 5348 O O . TYR B 1 49 ? 36.406 5.273 6.375 1 96.12 49 TYR B O 1
ATOM 5356 N N . LYS B 1 50 ? 34.625 3.986 6.746 1 95.5 50 LYS B N 1
ATOM 5357 C CA . LYS B 1 50 ? 34.812 3.951 8.195 1 95.5 50 LYS B CA 1
ATOM 5358 C C . LYS B 1 50 ? 36.125 3.291 8.562 1 95.5 50 LYS B C 1
ATOM 5360 O O . LYS B 1 50 ? 36.781 3.709 9.508 1 95.5 50 LYS B O 1
ATOM 5365 N N . ASN B 1 51 ? 36.5 2.256 7.691 1 94.62 51 ASN B N 1
ATOM 5366 C CA . ASN B 1 51 ? 37.75 1.531 7.957 1 94.62 51 ASN B CA 1
ATOM 5367 C C . ASN B 1 51 ? 38.938 2.203 7.289 1 94.62 51 ASN B C 1
ATOM 5369 O O . ASN B 1 51 ? 40.094 1.746 7.434 1 94.62 51 ASN B O 1
ATOM 5373 N N . GLU B 1 52 ? 38.688 3.33 6.598 1 94.81 52 GLU B N 1
ATOM 5374 C CA . GLU B 1 52 ? 39.688 4.039 5.832 1 94.81 52 GLU B CA 1
ATOM 5375 C C . GLU B 1 52 ? 40.438 3.09 4.898 1 94.81 52 GLU B C 1
ATOM 5377 O O . GLU B 1 52 ? 41.688 3.107 4.844 1 94.81 52 GLU B O 1
ATOM 5382 N N . GLU B 1 53 ? 39.688 2.146 4.254 1 93.62 53 GLU B N 1
ATOM 5383 C CA . GLU B 1 53 ? 40.25 1.192 3.297 1 93.62 53 GLU B CA 1
ATOM 5384 C C . GLU B 1 53 ? 40.031 1.665 1.86 1 93.62 53 GLU B C 1
ATOM 5386 O O . GLU B 1 53 ? 38.938 2.16 1.518 1 93.62 53 GLU B O 1
ATOM 5391 N N . LEU B 1 54 ? 41.062 1.585 1.044 1 93 54 LEU B N 1
ATOM 5392 C CA . LEU B 1 54 ? 41.062 1.887 -0.384 1 93 54 LEU B CA 1
ATOM 5393 C C . LEU B 1 54 ? 40.781 3.363 -0.627 1 93 54 LEU B C 1
ATOM 5395 O O . LEU B 1 54 ? 40.219 3.723 -1.663 1 93 54 LEU B O 1
ATOM 5399 N N . CYS B 1 55 ? 40.906 4.199 0.448 1 94.5 55 CYS B N 1
ATOM 5400 C CA . CYS B 1 55 ? 40.75 5.637 0.273 1 94.5 55 CYS B CA 1
ATOM 5401 C C . CYS B 1 55 ? 41.844 6.219 -0.599 1 94.5 55 CYS B C 1
ATOM 5403 O O . CYS B 1 55 ? 43 5.805 -0.505 1 94.5 55 CYS B O 1
ATOM 5405 N N . ASP B 1 56 ? 41.5 7.211 -1.418 1 93.06 56 ASP B N 1
ATOM 5406 C CA . ASP B 1 56 ? 42.469 7.727 -2.357 1 93.06 56 ASP B CA 1
ATOM 5407 C C . ASP B 1 56 ? 42.5 9.25 -2.357 1 93.06 56 ASP B C 1
ATOM 5409 O O . ASP B 1 56 ? 43.219 9.867 -3.154 1 93.06 56 ASP B O 1
ATOM 5413 N N . VAL B 1 57 ? 41.719 9.984 -1.444 1 94.62 57 VAL B N 1
ATOM 5414 C CA . VAL B 1 57 ? 41.75 11.438 -1.323 1 94.62 57 VAL B CA 1
ATOM 5415 C C . VAL B 1 57 ? 41.438 11.836 0.118 1 94.62 57 VAL B C 1
ATOM 5417 O O . VAL B 1 57 ? 40.719 11.133 0.827 1 94.62 57 VAL B O 1
ATOM 5420 N N . THR B 1 58 ? 42 12.945 0.564 1 96.88 58 THR B N 1
ATOM 5421 C CA . THR B 1 58 ? 41.75 13.477 1.902 1 96.88 58 THR B CA 1
ATOM 5422 C C . THR B 1 58 ? 41.219 14.898 1.83 1 96.88 58 THR B C 1
ATOM 5424 O O . THR B 1 58 ? 41.812 15.758 1.171 1 96.88 58 THR B O 1
ATOM 5427 N N . LEU B 1 59 ? 40.094 15.203 2.447 1 95.56 59 LEU B N 1
ATOM 5428 C CA . LEU B 1 59 ? 39.531 16.547 2.559 1 95.56 59 LEU B CA 1
ATOM 5429 C C . LEU B 1 59 ? 39.969 17.203 3.861 1 95.56 59 LEU B C 1
ATOM 5431 O O . LEU B 1 59 ? 39.875 16.609 4.934 1 95.56 59 LEU B O 1
ATOM 5435 N N . GLU B 1 60 ? 40.438 18.391 3.781 1 96.44 60 GLU B N 1
ATOM 5436 C CA . GLU B 1 60 ? 40.875 19.156 4.957 1 96.44 60 GLU B CA 1
ATOM 5437 C C . GLU B 1 60 ? 39.969 20.359 5.168 1 96.44 60 GLU B C 1
ATOM 5439 O O . GLU B 1 60 ? 39.844 21.203 4.277 1 96.44 60 GLU B O 1
ATOM 5444 N N . VAL B 1 61 ? 39.281 20.5 6.352 1 96 61 VAL B N 1
ATOM 5445 C CA . VAL B 1 61 ? 38.375 21.578 6.703 1 96 61 VAL B CA 1
ATOM 5446 C C . VAL B 1 61 ? 38.625 22.031 8.133 1 96 61 VAL B C 1
ATOM 5448 O O . VAL B 1 61 ? 38.438 21.266 9.078 1 96 61 VAL B O 1
ATOM 5451 N N . GLN B 1 62 ? 38.969 23.234 8.352 1 95 62 GLN B N 1
ATOM 5452 C CA . GLN B 1 62 ? 39.219 23.828 9.664 1 95 62 GLN B CA 1
ATOM 5453 C C . GLN B 1 62 ? 40.156 22.953 10.492 1 95 62 GLN B C 1
ATOM 5455 O O . GLN B 1 62 ? 39.875 22.688 11.664 1 95 62 GLN B O 1
ATOM 5460 N N . GLY B 1 63 ? 41.156 22.375 9.867 1 92.88 63 GLY B N 1
ATOM 5461 C CA . GLY B 1 63 ? 42.188 21.594 10.547 1 92.88 63 GLY B CA 1
ATOM 5462 C C . GLY B 1 63 ? 41.812 20.141 10.703 1 92.88 63 GLY B C 1
ATOM 5463 O O . GLY B 1 63 ? 42.656 19.328 11.109 1 92.88 63 GLY B O 1
ATOM 5464 N N . GLN B 1 64 ? 40.656 19.75 10.352 1 96.19 64 GLN B N 1
ATOM 5465 C CA . GLN B 1 64 ? 40.25 18.344 10.422 1 96.19 64 GLN B CA 1
ATOM 5466 C C . GLN B 1 64 ? 40.375 17.672 9.062 1 96.19 64 GLN B C 1
ATOM 5468 O O . GLN B 1 64 ? 40.125 18.281 8.023 1 96.19 64 GLN B O 1
ATOM 5473 N N . ARG B 1 65 ? 40.781 16.344 9.133 1 96.56 65 ARG B N 1
ATOM 5474 C CA . ARG B 1 65 ? 41.031 15.594 7.91 1 96.56 65 ARG B CA 1
ATOM 5475 C C . ARG B 1 65 ? 40.031 14.438 7.777 1 96.56 65 ARG B C 1
ATOM 5477 O O . ARG B 1 65 ? 39.719 13.773 8.766 1 96.56 65 ARG B O 1
ATOM 5484 N N . PHE B 1 66 ? 39.531 14.25 6.52 1 97.19 66 PHE B N 1
ATOM 5485 C CA . PHE B 1 66 ? 38.594 13.172 6.199 1 97.19 66 PHE B CA 1
ATOM 5486 C C . PHE B 1 66 ? 39.094 12.367 5 1 97.19 66 PHE B C 1
ATOM 5488 O O . PHE B 1 66 ? 39.156 12.883 3.885 1 97.19 66 PHE B O 1
ATOM 5495 N N . SER B 1 67 ? 39.5 11.102 5.211 1 96.81 67 SER B N 1
ATOM 5496 C CA . SER B 1 67 ? 39.938 10.227 4.121 1 96.81 67 SER B CA 1
ATOM 5497 C C . SER B 1 67 ? 38.719 9.648 3.383 1 96.81 67 SER B C 1
ATOM 5499 O O . SER B 1 67 ? 37.875 8.969 3.982 1 96.81 67 SER B O 1
ATOM 5501 N N . CYS B 1 68 ? 38.625 9.938 2.092 1 97 68 CYS B N 1
ATOM 5502 C CA . CYS B 1 68 ? 37.438 9.57 1.316 1 97 68 CYS B CA 1
ATOM 5503 C C . CYS B 1 68 ? 37.812 8.883 0.017 1 97 68 CYS B C 1
ATOM 5505 O O . CYS B 1 68 ? 39 8.594 -0.208 1 97 68 CYS B O 1
ATOM 5507 N N . HIS B 1 69 ? 36.938 8.477 -0.792 1 96.56 69 HIS B N 1
ATOM 5508 C CA . HIS B 1 69 ? 37.125 7.895 -2.117 1 96.56 69 HIS B CA 1
ATOM 5509 C C . HIS B 1 69 ? 36.719 8.883 -3.211 1 96.56 69 HIS B C 1
ATOM 5511 O O . HIS B 1 69 ? 35.594 9.375 -3.236 1 96.56 69 HIS B O 1
ATOM 5517 N N . ARG B 1 70 ? 37.625 9.164 -4.168 1 94.94 70 ARG B N 1
ATOM 5518 C CA . ARG B 1 70 ? 37.406 10.141 -5.227 1 94.94 70 ARG B CA 1
ATOM 5519 C C . ARG B 1 70 ? 36.156 9.797 -6.039 1 94.94 70 ARG B C 1
ATOM 5521 O O . ARG B 1 70 ? 35.344 10.672 -6.348 1 94.94 70 ARG B O 1
ATOM 5528 N N . ASN B 1 71 ? 36.094 8.492 -6.414 1 95.12 71 ASN B N 1
ATOM 5529 C CA . ASN B 1 71 ? 35 8.094 -7.285 1 95.12 71 ASN B CA 1
ATOM 5530 C C . ASN B 1 71 ? 33.625 8.227 -6.582 1 95.12 71 ASN B C 1
ATOM 5532 O O . ASN B 1 71 ? 32.625 8.578 -7.211 1 95.12 71 ASN B O 1
ATOM 5536 N N . VAL B 1 72 ? 33.531 7.973 -5.223 1 96.88 72 VAL B N 1
ATOM 5537 C CA . VAL B 1 72 ? 32.312 8.102 -4.469 1 96.88 72 VAL B CA 1
ATOM 5538 C C . VAL B 1 72 ? 31.891 9.57 -4.387 1 96.88 72 VAL B C 1
ATOM 5540 O O . VAL B 1 72 ? 30.734 9.922 -4.621 1 96.88 72 VAL B O 1
ATOM 5543 N N . LEU B 1 73 ? 32.875 10.438 -4.062 1 95.94 73 LEU B N 1
ATOM 5544 C CA . LEU B 1 73 ? 32.594 11.875 -4.008 1 95.94 73 LEU B CA 1
ATOM 5545 C C . LEU B 1 73 ? 32.156 12.398 -5.367 1 95.94 73 LEU B C 1
ATOM 5547 O O . LEU B 1 73 ? 31.156 13.117 -5.453 1 95.94 73 LEU B O 1
ATOM 5551 N N . ALA B 1 74 ? 32.906 11.977 -6.434 1 94.75 74 ALA B N 1
ATOM 5552 C CA . ALA B 1 74 ? 32.594 12.445 -7.785 1 94.75 74 ALA B CA 1
ATOM 5553 C C . ALA B 1 74 ? 31.25 11.922 -8.258 1 94.75 74 ALA B C 1
ATOM 5555 O O . ALA B 1 74 ? 30.547 12.594 -9.016 1 94.75 74 ALA B O 1
ATOM 5556 N N . ALA B 1 75 ? 30.875 10.703 -7.805 1 95.25 75 ALA B N 1
ATOM 5557 C CA . ALA B 1 75 ? 29.625 10.07 -8.227 1 95.25 75 ALA B CA 1
ATOM 5558 C C . ALA B 1 75 ? 28.422 10.742 -7.574 1 95.25 75 ALA B C 1
ATOM 5560 O O . ALA B 1 75 ? 27.328 10.773 -8.148 1 95.25 75 ALA B O 1
ATOM 5561 N N . SER B 1 76 ? 28.547 11.352 -6.379 1 93.44 76 SER B N 1
ATOM 5562 C CA . SER B 1 76 ? 27.406 11.82 -5.586 1 93.44 76 SER B CA 1
ATOM 5563 C C . SER B 1 76 ? 27.328 13.344 -5.605 1 93.44 76 SER B C 1
ATOM 5565 O O . SER B 1 76 ? 26.25 13.914 -5.395 1 93.44 76 SER B O 1
ATOM 5567 N N . VAL B 1 77 ? 28.469 14.039 -5.793 1 93.69 77 VAL B N 1
ATOM 5568 C CA . VAL B 1 77 ? 28.531 15.484 -5.605 1 93.69 77 VAL B CA 1
ATOM 5569 C C . VAL B 1 77 ? 29.078 16.141 -6.871 1 93.69 77 VAL B C 1
ATOM 5571 O O . VAL B 1 77 ? 30.25 15.969 -7.215 1 93.69 77 VAL B O 1
ATOM 5574 N N . PRO B 1 78 ? 28.344 16.938 -7.523 1 92 78 PRO B N 1
ATOM 5575 C CA . PRO B 1 78 ? 28.766 17.594 -8.766 1 92 78 PRO B CA 1
ATOM 5576 C C . PRO B 1 78 ? 30.031 18.422 -8.586 1 92 78 PRO B C 1
ATOM 5578 O O . PRO B 1 78 ? 30.906 18.422 -9.461 1 92 78 PRO B O 1
ATOM 5581 N N . TYR B 1 79 ? 30.125 19.172 -7.43 1 91.5 79 TYR B N 1
ATOM 5582 C CA . TYR B 1 79 ? 31.312 19.953 -7.121 1 91.5 79 TYR B CA 1
ATOM 5583 C C . TYR B 1 79 ? 32.562 19.109 -7.227 1 91.5 79 TYR B C 1
ATOM 5585 O O . TYR B 1 79 ? 33.531 19.5 -7.898 1 91.5 79 TYR B O 1
ATOM 5593 N N . PHE B 1 80 ? 32.594 17.969 -6.719 1 92.75 80 PHE B N 1
ATOM 5594 C CA . PHE B 1 80 ? 33.75 17.078 -6.723 1 92.75 80 PHE B CA 1
ATOM 5595 C C . PHE B 1 80 ? 33.906 16.391 -8.07 1 92.75 80 PHE B C 1
ATOM 5597 O O . PHE B 1 80 ? 35 16.078 -8.5 1 92.75 80 PHE B O 1
ATOM 5604 N N . ARG B 1 81 ? 32.75 16.062 -8.75 1 92.5 81 ARG B N 1
ATOM 5605 C CA . ARG B 1 81 ? 32.812 15.469 -10.086 1 92.5 81 ARG B CA 1
ATOM 5606 C C . ARG B 1 81 ? 33.656 16.344 -11.023 1 92.5 81 ARG B C 1
ATOM 5608 O O . ARG B 1 81 ? 34.594 15.844 -11.672 1 92.5 81 ARG B O 1
ATOM 5615 N N . VAL B 1 82 ? 33.375 17.609 -11.031 1 89.44 82 VAL B N 1
ATOM 5616 C CA . VAL B 1 82 ? 34.094 18.562 -11.883 1 89.44 82 VAL B CA 1
ATOM 5617 C C . VAL B 1 82 ? 35.562 18.656 -11.43 1 89.44 82 VAL B C 1
ATOM 5619 O O . VAL B 1 82 ? 36.469 18.641 -12.258 1 89.44 82 VAL B O 1
ATOM 5622 N N . MET B 1 83 ? 35.75 18.672 -10.164 1 89.38 83 MET B N 1
ATOM 5623 C CA . MET B 1 83 ? 37.094 18.812 -9.594 1 89.38 83 MET B CA 1
ATOM 5624 C C . MET B 1 83 ? 37.969 17.641 -9.992 1 89.38 83 MET B C 1
ATOM 5626 O O . MET B 1 83 ? 39.125 17.828 -10.359 1 89.38 83 MET B O 1
ATOM 5630 N N . PHE B 1 84 ? 37.469 16.391 -10.016 1 91.38 84 PHE B N 1
ATOM 5631 C CA . PHE B 1 84 ? 38.312 15.203 -10.148 1 91.38 84 PHE B CA 1
ATOM 5632 C C . PHE B 1 84 ? 38.344 14.727 -11.594 1 91.38 84 PHE B C 1
ATOM 5634 O O . PHE B 1 84 ? 39.156 13.859 -11.953 1 91.38 84 PHE B O 1
ATOM 5641 N N . THR B 1 85 ? 37.438 15.141 -12.453 1 86.69 85 THR B N 1
ATOM 5642 C CA . THR B 1 85 ? 37.406 14.617 -13.812 1 86.69 85 THR B CA 1
ATOM 5643 C C . THR B 1 85 ? 37.812 15.688 -14.82 1 86.69 85 THR B C 1
ATOM 5645 O O . THR B 1 85 ? 37.938 15.406 -16.016 1 86.69 85 THR B O 1
ATOM 5648 N N . SER B 1 86 ? 37.875 16.938 -14.461 1 79.69 86 SER B N 1
ATOM 5649 C CA . SER B 1 86 ? 38.125 18.031 -15.383 1 79.69 86 SER B CA 1
ATOM 5650 C C . SER B 1 86 ? 39.562 18.109 -15.797 1 79.69 86 SER B C 1
ATOM 5652 O O . SER B 1 86 ? 39.938 18.875 -16.688 1 79.69 86 SER B O 1
ATOM 5654 N N . GLY B 1 87 ? 40.438 17.141 -15.492 1 71.38 87 GLY B N 1
ATOM 5655 C CA . GLY B 1 87 ? 41.844 17.172 -15.93 1 71.38 87 GLY B CA 1
ATOM 5656 C C . GLY B 1 87 ? 42.656 18.266 -15.258 1 71.38 87 GLY B C 1
ATOM 5657 O O . GLY B 1 87 ? 43.812 18.438 -15.555 1 71.38 87 GLY B O 1
ATOM 5658 N N . LEU B 1 88 ? 42.031 18.984 -14.398 1 63.81 88 LEU B N 1
ATOM 5659 C CA . LEU B 1 88 ? 42.75 20.062 -13.727 1 63.81 88 LEU B CA 1
ATOM 5660 C C . LEU B 1 88 ? 43.688 19.531 -12.672 1 63.81 88 LEU B C 1
ATOM 5662 O O . LEU B 1 88 ? 43.719 18.328 -12.398 1 63.81 88 LEU B O 1
ATOM 5666 N N . SER B 1 89 ? 44.594 20.359 -12.102 1 61.03 89 SER B N 1
ATOM 5667 C CA . SER B 1 89 ? 45.656 20.016 -11.164 1 61.03 89 SER B CA 1
ATOM 5668 C C . SER B 1 89 ? 45.125 19.234 -9.969 1 61.03 89 SER B C 1
ATOM 5670 O O . SER B 1 89 ? 45.812 18.375 -9.414 1 61.03 89 SER B O 1
ATOM 5672 N N . GLU B 1 90 ? 43.812 19.438 -9.695 1 61.81 90 GLU B N 1
ATOM 5673 C CA . GLU B 1 90 ? 43.219 18.844 -8.5 1 61.81 90 GLU B CA 1
ATOM 5674 C C . GLU B 1 90 ? 42.875 17.375 -8.719 1 61.81 90 GLU B C 1
ATOM 5676 O O . GLU B 1 90 ? 42.719 16.625 -7.758 1 61.81 90 GLU B O 1
ATOM 5681 N N . THR B 1 91 ? 42.938 16.984 -9.938 1 68.38 91 THR B N 1
ATOM 5682 C CA . THR B 1 91 ? 42.531 15.625 -10.297 1 68.38 91 THR B CA 1
ATOM 5683 C C . THR B 1 91 ? 43.438 14.602 -9.617 1 68.38 91 THR B C 1
ATOM 5685 O O . THR B 1 91 ? 43 13.555 -9.172 1 68.38 91 THR B O 1
ATOM 5688 N N . ASN B 1 92 ? 44.625 15.031 -9.328 1 73.06 92 ASN B N 1
ATOM 5689 C CA . ASN B 1 92 ? 45.594 14.039 -8.828 1 73.06 92 ASN B CA 1
ATOM 5690 C C . ASN B 1 92 ? 46.094 14.391 -7.43 1 73.06 92 ASN B C 1
ATOM 5692 O O . ASN B 1 92 ? 47 13.758 -6.914 1 73.06 92 ASN B O 1
ATOM 5696 N N . GLN B 1 93 ? 45.406 15.461 -6.809 1 82.38 93 GLN B N 1
ATOM 5697 C CA . GLN B 1 93 ? 45.844 15.867 -5.477 1 82.38 93 GLN B CA 1
ATOM 5698 C C . GLN B 1 93 ? 45.344 14.891 -4.414 1 82.38 93 GLN B C 1
ATOM 5700 O O . GLN B 1 93 ? 44.188 14.477 -4.445 1 82.38 93 GLN B O 1
ATOM 5705 N N . ASP B 1 94 ? 46.219 14.656 -3.512 1 89.19 94 ASP B N 1
ATOM 5706 C CA . ASP B 1 94 ? 45.875 13.711 -2.451 1 89.19 94 ASP B CA 1
ATOM 5707 C C . ASP B 1 94 ? 45.094 14.391 -1.333 1 89.19 94 ASP B C 1
ATOM 5709 O O . ASP B 1 94 ? 44.344 13.742 -0.612 1 89.19 94 ASP B O 1
ATOM 5713 N N . VAL B 1 95 ? 45.344 15.805 -1.22 1 94 95 VAL B N 1
ATOM 5714 C CA . VAL B 1 95 ? 44.656 16.547 -0.172 1 94 95 VAL B CA 1
ATOM 5715 C C . VAL B 1 95 ? 43.906 17.734 -0.784 1 94 95 VAL B C 1
ATOM 5717 O O . VAL B 1 95 ? 44.5 18.531 -1.525 1 94 95 VAL B O 1
ATOM 5720 N N . VAL B 1 96 ? 42.656 17.922 -0.512 1 93 96 VAL B N 1
ATOM 5721 C CA . VAL B 1 96 ? 41.812 19.016 -0.993 1 93 96 VAL B CA 1
ATOM 5722 C C . VAL B 1 96 ? 41.375 19.891 0.181 1 93 96 VAL B C 1
ATOM 5724 O O . VAL B 1 96 ? 40.75 19.406 1.127 1 93 96 VAL B O 1
ATOM 5727 N N . LEU B 1 97 ? 41.688 21.188 0.143 1 93.19 97 LEU B N 1
ATOM 5728 C CA . LEU B 1 97 ? 41.281 22.125 1.179 1 93.19 97 LEU B CA 1
ATOM 5729 C C . LEU B 1 97 ? 39.938 22.75 0.868 1 93.19 97 LEU B C 1
ATOM 5731 O O . LEU B 1 97 ? 39.75 23.328 -0.207 1 93.19 97 LEU B O 1
ATOM 5735 N N . LEU B 1 98 ? 39 22.625 1.797 1 93.19 98 LEU B N 1
ATOM 5736 C CA . LEU B 1 98 ? 37.656 23.219 1.649 1 93.19 98 LEU B CA 1
ATOM 5737 C C . LEU B 1 98 ? 37.5 24.438 2.543 1 93.19 98 LEU B C 1
ATOM 5739 O O . LEU B 1 98 ? 37.781 24.375 3.744 1 93.19 98 LEU B O 1
ATOM 5743 N N . GLN B 1 99 ? 37.031 25.531 2.006 1 91.38 99 GLN B N 1
ATOM 5744 C CA . GLN B 1 99 ? 36.844 26.781 2.721 1 91.38 99 GLN B CA 1
ATOM 5745 C C . GLN B 1 99 ? 35.375 27.172 2.73 1 91.38 99 GLN B C 1
ATOM 5747 O O . GLN B 1 99 ? 34.594 26.75 1.859 1 91.38 99 GLN B O 1
ATOM 5752 N N . GLY B 1 100 ? 34.938 27.953 3.84 1 89.38 100 GLY B N 1
ATOM 5753 C CA . GLY B 1 100 ? 33.562 28.484 3.895 1 89.38 100 GLY B CA 1
ATOM 5754 C C . GLY B 1 100 ? 32.562 27.5 4.453 1 89.38 100 GLY B C 1
ATOM 5755 O O . GLY B 1 100 ? 31.359 27.734 4.375 1 89.38 100 GLY B O 1
ATOM 5756 N N . VAL B 1 101 ? 33.062 26.328 4.801 1 94.31 101 VAL B N 1
ATOM 5757 C CA . VAL B 1 101 ? 32.219 25.312 5.395 1 94.31 101 VAL B CA 1
ATOM 5758 C C . VAL B 1 101 ? 32.781 24.875 6.742 1 94.31 101 VAL B C 1
ATOM 5760 O O . VAL B 1 101 ? 33.969 25.078 7.023 1 94.31 101 VAL B O 1
ATOM 5763 N N . THR B 1 102 ? 31.922 24.406 7.598 1 94.69 102 THR B N 1
ATOM 5764 C CA . THR B 1 102 ? 32.375 23.938 8.906 1 94.69 102 THR B CA 1
ATOM 5765 C C . THR B 1 102 ? 32.719 22.453 8.867 1 94.69 102 THR B C 1
ATOM 5767 O O . THR B 1 102 ? 32.219 21.719 8.016 1 94.69 102 THR B O 1
ATOM 5770 N N . ALA B 1 103 ? 33.625 22.031 9.773 1 95.88 103 ALA B N 1
ATOM 5771 C CA . ALA B 1 103 ? 34.031 20.641 9.859 1 95.88 103 ALA B CA 1
ATOM 5772 C C . ALA B 1 103 ? 32.844 19.734 10.195 1 95.88 103 ALA B C 1
ATOM 5774 O O . ALA B 1 103 ? 32.719 18.641 9.664 1 95.88 103 ALA B O 1
ATOM 5775 N N . GLN B 1 104 ? 32 20.25 11.047 1 94.56 104 GLN B N 1
ATOM 5776 C CA . GLN B 1 104 ? 30.844 19.469 11.453 1 94.56 104 GLN B CA 1
ATOM 5777 C C . GLN B 1 104 ? 29.875 19.281 10.289 1 94.56 104 GLN B C 1
ATOM 5779 O O . GLN B 1 104 ? 29.328 18.188 10.117 1 94.56 104 GLN B O 1
ATOM 5784 N N . ALA B 1 105 ? 29.656 20.266 9.492 1 96.06 105 ALA B N 1
ATOM 5785 C CA . ALA B 1 105 ? 28.781 20.172 8.336 1 96.06 105 ALA B CA 1
ATOM 5786 C C . ALA B 1 105 ? 29.312 19.156 7.32 1 96.06 105 ALA B C 1
ATOM 5788 O O . ALA B 1 105 ? 28.547 18.344 6.785 1 96.06 105 ALA B O 1
ATOM 5789 N N . ILE B 1 106 ? 30.641 19.141 7.109 1 96.94 106 ILE B N 1
ATOM 5790 C CA . ILE B 1 106 ? 31.25 18.234 6.141 1 96.94 106 ILE B CA 1
ATOM 5791 C C . ILE B 1 106 ? 31.156 16.797 6.645 1 96.94 106 ILE B C 1
ATOM 5793 O O . ILE B 1 106 ? 30.922 15.875 5.863 1 96.94 106 ILE B O 1
ATOM 5797 N N . ALA B 1 107 ? 31.391 16.703 7.934 1 96 107 ALA B N 1
ATOM 5798 C CA . ALA B 1 107 ? 31.25 15.367 8.508 1 96 107 ALA B CA 1
ATOM 5799 C C . ALA B 1 107 ? 29.859 14.789 8.234 1 96 107 ALA B C 1
ATOM 5801 O O . ALA B 1 107 ? 29.734 13.625 7.867 1 96 107 ALA B O 1
ATOM 5802 N N . GLN B 1 108 ? 28.812 15.617 8.391 1 95.94 108 GLN B N 1
ATOM 5803 C CA . GLN B 1 108 ? 27.438 15.188 8.156 1 95.94 108 GLN B CA 1
ATOM 5804 C C . GLN B 1 108 ? 27.188 14.938 6.672 1 95.94 108 GLN B C 1
ATOM 5806 O O . GLN B 1 108 ? 26.5 13.984 6.309 1 95.94 108 GLN B O 1
ATOM 5811 N N . ILE B 1 109 ? 27.766 15.719 5.859 1 96.94 109 ILE B N 1
ATOM 5812 C CA . ILE B 1 109 ? 27.594 15.586 4.418 1 96.94 109 ILE B CA 1
ATOM 5813 C C . ILE B 1 109 ? 28.25 14.297 3.936 1 96.94 109 ILE B C 1
ATOM 5815 O O . ILE B 1 109 ? 27.703 13.586 3.096 1 96.94 109 ILE B O 1
ATOM 5819 N N . LEU B 1 110 ? 29.469 13.992 4.473 1 96.81 110 LEU B N 1
ATOM 5820 C CA . LEU B 1 110 ? 30.156 12.758 4.109 1 96.81 110 LEU B CA 1
ATOM 5821 C C . LEU B 1 110 ? 29.344 11.539 4.555 1 96.81 110 LEU B C 1
ATOM 5823 O O . LEU B 1 110 ? 29.234 10.562 3.811 1 96.81 110 LEU B O 1
ATOM 5827 N N . ASP B 1 111 ? 28.812 11.672 5.746 1 95.25 111 ASP B N 1
ATOM 5828 C CA . ASP B 1 111 ? 27.938 10.594 6.195 1 95.25 111 ASP B CA 1
ATOM 5829 C C . ASP B 1 111 ? 26.766 10.398 5.234 1 95.25 111 ASP B C 1
ATOM 5831 O O . ASP B 1 111 ? 26.391 9.266 4.918 1 95.25 111 ASP B O 1
ATOM 5835 N N . TYR B 1 112 ? 26.266 11.477 4.754 1 96.12 112 TYR B N 1
ATOM 5836 C CA . TYR B 1 112 ? 25.141 11.445 3.812 1 96.12 112 TYR B CA 1
ATOM 5837 C C . TYR B 1 112 ? 25.578 10.859 2.475 1 96.12 112 TYR B C 1
ATOM 5839 O O . TYR B 1 112 ? 24.859 10.055 1.877 1 96.12 112 TYR B O 1
ATOM 5847 N N . ILE B 1 113 ? 26.719 11.219 2.027 1 96.44 113 ILE B N 1
ATOM 5848 C CA . ILE B 1 113 ? 27.219 10.766 0.739 1 96.44 113 ILE B CA 1
ATOM 5849 C C . ILE B 1 113 ? 27.391 9.242 0.756 1 96.44 113 ILE B C 1
ATOM 5851 O O . ILE B 1 113 ? 27.047 8.57 -0.215 1 96.44 113 ILE B O 1
ATOM 5855 N N . TYR B 1 114 ? 27.875 8.695 1.861 1 96.12 114 TYR B N 1
ATOM 5856 C CA . TYR B 1 114 ? 28.203 7.277 1.919 1 96.12 114 TYR B CA 1
ATOM 5857 C C . TYR B 1 114 ? 27 6.453 2.359 1 96.12 114 TYR B C 1
ATOM 5859 O O . TYR B 1 114 ? 26.938 5.25 2.107 1 96.12 114 TYR B O 1
ATOM 5867 N N . SER B 1 115 ? 26.016 7.078 3.041 1 93.5 115 SER B N 1
ATOM 5868 C CA . SER B 1 115 ? 24.969 6.246 3.635 1 93.5 115 SER B CA 1
ATOM 5869 C C . SER B 1 115 ? 23.578 6.723 3.213 1 93.5 115 SER B C 1
ATOM 5871 O O . SER B 1 115 ? 22.594 5.988 3.355 1 93.5 115 SER B O 1
ATOM 5873 N N . GLY B 1 116 ? 23.5 7.93 2.793 1 93.62 116 GLY B N 1
ATOM 5874 C CA . GLY B 1 116 ? 22.188 8.492 2.506 1 93.62 116 GLY B CA 1
ATOM 5875 C C . GLY B 1 116 ? 21.469 9 3.744 1 93.62 116 GLY B C 1
ATOM 5876 O O . GLY B 1 116 ? 20.312 9.391 3.676 1 93.62 116 GLY B O 1
ATOM 5877 N N . LYS B 1 117 ? 22.156 8.992 4.867 1 94.31 117 LYS B N 1
ATOM 5878 C CA . LYS B 1 117 ? 21.562 9.438 6.125 1 94.31 117 LYS B CA 1
ATOM 5879 C C . LYS B 1 117 ? 22.281 10.68 6.66 1 94.31 117 LYS B C 1
ATOM 5881 O O . LYS B 1 117 ? 23.5 10.828 6.484 1 94.31 117 LYS B O 1
ATOM 5886 N N . VAL B 1 118 ? 21.531 11.578 7.246 1 95 118 VAL B N 1
ATOM 5887 C CA . VAL B 1 118 ? 22.094 12.781 7.852 1 95 118 VAL B CA 1
ATOM 5888 C C . VAL B 1 118 ? 21.406 13.062 9.18 1 95 118 VAL B C 1
ATOM 5890 O O . VAL B 1 118 ? 20.203 12.836 9.312 1 95 118 VAL B O 1
ATOM 5893 N N . CYS B 1 119 ? 22.172 13.422 10.094 1 94.31 119 CYS B N 1
ATOM 5894 C CA . CYS B 1 119 ? 21.625 13.82 11.391 1 94.31 119 CYS B CA 1
ATOM 5895 C C . CYS B 1 119 ? 21.469 15.328 11.469 1 94.31 119 CYS B C 1
ATOM 5897 O O . CYS B 1 119 ? 22.453 16.062 11.406 1 94.31 119 CYS B O 1
ATOM 5899 N N . LEU B 1 120 ? 20.219 15.734 11.617 1 93.75 120 LEU B N 1
ATOM 5900 C CA . LEU B 1 120 ? 19.922 17.156 11.633 1 93.75 120 LEU B CA 1
ATOM 5901 C C . LEU B 1 120 ? 19.547 17.609 13.039 1 93.75 120 LEU B C 1
ATOM 5903 O O . LEU B 1 120 ? 18.875 16.891 13.781 1 93.75 120 LEU B O 1
ATOM 5907 N N . SER B 1 121 ? 20.078 18.719 13.406 1 91.12 121 SER B N 1
ATOM 5908 C CA . SER B 1 121 ? 19.812 19.375 14.688 1 91.12 121 SER B CA 1
ATOM 5909 C C . SER B 1 121 ? 19.609 20.875 14.5 1 91.12 121 SER B C 1
ATOM 5911 O O . SER B 1 121 ? 20.016 21.453 13.5 1 91.12 121 SER B O 1
ATOM 5913 N N . PRO B 1 122 ? 18.922 21.516 15.445 1 87.12 122 PRO B N 1
ATOM 5914 C CA . PRO B 1 122 ? 18.703 22.953 15.336 1 87.12 122 PRO B CA 1
ATOM 5915 C C . PRO B 1 122 ? 20.016 23.75 15.258 1 87.12 122 PRO B C 1
ATOM 5917 O O . PRO B 1 122 ? 20.078 24.766 14.578 1 87.12 122 PRO B O 1
ATOM 5920 N N . ALA B 1 123 ? 21.062 23.203 15.75 1 84.81 123 ALA B N 1
ATOM 5921 C CA . ALA B 1 123 ? 22.328 23.922 15.852 1 84.81 123 ALA B CA 1
ATOM 5922 C C . ALA B 1 123 ? 23.125 23.812 14.555 1 84.81 123 ALA B C 1
ATOM 5924 O O . ALA B 1 123 ? 23.844 24.734 14.18 1 84.81 123 ALA B O 1
ATOM 5925 N N . ASP B 1 124 ? 22.922 22.688 13.883 1 91.06 124 ASP B N 1
ATOM 5926 C CA . ASP B 1 124 ? 23.875 22.406 12.812 1 91.06 124 ASP B CA 1
ATOM 5927 C C . ASP B 1 124 ? 23.203 22.469 11.445 1 91.06 124 ASP B C 1
ATOM 5929 O O . ASP B 1 124 ? 23.875 22.562 10.414 1 91.06 124 ASP B O 1
ATOM 5933 N N . THR B 1 125 ? 21.891 22.469 11.414 1 94.38 125 THR B N 1
ATOM 5934 C CA . THR B 1 125 ? 21.172 22.266 10.156 1 94.38 125 THR B CA 1
ATOM 5935 C C . THR B 1 125 ? 21.422 23.438 9.211 1 94.38 125 THR B C 1
ATOM 5937 O O . THR B 1 125 ? 21.531 23.25 7.996 1 94.38 125 THR B O 1
ATOM 5940 N N . LEU B 1 126 ? 21.484 24.625 9.758 1 93.19 126 LEU B N 1
ATOM 5941 C CA . LEU B 1 126 ? 21.719 25.781 8.906 1 93.19 126 LEU B CA 1
ATOM 5942 C C . LEU B 1 126 ? 23.078 25.688 8.227 1 93.19 126 LEU B C 1
ATOM 5944 O O . LEU B 1 126 ? 23.219 26.016 7.043 1 93.19 126 LEU B O 1
ATOM 5948 N N . ASP B 1 127 ? 24.125 25.219 8.93 1 94.31 127 ASP B N 1
ATOM 5949 C CA . ASP B 1 127 ? 25.453 25.047 8.375 1 94.31 127 ASP B CA 1
ATOM 5950 C C . ASP B 1 127 ? 25.469 23.953 7.309 1 94.31 127 ASP B C 1
ATOM 5952 O O . ASP B 1 127 ? 26.141 24.078 6.285 1 94.31 127 ASP B O 1
ATOM 5956 N N . ILE B 1 128 ? 24.797 22.891 7.57 1 96.31 128 ILE B N 1
ATOM 5957 C CA . ILE B 1 128 ? 24.703 21.797 6.613 1 96.31 128 ILE B CA 1
ATOM 5958 C C . ILE B 1 128 ? 24.031 22.281 5.328 1 96.31 128 ILE B C 1
ATOM 5960 O O . ILE B 1 128 ? 24.5 21.984 4.227 1 96.31 128 ILE B O 1
ATOM 5964 N N . LEU B 1 129 ? 22.891 23.062 5.523 1 96 129 LEU B N 1
ATOM 5965 C CA . LEU B 1 129 ? 22.188 23.609 4.367 1 96 129 LEU B CA 1
ATOM 5966 C C . LEU B 1 129 ? 23.094 24.484 3.529 1 96 129 LEU B C 1
ATOM 5968 O O . LEU B 1 129 ? 23.125 24.359 2.303 1 96 129 LEU B O 1
ATOM 5972 N N . SER B 1 130 ? 23.906 25.328 4.141 1 94 130 SER B N 1
ATOM 5973 C CA . SER B 1 130 ? 24.812 26.219 3.432 1 94 130 SER B CA 1
ATOM 5974 C C . SER B 1 130 ? 25.875 25.422 2.662 1 94 130 SER B C 1
ATOM 5976 O O . SER B 1 130 ? 26.141 25.719 1.498 1 94 130 SER B O 1
ATOM 5978 N N . ALA B 1 131 ? 26.422 24.422 3.27 1 95.56 131 ALA B N 1
ATOM 5979 C CA . ALA B 1 131 ? 27.438 23.578 2.627 1 95.56 131 ALA B CA 1
ATOM 5980 C C . ALA B 1 131 ? 26.828 22.781 1.475 1 95.56 131 ALA B C 1
ATOM 5982 O O . ALA B 1 131 ? 27.422 22.703 0.397 1 95.56 131 ALA B O 1
ATOM 5983 N N . ALA B 1 132 ? 25.656 22.203 1.798 1 95.81 132 ALA B N 1
ATOM 5984 C CA . ALA B 1 132 ? 24.969 21.422 0.772 1 95.81 132 ALA B CA 1
ATOM 5985 C C . ALA B 1 132 ? 24.672 22.266 -0.456 1 95.81 132 ALA B C 1
ATOM 5987 O O . ALA B 1 132 ? 24.75 21.797 -1.59 1 95.81 132 ALA B O 1
ATOM 5988 N N . ASN B 1 133 ? 24.219 23.531 -0.177 1 94.62 133 ASN B N 1
ATOM 5989 C CA . ASN B 1 133 ? 23.953 24.453 -1.275 1 94.62 133 ASN B CA 1
ATOM 5990 C C . ASN B 1 133 ? 25.234 24.75 -2.064 1 94.62 133 ASN B C 1
ATOM 5992 O O . ASN B 1 133 ? 25.219 24.766 -3.297 1 94.62 133 ASN B O 1
ATOM 5996 N N . LEU B 1 134 ? 26.359 24.922 -1.389 1 93.25 134 LEU B N 1
ATOM 5997 C CA . LEU B 1 134 ? 27.656 25.172 -2.025 1 93.25 134 LEU B CA 1
ATOM 5998 C C . LEU B 1 134 ? 28.047 23.984 -2.904 1 93.25 134 LEU B C 1
ATOM 6000 O O . LEU B 1 134 ? 28.578 24.172 -4 1 93.25 134 LEU B O 1
ATOM 6004 N N . PHE B 1 135 ? 27.828 22.812 -2.471 1 95 135 PHE B N 1
ATOM 6005 C CA . PHE B 1 135 ? 28.234 21.594 -3.16 1 95 135 PHE B CA 1
ATOM 6006 C C . PHE B 1 135 ? 27.172 21.156 -4.164 1 95 135 PHE B C 1
ATOM 6008 O O . PHE B 1 135 ? 27.312 20.109 -4.805 1 95 135 PHE B O 1
ATOM 6015 N N . GLN B 1 136 ? 26.016 21.875 -4.262 1 93.12 136 GLN B N 1
ATOM 6016 C CA . GLN B 1 136 ? 24.938 21.625 -5.219 1 93.12 136 GLN B CA 1
ATOM 6017 C C . GLN B 1 136 ? 24.312 20.25 -5 1 93.12 136 GLN B C 1
ATOM 6019 O O . GLN B 1 136 ? 24.188 19.469 -5.934 1 93.12 136 GLN B O 1
ATOM 6024 N N . MET B 1 137 ? 23.891 20.016 -3.822 1 94.94 137 MET B N 1
ATOM 6025 C CA . MET B 1 137 ? 23.203 18.797 -3.438 1 94.94 137 MET B CA 1
ATOM 6026 C C . MET B 1 137 ? 21.719 19.047 -3.182 1 94.94 137 MET B C 1
ATOM 6028 O O . MET B 1 137 ? 21.297 19.156 -2.029 1 94.94 137 MET B O 1
ATOM 6032 N N . PRO B 1 138 ? 20.906 19.078 -4.164 1 93.81 138 PRO B N 1
ATOM 6033 C CA . PRO B 1 138 ? 19.516 19.531 -4.051 1 93.81 138 PRO B CA 1
ATOM 6034 C C . PRO B 1 138 ? 18.688 18.688 -3.082 1 93.81 138 PRO B C 1
ATOM 6036 O O . PRO B 1 138 ? 17.859 19.219 -2.348 1 93.81 138 PRO B O 1
ATOM 6039 N N . GLU B 1 139 ? 18.906 17.328 -3.029 1 94.12 139 GLU B N 1
ATOM 6040 C CA . GLU B 1 139 ? 18.109 16.469 -2.154 1 94.12 139 GLU B CA 1
ATOM 6041 C C . GLU B 1 139 ? 18.422 16.75 -0.686 1 94.12 139 GLU B C 1
ATOM 6043 O O . GLU B 1 139 ? 17.516 16.734 0.153 1 94.12 139 GLU B O 1
ATOM 6048 N N . LEU B 1 140 ? 19.625 16.938 -0.389 1 95.19 140 LEU B N 1
ATOM 6049 C CA . LEU B 1 140 ? 20.016 17.25 0.983 1 95.19 140 LEU B CA 1
ATOM 6050 C C . LEU B 1 140 ? 19.516 18.625 1.383 1 95.19 140 LEU B C 1
ATOM 6052 O O . LEU B 1 140 ? 19.078 18.828 2.518 1 95.19 140 LEU B O 1
ATOM 6056 N N . CYS B 1 141 ? 19.609 19.641 0.46 1 95.62 141 CYS B N 1
ATOM 6057 C CA . CYS B 1 141 ? 19.062 20.969 0.717 1 95.62 141 CYS B CA 1
ATOM 6058 C C . CYS B 1 141 ? 17.578 20.875 1.048 1 95.62 141 CYS B C 1
ATOM 6060 O O . CYS B 1 141 ? 17.109 21.516 1.992 1 95.62 141 CYS B O 1
ATOM 6062 N N . ARG B 1 142 ? 16.891 20.078 0.277 1 95.31 142 ARG B N 1
ATOM 6063 C CA . ARG B 1 142 ? 15.461 19.922 0.514 1 95.31 142 ARG B CA 1
ATOM 6064 C C . ARG B 1 142 ? 15.195 19.344 1.905 1 95.31 142 ARG B C 1
ATOM 6066 O O . ARG B 1 142 ? 14.305 19.828 2.617 1 95.31 142 ARG B O 1
ATOM 6073 N N . ALA B 1 143 ? 15.984 18.328 2.291 1 94.44 143 ALA B N 1
ATOM 6074 C CA . ALA B 1 143 ? 15.828 17.734 3.611 1 94.44 143 ALA B CA 1
ATOM 6075 C C . ALA B 1 143 ? 16.078 18.75 4.715 1 94.44 143 ALA B C 1
ATOM 6077 O O . ALA B 1 143 ? 15.352 18.797 5.707 1 94.44 143 ALA B O 1
ATOM 6078 N N . CYS B 1 144 ? 17.078 19.531 4.551 1 95.75 144 CYS B N 1
ATOM 6079 C CA . CYS B 1 144 ? 17.406 20.562 5.531 1 95.75 144 CYS B CA 1
ATOM 6080 C C . CYS B 1 144 ? 16.297 21.609 5.625 1 95.75 144 CYS B C 1
ATOM 6082 O O . CYS B 1 144 ? 15.914 22 6.719 1 95.75 144 CYS B O 1
ATOM 6084 N N . CYS B 1 145 ? 15.828 22.031 4.484 1 95.75 145 CYS B N 1
ATOM 6085 C CA . CYS B 1 145 ? 14.758 23.031 4.457 1 95.75 145 CYS B CA 1
ATOM 6086 C C . CYS B 1 145 ? 13.508 22.5 5.152 1 95.75 145 CYS B C 1
ATOM 6088 O O . CYS B 1 145 ? 12.859 23.219 5.91 1 95.75 145 CYS B O 1
ATOM 6090 N N . GLN B 1 146 ? 13.211 21.266 4.859 1 93.88 146 GLN B N 1
ATOM 6091 C CA . GLN B 1 146 ? 12.055 20.656 5.504 1 93.88 146 GLN B CA 1
ATOM 6092 C C . GLN B 1 146 ? 12.227 20.609 7.02 1 93.88 146 GLN B C 1
ATOM 6094 O O . GLN B 1 146 ? 11.297 20.938 7.762 1 93.88 146 GLN B O 1
ATOM 6099 N N . TYR B 1 147 ? 13.359 20.219 7.449 1 94.25 147 TYR B N 1
ATOM 6100 C CA . TYR B 1 147 ? 13.641 20.172 8.883 1 94.25 147 TYR B CA 1
ATOM 6101 C C . TYR B 1 147 ? 13.492 21.562 9.508 1 94.25 147 TYR B C 1
ATOM 6103 O O . TYR B 1 147 ? 12.844 21.719 10.547 1 94.25 147 TYR B O 1
ATOM 6111 N N . LEU B 1 148 ? 14.117 22.516 8.852 1 94.62 148 LEU B N 1
ATOM 6112 C CA . LEU B 1 148 ? 14.109 23.875 9.391 1 94.62 148 LEU B CA 1
ATOM 6113 C C . LEU B 1 148 ? 12.688 24.422 9.461 1 94.62 148 LEU B C 1
ATOM 6115 O O . LEU B 1 148 ? 12.32 25.094 10.43 1 94.62 148 LEU B O 1
ATOM 6119 N N . SER B 1 149 ? 11.922 24.125 8.453 1 93.81 149 SER B N 1
ATOM 6120 C CA . SER B 1 149 ? 10.547 24.609 8.414 1 93.81 149 SER B CA 1
ATOM 6121 C C . SER B 1 149 ? 9.727 24.062 9.578 1 93.81 149 SER B C 1
ATOM 6123 O O . SER B 1 149 ? 8.812 24.719 10.07 1 93.81 149 SER B O 1
ATOM 6125 N N . GLN B 1 150 ? 10.109 22.938 10.055 1 89.88 150 GLN B N 1
ATOM 6126 C CA . GLN B 1 150 ? 9.352 22.266 11.102 1 89.88 150 GLN B CA 1
ATOM 6127 C C . GLN B 1 150 ? 9.898 22.609 12.484 1 89.88 150 GLN B C 1
ATOM 6129 O O . GLN B 1 150 ? 9.242 22.359 13.5 1 89.88 150 GLN B O 1
ATOM 6134 N N . HIS B 1 151 ? 11.102 23.266 12.539 1 91.5 151 HIS B N 1
ATOM 6135 C CA . HIS B 1 151 ? 11.734 23.469 13.836 1 91.5 151 HIS B CA 1
ATOM 6136 C C . HIS B 1 151 ? 12.156 24.922 14.008 1 91.5 151 HIS B C 1
ATOM 6138 O O . HIS B 1 151 ? 13.219 25.219 14.562 1 91.5 151 HIS B O 1
ATOM 6144 N N . LEU B 1 152 ? 11.32 25.75 13.484 1 92.94 152 LEU B N 1
ATOM 6145 C CA . LEU B 1 152 ? 11.586 27.172 13.641 1 92.94 152 LEU B CA 1
ATOM 6146 C C . LEU B 1 152 ? 11.367 27.625 15.078 1 92.94 152 LEU B C 1
ATOM 6148 O O . LEU B 1 152 ? 10.43 27.156 15.742 1 92.94 152 LEU B O 1
ATOM 6152 N N . THR B 1 153 ? 12.211 28.438 15.586 1 92.06 153 THR B N 1
ATOM 6153 C CA . THR B 1 153 ? 12.078 29.062 16.891 1 92.06 153 THR B CA 1
ATOM 6154 C C . THR B 1 153 ? 12.195 30.578 16.781 1 92.06 153 THR B C 1
ATOM 6156 O O . THR B 1 153 ? 12.625 31.109 15.75 1 92.06 153 THR B O 1
ATOM 6159 N N . THR B 1 154 ? 11.773 31.359 17.828 1 92.62 154 THR B N 1
ATOM 6160 C CA . THR B 1 154 ? 11.844 32.812 17.812 1 92.62 154 THR B CA 1
ATOM 6161 C C . THR B 1 154 ? 13.289 33.281 17.719 1 92.62 154 THR B C 1
ATOM 6163 O O . THR B 1 154 ? 13.562 34.375 17.219 1 92.62 154 THR B O 1
ATOM 6166 N N . GLU B 1 155 ? 14.211 32.406 18 1 90.19 155 GLU B N 1
ATOM 6167 C CA . GLU B 1 155 ? 15.625 32.75 17.969 1 90.19 155 GLU B CA 1
ATOM 6168 C C . GLU B 1 155 ? 16.234 32.5 16.594 1 90.19 155 GLU B C 1
ATOM 6170 O O . GLU B 1 155 ? 17.141 33.219 16.172 1 90.19 155 GLU B O 1
ATOM 6175 N N . SER B 1 156 ? 15.703 31.484 15.961 1 92.06 156 SER B N 1
ATOM 6176 C CA . SER B 1 156 ? 16.359 31.062 14.734 1 92.06 156 SER B CA 1
ATOM 6177 C C . SER B 1 156 ? 15.602 31.547 13.5 1 92.06 156 SER B C 1
ATOM 6179 O O . SER B 1 156 ? 16.141 31.531 12.391 1 92.06 156 SER B O 1
ATOM 6181 N N . CYS B 1 157 ? 14.336 31.984 13.633 1 95.5 157 CYS B N 1
ATOM 6182 C CA . CYS B 1 157 ? 13.438 32.219 12.508 1 95.5 157 CYS B CA 1
ATOM 6183 C C . CYS B 1 157 ? 13.977 33.312 11.602 1 95.5 157 CYS B C 1
ATOM 6185 O O . CYS B 1 157 ? 13.852 33.219 10.375 1 95.5 157 CYS B O 1
ATOM 6187 N N . LEU B 1 158 ? 14.57 34.344 12.18 1 96.56 158 LEU B N 1
ATOM 6188 C CA . LEU B 1 158 ? 15.055 35.438 11.359 1 96.56 158 LEU B CA 1
ATOM 6189 C C . LEU B 1 158 ? 16.266 35 10.539 1 96.56 158 LEU B C 1
ATOM 6191 O O . LEU B 1 158 ? 16.406 35.406 9.375 1 96.56 158 LEU B O 1
ATOM 6195 N N . ASP B 1 159 ? 17.219 34.188 11.109 1 94.06 159 ASP B N 1
ATOM 6196 C CA . ASP B 1 159 ? 18.359 33.656 10.367 1 94.06 159 ASP B CA 1
ATOM 6197 C C . ASP B 1 159 ? 17.906 32.781 9.211 1 94.06 159 ASP B C 1
ATOM 6199 O O . ASP B 1 159 ? 18.438 32.875 8.109 1 94.06 159 ASP B O 1
ATOM 6203 N N . VAL B 1 160 ? 16.953 31.922 9.516 1 95.69 160 VAL B N 1
ATOM 6204 C CA . VAL B 1 160 ? 16.422 31.031 8.492 1 95.69 160 VAL B CA 1
ATOM 6205 C C . VAL B 1 160 ? 15.773 31.859 7.379 1 95.69 160 VAL B C 1
ATOM 6207 O O . VAL B 1 160 ? 15.961 31.562 6.195 1 95.69 160 VAL B O 1
ATOM 6210 N N . PHE B 1 161 ? 15.047 32.906 7.863 1 96.75 161 PHE B N 1
ATOM 6211 C CA . PHE B 1 161 ? 14.398 33.812 6.91 1 96.75 161 PHE B CA 1
ATOM 6212 C C . PHE B 1 161 ? 15.43 34.469 5.992 1 96.75 161 PHE B C 1
ATOM 6214 O O . PHE B 1 161 ? 15.266 34.438 4.77 1 96.75 161 PHE B O 1
ATOM 6221 N N . MET B 1 162 ? 16.484 34.938 6.516 1 95.38 162 MET B N 1
ATOM 6222 C CA . MET B 1 162 ? 17.531 35.625 5.742 1 95.38 162 MET B CA 1
ATOM 6223 C C . MET B 1 162 ? 18.219 34.656 4.785 1 95.38 162 MET B C 1
ATOM 6225 O O . MET B 1 162 ? 18.453 35 3.623 1 95.38 162 MET B O 1
ATOM 6229 N N . LEU B 1 163 ? 18.5 33.5 5.258 1 93.06 163 LEU B N 1
ATOM 6230 C CA . LEU B 1 163 ? 19.172 32.5 4.43 1 93.06 163 LEU B CA 1
ATOM 6231 C C . LEU B 1 163 ? 18.266 32.031 3.293 1 93.06 163 LEU B C 1
ATOM 6233 O O . LEU B 1 163 ? 18.719 31.859 2.16 1 93.06 163 LEU B O 1
ATOM 6237 N N . ALA B 1 164 ? 16.984 31.781 3.645 1 95.75 164 ALA B N 1
ATOM 6238 C CA . ALA B 1 164 ? 16.016 31.359 2.635 1 95.75 164 ALA B CA 1
ATOM 6239 C C . ALA B 1 164 ? 15.891 32.406 1.524 1 95.75 164 ALA B C 1
ATOM 6241 O O . ALA B 1 164 ? 15.75 32.031 0.35 1 95.75 164 ALA B O 1
ATOM 6242 N N . LYS B 1 165 ? 15.914 33.656 1.999 1 94.06 165 LYS B N 1
ATOM 6243 C CA . LYS B 1 165 ? 15.852 34.75 1.03 1 94.06 165 LYS B CA 1
ATOM 6244 C C . LYS B 1 165 ? 17.125 34.781 0.177 1 94.06 165 LYS B C 1
ATOM 6246 O O . LYS B 1 165 ? 17.047 34.906 -1.049 1 94.06 165 LYS B O 1
ATOM 6251 N N . LEU B 1 166 ? 18.328 34.656 0.749 1 90.69 166 LEU B N 1
ATOM 6252 C CA . LEU B 1 166 ? 19.625 34.719 0.08 1 90.69 166 LEU B CA 1
ATOM 6253 C C . LEU B 1 166 ? 19.75 33.594 -0.959 1 90.69 166 LEU B C 1
ATOM 6255 O O . LEU B 1 166 ? 20.156 33.875 -2.098 1 90.69 166 LEU B O 1
ATOM 6259 N N . TYR B 1 167 ? 19.375 32.406 -0.573 1 91.69 167 TYR B N 1
ATOM 6260 C CA . TYR B 1 167 ? 19.562 31.234 -1.442 1 91.69 167 TYR B CA 1
ATOM 6261 C C . TYR B 1 167 ? 18.312 30.969 -2.281 1 91.69 167 TYR B C 1
ATOM 6263 O O . TYR B 1 167 ? 18.281 30.047 -3.084 1 91.69 167 TYR B O 1
ATOM 6271 N N . GLU B 1 168 ? 17.188 31.766 -2.059 1 92.19 168 GLU B N 1
ATOM 6272 C CA . GLU B 1 168 ? 15.961 31.719 -2.848 1 92.19 168 GLU B CA 1
ATOM 6273 C C . GLU B 1 168 ? 15.242 30.391 -2.668 1 92.19 168 GLU B C 1
ATOM 6275 O O . GLU B 1 168 ? 14.906 29.719 -3.646 1 92.19 168 GLU B O 1
ATOM 6280 N N . TYR B 1 169 ? 15.125 29.938 -1.477 1 94.88 169 TYR B N 1
ATOM 6281 C CA . TYR B 1 169 ? 14.258 28.812 -1.115 1 94.88 169 TYR B CA 1
ATOM 6282 C C . TYR B 1 169 ? 12.852 29.297 -0.805 1 94.88 169 TYR B C 1
ATOM 6284 O O . TYR B 1 169 ? 12.539 29.625 0.342 1 94.88 169 TYR B O 1
ATOM 6292 N N . PRO B 1 170 ? 11.969 29.312 -1.73 1 94.38 170 PRO B N 1
ATOM 6293 C CA . PRO B 1 170 ? 10.664 29.953 -1.564 1 94.38 170 PRO B CA 1
ATOM 6294 C C . PRO B 1 170 ? 9.82 29.312 -0.471 1 94.38 170 PRO B C 1
ATOM 6296 O O . PRO B 1 170 ? 9.172 30.016 0.314 1 94.38 170 PRO B O 1
ATOM 6299 N N . ASP B 1 171 ? 9.812 27.969 -0.478 1 94.5 171 ASP B N 1
ATOM 6300 C CA . ASP B 1 171 ? 8.992 27.281 0.514 1 94.5 171 ASP B CA 1
ATOM 6301 C C . ASP B 1 171 ? 9.477 27.578 1.931 1 94.5 171 ASP B C 1
ATOM 6303 O O . ASP B 1 171 ? 8.672 27.812 2.83 1 94.5 171 ASP B O 1
ATOM 6307 N N . LEU B 1 172 ? 10.797 27.5 2.1 1 95.56 172 LEU B N 1
ATOM 6308 C CA . LEU B 1 172 ? 11.375 27.797 3.406 1 95.56 172 LEU B CA 1
ATOM 6309 C C . LEU B 1 172 ? 11.133 29.25 3.781 1 95.56 172 LEU B C 1
ATOM 6311 O O . LEU B 1 172 ? 10.859 29.562 4.945 1 95.56 172 LEU B O 1
ATOM 6315 N N . LEU B 1 173 ? 11.219 30.109 2.797 1 96.19 173 LEU B N 1
ATOM 6316 C CA . LEU B 1 173 ? 10.961 31.531 3.002 1 96.19 173 LEU B CA 1
ATOM 6317 C C . LEU B 1 173 ? 9.531 31.766 3.484 1 96.19 173 LEU B C 1
ATOM 6319 O O . LEU B 1 173 ? 9.305 32.5 4.449 1 96.19 173 LEU B O 1
ATOM 6323 N N . ASP B 1 174 ? 8.633 31.172 2.854 1 95.25 174 ASP B N 1
ATOM 6324 C CA . ASP B 1 174 ? 7.223 31.281 3.225 1 95.25 174 ASP B CA 1
ATOM 6325 C C . ASP B 1 174 ? 6.984 30.781 4.645 1 95.25 174 ASP B C 1
ATOM 6327 O O . ASP B 1 174 ? 6.262 31.406 5.422 1 95.25 174 ASP B O 1
ATOM 6331 N N . SER B 1 175 ? 7.562 29.656 4.906 1 94.94 175 SER B N 1
ATOM 6332 C CA . SER B 1 175 ? 7.406 29.094 6.242 1 94.94 175 SER B CA 1
ATOM 6333 C C . SER B 1 175 ? 7.98 30.016 7.305 1 94.94 175 SER B C 1
ATOM 6335 O O . SER B 1 175 ? 7.379 30.203 8.367 1 94.94 175 SER B O 1
ATOM 6337 N N . ALA B 1 176 ? 9.141 30.516 7.023 1 96.38 176 ALA B N 1
ATOM 6338 C CA . ALA B 1 176 ? 9.781 31.422 7.965 1 96.38 176 ALA B CA 1
ATOM 6339 C C . ALA B 1 176 ? 8.945 32.688 8.156 1 96.38 176 ALA B C 1
ATOM 6341 O O . ALA B 1 176 ? 8.75 33.156 9.281 1 96.38 176 ALA B O 1
ATOM 6342 N N . LEU B 1 177 ? 8.445 33.25 7.09 1 95.75 177 LEU B N 1
ATOM 6343 C CA . LEU B 1 177 ? 7.625 34.438 7.156 1 95.75 177 LEU B CA 1
ATOM 6344 C C . LEU B 1 177 ? 6.336 34.188 7.926 1 95.75 177 LEU B C 1
ATOM 6346 O O . LEU B 1 177 ? 5.883 35.031 8.695 1 95.75 177 LEU B O 1
ATOM 6350 N N . ARG B 1 178 ? 5.738 33.062 7.645 1 94.69 178 ARG B N 1
ATOM 6351 C CA . ARG B 1 178 ? 4.535 32.688 8.383 1 94.69 178 ARG B CA 1
ATOM 6352 C C . ARG B 1 178 ? 4.812 32.625 9.883 1 94.69 178 ARG B C 1
ATOM 6354 O O . ARG B 1 178 ? 4.023 33.125 10.688 1 94.69 178 ARG B O 1
ATOM 6361 N N . PHE B 1 179 ? 5.883 31.984 10.188 1 95.31 179 PHE B N 1
ATOM 6362 C CA . PHE B 1 179 ? 6.258 31.875 11.594 1 95.31 179 PHE B CA 1
ATOM 6363 C C . PHE B 1 179 ? 6.52 33.25 12.195 1 95.31 179 PHE B C 1
ATOM 6365 O O . PHE B 1 179 ? 6.07 33.531 13.305 1 95.31 179 PHE B O 1
ATOM 6372 N N . ILE B 1 180 ? 7.262 34.031 11.484 1 96.81 180 ILE B N 1
ATOM 6373 C CA . ILE B 1 180 ? 7.547 35.375 11.93 1 96.81 180 ILE B CA 1
ATOM 6374 C C . ILE B 1 180 ? 6.238 36.125 12.141 1 96.81 180 ILE B C 1
ATOM 6376 O O . ILE B 1 180 ? 6.082 36.875 13.125 1 96.81 180 ILE B O 1
ATOM 6380 N N . GLY B 1 181 ? 5.332 36 11.258 1 96.06 181 GLY B N 1
ATOM 6381 C CA . GLY B 1 181 ? 4.031 36.625 11.383 1 96.06 181 GLY B CA 1
ATOM 6382 C C . GLY B 1 181 ? 3.268 36.188 12.617 1 96.06 181 GLY B C 1
ATOM 6383 O O . GLY B 1 181 ? 2.705 37.031 13.336 1 96.06 181 GLY B O 1
ATOM 6384 N N . GLU B 1 182 ? 3.223 34.969 12.797 1 93.5 182 GLU B N 1
ATOM 6385 C CA . GLU B 1 182 ? 2.506 34.406 13.938 1 93.5 182 GLU B CA 1
ATOM 6386 C C . GLU B 1 182 ? 3.086 34.875 15.258 1 93.5 182 GLU B C 1
ATOM 6388 O O . GLU B 1 182 ? 2.365 35 16.25 1 93.5 182 GLU B O 1
ATOM 6393 N N . HIS B 1 183 ? 4.395 35.219 15.289 1 94.62 183 HIS B N 1
ATOM 6394 C CA . HIS B 1 183 ? 5.07 35.625 16.516 1 94.62 183 HIS B CA 1
ATOM 6395 C C . HIS B 1 183 ? 5.59 37.062 16.391 1 94.62 183 HIS B C 1
ATOM 6397 O O . HIS B 1 183 ? 6.582 37.406 17.031 1 94.62 183 HIS B O 1
ATOM 6403 N N . PHE B 1 184 ? 4.953 37.781 15.57 1 96.5 184 PHE B N 1
ATOM 6404 C CA . PHE B 1 184 ? 5.426 39.094 15.234 1 96.5 184 PHE B CA 1
ATOM 6405 C C . PHE B 1 184 ? 5.562 39.969 16.484 1 96.5 184 PHE B C 1
ATOM 6407 O O . PHE B 1 184 ? 6.516 40.719 16.625 1 96.5 184 PHE B O 1
ATOM 6414 N N . LEU B 1 185 ? 4.637 39.812 17.406 1 94.75 185 LEU B N 1
ATOM 6415 C CA . LEU B 1 185 ? 4.652 40.656 18.594 1 94.75 185 LEU B CA 1
ATOM 6416 C C . LEU B 1 185 ? 5.926 40.406 19.406 1 94.75 185 LEU B C 1
ATOM 6418 O O . LEU B 1 185 ? 6.555 41.375 19.875 1 94.75 185 LEU B O 1
ATOM 6422 N N . ASP B 1 186 ? 6.371 39.25 19.516 1 94.31 186 ASP B N 1
ATOM 6423 C CA . ASP B 1 186 ? 7.605 38.938 20.234 1 94.31 186 ASP B CA 1
ATOM 6424 C C . ASP B 1 186 ? 8.828 39.281 19.391 1 94.31 186 ASP B C 1
ATOM 6426 O O . ASP B 1 186 ? 9.797 39.844 19.906 1 94.31 186 ASP B O 1
ATOM 6430 N N . ILE B 1 187 ? 8.773 38.969 18.125 1 96.31 187 ILE B N 1
ATOM 6431 C CA . ILE B 1 187 ? 9.914 39.125 17.234 1 96.31 187 ILE B CA 1
ATOM 6432 C C . ILE B 1 187 ? 10.211 40.594 17.031 1 96.31 187 ILE B C 1
ATOM 6434 O O . ILE B 1 187 ? 11.367 41.031 17.047 1 96.31 187 ILE B O 1
ATOM 6438 N N . SER B 1 188 ? 9.164 41.406 16.844 1 96 188 SER B N 1
ATOM 6439 C CA . SER B 1 188 ? 9.344 42.844 16.609 1 96 188 SER B CA 1
ATOM 6440 C C . SER B 1 188 ? 9.945 43.531 17.844 1 96 188 SER B C 1
ATOM 6442 O O . SER B 1 188 ? 10.508 44.625 17.734 1 96 188 SER B O 1
ATOM 6444 N N . ASN B 1 189 ? 9.867 42.938 18.984 1 95 189 ASN B N 1
ATOM 6445 C CA . ASN B 1 189 ? 10.422 43.5 20.203 1 95 189 ASN B CA 1
ATOM 6446 C C . ASN B 1 189 ? 11.789 42.906 20.531 1 95 189 ASN B C 1
ATOM 6448 O O . ASN B 1 189 ? 12.406 43.25 21.531 1 95 189 ASN B O 1
ATOM 6452 N N . SER B 1 190 ? 12.273 42.094 19.672 1 94.75 190 SER B N 1
ATOM 6453 C CA . SER B 1 190 ? 13.57 41.469 19.891 1 94.75 190 SER B CA 1
ATOM 6454 C C . SER B 1 190 ? 14.695 42.312 19.281 1 94.75 190 SER B C 1
ATOM 6456 O O . SER B 1 190 ? 14.461 43.125 18.406 1 94.75 190 SER B O 1
ATOM 6458 N N . ASP B 1 191 ? 15.969 42.062 19.688 1 95.25 191 ASP B N 1
ATOM 6459 C CA . ASP B 1 191 ? 17.141 42.75 19.156 1 95.25 191 ASP B CA 1
ATOM 6460 C C . ASP B 1 191 ? 17.484 42.281 17.75 1 95.25 191 ASP B C 1
ATOM 6462 O O . ASP B 1 191 ? 18 43.031 16.938 1 95.25 191 ASP B O 1
ATOM 6466 N N . SER B 1 192 ? 17.172 41.031 17.594 1 94.94 192 SER B N 1
ATOM 6467 C CA . SER B 1 192 ? 17.469 40.438 16.297 1 94.94 192 SER B CA 1
ATOM 6468 C C . SER B 1 192 ? 16.703 41.156 15.188 1 94.94 192 SER B C 1
ATOM 6470 O O . SER B 1 192 ? 17.203 41.312 14.07 1 94.94 192 SER B O 1
ATOM 6472 N N . PHE B 1 193 ? 15.508 41.594 15.57 1 96.44 193 PHE B N 1
ATOM 6473 C CA . PHE B 1 193 ? 14.688 42.344 14.617 1 96.44 193 PHE B CA 1
ATOM 6474 C C . PHE B 1 193 ? 15.344 43.656 14.227 1 96.44 193 PHE B C 1
ATOM 6476 O O . PHE B 1 193 ? 15.273 44.062 13.07 1 96.44 193 PHE B O 1
ATOM 6483 N N . LEU B 1 194 ? 16.062 44.219 15.117 1 96.81 194 LEU B N 1
ATOM 6484 C CA . LEU B 1 194 ? 16.672 45.531 14.898 1 96.81 194 LEU B CA 1
ATOM 6485 C C . LEU B 1 194 ? 17.875 45.438 13.953 1 96.81 194 LEU B C 1
ATOM 6487 O O . LEU B 1 194 ? 18.297 46.438 13.375 1 96.81 194 LEU B O 1
ATOM 6491 N N . THR B 1 195 ? 18.438 44.25 13.789 1 95.44 195 THR B N 1
ATOM 6492 C CA . THR B 1 195 ? 19.625 44.062 12.977 1 95.44 195 THR B CA 1
ATOM 6493 C C . THR B 1 195 ? 19.266 43.719 11.539 1 95.44 195 THR B C 1
ATOM 6495 O O . THR B 1 195 ? 20.141 43.625 10.672 1 95.44 195 THR B O 1
ATOM 6498 N N . LEU B 1 196 ? 18.031 43.594 11.25 1 96.5 196 LEU B N 1
ATOM 6499 C CA . LEU B 1 196 ? 17.578 43.188 9.922 1 96.5 196 LEU B CA 1
ATOM 6500 C C . LEU B 1 196 ? 17.844 44.312 8.906 1 96.5 196 LEU B C 1
ATOM 6502 O O . LEU B 1 196 ? 17.781 45.5 9.242 1 96.5 196 LEU B O 1
ATOM 6506 N N . PRO B 1 197 ? 18.156 43.938 7.672 1 95.81 197 PRO B N 1
ATOM 6507 C CA . PRO B 1 197 ? 18.25 44.938 6.602 1 95.81 197 PRO B CA 1
ATOM 6508 C C . PRO B 1 197 ? 16.875 45.5 6.188 1 95.81 197 PRO B C 1
ATOM 6510 O O . PRO B 1 197 ? 15.852 44.906 6.559 1 95.81 197 PRO B O 1
ATOM 6513 N N . VAL B 1 198 ? 16.828 46.562 5.461 1 96.69 198 VAL B N 1
ATOM 6514 C CA . VAL B 1 198 ? 15.625 47.281 5.102 1 96.69 198 VAL B CA 1
ATOM 6515 C C . VAL B 1 198 ? 14.695 46.375 4.289 1 96.69 198 VAL B C 1
ATOM 6517 O O . VAL B 1 198 ? 13.484 46.344 4.527 1 96.69 198 VAL B O 1
ATOM 6520 N N . GLU B 1 199 ? 15.25 45.625 3.436 1 95.5 199 GLU B N 1
ATOM 6521 C CA . GLU B 1 199 ? 14.438 44.781 2.562 1 95.5 199 GLU B CA 1
ATOM 6522 C C . GLU B 1 199 ? 13.688 43.719 3.359 1 95.5 199 GLU B C 1
ATOM 6524 O O . GLU B 1 199 ? 12.539 43.406 3.049 1 95.5 199 GLU B O 1
ATOM 6529 N N . ALA B 1 200 ? 14.367 43.188 4.34 1 96.44 200 ALA B N 1
ATOM 6530 C CA . ALA B 1 200 ? 13.758 42.156 5.188 1 96.44 200 ALA B CA 1
ATOM 6531 C C . ALA B 1 200 ? 12.617 42.719 6.016 1 96.44 200 ALA B C 1
ATOM 6533 O O . ALA B 1 200 ? 11.562 42.094 6.148 1 96.44 200 ALA B O 1
ATOM 6534 N N . VAL B 1 201 ? 12.812 43.906 6.543 1 97.31 201 VAL B N 1
ATOM 6535 C CA . VAL B 1 201 ? 11.789 44.562 7.355 1 97.31 201 VAL B CA 1
ATOM 6536 C C . VAL B 1 201 ? 10.57 44.875 6.488 1 97.31 201 VAL B C 1
ATOM 6538 O O . VAL B 1 201 ? 9.43 44.688 6.922 1 97.31 201 VAL B O 1
ATOM 6541 N N . VAL B 1 202 ? 10.828 45.344 5.316 1 96.5 202 VAL B N 1
ATOM 6542 C CA . VAL B 1 202 ? 9.75 45.688 4.387 1 96.5 202 VAL B CA 1
ATOM 6543 C C . VAL B 1 202 ? 8.938 44.406 4.086 1 96.5 202 VAL B C 1
ATOM 6545 O O . VAL B 1 202 ? 7.707 44.438 4.094 1 96.5 202 VAL B O 1
ATOM 6548 N N . ASP B 1 203 ? 9.609 43.281 3.883 1 95.88 203 ASP B N 1
ATOM 6549 C CA . ASP B 1 203 ? 8.938 42.031 3.617 1 95.88 203 ASP B CA 1
ATOM 6550 C C . ASP B 1 203 ? 8.039 41.625 4.785 1 95.88 203 ASP B C 1
ATOM 6552 O O . ASP B 1 203 ? 6.922 41.125 4.578 1 95.88 203 ASP B O 1
ATOM 6556 N N . ILE B 1 204 ? 8.5 41.781 5.969 1 96.88 204 ILE B N 1
ATOM 6557 C CA . ILE B 1 204 ? 7.781 41.375 7.172 1 96.88 204 ILE B CA 1
ATOM 6558 C C . ILE B 1 204 ? 6.582 42.312 7.391 1 96.88 204 ILE B C 1
ATOM 6560 O O . ILE B 1 204 ? 5.449 41.844 7.508 1 96.88 204 ILE B O 1
ATOM 6564 N N . VAL B 1 205 ? 6.801 43.625 7.34 1 96.31 205 VAL B N 1
ATOM 6565 C CA . VAL B 1 205 ? 5.777 44.625 7.676 1 96.31 205 VAL B CA 1
ATOM 6566 C C . VAL B 1 205 ? 4.707 44.625 6.59 1 96.31 205 VAL B C 1
ATOM 6568 O O . VAL B 1 205 ? 3.541 44.938 6.863 1 96.31 205 VAL B O 1
ATOM 6571 N N . SER B 1 206 ? 5.047 44.312 5.414 1 95 206 SER B N 1
ATOM 6572 C CA . SER B 1 206 ? 4.086 44.312 4.312 1 95 206 SER B CA 1
ATOM 6573 C C . SER B 1 206 ? 3.264 43.031 4.293 1 95 206 SER B C 1
ATOM 6575 O O . SER B 1 206 ? 2.254 42.938 3.592 1 95 206 SER B O 1
ATOM 6577 N N . SER B 1 207 ? 3.621 42.031 5.047 1 94.31 207 SER B N 1
ATOM 6578 C CA . SER B 1 207 ? 3.004 40.719 5.016 1 94.31 207 SER B CA 1
ATOM 6579 C C . SER B 1 207 ? 1.562 40.781 5.516 1 94.31 207 SER B C 1
ATOM 6581 O O . SER B 1 207 ? 1.261 41.469 6.488 1 94.31 207 SER B O 1
ATOM 6583 N N . ASN B 1 208 ? 0.636 40.062 4.91 1 93.25 208 ASN B N 1
ATOM 6584 C CA . ASN B 1 208 ? -0.739 39.875 5.371 1 93.25 208 ASN B CA 1
ATOM 6585 C C . ASN 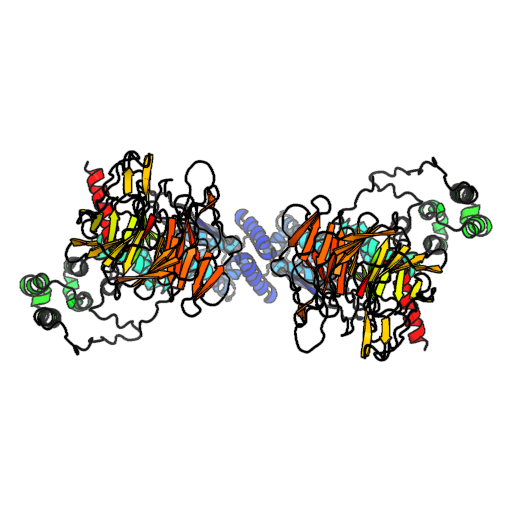B 1 208 ? -0.823 38.938 6.566 1 93.25 208 ASN B C 1
ATOM 6587 O O . ASN B 1 208 ? -1.818 38.938 7.293 1 93.25 208 ASN B O 1
ATOM 6591 N N . GLY B 1 209 ? 0.231 38.219 6.762 1 93.81 209 GLY B N 1
ATOM 6592 C CA . GLY B 1 209 ? 0.173 37.125 7.695 1 93.81 209 GLY B CA 1
ATOM 6593 C C . GLY B 1 209 ? 0.543 37.5 9.117 1 93.81 209 GLY B C 1
ATOM 6594 O O . GLY B 1 209 ? 0.727 36.625 9.977 1 93.81 209 GLY B O 1
ATOM 6595 N N . LEU B 1 210 ? 0.594 38.781 9.406 1 95.56 210 LEU B N 1
ATOM 6596 C CA . LEU B 1 210 ? 0.998 39.25 10.734 1 95.56 210 LEU B CA 1
ATOM 6597 C C . LEU B 1 210 ? -0.107 38.969 11.758 1 95.56 210 LEU B C 1
ATOM 6599 O O . LEU B 1 210 ? -1.275 39.281 11.5 1 95.56 210 LEU B O 1
ATOM 6603 N N . TRP B 1 211 ? 0.277 38.344 12.836 1 95.12 211 TRP B N 1
ATOM 6604 C CA . TRP B 1 211 ? -0.645 38.156 13.953 1 95.12 211 TRP B CA 1
ATOM 6605 C C . TRP B 1 211 ? -0.598 39.344 14.914 1 95.12 211 TRP B C 1
ATOM 6607 O O . TRP B 1 211 ? 0.051 39.25 15.961 1 95.12 211 TRP B O 1
ATOM 6617 N N . VAL B 1 212 ? -1.307 40.312 14.57 1 95.31 212 VAL B N 1
ATOM 6618 C CA . VAL B 1 212 ? -1.505 41.5 15.391 1 95.31 212 VAL B CA 1
ATOM 6619 C C . VAL B 1 212 ? -2.996 41.719 15.641 1 95.31 212 VAL B C 1
ATOM 6621 O O . VAL B 1 212 ? -3.832 41.312 14.828 1 95.31 212 VAL B O 1
ATOM 6624 N N . LEU B 1 213 ? -3.299 42.281 16.797 1 92.88 213 LEU B N 1
ATOM 6625 C CA . LEU B 1 213 ? -4.695 42.562 17.094 1 92.88 213 LEU B CA 1
ATOM 6626 C C . LEU B 1 213 ? -5.152 43.844 16.422 1 92.88 213 LEU B C 1
ATOM 6628 O O . LEU B 1 213 ? -6.32 43.969 16.062 1 92.88 213 LEU B O 1
ATOM 6632 N N . GLN B 1 214 ? -4.234 44.781 16.375 1 93.88 214 GLN B N 1
ATOM 6633 C CA . GLN B 1 214 ? -4.441 46.094 15.75 1 93.88 214 GLN B CA 1
ATOM 6634 C C . GLN B 1 214 ? -3.23 46.5 14.914 1 93.88 214 GLN B C 1
ATOM 6636 O O . GLN B 1 214 ? -2.102 46.094 15.211 1 93.88 214 GLN B O 1
ATOM 6641 N N . GLU B 1 215 ? -3.512 47.25 13.859 1 94.56 215 GLU B N 1
ATOM 6642 C CA . GLU B 1 215 ? -2.438 47.656 12.953 1 94.56 215 GLU B CA 1
ATOM 6643 C C . GLU B 1 215 ? -1.417 48.531 13.664 1 94.56 215 GLU B C 1
ATOM 6645 O O . GLU B 1 215 ? -0.268 48.625 13.234 1 94.56 215 GLU B O 1
ATOM 6650 N N . GLU B 1 216 ? -1.821 49.156 14.758 1 95.19 216 GLU B N 1
ATOM 6651 C CA . GLU B 1 216 ? -0.924 49.969 15.547 1 95.19 216 GLU B CA 1
ATOM 6652 C C . GLU B 1 216 ? 0.301 49.188 16.016 1 95.19 216 GLU B C 1
ATOM 6654 O O . GLU B 1 216 ? 1.395 49.75 16.125 1 95.19 216 GLU B O 1
ATOM 6659 N N . GLN B 1 217 ? 0.095 47.938 16.219 1 95.56 217 GLN B N 1
ATOM 6660 C CA . GLN B 1 217 ? 1.193 47.094 16.688 1 95.56 217 GLN B CA 1
ATOM 6661 C C . GLN B 1 217 ? 2.24 46.906 15.586 1 95.56 217 GLN B C 1
ATOM 6663 O O . GLN B 1 217 ? 3.438 46.844 15.875 1 95.56 217 GLN B O 1
ATOM 6668 N N . THR B 1 218 ? 1.823 46.781 14.344 1 96.44 218 THR B N 1
ATOM 6669 C CA . THR B 1 218 ? 2.75 46.719 13.219 1 96.44 218 THR B CA 1
ATOM 6670 C C . THR B 1 218 ? 3.527 48.031 13.094 1 96.44 218 THR B C 1
ATOM 6672 O O . THR B 1 218 ? 4.746 48.031 12.914 1 96.44 218 THR B O 1
ATOM 6675 N N . LEU B 1 219 ? 2.764 49.156 13.203 1 96.25 219 LEU B N 1
ATOM 6676 C CA . LEU B 1 219 ? 3.377 50.469 13.148 1 96.25 219 LEU B CA 1
ATOM 6677 C C . LEU B 1 219 ? 4.418 50.656 14.25 1 96.25 219 LEU B C 1
ATOM 6679 O O . LEU B 1 219 ? 5.516 51.156 14 1 96.25 219 LEU B O 1
ATOM 6683 N N . GLU B 1 220 ? 4.09 50.219 15.422 1 95.88 220 GLU B N 1
ATOM 6684 C CA . GLU B 1 220 ? 5.008 50.312 16.547 1 95.88 220 GLU B CA 1
ATOM 6685 C C . GLU B 1 220 ? 6.301 49.562 16.281 1 95.88 220 GLU B C 1
ATOM 6687 O O . GLU B 1 220 ? 7.391 50.062 16.578 1 95.88 220 GLU B O 1
ATOM 6692 N N . GLY B 1 221 ? 6.18 48.344 15.75 1 96.69 221 GLY B N 1
ATOM 6693 C CA . GLY B 1 221 ? 7.359 47.594 15.398 1 96.69 221 GLY B CA 1
ATOM 6694 C C . GLY B 1 221 ? 8.227 48.25 14.359 1 96.69 221 GLY B C 1
ATOM 6695 O O . GLY B 1 221 ? 9.453 48.312 14.492 1 96.69 221 GLY B O 1
ATOM 6696 N N . ALA B 1 222 ? 7.602 48.812 13.312 1 97.25 222 ALA B N 1
ATOM 6697 C CA . ALA B 1 222 ? 8.32 49.5 12.258 1 97.25 222 ALA B CA 1
ATOM 6698 C C . ALA B 1 222 ? 9.047 50.75 12.797 1 97.25 222 ALA B C 1
ATOM 6700 O O . ALA B 1 222 ? 10.211 50.969 12.469 1 97.25 222 ALA B O 1
ATOM 6701 N N . LEU B 1 223 ? 8.328 51.469 13.625 1 96.12 223 LEU B N 1
ATOM 6702 C CA . LEU B 1 223 ? 8.914 52.688 14.195 1 96.12 223 LEU B CA 1
ATOM 6703 C C . LEU B 1 223 ? 10.078 52.344 15.117 1 96.12 223 LEU B C 1
ATOM 6705 O O . LEU B 1 223 ? 11.094 53.031 15.125 1 96.12 223 LEU B O 1
ATOM 6709 N N . ARG B 1 224 ? 9.922 51.312 15.898 1 96.44 224 ARG B N 1
ATOM 6710 C CA . ARG B 1 224 ? 11.023 50.844 16.75 1 96.44 224 ARG B CA 1
ATOM 6711 C C . ARG B 1 224 ? 12.258 50.531 15.93 1 96.44 224 ARG B C 1
ATOM 6713 O O . ARG B 1 224 ? 13.375 50.906 16.297 1 96.44 224 ARG B O 1
ATOM 6720 N N . TRP B 1 225 ? 12.062 49.781 14.883 1 97.5 225 TRP B N 1
ATOM 6721 C CA . TRP B 1 225 ? 13.172 49.438 14 1 97.5 225 TRP B CA 1
ATOM 6722 C C . TRP B 1 225 ? 13.805 50.688 13.406 1 97.5 225 TRP B C 1
ATOM 6724 O O . TRP B 1 225 ? 15.031 50.812 13.383 1 97.5 225 TRP B O 1
ATOM 6734 N N . LEU B 1 226 ? 13.039 51.688 12.969 1 96.62 226 LEU B N 1
ATOM 6735 C CA . LEU B 1 226 ? 13.516 52.906 12.336 1 96.62 226 LEU B CA 1
ATOM 6736 C C . LEU B 1 226 ? 14.305 53.781 13.328 1 96.62 226 LEU B C 1
ATOM 6738 O O . LEU B 1 226 ? 15.328 54.344 12.984 1 96.62 226 LEU B O 1
ATOM 6742 N N . LYS B 1 227 ? 13.859 53.812 14.555 1 94.94 227 LYS B N 1
ATOM 6743 C CA . LYS B 1 227 ? 14.43 54.688 15.57 1 94.94 227 LYS B CA 1
ATOM 6744 C C . LYS B 1 227 ? 15.719 54.094 16.141 1 94.94 227 LYS B C 1
ATOM 6746 O O . LYS B 1 227 ? 16.484 54.812 16.812 1 94.94 227 LYS B O 1
ATOM 6751 N N . HIS B 1 228 ? 15.992 52.906 15.883 1 96 228 HIS B N 1
ATOM 6752 C CA . HIS B 1 228 ? 17.172 52.219 16.422 1 96 228 HIS B CA 1
ATOM 6753 C C . HIS B 1 228 ? 18.453 52.812 15.812 1 96 228 HIS B C 1
ATOM 6755 O O . HIS B 1 228 ? 19.484 52.906 16.484 1 96 228 HIS B O 1
ATOM 6761 N N . LEU B 1 229 ? 18.469 53.156 14.539 1 95.38 229 LEU B N 1
ATOM 6762 C CA . LEU B 1 229 ? 19.609 53.781 13.867 1 95.38 229 LEU B CA 1
ATOM 6763 C C . LEU B 1 229 ? 19.188 55.062 13.172 1 95.38 229 LEU B C 1
ATOM 6765 O O . LEU B 1 229 ? 18.203 55.094 12.43 1 95.38 229 LEU B O 1
ATOM 6769 N N . LYS B 1 230 ? 19.922 56.062 13.344 1 92.56 230 LYS B N 1
ATOM 6770 C CA . LYS B 1 230 ? 19.625 57.406 12.789 1 92.56 230 LYS B CA 1
ATOM 6771 C C . LYS B 1 230 ? 19.703 57.375 11.266 1 92.56 230 LYS B C 1
ATOM 6773 O O . LYS B 1 230 ? 18.953 58.094 10.586 1 92.56 230 LYS B O 1
ATOM 6778 N N . GLU B 1 231 ? 20.578 56.562 10.781 1 93.69 231 GLU B N 1
ATOM 6779 C CA . GLU B 1 231 ? 20.797 56.469 9.344 1 93.69 231 GLU B CA 1
ATOM 6780 C C . GLU B 1 231 ? 19.562 55.938 8.625 1 93.69 231 GLU B C 1
ATOM 6782 O O . GLU B 1 231 ? 19.406 56.125 7.422 1 93.69 231 GLU B O 1
ATOM 6787 N N . ARG B 1 232 ? 18.656 55.344 9.352 1 95.38 232 ARG B N 1
ATOM 6788 C CA . ARG B 1 232 ? 17.5 54.688 8.742 1 95.38 232 ARG B CA 1
ATOM 6789 C C . ARG B 1 232 ? 16.406 55.719 8.43 1 95.38 232 ARG B C 1
ATOM 6791 O O . ARG B 1 232 ? 15.367 55.344 7.855 1 95.38 232 ARG B O 1
ATOM 6798 N N . GLU B 1 233 ? 16.594 56.938 8.758 1 91.62 233 GLU B N 1
ATOM 6799 C CA . GLU B 1 233 ? 15.625 57.969 8.453 1 91.62 233 GLU B CA 1
ATOM 6800 C C . GLU B 1 233 ? 15.43 58.125 6.949 1 91.62 233 GLU B C 1
ATOM 6802 O O . GLU B 1 233 ? 14.336 58.469 6.496 1 91.62 233 GLU B O 1
ATOM 6807 N N . ASP B 1 234 ? 16.469 57.844 6.227 1 92.56 234 ASP B N 1
ATOM 6808 C CA . ASP B 1 234 ? 16.438 57.969 4.773 1 92.56 234 ASP B CA 1
ATOM 6809 C C . ASP B 1 234 ? 15.508 56.938 4.141 1 92.56 234 ASP B C 1
ATOM 6811 O O . ASP B 1 234 ? 15 57.156 3.035 1 92.56 234 ASP B O 1
ATOM 6815 N N . VAL B 1 235 ? 15.328 55.844 4.871 1 95.12 235 VAL B N 1
ATOM 6816 C CA . VAL B 1 235 ? 14.531 54.75 4.293 1 95.12 235 VAL B CA 1
ATOM 6817 C C . VAL B 1 235 ? 13.188 54.688 5 1 95.12 235 VAL B C 1
ATOM 6819 O O . VAL B 1 235 ? 12.469 53.688 4.871 1 95.12 235 VAL B O 1
ATOM 6822 N N . ALA B 1 236 ? 12.797 55.656 5.73 1 95.38 236 ALA B N 1
ATOM 6823 C CA . ALA B 1 236 ? 11.578 55.656 6.539 1 95.38 236 ALA B CA 1
ATOM 6824 C C . ALA B 1 236 ? 10.336 55.5 5.664 1 95.38 236 ALA B C 1
ATOM 6826 O O . ALA B 1 236 ? 9.445 54.719 5.98 1 95.38 236 ALA B O 1
ATOM 6827 N N . VAL B 1 237 ? 10.305 56.219 4.559 1 94.81 237 VAL B N 1
ATOM 6828 C CA . VAL B 1 237 ? 9.148 56.188 3.67 1 94.81 237 VAL B CA 1
ATOM 6829 C C . VAL B 1 237 ? 8.984 54.781 3.094 1 94.81 237 VAL B C 1
ATOM 6831 O O . VAL B 1 237 ? 7.871 54.25 3.012 1 94.81 237 VAL B O 1
ATOM 6834 N N . GLU B 1 238 ? 10.062 54.188 2.742 1 95.19 238 GLU B N 1
ATOM 6835 C CA . GLU B 1 238 ? 10.07 52.844 2.15 1 95.19 238 GLU B CA 1
ATOM 6836 C C . GLU B 1 238 ? 9.461 51.844 3.1 1 95.19 238 GLU B C 1
ATOM 6838 O O . GLU B 1 238 ? 8.766 50.906 2.664 1 95.19 238 GLU B O 1
ATOM 6843 N N . VAL B 1 239 ? 9.703 51.906 4.375 1 96.5 239 VAL B N 1
ATOM 6844 C CA . VAL B 1 239 ? 9.227 50.969 5.379 1 96.5 239 VAL B CA 1
ATOM 6845 C C . VAL B 1 239 ? 7.789 51.281 5.762 1 96.5 239 VAL B C 1
ATOM 6847 O O . VAL B 1 239 ? 6.91 50.438 5.73 1 96.5 239 VAL B O 1
ATOM 6850 N N . LEU B 1 240 ? 7.492 52.562 6.031 1 95.62 240 LEU B N 1
ATOM 6851 C CA . LEU B 1 240 ? 6.238 53 6.641 1 95.62 240 LEU B CA 1
ATOM 6852 C C . LEU B 1 240 ? 5.113 53 5.613 1 95.62 240 LEU B C 1
ATOM 6854 O O . LEU B 1 240 ? 3.934 53.031 5.973 1 95.62 240 LEU B O 1
ATOM 6858 N N . LYS B 1 241 ? 5.41 53.031 4.371 1 94.06 241 LYS B N 1
ATOM 6859 C CA . LYS B 1 241 ? 4.371 52.969 3.348 1 94.06 241 LYS B CA 1
ATOM 6860 C C . LYS B 1 241 ? 3.664 51.625 3.354 1 94.06 241 LYS B C 1
ATOM 6862 O O . LYS B 1 241 ? 2.594 51.469 2.76 1 94.06 241 LYS B O 1
ATOM 6867 N N . ASN B 1 242 ? 4.293 50.562 3.988 1 94.69 242 ASN B N 1
ATOM 6868 C CA . ASN B 1 242 ? 3.746 49.219 4.012 1 94.69 242 ASN B CA 1
ATOM 6869 C C . ASN B 1 242 ? 2.805 49.031 5.195 1 94.69 242 ASN B C 1
ATOM 6871 O O . ASN B 1 242 ? 2.242 47.938 5.363 1 94.69 242 ASN B O 1
ATOM 6875 N N . ILE B 1 243 ? 2.602 50.031 6.035 1 95.5 243 ILE B N 1
ATOM 6876 C CA . ILE B 1 243 ? 1.609 50.031 7.105 1 95.5 243 ILE B CA 1
ATOM 6877 C C . ILE B 1 243 ? 0.214 50.219 6.52 1 95.5 243 ILE B C 1
ATOM 6879 O O . ILE B 1 243 ? 0.045 50.938 5.535 1 95.5 243 ILE B O 1
ATOM 6883 N N . ARG B 1 244 ? -0.736 49.625 7.121 1 94.25 244 ARG B N 1
ATOM 6884 C CA . ARG B 1 244 ? -2.113 49.75 6.66 1 94.25 244 ARG B CA 1
ATOM 6885 C C . ARG B 1 244 ? -2.838 50.875 7.406 1 94.25 244 ARG B C 1
ATOM 6887 O O . ARG B 1 244 ? -3.586 50.594 8.352 1 94.25 244 ARG B O 1
ATOM 6894 N N . TYR B 1 245 ? -2.789 52.031 6.898 1 93.25 245 TYR B N 1
ATOM 6895 C CA . TYR B 1 245 ? -3.199 53.25 7.582 1 93.25 245 TYR B CA 1
ATOM 6896 C C . TYR B 1 245 ? -4.711 53.281 7.773 1 93.25 245 TYR B C 1
ATOM 6898 O O . TYR B 1 245 ? -5.203 53.75 8.797 1 93.25 245 TYR B O 1
ATOM 6906 N N . PRO B 1 246 ? -5.508 52.75 6.812 1 90.75 246 PRO B N 1
ATOM 6907 C CA . PRO B 1 246 ? -6.961 52.781 7.004 1 90.75 246 PRO B CA 1
ATOM 6908 C C . PRO B 1 246 ? -7.41 51.938 8.211 1 90.75 246 PRO B C 1
ATOM 6910 O O . PRO B 1 246 ? -8.523 52.125 8.703 1 90.75 246 PRO B O 1
ATOM 6913 N N . LEU B 1 247 ? -6.605 51.031 8.664 1 92.5 247 LEU B N 1
ATOM 6914 C CA . LEU B 1 247 ? -6.973 50.156 9.773 1 92.5 247 LEU B CA 1
ATOM 6915 C C . LEU B 1 247 ? -6.586 50.781 11.109 1 92.5 247 LEU B C 1
ATOM 6917 O O . LEU B 1 247 ? -6.953 50.281 12.172 1 92.5 247 LEU B O 1
ATOM 6921 N N . LEU B 1 248 ? -5.816 51.875 11.047 1 93.06 248 LEU B N 1
ATOM 6922 C CA . LEU B 1 248 ? -5.422 52.562 12.273 1 93.06 248 LEU B CA 1
ATOM 6923 C C . LEU B 1 248 ? -6.586 53.344 12.844 1 93.06 248 LEU B C 1
ATOM 6925 O O . LEU B 1 248 ? -7.43 53.844 12.094 1 93.06 248 LEU B O 1
ATOM 6929 N N . GLN B 1 249 ? -6.582 53.5 14.211 1 91.38 249 GLN B N 1
ATOM 6930 C CA . GLN B 1 249 ? -7.582 54.312 14.859 1 91.38 249 GLN B CA 1
ATOM 6931 C C . GLN B 1 249 ? -7.348 55.812 14.562 1 91.38 249 GLN B C 1
ATOM 6933 O O . GLN B 1 249 ? -6.199 56.25 14.453 1 91.38 249 GLN B O 1
ATOM 6938 N N . PRO B 1 250 ? -8.43 56.562 14.461 1 91 250 PRO B N 1
ATOM 6939 C CA . PRO B 1 250 ? -8.281 57.969 14.156 1 91 250 PRO B CA 1
ATOM 6940 C C . PRO B 1 250 ? -7.426 58.719 15.18 1 91 250 PRO B C 1
ATOM 6942 O O . PRO B 1 250 ? -6.645 59.594 14.812 1 91 250 PRO B O 1
ATOM 6945 N N . GLU B 1 251 ? -7.539 58.344 16.359 1 91.88 251 GLU B N 1
ATOM 6946 C CA . GLU B 1 251 ? -6.738 58.969 17.406 1 91.88 251 GLU B CA 1
ATOM 6947 C C . GLU B 1 251 ? -5.246 58.75 17.172 1 91.88 251 GLU B C 1
ATOM 6949 O O . GLU B 1 251 ? -4.43 59.656 17.375 1 91.88 251 GLU B O 1
ATOM 6954 N N . CYS B 1 252 ? -5 57.531 16.734 1 92.62 252 CYS B N 1
ATOM 6955 C CA . CYS B 1 252 ? -3.609 57.188 16.453 1 92.62 252 CYS B CA 1
ATOM 6956 C C . CYS B 1 252 ? -3.092 57.969 15.25 1 92.62 252 CYS B C 1
ATOM 6958 O O . CYS B 1 252 ? -1.976 58.5 15.273 1 92.62 252 CYS B O 1
ATOM 6960 N N . LEU B 1 253 ? -3.842 58.094 14.203 1 92.31 253 LEU B N 1
ATOM 6961 C CA . LEU B 1 253 ? -3.467 58.812 13 1 92.31 253 LEU B CA 1
ATOM 6962 C C . LEU B 1 253 ? -3.148 60.281 13.32 1 92.31 253 LEU B C 1
ATOM 6964 O O . LEU B 1 253 ? -2.143 60.812 12.852 1 92.31 253 LEU B O 1
ATOM 6968 N N . ALA B 1 254 ? -3.943 60.875 14.188 1 90.88 254 ALA B N 1
ATOM 6969 C CA . ALA B 1 254 ? -3.74 62.281 14.586 1 90.88 254 ALA B CA 1
ATOM 6970 C C . ALA B 1 254 ? -2.441 62.438 15.375 1 90.88 254 ALA B C 1
ATOM 6972 O O . ALA B 1 254 ? -1.698 63.375 15.164 1 90.88 254 ALA B O 1
ATOM 6973 N N . LYS B 1 255 ? -2.27 61.5 16.125 1 92.62 255 LYS B N 1
ATOM 6974 C CA . LYS B 1 255 ? -1.075 61.562 16.969 1 92.62 255 LYS B CA 1
ATOM 6975 C C . LYS B 1 255 ? 0.19 61.406 16.125 1 92.62 255 LYS B C 1
ATOM 6977 O O . LYS B 1 255 ? 1.239 61.938 16.484 1 92.62 255 LYS B O 1
ATOM 6982 N N . LEU B 1 256 ? 0.096 60.656 15.07 1 92.88 256 LEU B N 1
ATOM 6983 C CA . LEU B 1 256 ? 1.251 60.438 14.203 1 92.88 256 LEU B CA 1
ATOM 6984 C C . LEU B 1 256 ? 1.703 61.75 13.586 1 92.88 256 LEU B C 1
ATOM 6986 O O . LEU B 1 256 ? 2.902 62.031 13.523 1 92.88 256 LEU B O 1
ATOM 6990 N N . LEU B 1 257 ? 0.805 62.562 13.141 1 89.75 257 LEU B N 1
ATOM 6991 C CA . LEU B 1 257 ? 1.108 63.844 12.484 1 89.75 257 LEU B CA 1
ATOM 6992 C C . LEU B 1 257 ? 1.624 64.875 13.492 1 89.75 257 LEU B C 1
ATOM 6994 O O . LEU B 1 257 ? 2.396 65.75 13.133 1 89.75 257 LEU B O 1
ATOM 6998 N N . GLU B 1 258 ? 1.282 64.625 14.773 1 89.69 258 GLU B N 1
ATOM 6999 C CA . GLU B 1 258 ? 1.627 65.625 15.789 1 89.69 258 GLU B CA 1
ATOM 7000 C C . GLU B 1 258 ? 2.922 65.25 16.5 1 89.69 258 GLU B C 1
ATOM 7002 O O . GLU B 1 258 ? 3.76 66.125 16.781 1 89.69 258 GLU B O 1
ATOM 7007 N N . ASN B 1 259 ? 3.061 63.969 16.781 1 88.81 259 ASN B N 1
ATOM 7008 C CA . ASN B 1 259 ? 4.09 63.562 17.734 1 88.81 259 ASN B CA 1
ATOM 7009 C C . ASN B 1 259 ? 5.262 62.875 17.031 1 88.81 259 ASN B C 1
ATOM 7011 O O . ASN B 1 259 ? 6.348 62.781 17.609 1 88.81 259 ASN B O 1
ATOM 7015 N N . GLU B 1 260 ? 5.035 62.406 15.844 1 89.5 260 GLU B N 1
ATOM 7016 C CA . GLU B 1 260 ? 6.098 61.656 15.188 1 89.5 260 GLU B CA 1
ATOM 7017 C C . GLU B 1 260 ? 6.809 62.531 14.141 1 89.5 260 GLU B C 1
ATOM 7019 O O . GLU B 1 260 ? 6.223 62.875 13.117 1 89.5 260 GLU B O 1
ATOM 7024 N N . GLU B 1 261 ? 8.039 62.812 14.391 1 89 261 GLU B N 1
ATOM 7025 C CA . GLU B 1 261 ? 8.82 63.719 13.555 1 89 261 GLU B CA 1
ATOM 7026 C C . GLU B 1 261 ? 8.914 63.219 12.117 1 89 261 GLU B C 1
ATOM 7028 O O . GLU B 1 261 ? 8.875 64 11.172 1 89 261 GLU B O 1
ATOM 7033 N N . ILE B 1 262 ? 9 61.938 11.984 1 90.88 262 ILE B N 1
ATOM 7034 C CA . ILE B 1 262 ? 9.172 61.312 10.672 1 90.88 262 ILE B CA 1
ATOM 7035 C C . ILE B 1 262 ? 7.965 61.656 9.789 1 90.88 262 ILE B C 1
ATOM 7037 O O . ILE B 1 262 ? 8.117 61.906 8.594 1 90.88 262 ILE B O 1
ATOM 7041 N N . PHE B 1 263 ? 6.832 61.625 10.32 1 92 263 PHE B N 1
ATOM 7042 C CA . PHE B 1 263 ? 5.605 61.906 9.586 1 92 263 PHE B CA 1
ATOM 7043 C C . PHE B 1 263 ? 5.469 63.406 9.328 1 92 263 PHE B C 1
ATOM 7045 O O . PHE B 1 263 ? 4.898 63.812 8.32 1 92 263 PHE B O 1
ATOM 7052 N N . CYS B 1 264 ? 6.047 64.25 10.227 1 88.31 264 CYS B N 1
ATOM 7053 C CA . CYS B 1 264 ? 5.98 65.688 10.086 1 88.31 264 CYS B CA 1
ATOM 7054 C C . CYS B 1 264 ? 6.863 66.188 8.938 1 88.31 264 CYS B C 1
ATOM 7056 O O . CYS B 1 264 ? 6.547 67.188 8.273 1 88.31 264 CYS B O 1
ATOM 7058 N N . THR B 1 265 ? 7.867 65.5 8.727 1 89.25 265 THR B N 1
ATOM 7059 C CA . THR B 1 265 ? 8.859 65.938 7.762 1 89.25 265 THR B CA 1
ATOM 7060 C C . THR B 1 265 ? 8.578 65.375 6.379 1 89.25 265 THR B C 1
ATOM 7062 O O . THR B 1 265 ? 8.984 65.938 5.363 1 89.25 265 THR B O 1
ATOM 7065 N N . SER B 1 266 ? 7.926 64.188 6.297 1 91.94 266 SER B N 1
ATOM 7066 C CA . SER B 1 266 ? 7.711 63.531 5.02 1 91.94 266 SER B CA 1
ATOM 7067 C C . SER B 1 266 ? 6.336 63.844 4.449 1 91.94 266 SER B C 1
ATOM 7069 O O . SER B 1 266 ? 5.312 63.469 5.027 1 91.94 266 SER B O 1
ATOM 7071 N N . THR B 1 267 ? 6.344 64.438 3.32 1 92 267 THR B N 1
ATOM 7072 C CA . THR B 1 267 ? 5.102 64.812 2.654 1 92 267 THR B CA 1
ATOM 7073 C C . THR B 1 267 ? 4.316 63.562 2.234 1 92 267 THR B C 1
ATOM 7075 O O . THR B 1 267 ? 3.084 63.531 2.301 1 92 267 THR B O 1
ATOM 7078 N N . GLU B 1 268 ? 5.004 62.656 1.823 1 92 268 GLU B N 1
ATOM 7079 C CA . GLU B 1 268 ? 4.363 61.406 1.375 1 92 268 GLU B CA 1
ATOM 7080 C C . GLU B 1 268 ? 3.639 60.719 2.523 1 92 268 GLU B C 1
ATOM 7082 O O . GLU B 1 268 ? 2.502 60.281 2.367 1 92 268 GLU B O 1
ATOM 7087 N N . LEU B 1 269 ? 4.293 60.594 3.621 1 93.19 269 LEU B N 1
ATOM 7088 C CA . LEU B 1 269 ? 3.693 59.938 4.785 1 93.19 269 LEU B CA 1
ATOM 7089 C C . LEU B 1 269 ? 2.516 60.75 5.305 1 93.19 269 LEU B C 1
ATOM 7091 O O . LEU B 1 269 ? 1.51 60.188 5.746 1 93.19 269 LEU B O 1
ATOM 7095 N N . GLN B 1 270 ? 2.631 62.062 5.234 1 93.12 270 GLN B N 1
ATOM 7096 C CA . GLN B 1 270 ? 1.53 62.938 5.633 1 93.12 270 GLN B CA 1
ATOM 7097 C C . GLN B 1 270 ? 0.299 62.688 4.762 1 93.12 270 GLN B C 1
ATOM 7099 O O . GLN B 1 270 ? -0.825 62.656 5.266 1 93.12 270 GLN B O 1
ATOM 7104 N N . GLN B 1 271 ? 0.591 62.594 3.545 1 91.19 271 GLN B N 1
ATOM 7105 C CA . GLN B 1 271 ? -0.509 62.344 2.615 1 91.19 271 GLN B CA 1
ATOM 7106 C C . GLN B 1 271 ? -1.213 61.031 2.918 1 91.19 271 GLN B C 1
ATOM 7108 O O . GLN B 1 271 ? -2.439 60.938 2.832 1 91.19 271 GLN B O 1
ATOM 7113 N N . LEU B 1 272 ? -0.467 59.969 3.215 1 91.06 272 LEU B N 1
ATOM 7114 C CA . LEU B 1 272 ? -1.038 58.688 3.547 1 91.06 272 LEU B CA 1
ATOM 7115 C C . LEU B 1 272 ? -1.927 58.781 4.781 1 91.06 272 LEU B C 1
ATOM 7117 O O . LEU B 1 272 ? -3.033 58.219 4.801 1 91.06 272 LEU B O 1
ATOM 7121 N N . VAL B 1 273 ? -1.467 59.469 5.789 1 92.62 273 VAL B N 1
ATOM 7122 C CA . VAL B 1 273 ? -2.199 59.625 7.043 1 92.62 273 VAL B CA 1
ATOM 7123 C C . VAL B 1 273 ? -3.451 60.469 6.812 1 92.62 273 VAL B C 1
ATOM 7125 O O . VAL B 1 273 ? -4.535 60.125 7.293 1 92.62 273 VAL B O 1
ATOM 7128 N N . LYS B 1 274 ? -3.338 61.562 6.074 1 90.38 274 LYS B N 1
ATOM 7129 C CA . LYS B 1 274 ? -4.465 62.438 5.793 1 90.38 274 LYS B CA 1
ATOM 7130 C C . LYS B 1 274 ? -5.543 61.719 4.988 1 90.38 274 LYS B C 1
ATOM 7132 O O . LYS B 1 274 ? -6.734 61.875 5.254 1 90.38 274 LYS B O 1
ATOM 7137 N N . THR B 1 275 ? -5.098 61 4.094 1 89.62 275 THR B N 1
ATOM 7138 C CA . THR B 1 275 ? -6.035 60.219 3.301 1 89.62 275 THR B CA 1
ATOM 7139 C C . THR B 1 275 ? -6.805 59.219 4.184 1 89.62 275 THR B C 1
ATOM 7141 O O . THR B 1 275 ? -8.016 59.062 4.027 1 89.62 275 THR B O 1
ATOM 7144 N N . ALA B 1 276 ? -6.133 58.531 5.105 1 90.38 276 ALA B N 1
ATOM 7145 C CA . ALA B 1 276 ? -6.77 57.594 6.02 1 90.38 276 ALA B CA 1
ATOM 7146 C C . ALA B 1 276 ? -7.75 58.281 6.949 1 90.38 276 ALA B C 1
ATOM 7148 O O . ALA B 1 276 ? -8.82 57.781 7.246 1 90.38 276 ALA B O 1
ATOM 7149 N N . LEU B 1 277 ? -7.406 59.531 7.402 1 89.06 277 LEU B N 1
ATOM 7150 C CA . LEU B 1 277 ? -8.258 60.312 8.289 1 89.06 277 LEU B CA 1
ATOM 7151 C C . LEU B 1 277 ? -9.539 60.719 7.582 1 89.06 277 LEU B C 1
ATOM 7153 O O . LEU B 1 277 ? -10.617 60.75 8.18 1 89.06 277 LEU B O 1
ATOM 7157 N N . SER B 1 278 ? -9.461 61.094 6.371 1 84.69 278 SER B N 1
ATOM 7158 C CA . SER B 1 278 ? -10.617 61.531 5.59 1 84.69 278 SER B CA 1
ATOM 7159 C C . SER B 1 278 ? -11.578 60.375 5.355 1 84.69 278 SER B C 1
ATOM 7161 O O . SER B 1 278 ? -12.789 60.594 5.246 1 84.69 278 SER B O 1
ATOM 7163 N N . SER B 1 279 ? -11.109 59.219 5.301 1 79 279 SER B N 1
ATOM 7164 C CA . SER B 1 279 ? -11.938 58.031 5.062 1 79 279 SER B CA 1
ATOM 7165 C C . SER B 1 279 ? -12.734 57.656 6.309 1 79 279 SER B C 1
ATOM 7167 O O . SER B 1 279 ? -13.805 57.062 6.211 1 79 279 SER B O 1
ATOM 7169 N N . HIS B 1 280 ? -12.281 57.844 7.57 1 76 280 HIS B N 1
ATOM 7170 C CA . HIS B 1 280 ? -12.977 57.562 8.82 1 76 280 HIS B CA 1
ATOM 7171 C C . HIS B 1 280 ? -14.156 58.5 9.031 1 76 280 HIS B C 1
ATOM 7173 O O . HIS B 1 280 ? -15.164 58.125 9.633 1 76 280 HIS B O 1
ATOM 7179 N N . GLY B 1 281 ? -14.227 59.906 8.836 1 60.28 281 GLY B N 1
ATOM 7180 C CA . GLY B 1 281 ? -15.234 60.906 9.062 1 60.28 281 GLY B CA 1
ATOM 7181 C C . GLY B 1 281 ? -16.469 60.719 8.188 1 60.28 281 GLY B C 1
ATOM 7182 O O . GLY B 1 281 ? -17.484 61.375 8.406 1 60.28 281 GLY B O 1
ATOM 7183 N N . SER B 1 282 ? -16.469 60.156 7.004 1 49.53 282 SER B N 1
ATOM 7184 C CA . SER B 1 282 ? -17.703 60.125 6.227 1 49.53 282 SER B CA 1
ATOM 7185 C C . SER B 1 282 ? -18.703 59.156 6.816 1 49.53 282 SER B C 1
ATOM 7187 O O . SER B 1 282 ? -18.375 57.969 6.984 1 49.53 282 SER B O 1
ATOM 7189 N N . PRO B 1 283 ? -19.75 59.594 7.664 1 42.97 283 PRO B N 1
ATOM 7190 C CA . PRO B 1 283 ? -20.797 58.75 8.227 1 42.97 283 PRO B CA 1
ATOM 7191 C C . PRO B 1 283 ? -21.297 57.688 7.246 1 42.97 283 PRO B C 1
ATOM 7193 O O . PRO B 1 283 ? -22.031 56.781 7.637 1 42.97 283 PRO B O 1
ATOM 7196 N N . ASP B 1 284 ? -21.859 58.219 5.895 1 38.22 284 ASP B N 1
ATOM 7197 C CA . ASP B 1 284 ? -22.5 57.281 4.973 1 38.22 284 ASP B CA 1
ATOM 7198 C C . ASP B 1 284 ? -21.609 56.094 4.707 1 38.22 284 ASP B C 1
ATOM 7200 O O . ASP B 1 284 ? -20.484 56.219 4.203 1 38.22 284 ASP B O 1
ATOM 7204 N N . GLY B 1 285 ? -21.594 55.125 5.543 1 37.28 285 GLY B N 1
ATOM 7205 C CA . GLY B 1 285 ? -21.031 53.781 5.484 1 37.28 285 GLY B CA 1
ATOM 7206 C C . GLY B 1 285 ? -20.812 53.281 4.066 1 37.28 285 GLY B C 1
ATOM 7207 O O . GLY B 1 285 ? -20.328 52.156 3.861 1 37.28 285 GLY B O 1
ATOM 7208 N N . TYR B 1 286 ? -21.859 53.656 3.162 1 33.25 286 TYR B N 1
ATOM 7209 C CA . TYR B 1 286 ? -21.859 53.062 1.832 1 33.25 286 TYR B CA 1
ATOM 7210 C C . TYR B 1 286 ? -20.734 53.625 0.971 1 33.25 286 TYR B C 1
ATOM 7212 O O . TYR B 1 286 ? -20.938 54.594 0.236 1 33.25 286 TYR B O 1
ATOM 7220 N N . HIS B 1 287 ? -19.719 54.188 1.347 1 31.69 287 HIS B N 1
ATOM 7221 C CA . HIS B 1 287 ? -18.859 54.594 0.254 1 31.69 287 HIS B CA 1
ATOM 7222 C C . HIS B 1 287 ? -18.75 53.5 -0.811 1 31.69 287 HIS B C 1
ATOM 7224 O O . HIS B 1 287 ? -18.344 52.375 -0.514 1 31.69 287 HIS B O 1
ATOM 7230 N N . ASP B 1 288 ? -19.562 53.656 -1.854 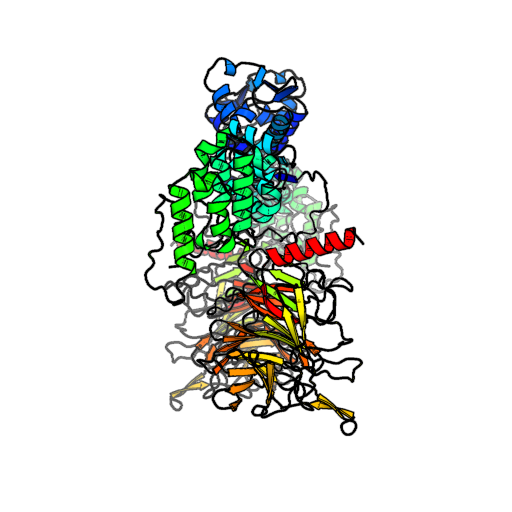1 30.55 288 ASP B N 1
ATOM 7231 C CA . ASP B 1 288 ? -19.438 52.969 -3.139 1 30.55 288 ASP B CA 1
ATOM 7232 C C . ASP B 1 288 ? -17.984 52.812 -3.545 1 30.55 288 ASP B C 1
ATOM 7234 O O . ASP B 1 288 ? -17.531 51.719 -3.898 1 30.55 288 ASP B O 1
ATOM 7238 N N . ASP B 1 289 ? -17.484 53.969 -4.332 1 30.31 289 ASP B N 1
ATOM 7239 C CA . ASP B 1 289 ? -16.484 54.062 -5.383 1 30.31 289 ASP B CA 1
ATOM 7240 C C . ASP B 1 289 ? -15.07 54.031 -4.789 1 30.31 289 ASP B C 1
ATOM 7242 O O . ASP B 1 289 ? -14.109 54.406 -5.465 1 30.31 289 ASP B O 1
ATOM 7246 N N . ALA B 1 290 ? -14.844 54.406 -3.65 1 31.41 290 ALA B N 1
ATOM 7247 C CA . ALA B 1 290 ? -13.406 54.562 -3.471 1 31.41 290 ALA B CA 1
ATOM 7248 C C . ALA B 1 290 ? -12.625 53.375 -4.008 1 31.41 290 ALA B C 1
ATOM 7250 O O . ALA B 1 290 ? -12.938 52.219 -3.68 1 31.41 290 ALA B O 1
ATOM 7251 N N . VAL B 1 291 ? -12.07 53.625 -5.184 1 29.86 291 VAL B N 1
ATOM 7252 C CA . VAL B 1 291 ? -11.031 52.906 -5.922 1 29.86 291 VAL B CA 1
ATOM 7253 C C . VAL B 1 291 ? -10.008 52.312 -4.945 1 29.86 291 VAL B C 1
ATOM 7255 O O . VAL B 1 291 ? -9.422 53.062 -4.145 1 29.86 291 VAL B O 1
ATOM 7258 N N . SER B 1 292 ? -10.156 51.156 -4.57 1 31.84 292 SER B N 1
ATOM 7259 C CA . SER B 1 292 ? -9.031 50.344 -4.098 1 31.84 292 SER B CA 1
ATOM 7260 C C . SER B 1 292 ? -7.742 50.719 -4.82 1 31.84 292 SER B C 1
ATOM 7262 O O . SER B 1 292 ? -7.629 50.531 -6.035 1 31.84 292 SER B O 1
ATOM 7264 N N . SER B 1 293 ? -7.207 51.938 -4.594 1 29.7 293 SER B N 1
ATOM 7265 C CA . SER B 1 293 ? -5.844 52.062 -5.09 1 29.7 293 SER B CA 1
ATOM 7266 C C . SER B 1 293 ? -5.066 50.781 -4.953 1 29.7 293 SER B C 1
ATOM 7268 O O . SER B 1 293 ? -4.688 50.375 -3.85 1 29.7 293 SER B O 1
ATOM 7270 N N . VAL B 1 294 ? -5.477 49.875 -5.824 1 30.59 294 VAL B N 1
ATOM 7271 C CA . VAL B 1 294 ? -4.695 48.688 -6.121 1 30.59 294 VAL B CA 1
ATOM 7272 C C . VAL B 1 294 ? -3.254 49.062 -6.449 1 30.59 294 VAL B C 1
ATOM 7274 O O . VAL B 1 294 ? -3.002 49.75 -7.445 1 30.59 294 VAL B O 1
ATOM 7277 N N . SER B 1 295 ? -2.398 49.5 -5.566 1 29.41 295 SER B N 1
ATOM 7278 C CA . SER B 1 295 ? -1 49.562 -5.984 1 29.41 295 SER B CA 1
ATOM 7279 C C . SER B 1 295 ? -0.587 48.281 -6.68 1 29.41 295 SER B C 1
ATOM 7281 O O . SER B 1 295 ? -0.832 47.188 -6.164 1 29.41 295 SER B O 1
ATOM 7283 N N . TYR B 1 296 ? -0.609 48.312 -8.102 1 28.59 296 TYR B N 1
ATOM 7284 C CA . TYR B 1 296 ? -0.079 47.375 -9.07 1 28.59 296 TYR B CA 1
ATOM 7285 C C . TYR B 1 296 ? 1.329 46.938 -8.688 1 28.59 296 TYR B C 1
ATOM 7287 O O . TYR B 1 296 ? 2.311 47.562 -9.078 1 28.59 296 TYR B O 1
ATOM 7295 N N . HIS B 1 297 ? 1.745 46.656 -7.531 1 29.59 297 HIS B N 1
ATOM 7296 C CA . HIS B 1 297 ? 3.084 46.125 -7.773 1 29.59 297 HIS B CA 1
ATOM 7297 C C . HIS B 1 297 ? 3.055 45 -8.812 1 29.59 297 HIS B C 1
ATOM 7299 O O . HIS B 1 297 ? 2.008 44.406 -9.055 1 29.59 297 HIS B O 1
ATOM 7305 N N . GLY B 1 298 ? 4.09 44.781 -9.664 1 30.45 298 GLY B N 1
ATOM 7306 C CA . GLY B 1 298 ? 4.43 43.656 -10.516 1 30.45 298 GLY B CA 1
ATOM 7307 C C . GLY B 1 298 ? 3.771 42.375 -10.094 1 30.45 298 GLY B C 1
ATOM 7308 O O . GLY B 1 298 ? 2.91 42.375 -9.211 1 30.45 298 GLY B O 1
ATOM 7309 N N . ASN B 1 299 ? 4.348 41.281 -10.414 1 34.66 299 ASN B N 1
ATOM 7310 C CA . ASN B 1 299 ? 3.85 39.938 -10.281 1 34.66 299 ASN B CA 1
ATOM 7311 C C . ASN B 1 299 ? 3.018 39.75 -9.016 1 34.66 299 ASN B C 1
ATOM 7313 O O . ASN B 1 299 ? 2.85 38.625 -8.523 1 34.66 299 ASN B O 1
ATOM 7317 N N . GLY B 1 300 ? 3.168 40.656 -8.07 1 34.5 300 GLY B N 1
ATOM 7318 C CA . GLY B 1 300 ? 2.807 40.688 -6.664 1 34.5 300 GLY B CA 1
ATOM 7319 C C . GLY B 1 300 ? 1.318 40.875 -6.438 1 34.5 300 GLY B C 1
ATOM 7320 O O . GLY B 1 300 ? 0.612 41.406 -7.305 1 34.5 300 GLY B O 1
ATOM 7321 N N . ASP B 1 301 ? 0.632 40.094 -5.512 1 37.69 301 ASP B N 1
ATOM 7322 C CA . ASP B 1 301 ? -0.651 40.031 -4.82 1 37.69 301 ASP B CA 1
ATOM 7323 C C . ASP B 1 301 ? -1.143 41.406 -4.426 1 37.69 301 ASP B C 1
ATOM 7325 O O . ASP B 1 301 ? -0.474 42.125 -3.668 1 37.69 301 ASP B O 1
ATOM 7329 N N . VAL B 1 302 ? -1.764 42.219 -5.129 1 41.28 302 VAL B N 1
ATOM 7330 C CA . VAL B 1 302 ? -2.49 43.469 -4.844 1 41.28 302 VAL B CA 1
ATOM 7331 C C . VAL B 1 302 ? -3.211 43.344 -3.506 1 41.28 302 VAL B C 1
ATOM 7333 O O . VAL B 1 302 ? -4.25 42.688 -3.412 1 41.28 302 VAL B O 1
ATOM 7336 N N . THR B 1 303 ? -2.486 42.875 -2.354 1 49.38 303 THR B N 1
ATOM 7337 C CA . THR B 1 303 ? -3.148 42.938 -1.055 1 49.38 303 THR B CA 1
ATOM 7338 C C . THR B 1 303 ? -3.631 44.344 -0.753 1 49.38 303 THR B C 1
ATOM 7340 O O . THR B 1 303 ? -2.854 45.312 -0.814 1 49.38 303 THR B O 1
ATOM 7343 N N . SER B 1 304 ? -4.777 44.688 -0.994 1 53.34 304 SER B N 1
ATOM 7344 C CA . SER B 1 304 ? -5.434 45.938 -0.607 1 53.34 304 SER B CA 1
ATOM 7345 C C . SER B 1 304 ? -5.031 46.344 0.8 1 53.34 304 SER B C 1
ATOM 7347 O O . SER B 1 304 ? -4.918 45.531 1.698 1 53.34 304 SER B O 1
ATOM 7349 N N . ASN B 1 305 ? -4.266 47.53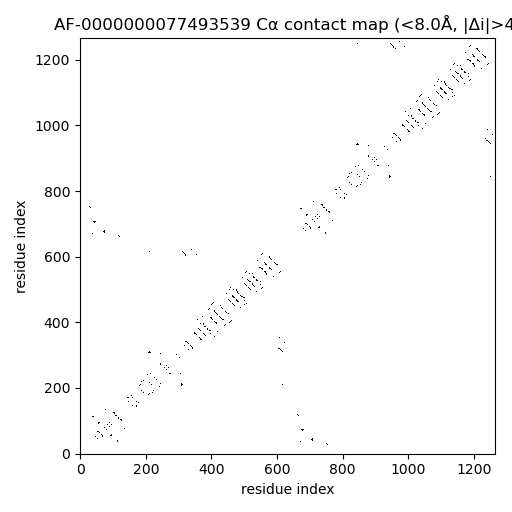1 0.952 1 69.44 305 ASN B N 1
ATOM 7350 C CA . ASN B 1 305 ? -3.85 48.188 2.199 1 69.44 305 ASN B CA 1
ATOM 7351 C C . ASN B 1 305 ? -4.996 48.219 3.207 1 69.44 305 ASN B C 1
ATOM 7353 O O . ASN B 1 305 ? -4.801 48.656 4.352 1 69.44 305 ASN B O 1
ATOM 7357 N N . ASP B 1 306 ? -6.184 47.688 2.762 1 79.19 306 ASP B N 1
ATOM 7358 C CA . ASP B 1 306 ? -7.297 47.75 3.705 1 79.19 306 ASP B CA 1
ATOM 7359 C C . ASP B 1 306 ? -7.676 46.312 4.16 1 79.19 306 ASP B C 1
ATOM 7361 O O . ASP B 1 306 ? -8.625 46.156 4.922 1 79.19 306 ASP B O 1
ATOM 7365 N N . THR B 1 307 ? -6.852 45.438 3.715 1 87.94 307 THR B N 1
ATOM 7366 C CA . THR B 1 307 ? -7.148 44.062 4.094 1 87.94 307 THR B CA 1
ATOM 7367 C C . THR B 1 307 ? -6.691 43.781 5.523 1 87.94 307 THR B C 1
ATOM 7369 O O . THR B 1 307 ? -5.598 44.188 5.922 1 87.94 307 THR B O 1
ATOM 7372 N N . LEU B 1 308 ? -7.504 43.156 6.309 1 91.19 308 LEU B N 1
ATOM 7373 C CA . LEU B 1 308 ? -7.18 42.812 7.688 1 91.19 308 LEU B CA 1
ATOM 7374 C C . LEU B 1 308 ? -6.02 41.812 7.738 1 91.19 308 LEU B C 1
ATOM 7376 O O . LEU B 1 308 ? -5.922 40.938 6.891 1 91.19 308 LEU B O 1
ATOM 7380 N N . ARG B 1 309 ? -5.141 42.094 8.68 1 94.19 309 ARG B N 1
ATOM 7381 C CA . ARG B 1 309 ? -4.062 41.125 8.914 1 94.19 309 ARG B CA 1
ATOM 7382 C C . ARG B 1 309 ? -4.617 39.781 9.398 1 94.19 309 ARG B C 1
ATOM 7384 O O . ARG B 1 309 ? -5.75 39.719 9.883 1 94.19 309 ARG B O 1
ATOM 7391 N N . GLU B 1 310 ? -3.852 38.781 9.258 1 91.81 310 GLU B N 1
ATOM 7392 C CA . GLU B 1 310 ? -4.273 37.438 9.648 1 91.81 310 GLU B CA 1
ATOM 7393 C C . GLU B 1 310 ? -4.668 37.375 11.125 1 91.81 310 GLU B C 1
ATOM 7395 O O . GLU B 1 310 ? -5.668 36.75 11.484 1 91.81 310 GLU B O 1
ATOM 7400 N N . GLY B 1 311 ? -3.934 38.031 11.938 1 93 311 GLY B N 1
ATOM 7401 C CA . GLY B 1 311 ? -4.207 38.031 13.367 1 93 311 GLY B CA 1
ATOM 7402 C C . GLY B 1 311 ? -5.504 38.719 13.734 1 93 311 GLY B C 1
ATOM 7403 O O . GLY B 1 311 ? -6.016 38.531 14.844 1 93 311 GLY B O 1
ATOM 7404 N N . MET B 1 312 ? -6.074 39.5 12.836 1 92.88 312 MET B N 1
ATOM 7405 C CA . MET B 1 312 ? -7.289 40.281 13.078 1 92.88 312 MET B CA 1
ATOM 7406 C C . MET B 1 312 ? -8.523 39.5 12.664 1 92.88 312 MET B C 1
ATOM 7408 O O . MET B 1 312 ? -9.656 39.938 12.883 1 92.88 312 MET B O 1
ATOM 7412 N N . GLN B 1 313 ? -8.328 38.344 12.148 1 90.88 313 GLN B N 1
ATOM 7413 C CA . GLN B 1 313 ? -9.43 37.594 11.57 1 90.88 313 GLN B CA 1
ATOM 7414 C C . GLN B 1 313 ? -9.836 36.438 12.484 1 90.88 313 GLN B C 1
ATOM 7416 O O . GLN B 1 313 ? -8.984 35.75 13.047 1 90.88 313 GLN B O 1
ATOM 7421 N N . ASP B 1 314 ? -11.18 36.312 12.609 1 91.06 314 ASP B N 1
ATOM 7422 C CA . ASP B 1 314 ? -11.711 35.125 13.32 1 91.06 314 ASP B CA 1
ATOM 7423 C C . ASP B 1 314 ? -11.695 33.906 12.43 1 91.06 314 ASP B C 1
ATOM 7425 O O . ASP B 1 314 ? -11.68 34 11.203 1 91.06 314 ASP B O 1
ATOM 7429 N N . ARG B 1 315 ? -11.586 32.812 13.055 1 90.12 315 ARG B N 1
ATOM 7430 C CA . ARG B 1 315 ? -11.617 31.531 12.352 1 90.12 315 ARG B CA 1
ATOM 7431 C C . ARG B 1 315 ? -12.742 30.641 12.883 1 90.12 315 ARG B C 1
ATOM 7433 O O . ARG B 1 315 ? -13.148 30.766 14.039 1 90.12 315 ARG B O 1
ATOM 7440 N N . GLU B 1 316 ? -13.328 29.812 11.922 1 87.31 316 GLU B N 1
ATOM 7441 C CA . GLU B 1 316 ? -14.281 28.797 12.367 1 87.31 316 GLU B CA 1
ATOM 7442 C C . GLU B 1 316 ? -13.594 27.688 13.148 1 87.31 316 GLU B C 1
ATOM 7444 O O . GLU B 1 316 ? -12.578 27.141 12.703 1 87.31 316 GLU B O 1
ATOM 7449 N N . MET B 1 317 ? -14.125 27.484 14.305 1 86.5 317 MET B N 1
ATOM 7450 C CA . MET B 1 317 ? -13.508 26.484 15.18 1 86.5 317 MET B CA 1
ATOM 7451 C C . MET B 1 317 ? -14.555 25.531 15.734 1 86.5 317 MET B C 1
ATOM 7453 O O . MET B 1 317 ? -15.75 25.812 15.695 1 86.5 317 MET B O 1
ATOM 7457 N N . ILE B 1 318 ? -14.094 24.344 16.094 1 81.94 318 ILE B N 1
ATOM 7458 C CA . ILE B 1 318 ? -14.898 23.375 16.812 1 81.94 318 ILE B CA 1
ATOM 7459 C C . ILE B 1 318 ? -14.68 23.531 18.312 1 81.94 318 ILE B C 1
ATOM 7461 O O . ILE B 1 318 ? -13.555 23.406 18.812 1 81.94 318 ILE B O 1
ATOM 7465 N N . VAL B 1 319 ? -15.727 23.906 18.953 1 83.69 319 VAL B N 1
ATOM 7466 C CA . VAL B 1 319 ? -15.633 24.125 20.391 1 83.69 319 VAL B CA 1
ATOM 7467 C C . VAL B 1 319 ? -16.391 23.016 21.125 1 83.69 319 VAL B C 1
ATOM 7469 O O . VAL B 1 319 ? -17.547 22.734 20.812 1 83.69 319 VAL B O 1
ATOM 7472 N N . PHE B 1 320 ? -15.75 22.438 22.031 1 79.06 320 PHE B N 1
ATOM 7473 C CA . PHE B 1 320 ? -16.359 21.422 22.891 1 79.06 320 PHE B CA 1
ATOM 7474 C C . PHE B 1 320 ? -16.781 22.047 24.219 1 79.06 320 PHE B C 1
ATOM 7476 O O . PHE B 1 320 ? -15.953 22.578 24.953 1 79.06 320 PHE B O 1
ATOM 7483 N N . VAL B 1 321 ? -18.047 22 24.312 1 79.06 321 VAL B N 1
ATOM 7484 C CA . VAL B 1 321 ? -18.578 22.578 25.531 1 79.06 321 VAL B CA 1
ATOM 7485 C C . VAL B 1 321 ? -19.203 21.5 26.406 1 79.06 321 VAL B C 1
ATOM 7487 O O . VAL B 1 321 ? -19.953 20.656 25.922 1 79.06 321 VAL B O 1
ATOM 7490 N N . GLY B 1 322 ? -18.797 21.375 27.625 1 69.19 322 GLY B N 1
ATOM 7491 C CA . GLY B 1 322 ? -19.375 20.406 28.547 1 69.19 322 GLY B CA 1
ATOM 7492 C C . GLY B 1 322 ? -18.797 20.516 29.953 1 69.19 322 GLY B C 1
ATOM 7493 O O . GLY B 1 322 ? -18.172 21.516 30.297 1 69.19 322 GLY B O 1
ATOM 7494 N N . SER B 1 323 ? -19.312 19.594 30.812 1 56.12 323 SER B N 1
ATOM 7495 C CA . SER B 1 323 ? -19.016 19.625 32.25 1 56.12 323 SER B CA 1
ATOM 7496 C C . SER B 1 323 ? -17.547 19.359 32.5 1 56.12 323 SER B C 1
ATOM 7498 O O . SER B 1 323 ? -16.984 19.812 33.5 1 56.12 323 SER B O 1
ATOM 7500 N N . ASP B 1 324 ? -16.906 18.672 31.594 1 53.91 324 ASP B N 1
ATOM 7501 C CA . ASP B 1 324 ? -15.539 18.312 31.969 1 53.91 324 ASP B CA 1
ATOM 7502 C C . ASP B 1 324 ? -14.531 19.297 31.406 1 53.91 324 ASP B C 1
ATOM 7504 O O . ASP B 1 324 ? -14.719 19.828 30.312 1 53.91 324 ASP B O 1
ATOM 7508 N N . HIS B 1 325 ? -13.812 19.828 32.344 1 53.41 325 HIS B N 1
ATOM 7509 C CA . HIS B 1 325 ? -12.766 20.781 31.984 1 53.41 325 HIS B CA 1
ATOM 7510 C C . HIS B 1 325 ? -11.766 20.141 31.016 1 53.41 325 HIS B C 1
ATOM 7512 O O . HIS B 1 325 ? -11.109 19.156 31.344 1 53.41 325 HIS B O 1
ATOM 7518 N N . VAL B 1 326 ? -12 20.453 29.844 1 58.53 326 VAL B N 1
ATOM 7519 C CA . VAL B 1 326 ? -11.008 20.094 28.828 1 58.53 326 VAL B CA 1
ATOM 7520 C C . VAL B 1 326 ? -10.078 21.266 28.562 1 58.53 326 VAL B C 1
ATOM 7522 O O . VAL B 1 326 ? -10.531 22.359 28.219 1 58.53 326 VAL B O 1
ATOM 7525 N N . PRO B 1 327 ? -8.82 21.156 28.922 1 61.31 327 PRO B N 1
ATOM 7526 C CA . PRO B 1 327 ? -7.914 22.281 28.75 1 61.31 327 PRO B CA 1
ATOM 7527 C C . PRO B 1 327 ? -7.93 22.844 27.328 1 61.31 327 PRO B C 1
ATOM 7529 O O . PRO B 1 327 ? -7.891 24.062 27.125 1 61.31 327 PRO B O 1
ATOM 7532 N N . ASN B 1 328 ? -7.883 22.016 26.25 1 72.88 328 ASN B N 1
ATOM 7533 C CA . ASN B 1 328 ? -7.926 22.453 24.859 1 72.88 328 ASN B CA 1
ATOM 7534 C C . ASN B 1 328 ? -9.219 22.016 24.172 1 72.88 328 ASN B C 1
ATOM 7536 O O . ASN B 1 328 ? -9.211 21.078 23.375 1 72.88 328 ASN B O 1
ATOM 7540 N N . ASN B 1 329 ? -10.219 22.891 24.531 1 78.69 329 ASN B N 1
ATOM 7541 C CA . ASN B 1 329 ? -11.562 22.5 24.125 1 78.69 329 ASN B CA 1
ATOM 7542 C C . ASN B 1 329 ? -11.961 23.156 22.812 1 78.69 329 ASN B C 1
ATOM 7544 O O . ASN B 1 329 ? -13.133 23.141 22.438 1 78.69 329 ASN B O 1
ATOM 7548 N N . CYS B 1 330 ? -11 23.828 22.219 1 81.94 330 CYS B N 1
ATOM 7549 C CA . CYS B 1 330 ? -11.273 24.484 20.953 1 81.94 330 CYS B CA 1
ATOM 7550 C C . CYS B 1 330 ? -10.289 24.047 19.875 1 81.94 330 CYS B C 1
ATOM 7552 O O . CYS B 1 330 ? -9.078 24.062 20.094 1 81.94 330 CYS B O 1
ATOM 7554 N N . PHE B 1 331 ? -10.836 23.703 18.781 1 80.12 331 PHE B N 1
ATOM 7555 C CA . PHE B 1 331 ? -9.992 23.203 17.688 1 80.12 331 PHE B CA 1
ATOM 7556 C C . PHE B 1 331 ? -10.219 24 16.422 1 80.12 331 PHE B C 1
ATOM 7558 O O . PHE B 1 331 ? -11.359 24.172 15.977 1 80.12 331 PHE B O 1
ATOM 7565 N N . GLU B 1 332 ? -9.125 24.453 15.938 1 80.56 332 GLU B N 1
ATOM 7566 C CA . GLU B 1 332 ? -9.125 25.109 14.633 1 80.56 332 GLU B CA 1
ATOM 7567 C C . GLU B 1 332 ? -8.672 24.156 13.531 1 80.56 332 GLU B C 1
ATOM 7569 O O . GLU B 1 332 ? -7.488 23.812 13.461 1 80.56 332 GLU B O 1
ATOM 7574 N N . PRO B 1 333 ? -9.523 23.688 12.672 1 72.75 333 PRO B N 1
ATOM 7575 C CA . PRO B 1 333 ? -9.203 22.609 11.734 1 72.75 333 PRO B CA 1
ATOM 7576 C C . PRO B 1 333 ? -8.266 23.062 10.617 1 72.75 333 PRO B C 1
ATOM 7578 O O . PRO B 1 333 ? -7.582 22.234 10.008 1 72.75 333 PRO B O 1
ATOM 7581 N N . GLU B 1 334 ? -8.266 24.281 10.273 1 73 334 GLU B N 1
ATOM 7582 C CA . GLU B 1 334 ? -7.453 24.734 9.148 1 73 334 GLU B CA 1
ATOM 7583 C C . GLU B 1 334 ? -5.965 24.547 9.438 1 73 334 GLU B C 1
ATOM 7585 O O . GLU B 1 334 ? -5.238 23.953 8.641 1 73 334 GLU B O 1
ATOM 7590 N N . ASP B 1 335 ? -5.57 25.062 10.531 1 72.69 335 ASP B N 1
ATOM 7591 C CA . ASP B 1 335 ? -4.176 24.906 10.93 1 72.69 335 ASP B CA 1
ATOM 7592 C C . ASP B 1 335 ? -3.99 23.703 11.852 1 72.69 335 ASP B C 1
ATOM 7594 O O . ASP B 1 335 ? -2.867 23.391 12.25 1 72.69 335 ASP B O 1
ATOM 7598 N N . ARG B 1 336 ? -5.129 23.078 12.18 1 74.69 336 ARG B N 1
ATOM 7599 C CA . ARG B 1 336 ? -5.141 21.906 13.047 1 74.69 336 ARG B CA 1
ATOM 7600 C C . ARG B 1 336 ? -4.492 22.203 14.398 1 74.69 336 ARG B C 1
ATOM 7602 O O . ARG B 1 336 ? -3.609 21.469 14.844 1 74.69 336 ARG B O 1
ATOM 7609 N N . ARG B 1 337 ? -4.938 23.25 14.961 1 78.06 337 ARG B N 1
ATOM 7610 C CA . ARG B 1 337 ? -4.426 23.656 16.266 1 78.06 337 ARG B CA 1
ATOM 7611 C C . ARG B 1 337 ? -5.539 23.703 17.312 1 78.06 337 ARG B C 1
ATOM 7613 O O . ARG B 1 337 ? -6.695 23.953 16.969 1 78.06 337 ARG B O 1
ATOM 7620 N N . ALA B 1 338 ? -5.07 23.484 18.531 1 79.81 338 ALA B N 1
ATOM 7621 C CA . ALA B 1 338 ? -6.016 23.5 19.656 1 79.81 338 ALA B CA 1
ATOM 7622 C C . ALA B 1 338 ? -5.824 24.75 20.516 1 79.81 338 ALA B C 1
ATOM 7624 O O . ALA B 1 338 ? -4.695 25.203 20.703 1 79.81 338 ALA B O 1
ATOM 7625 N N . TYR B 1 339 ? -6.891 25.328 20.922 1 83.38 339 TYR B N 1
ATOM 7626 C CA . TYR B 1 339 ? -6.93 26.484 21.812 1 83.38 339 TYR B CA 1
ATOM 7627 C C . TYR B 1 339 ? -7.801 26.203 23.031 1 83.38 339 TYR B C 1
ATOM 7629 O O . TYR B 1 339 ? -8.492 25.172 23.094 1 83.38 339 TYR B O 1
ATOM 7637 N N . ALA B 1 340 ? -7.613 27.031 23.969 1 83.56 340 ALA B N 1
ATOM 7638 C CA . ALA B 1 340 ? -8.422 26.922 25.172 1 83.56 340 ALA B CA 1
ATOM 7639 C C . ALA B 1 340 ? -9.367 28.109 25.312 1 83.56 340 ALA B C 1
ATOM 7641 O O . ALA B 1 340 ? -8.961 29.266 25.125 1 83.56 340 ALA B O 1
ATOM 7642 N N . ILE B 1 341 ? -10.617 27.812 25.531 1 85.38 341 ILE B N 1
ATOM 7643 C CA . ILE B 1 341 ? -11.555 28.859 25.906 1 85.38 341 ILE B CA 1
ATOM 7644 C C . ILE B 1 341 ? -12.086 28.609 27.312 1 85.38 341 ILE B C 1
ATOM 7646 O O . ILE B 1 341 ? -12.031 27.469 27.797 1 85.38 341 ILE B O 1
ATOM 7650 N N . ALA B 1 342 ? -12.531 29.641 27.906 1 85.25 342 ALA B N 1
ATOM 7651 C CA . ALA B 1 342 ? -13.078 29.531 29.25 1 85.25 342 ALA B CA 1
ATOM 7652 C C . ALA B 1 342 ? -14.258 28.578 29.281 1 85.25 342 ALA B C 1
ATOM 7654 O O . ALA B 1 342 ? -15.102 28.578 28.391 1 85.25 342 ALA B O 1
ATOM 7655 N N . PRO B 1 343 ? -14.32 27.703 30.266 1 81.31 343 PRO B N 1
ATOM 7656 C CA . PRO B 1 343 ? -15.492 26.844 30.422 1 81.31 343 PRO B CA 1
ATOM 7657 C C . PRO B 1 343 ? -16.734 27.609 30.875 1 81.31 343 PRO B C 1
ATOM 7659 O O . PRO B 1 343 ? -16.609 28.688 31.453 1 81.31 343 PRO B O 1
ATOM 7662 N N . PRO B 1 344 ? -17.906 27.031 30.484 1 80.25 344 PRO B N 1
ATOM 7663 C CA . PRO B 1 344 ? -19.125 27.672 31 1 80.25 344 PRO B CA 1
ATOM 7664 C C . PRO B 1 344 ? -19.234 27.578 32.531 1 80.25 344 PRO B C 1
ATOM 7666 O O . PRO B 1 344 ? -18.578 26.734 33.156 1 80.25 344 PRO B O 1
ATOM 7669 N N . PRO B 1 345 ? -19.891 28.547 33.125 1 75.19 345 PRO B N 1
ATOM 7670 C CA . PRO B 1 345 ? -20.016 28.531 34.594 1 75.19 345 PRO B CA 1
ATOM 7671 C C . PRO B 1 345 ? -20.594 27.219 35.125 1 75.19 345 PRO B C 1
ATOM 7673 O O . PRO B 1 345 ? -21.453 26.625 34.469 1 75.19 345 PRO B O 1
ATOM 7676 N N . VAL B 1 346 ? -19.672 26.266 35.75 1 60.03 346 VAL B N 1
ATOM 7677 C CA . VAL B 1 346 ? -19.875 24.922 36.312 1 60.03 346 VAL B CA 1
ATOM 7678 C C . VAL B 1 346 ? -21.188 24.891 37.094 1 60.03 346 VAL B C 1
ATOM 7680 O O . VAL B 1 346 ? -21.266 25.406 38.188 1 60.03 346 VAL B O 1
ATOM 7683 N N . GLY B 1 347 ? -22.25 25.422 36.969 1 51.22 347 GLY B N 1
ATOM 7684 C CA . GLY B 1 347 ? -23.109 24.703 37.875 1 51.22 347 GLY B CA 1
ATOM 7685 C C . GLY B 1 347 ? -23 23.188 37.75 1 51.22 347 GLY B C 1
ATOM 7686 O O . GLY B 1 347 ? -22.422 22.688 36.781 1 51.22 347 GLY B O 1
ATOM 7687 N N . GLU B 1 348 ? -23.203 22.422 38.906 1 47.16 348 GLU B N 1
ATOM 7688 C CA . GLU B 1 348 ? -23.359 20.984 39.031 1 47.16 348 GLU B CA 1
ATOM 7689 C C . GLU B 1 348 ? -24.094 20.391 37.844 1 47.16 348 GLU B C 1
ATOM 7691 O O . GLU B 1 348 ? -24.938 19.5 38 1 47.16 348 GLU B O 1
ATOM 7696 N N . VAL B 1 349 ? -24.016 21.047 36.812 1 51.53 349 VAL B N 1
ATOM 7697 C CA . VAL B 1 349 ? -24.922 20.516 35.812 1 51.53 349 VAL B CA 1
ATOM 7698 C C . VAL B 1 349 ? -24.312 19.297 35.125 1 51.53 349 VAL B C 1
ATOM 7700 O O . VAL B 1 349 ? -23.203 19.359 34.594 1 51.53 349 VAL B O 1
ATOM 7703 N N . SER B 1 350 ? -24.578 18.094 35.781 1 49.38 350 SER B N 1
ATOM 7704 C CA . SER B 1 350 ? -24.125 16.766 35.406 1 49.38 350 SER B CA 1
ATOM 7705 C C . SER B 1 350 ? -24.562 16.406 33.969 1 49.38 350 SER B C 1
ATOM 7707 O O . SER B 1 350 ? -23.953 15.531 33.344 1 49.38 350 SER B O 1
ATOM 7709 N N . HIS B 1 351 ? -25.953 16.609 33.812 1 54.66 351 HIS B N 1
ATOM 7710 C CA . HIS B 1 351 ? -26.562 15.945 32.656 1 54.66 351 HIS B CA 1
ATOM 7711 C C . HIS B 1 351 ? -27.266 16.938 31.75 1 54.66 351 HIS B C 1
ATOM 7713 O O . HIS B 1 351 ? -27.859 17.906 32.219 1 54.66 351 HIS B O 1
ATOM 7719 N N . PRO B 1 352 ? -27.359 16.797 30.297 1 60.66 352 PRO B N 1
ATOM 7720 C CA . PRO B 1 352 ? -26.859 17.25 29 1 60.66 352 PRO B CA 1
ATOM 7721 C C . PRO B 1 352 ? -27.422 18.625 28.594 1 60.66 352 PRO B C 1
ATOM 7723 O O . PRO B 1 352 ? -28.547 18.719 28.109 1 60.66 352 PRO B O 1
ATOM 7726 N N . ALA B 1 353 ? -26.812 19.672 29.141 1 57.34 353 ALA B N 1
ATOM 7727 C CA . ALA B 1 353 ? -27 21.016 28.578 1 57.34 353 ALA B CA 1
ATOM 7728 C C . ALA B 1 353 ? -26.828 21.016 27.062 1 57.34 353 ALA B C 1
ATOM 7730 O O . ALA B 1 353 ? -26.547 19.969 26.469 1 57.34 353 ALA B O 1
ATOM 7731 N N . CYS B 1 354 ? -27.406 22.031 26.469 1 76.12 354 CYS B N 1
ATOM 7732 C CA . CYS B 1 354 ? -27.297 22.109 25.016 1 76.12 354 CYS B CA 1
ATOM 7733 C C . CYS B 1 354 ? -26.484 23.312 24.594 1 76.12 354 CYS B C 1
ATOM 7735 O O . CYS B 1 354 ? -26.312 24.266 25.375 1 76.12 354 CYS B O 1
ATOM 7737 N N . VAL B 1 355 ? -25.875 23.188 23.578 1 73 355 VAL B N 1
ATOM 7738 C CA . VAL B 1 355 ? -25.031 24.219 23.016 1 73 355 VAL B CA 1
ATOM 7739 C C . VAL B 1 355 ? -25.453 24.531 21.594 1 73 355 VAL B C 1
ATOM 7741 O O . VAL B 1 355 ? -25.953 23.656 20.875 1 73 355 VAL B O 1
ATOM 7744 N N . ALA B 1 356 ? -25.453 25.75 21.266 1 76 356 ALA B N 1
ATOM 7745 C CA . ALA B 1 356 ? -25.656 26.188 19.891 1 76 356 ALA B CA 1
ATOM 7746 C C . ALA B 1 356 ? -24.875 27.469 19.594 1 76 356 ALA B C 1
ATOM 7748 O O . ALA B 1 356 ? -24.438 28.156 20.531 1 76 356 ALA B O 1
ATOM 7749 N N . ALA B 1 357 ? -24.641 27.609 18.391 1 77.81 357 ALA B N 1
ATOM 7750 C CA . ALA B 1 357 ? -23.984 28.844 17.969 1 77.81 357 ALA B CA 1
ATOM 7751 C C . ALA B 1 357 ? -24.906 29.656 17.062 1 77.81 357 ALA B C 1
ATOM 7753 O O . ALA B 1 357 ? -25.641 29.094 16.25 1 77.81 357 ALA B O 1
ATOM 7754 N N . SER B 1 358 ? -24.984 30.938 17.344 1 70.31 358 SER B N 1
ATOM 7755 C CA . SER B 1 358 ? -25.641 31.922 16.484 1 70.31 358 SER B CA 1
ATOM 7756 C C . SER B 1 358 ? -24.688 33 16.031 1 70.31 358 SER B C 1
ATOM 7758 O O . SER B 1 358 ? -24.109 33.719 16.859 1 70.31 358 SER B O 1
ATOM 7760 N N . THR B 1 359 ? -24.531 33.156 14.734 1 70.88 359 THR B N 1
ATOM 7761 C CA . THR B 1 359 ? -23.625 34.125 14.102 1 70.88 359 THR B CA 1
ATOM 7762 C C . THR B 1 359 ? -22.219 34 14.68 1 70.88 359 THR B C 1
ATOM 7764 O O . THR B 1 359 ? -21.609 35.031 15.023 1 70.88 359 THR B O 1
ATOM 7767 N N . GLY B 1 360 ? -21.938 32.812 15.078 1 76 360 GLY B N 1
ATOM 7768 C CA . GLY B 1 360 ? -20.578 32.562 15.508 1 76 360 GLY B CA 1
ATOM 7769 C C . GLY B 1 360 ? -20.406 32.625 17.016 1 76 360 GLY B C 1
ATOM 7770 O O . GLY B 1 360 ? -19.328 32.312 17.531 1 76 360 GLY B O 1
ATOM 7771 N N . VAL B 1 361 ? -21.469 32.969 17.734 1 86.69 361 VAL B N 1
ATOM 7772 C CA . VAL B 1 361 ? -21.406 33.094 19.188 1 86.69 361 VAL B CA 1
ATOM 7773 C C . VAL B 1 361 ? -21.984 31.844 19.828 1 86.69 361 VAL B C 1
ATOM 7775 O O . VAL B 1 361 ? -23.047 31.359 19.422 1 86.69 361 VAL B O 1
ATOM 7778 N N . ILE B 1 362 ? -21.312 31.469 20.844 1 91.19 362 ILE B N 1
ATOM 7779 C CA . ILE B 1 362 ? -21.703 30.219 21.5 1 91.19 362 ILE B CA 1
ATOM 7780 C C . ILE B 1 362 ? -22.688 30.531 22.625 1 91.19 362 ILE B C 1
ATOM 7782 O O . ILE B 1 362 ? -22.469 31.438 23.422 1 91.19 362 ILE B O 1
ATOM 7786 N N . PHE B 1 363 ? -23.766 29.797 22.578 1 90.56 363 PHE B N 1
ATOM 7787 C CA . PHE B 1 363 ? -24.734 29.812 23.672 1 90.56 363 PHE B CA 1
ATOM 7788 C C . PHE B 1 363 ? -24.797 28.453 24.359 1 90.56 363 PHE B C 1
ATOM 7790 O O . PHE B 1 363 ? -24.766 27.406 23.688 1 90.56 363 PHE B O 1
ATOM 7797 N N . TRP B 1 364 ? -24.812 28.484 25.578 1 88.12 364 TRP B N 1
ATOM 7798 C CA . TRP B 1 364 ? -24.844 27.281 26.391 1 88.12 364 TRP B CA 1
ATOM 7799 C C . TRP B 1 364 ? -25.812 27.438 27.562 1 88.12 364 TRP B C 1
ATOM 7801 O O . TRP B 1 364 ? -25.875 28.5 28.172 1 88.12 364 TRP B O 1
ATOM 7811 N N . GLY B 1 365 ? -26.531 26.266 27.781 1 86.75 365 GLY B N 1
ATOM 7812 C CA . GLY B 1 365 ? -27.375 26.344 28.953 1 86.75 365 GLY B CA 1
ATOM 7813 C C . GLY B 1 365 ? -28.312 25.172 29.125 1 86.75 365 GLY B C 1
ATOM 7814 O O . GLY B 1 365 ? -28.25 24.219 28.344 1 86.75 365 GLY B O 1
ATOM 7815 N N . GLY B 1 366 ? -29.25 25.297 30.125 1 87.62 366 GLY B N 1
ATOM 7816 C CA . GLY B 1 366 ? -30.109 24.203 30.516 1 87.62 366 GLY B CA 1
ATOM 7817 C C . GLY B 1 366 ? -29.391 23.125 31.297 1 87.62 366 GLY B C 1
ATOM 7818 O O . GLY B 1 366 ? -28.453 23.422 32.062 1 87.62 366 GLY B O 1
ATOM 7819 N N . GLY B 1 367 ? -30.016 21.969 31.297 1 83.88 367 GLY B N 1
ATOM 7820 C CA . GLY B 1 367 ? -29.391 20.844 31.984 1 83.88 367 GLY B CA 1
ATOM 7821 C C . GLY B 1 367 ? -29.969 20.609 33.375 1 83.88 367 GLY B C 1
ATOM 7822 O O . GLY B 1 367 ? -31.047 21.109 33.688 1 83.88 367 GLY B O 1
ATOM 7823 N N . VAL B 1 368 ? -29.281 19.703 34 1 80.69 368 VAL B N 1
ATOM 7824 C CA . VAL B 1 368 ? -29.797 19.297 35.281 1 80.69 368 VAL B CA 1
ATOM 7825 C C . VAL B 1 368 ? -28.656 19.188 36.281 1 80.69 368 VAL B C 1
ATOM 7827 O O . VAL B 1 368 ? -27.531 18.844 35.938 1 80.69 368 VAL B O 1
ATOM 7830 N N . SER B 1 369 ? -28.953 19.672 37.406 1 73.31 369 SER B N 1
ATOM 7831 C CA . SER B 1 369 ? -28.062 19.438 38.531 1 73.31 369 SER B CA 1
ATOM 7832 C C . SER B 1 369 ? -28.688 18.484 39.531 1 73.31 369 SER B C 1
ATOM 7834 O O . SER B 1 369 ? -29.906 18.531 39.75 1 73.31 369 SER B O 1
ATOM 7836 N N . ASP B 1 370 ? -27.922 17.719 40.156 1 69.88 370 ASP B N 1
ATOM 7837 C CA . ASP B 1 370 ? -28.344 16.781 41.219 1 69.88 370 ASP B CA 1
ATOM 7838 C C . ASP B 1 370 ? -29.531 15.938 40.75 1 69.88 370 ASP B C 1
ATOM 7840 O O . ASP B 1 370 ? -30.484 15.742 41.5 1 69.88 370 ASP B O 1
ATOM 7844 N N . TYR B 1 371 ? -29.625 15.578 39.594 1 64.69 371 TYR B N 1
ATOM 7845 C CA . TYR B 1 371 ? -30.547 14.648 38.969 1 64.69 371 TYR B CA 1
ATOM 7846 C C . TYR B 1 371 ? -31.953 15.25 38.844 1 64.69 371 TYR B C 1
ATOM 7848 O O . TYR B 1 371 ? -32.75 14.844 38 1 64.69 371 TYR B O 1
ATOM 7856 N N . THR B 1 372 ? -32.188 16.297 39.688 1 70.69 372 THR B N 1
ATOM 7857 C CA . THR B 1 372 ? -33.594 16.688 39.688 1 70.69 372 THR B CA 1
ATOM 7858 C C . THR B 1 372 ? -33.719 18.188 39.438 1 70.69 372 THR B C 1
ATOM 7860 O O . THR B 1 372 ? -34.812 18.672 39.094 1 70.69 372 THR B O 1
ATOM 7863 N N . ASP B 1 373 ? -32.719 18.859 39.562 1 80.38 373 ASP B N 1
ATOM 7864 C CA . ASP B 1 373 ? -32.844 20.312 39.406 1 80.38 373 ASP B CA 1
ATOM 7865 C C . ASP B 1 373 ? -32.562 20.734 37.969 1 80.38 373 ASP B C 1
ATOM 7867 O O . ASP B 1 373 ? -31.422 20.984 37.562 1 80.38 373 ASP B O 1
ATOM 7871 N N . VAL B 1 374 ? -33.656 20.891 37.219 1 88.12 374 VAL B N 1
ATOM 7872 C CA . VAL B 1 374 ? -33.562 21.281 35.844 1 88.12 374 VAL B CA 1
ATOM 7873 C C . VAL B 1 374 ? -33.406 22.797 35.719 1 88.12 374 VAL B C 1
ATOM 7875 O O . VAL B 1 374 ? -34.094 23.547 36.406 1 88.12 374 VAL B O 1
ATOM 7878 N N . HIS B 1 375 ? -32.5 23.266 34.875 1 88.38 375 HIS B N 1
ATOM 7879 C CA . HIS B 1 375 ? -32.125 24.688 34.812 1 88.38 375 HIS B CA 1
ATOM 7880 C C . HIS B 1 375 ? -32.688 25.344 33.594 1 88.38 375 HIS B C 1
ATOM 7882 O O . HIS B 1 375 ? -32.906 24.688 32.562 1 88.38 375 HIS B O 1
ATOM 7888 N N . SER B 1 376 ? -32.938 26.672 33.719 1 92.38 376 SER B N 1
ATOM 7889 C CA . SER B 1 376 ? -33.375 27.469 32.594 1 92.38 376 SER B CA 1
ATOM 7890 C C . SER B 1 376 ? -32.312 28.469 32.156 1 92.38 376 SER B C 1
ATOM 7892 O O . SER B 1 376 ? -32.469 29.156 31.156 1 92.38 376 SER B O 1
ATOM 7894 N N . ALA B 1 377 ? -31.188 28.484 32.812 1 90.38 377 ALA B N 1
ATOM 7895 C CA . ALA B 1 377 ? -30.141 29.469 32.562 1 90.38 377 ALA B CA 1
ATOM 7896 C C . ALA B 1 377 ? -29.469 29.234 31.219 1 90.38 377 ALA B C 1
ATOM 7898 O O . ALA B 1 377 ? -29.219 28.094 30.844 1 90.38 377 ALA B O 1
ATOM 7899 N N . ILE B 1 378 ? -29.219 30.391 30.531 1 91.12 378 ILE B N 1
ATOM 7900 C CA . ILE B 1 378 ? -28.484 30.391 29.281 1 91.12 378 ILE B CA 1
ATOM 7901 C C . ILE B 1 378 ? -27.312 31.359 29.375 1 91.12 378 ILE B C 1
ATOM 7903 O O . ILE B 1 378 ? -27.453 32.469 29.906 1 91.12 378 ILE B O 1
ATOM 7907 N N . TYR B 1 379 ? -26.203 30.922 28.875 1 90.81 379 TYR B N 1
ATOM 7908 C CA . TYR B 1 379 ? -25 31.75 28.844 1 90.81 379 TYR B CA 1
ATOM 7909 C C . TYR B 1 379 ? -24.5 31.953 27.422 1 90.81 379 TYR B C 1
ATOM 7911 O O . TYR B 1 379 ? -24.672 31.078 26.562 1 90.81 379 TYR B O 1
ATOM 7919 N N . ARG B 1 380 ? -23.938 33.125 27.297 1 91.69 380 ARG B N 1
ATOM 7920 C CA . ARG B 1 380 ? -23.312 33.5 26.031 1 91.69 380 ARG B CA 1
ATOM 7921 C C . ARG B 1 380 ? -21.812 33.688 26.188 1 91.69 380 ARG B C 1
ATOM 7923 O O . ARG B 1 380 ? -21.375 34.375 27.125 1 91.69 380 ARG B O 1
ATOM 7930 N N . TYR B 1 381 ? -21.016 33.156 25.328 1 91.12 381 TYR B N 1
ATOM 7931 C CA . TYR B 1 381 ? -19.578 33.281 25.391 1 91.12 381 TYR B CA 1
ATOM 7932 C C . TYR B 1 381 ? -19.141 34.625 24.781 1 91.12 381 TYR B C 1
ATOM 7934 O O . TYR B 1 381 ? -19.594 35 23.703 1 91.12 381 TYR B O 1
ATOM 7942 N N . ASN B 1 382 ? -18.281 35.312 25.531 1 90.56 382 ASN B N 1
ATOM 7943 C CA . ASN B 1 382 ? -17.688 36.562 25.047 1 90.56 382 ASN B CA 1
ATOM 7944 C C . ASN B 1 382 ? -16.25 36.344 24.562 1 90.56 382 ASN B C 1
ATOM 7946 O O . ASN B 1 382 ? -15.336 36.219 25.375 1 90.56 382 ASN B O 1
ATOM 7950 N N . PRO B 1 383 ? -16.094 36.469 23.312 1 90.12 383 PRO B N 1
ATOM 7951 C CA . PRO B 1 383 ? -14.766 36.188 22.781 1 90.12 383 PRO B CA 1
ATOM 7952 C C . PRO B 1 383 ? -13.758 37.281 23.094 1 90.12 383 PRO B C 1
ATOM 7954 O O . PRO B 1 383 ? -12.547 37.094 22.953 1 90.12 383 PRO B O 1
ATOM 7957 N N . ASP B 1 384 ? -14.156 38.469 23.438 1 87.88 384 ASP B N 1
ATOM 7958 C CA . ASP B 1 384 ? -13.258 39.562 23.719 1 87.88 384 ASP B CA 1
ATOM 7959 C C . ASP B 1 384 ? -12.688 39.469 25.141 1 87.88 384 ASP B C 1
ATOM 7961 O O . ASP B 1 384 ? -11.594 39.969 25.406 1 87.88 384 ASP B O 1
ATOM 7965 N N . THR B 1 385 ? -13.414 38.812 25.938 1 89.62 385 THR B N 1
ATOM 7966 C CA . THR B 1 385 ? -12.961 38.75 27.312 1 89.62 385 THR B CA 1
ATOM 7967 C C . THR B 1 385 ? -12.703 37.281 27.734 1 89.62 385 THR B C 1
ATOM 7969 O O . THR B 1 385 ? -12.164 37.031 28.812 1 89.62 385 THR B O 1
ATOM 7972 N N . ASN B 1 386 ? -13.008 36.406 26.953 1 91.25 386 ASN B N 1
ATOM 7973 C CA . ASN B 1 386 ? -12.898 34.969 27.266 1 91.25 386 ASN B CA 1
ATOM 7974 C C . ASN B 1 386 ? -13.695 34.625 28.516 1 91.25 386 ASN B C 1
ATOM 7976 O O . ASN B 1 386 ? -13.18 33.938 29.406 1 91.25 386 ASN B O 1
ATOM 7980 N N . GLN B 1 387 ? -14.867 35.094 28.531 1 90.5 387 GLN B N 1
ATOM 7981 C CA . GLN B 1 387 ? -15.773 34.844 29.641 1 90.5 387 GLN B CA 1
ATOM 7982 C C . GLN B 1 387 ? -17.188 34.562 29.141 1 90.5 387 GLN B C 1
ATOM 7984 O O . GLN B 1 387 ? -17.5 34.844 27.984 1 90.5 387 GLN B O 1
ATOM 7989 N N . TRP B 1 388 ? -17.984 33.938 30.078 1 90.88 388 TRP B N 1
ATOM 7990 C CA . TRP B 1 388 ? -19.391 33.688 29.766 1 90.88 388 TRP B CA 1
ATOM 7991 C C . TRP B 1 388 ? -20.312 34.688 30.469 1 90.88 388 TRP B C 1
ATOM 7993 O O . TRP B 1 388 ? -20.219 34.844 31.688 1 90.88 388 TRP B O 1
ATOM 8003 N N . ASN B 1 389 ? -21.125 35.25 29.641 1 92.06 389 ASN B N 1
ATOM 8004 C CA . ASN B 1 389 ? -22.078 36.188 30.188 1 92.06 389 ASN B CA 1
ATOM 8005 C C . ASN B 1 389 ? -23.469 35.594 30.312 1 92.06 389 ASN B C 1
ATOM 8007 O O . ASN B 1 389 ? -23.906 34.812 29.438 1 92.06 389 ASN B O 1
ATOM 8011 N N . SER B 1 390 ? -24.172 35.906 31.344 1 92.06 390 SER B N 1
ATOM 8012 C CA . SER B 1 390 ? -25.531 35.406 31.531 1 92.06 390 SER B CA 1
ATOM 8013 C C . SER B 1 390 ? -26.516 36.094 30.578 1 92.06 390 SER B C 1
ATOM 8015 O O . SER B 1 390 ? -26.422 37.281 30.344 1 92.06 390 SER B O 1
ATOM 8017 N N . CYS B 1 391 ? -27.422 35.312 30.016 1 93.25 391 CYS B N 1
ATOM 8018 C CA . CYS B 1 391 ? -28.516 35.781 29.188 1 93.25 391 CYS B CA 1
ATOM 8019 C C . CYS B 1 391 ? -29.859 35.562 29.891 1 93.25 391 CYS B C 1
ATOM 8021 O O . CYS B 1 391 ? -29.906 35.062 31.016 1 93.25 391 CYS B O 1
ATOM 8023 N N . ALA B 1 392 ? -30.906 36.031 29.188 1 95.56 392 ALA B N 1
ATOM 8024 C CA . ALA B 1 392 ? -32.25 35.75 29.719 1 95.56 392 ALA B CA 1
ATOM 8025 C C . ALA B 1 392 ? -32.469 34.25 29.859 1 95.56 392 ALA B C 1
ATOM 8027 O O . ALA B 1 392 ? -32.062 33.469 28.984 1 95.56 392 ALA B O 1
ATOM 8028 N N . HIS B 1 393 ? -33.125 33.844 30.969 1 94.62 393 HIS B N 1
ATOM 8029 C CA . HIS B 1 393 ? -33.438 32.438 31.203 1 94.62 393 HIS B CA 1
ATOM 8030 C C . HIS B 1 393 ? -34.562 31.969 30.297 1 94.62 393 HIS B C 1
ATOM 8032 O O . HIS B 1 393 ? -35.438 32.75 29.938 1 94.62 393 HIS B O 1
ATOM 8038 N N . MET B 1 394 ? -34.438 30.766 29.953 1 95.06 394 MET B N 1
ATOM 8039 C CA . MET B 1 394 ? -35.594 30.172 29.281 1 95.06 394 MET B CA 1
ATOM 8040 C C . MET B 1 394 ? -36.844 30.281 30.125 1 95.06 394 MET B C 1
ATOM 8042 O O . MET B 1 394 ? -36.781 30.344 31.359 1 95.06 394 MET B O 1
ATOM 8046 N N . LEU B 1 395 ? -37.969 30.219 29.453 1 96.12 395 LEU B N 1
ATOM 8047 C CA . LEU B 1 395 ? -39.25 30.281 30.156 1 96.12 395 LEU B CA 1
ATOM 8048 C C . LEU B 1 395 ? -39.531 28.969 30.891 1 96.12 395 LEU B C 1
ATOM 8050 O O . LEU B 1 395 ? -40.125 28.969 31.969 1 96.12 395 LEU B O 1
ATOM 8054 N N . THR B 1 396 ? -39.125 27.859 30.328 1 94.19 396 THR B N 1
ATOM 8055 C CA . THR B 1 396 ? -39.219 26.531 30.922 1 94.19 396 THR B CA 1
ATOM 8056 C C . THR B 1 396 ? -37.844 25.906 31.109 1 94.19 396 THR B C 1
ATOM 8058 O O . THR B 1 396 ? -37.062 25.859 30.172 1 94.19 396 THR B O 1
ATOM 8061 N N . PRO B 1 397 ? -37.594 25.484 32.375 1 92.06 397 PRO B N 1
ATOM 8062 C CA . PRO B 1 397 ? -36.344 24.719 32.531 1 92.06 397 PRO B CA 1
ATOM 8063 C C . PRO B 1 397 ? -36.344 23.422 31.719 1 92.06 397 PRO B C 1
ATOM 8065 O O . PRO B 1 397 ? -37.375 22.75 31.609 1 92.06 397 PRO B O 1
ATOM 8068 N N . ARG B 1 398 ? -35.25 23.141 31.078 1 91.94 398 ARG B N 1
ATOM 8069 C CA . ARG B 1 398 ? -35.188 21.984 30.188 1 91.94 398 ARG B CA 1
ATOM 8070 C C . ARG B 1 398 ? -33.875 21.25 30.344 1 91.94 398 ARG B C 1
ATOM 8072 O O . ARG B 1 398 ? -32.812 21.875 30.547 1 91.94 398 ARG B O 1
ATOM 8079 N N . GLN B 1 399 ? -34 20 30.234 1 88.56 399 GLN B N 1
ATOM 8080 C CA . GLN B 1 399 ? -32.844 19.141 30 1 88.56 399 GLN B CA 1
ATOM 8081 C C . GLN B 1 399 ? -33.094 18.188 28.828 1 88.56 399 GLN B C 1
ATOM 8083 O O . GLN B 1 399 ? -34.219 18.016 28.391 1 88.56 399 GLN B O 1
ATOM 8088 N N . CYS B 1 400 ? -32 17.672 28.156 1 89.44 400 CYS B N 1
ATOM 8089 C CA . CYS B 1 400 ? -32.125 16.75 27.031 1 89.44 400 CYS B CA 1
ATOM 8090 C C . CYS B 1 400 ? -32.938 17.391 25.891 1 89.44 400 CYS B C 1
ATOM 8092 O O . CYS B 1 400 ? -33.75 16.719 25.266 1 89.44 400 CYS B O 1
ATOM 8094 N N . PHE B 1 401 ? -32.812 18.672 25.766 1 92.25 401 PHE B N 1
ATOM 8095 C CA . PHE B 1 401 ? -33.469 19.422 24.703 1 92.25 401 PHE B CA 1
ATOM 8096 C C . PHE B 1 401 ? -32.469 19.766 23.594 1 92.25 401 PHE B C 1
ATOM 8098 O O . PHE B 1 401 ? -31.328 19.266 23.594 1 92.25 401 PHE B O 1
ATOM 8105 N N . SER B 1 402 ? -32.844 20.5 22.594 1 92.5 402 SER B N 1
ATOM 8106 C CA . SER B 1 402 ? -31.953 20.906 21.516 1 92.5 402 SER B CA 1
ATOM 8107 C C . SER B 1 402 ? -32.094 22.406 21.219 1 92.5 402 SER B C 1
ATOM 8109 O O . SER B 1 402 ? -33.156 22.984 21.406 1 92.5 402 SER B O 1
ATOM 8111 N N . LEU B 1 403 ? -30.953 22.938 20.859 1 91.44 403 LEU B N 1
ATOM 8112 C CA . LEU B 1 403 ? -30.891 24.328 20.453 1 91.44 403 LEU B CA 1
ATOM 8113 C C . LEU B 1 403 ? -30.469 24.453 18.984 1 91.44 403 LEU B C 1
ATOM 8115 O O . LEU B 1 403 ? -29.516 23.797 18.562 1 91.44 403 LEU B O 1
ATOM 8119 N N . SER B 1 404 ? -31.203 25.219 18.266 1 90.31 404 SER B N 1
ATOM 8120 C CA . SER B 1 404 ? -30.828 25.453 16.859 1 90.31 404 SER B CA 1
ATOM 8121 C C . SER B 1 404 ? -31.031 26.906 16.469 1 90.31 404 SER B C 1
ATOM 8123 O O . SER B 1 404 ? -31.875 27.594 17.047 1 90.31 404 SER B O 1
ATOM 8125 N N . GLU B 1 405 ? -30.281 27.312 15.555 1 90.38 405 GLU B N 1
ATOM 8126 C CA . GLU B 1 405 ? -30.328 28.688 15.086 1 90.38 405 GLU B CA 1
ATOM 8127 C C . GLU 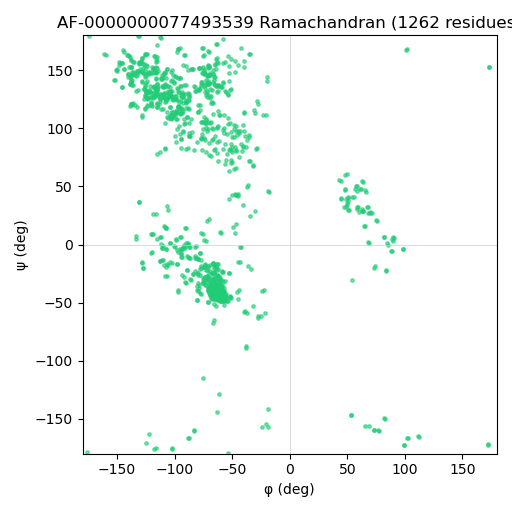B 1 405 ? -31.031 28.781 13.734 1 90.38 405 GLU B C 1
ATOM 8129 O O . GLU B 1 405 ? -30.734 28.031 12.812 1 90.38 405 GLU B O 1
ATOM 8134 N N . VAL B 1 406 ? -32 29.656 13.695 1 88.75 406 VAL B N 1
ATOM 8135 C CA . VAL B 1 406 ? -32.688 29.984 12.438 1 88.75 406 VAL B CA 1
ATOM 8136 C C . VAL B 1 406 ? -32.906 31.5 12.359 1 88.75 406 VAL B C 1
ATOM 8138 O O . VAL B 1 406 ? -33.562 32.062 13.242 1 88.75 406 VAL B O 1
ATOM 8141 N N . GLY B 1 407 ? -32.375 32.094 11.352 1 83.75 407 GLY B N 1
ATOM 8142 C CA . GLY B 1 407 ? -32.625 33.5 11.102 1 83.75 407 GLY B CA 1
ATOM 8143 C C . GLY B 1 407 ? -32.125 34.406 12.211 1 83.75 407 GLY B C 1
ATOM 8144 O O . GLY B 1 407 ? -32.781 35.375 12.578 1 83.75 407 GLY B O 1
ATOM 8145 N N . GLY B 1 408 ? -31.172 34.062 12.875 1 85.25 408 GLY B N 1
ATOM 8146 C CA . GLY B 1 408 ? -30.578 34.906 13.906 1 85.25 408 GLY B CA 1
ATOM 8147 C C . GLY B 1 408 ? -31.203 34.688 15.273 1 85.25 408 GLY B C 1
ATOM 8148 O O . GLY B 1 408 ? -30.875 35.406 16.219 1 85.25 408 GLY B O 1
ATOM 8149 N N . LYS B 1 409 ? -32.094 33.75 15.281 1 91.25 409 LYS B N 1
ATOM 8150 C CA . LYS B 1 409 ? -32.719 33.406 16.562 1 91.25 409 LYS B CA 1
ATOM 8151 C C . LYS B 1 409 ? -32.375 31.984 16.984 1 91.25 409 LYS B C 1
ATOM 8153 O O . LYS B 1 409 ? -31.953 31.172 16.156 1 91.25 409 LYS B O 1
ATOM 8158 N N . LEU B 1 410 ? -32.562 31.719 18.266 1 93.81 410 LEU B N 1
ATOM 8159 C CA . LEU B 1 410 ? -32.344 30.375 18.797 1 93.81 410 LEU B CA 1
ATOM 8160 C C . LEU B 1 410 ? -33.656 29.734 19.219 1 93.81 410 LEU B C 1
ATOM 8162 O O . LEU B 1 410 ? -34.5 30.391 19.797 1 93.81 410 LEU B O 1
ATOM 8166 N N . TYR B 1 411 ? -33.812 28.516 18.875 1 95.25 411 TYR B N 1
ATOM 8167 C CA . TYR B 1 411 ? -35 27.766 19.219 1 95.25 411 TYR B CA 1
ATOM 8168 C C . TYR B 1 411 ? -34.656 26.609 20.172 1 95.25 411 TYR B C 1
ATOM 8170 O O . TYR B 1 411 ? -33.812 25.766 19.844 1 95.25 411 TYR B O 1
ATOM 8178 N N . ALA B 1 412 ? -35.188 26.609 21.312 1 95.88 412 ALA B N 1
ATOM 8179 C CA . ALA B 1 412 ? -35.125 25.484 22.234 1 95.88 412 ALA B CA 1
ATOM 8180 C C . ALA B 1 412 ? -36.312 24.562 22.094 1 95.88 412 ALA B C 1
ATOM 8182 O O . ALA B 1 412 ? -37.469 24.984 22.281 1 95.88 412 ALA B O 1
ATOM 8183 N N . THR B 1 413 ? -36.062 23.344 21.812 1 96 413 THR B N 1
ATOM 8184 C CA . THR B 1 413 ? -37.156 22.438 21.5 1 96 413 THR B CA 1
ATOM 8185 C C . THR B 1 413 ? -37.219 21.281 22.484 1 96 413 THR B C 1
ATOM 8187 O O . THR B 1 413 ? -36.156 20.688 22.812 1 96 413 THR B O 1
ATOM 8190 N N . GLY B 1 414 ? -38.406 20.953 22.938 1 95.75 414 GLY B N 1
ATOM 8191 C CA . GLY B 1 414 ? -38.688 19.75 23.688 1 95.75 414 GLY B CA 1
ATOM 8192 C C . GLY B 1 414 ? -37.781 19.578 24.891 1 95.75 414 GLY B C 1
ATOM 8193 O O . GLY B 1 414 ? -37.5 20.547 25.609 1 95.75 414 GLY B O 1
ATOM 8194 N N . GLY B 1 415 ? -37.469 18.312 25.219 1 93.88 415 GLY B N 1
ATOM 8195 C CA . GLY B 1 415 ? -36.625 17.984 26.359 1 93.88 415 GLY B CA 1
ATOM 8196 C C . GLY B 1 415 ? -37.438 17.484 27.547 1 93.88 415 GLY B C 1
ATOM 8197 O O . GLY B 1 415 ? -38.594 17.062 27.406 1 93.88 415 GLY B O 1
ATOM 8198 N N . LEU B 1 416 ? -36.688 17.469 28.625 1 90.38 416 LEU B N 1
ATOM 8199 C CA . LEU B 1 416 ? -37.281 17.062 29.906 1 90.38 416 LEU B CA 1
ATOM 8200 C C . LEU B 1 416 ? -37.406 18.266 30.844 1 90.38 416 LEU B C 1
ATOM 8202 O O . LEU B 1 416 ? -36.469 19.016 31.047 1 90.38 416 LEU B O 1
ATOM 8206 N N . GLY B 1 417 ? -38.625 18.406 31.297 1 89.62 417 GLY B N 1
ATOM 8207 C CA . GLY B 1 417 ? -38.875 19.469 32.25 1 89.62 417 GLY B CA 1
ATOM 8208 C C . GLY B 1 417 ? -38.625 19.047 33.688 1 89.62 417 GLY B C 1
ATOM 8209 O O . GLY B 1 417 ? -37.969 18.062 33.938 1 89.62 417 GLY B O 1
ATOM 8210 N N . PRO B 1 418 ? -39.094 19.859 34.562 1 85.56 418 PRO B N 1
ATOM 8211 C CA . PRO B 1 418 ? -38.875 19.547 35.969 1 85.56 418 PRO B CA 1
ATOM 8212 C C . PRO B 1 418 ? -39.562 18.25 36.375 1 85.56 418 PRO B C 1
ATOM 8214 O O . PRO B 1 418 ? -40.531 17.812 35.75 1 85.56 418 PRO B O 1
ATOM 8217 N N . TYR B 1 419 ? -39.031 17.719 37.406 1 82.62 419 TYR B N 1
ATOM 8218 C CA . TYR B 1 419 ? -39.562 16.484 37.969 1 82.62 419 TYR B CA 1
ATOM 8219 C C . TYR B 1 419 ? -41 16.688 38.438 1 82.62 419 TYR B C 1
ATOM 8221 O O . TYR B 1 419 ? -41.312 17.703 39.062 1 82.62 419 TYR B O 1
ATOM 8229 N N . SER B 1 420 ? -41.812 15.75 38.031 1 78.88 420 SER B N 1
ATOM 8230 C CA . SER B 1 420 ? -43.219 15.727 38.5 1 78.88 420 SER B CA 1
ATOM 8231 C C . SER B 1 420 ? -43.438 14.578 39.469 1 78.88 420 SER B C 1
ATOM 8233 O O . SER B 1 420 ? -43.219 13.414 39.125 1 78.88 420 SER B O 1
ATOM 8235 N N . GLN B 1 421 ? -43.938 14.906 40.594 1 77.38 421 GLN B N 1
ATOM 8236 C CA . GLN B 1 421 ? -44.25 13.883 41.594 1 77.38 421 GLN B CA 1
ATOM 8237 C C . GLN B 1 421 ? -45.375 12.969 41.094 1 77.38 421 GLN B C 1
ATOM 8239 O O . GLN B 1 421 ? -45.375 11.766 41.344 1 77.38 421 GLN B O 1
ATOM 8244 N N . GLU B 1 422 ? -46.219 13.531 40.406 1 76.69 422 GLU B N 1
ATOM 8245 C CA . GLU B 1 422 ? -47.344 12.781 39.906 1 76.69 422 GLU B CA 1
ATOM 8246 C C . GLU B 1 422 ? -46.906 11.719 38.906 1 76.69 422 GLU B C 1
ATOM 8248 O O . GLU B 1 422 ? -47.375 10.586 38.906 1 76.69 422 GLU B O 1
ATOM 8253 N N . LEU B 1 423 ? -45.906 12.109 38.094 1 74.06 423 LEU B N 1
ATOM 8254 C CA . LEU B 1 423 ? -45.469 11.219 37.031 1 74.06 423 LEU B CA 1
ATOM 8255 C C . LEU B 1 423 ? -44.281 10.375 37.5 1 74.06 423 LEU B C 1
ATOM 8257 O O . LEU B 1 423 ? -43.906 9.406 36.844 1 74.06 423 LEU B O 1
ATOM 8261 N N . ARG B 1 424 ? -43.75 10.672 38.688 1 69.94 424 ARG B N 1
ATOM 8262 C CA . ARG B 1 424 ? -42.531 10.055 39.219 1 69.94 424 ARG B CA 1
ATOM 8263 C C . ARG B 1 424 ? -41.438 10.039 38.156 1 69.94 424 ARG B C 1
ATOM 8265 O O . ARG B 1 424 ? -40.75 9.031 38 1 69.94 424 ARG B O 1
ATOM 8272 N N . ALA B 1 425 ? -41.5 11.062 37.344 1 77.44 425 ALA B N 1
ATOM 8273 C CA . ALA B 1 425 ? -40.531 11.242 36.281 1 77.44 425 ALA B CA 1
ATOM 8274 C C . ALA B 1 425 ? -40.5 12.688 35.812 1 77.44 425 ALA B C 1
ATOM 8276 O O . ALA B 1 425 ? -41.344 13.484 36.156 1 77.44 425 ALA B O 1
ATOM 8277 N N . CYS B 1 426 ? -39.469 13.062 35.125 1 83.12 426 CYS B N 1
ATOM 8278 C CA . CYS B 1 426 ? -39.438 14.359 34.438 1 83.12 426 CYS B CA 1
ATOM 8279 C C . CYS B 1 426 ? -40.438 14.391 33.281 1 83.12 426 CYS B C 1
ATOM 8281 O O . CYS B 1 426 ? -40.594 13.406 32.562 1 83.12 426 CYS B O 1
ATOM 8283 N N . LYS B 1 427 ? -41.156 15.422 33.25 1 85.75 427 LYS B N 1
ATOM 8284 C CA . LYS B 1 427 ? -42.125 15.586 32.188 1 85.75 427 LYS B CA 1
ATOM 8285 C C . LYS B 1 427 ? -41.438 15.797 30.828 1 85.75 427 LYS B C 1
ATOM 8287 O O . LYS B 1 427 ? -40.562 16.641 30.703 1 85.75 427 LYS B O 1
ATOM 8292 N N . VAL B 1 428 ? -41.844 15 29.875 1 91.69 428 VAL B N 1
ATOM 8293 C CA . VAL B 1 428 ? -41.344 15.219 28.516 1 91.69 428 VAL B CA 1
ATOM 8294 C C . VAL B 1 428 ? -42.125 16.359 27.875 1 91.69 428 VAL B C 1
ATOM 8296 O O . VAL B 1 428 ? -43.344 16.406 27.938 1 91.69 428 VAL B O 1
ATOM 8299 N N . LEU B 1 429 ? -41.406 17.25 27.281 1 93.94 429 LEU B N 1
ATOM 8300 C CA . LEU B 1 429 ? -42 18.5 26.797 1 93.94 429 LEU B CA 1
ATOM 8301 C C . LEU B 1 429 ? -42.219 18.453 25.297 1 93.94 429 LEU B C 1
ATOM 8303 O O . LEU B 1 429 ? -41.469 17.766 24.578 1 93.94 429 LEU B O 1
ATOM 8307 N N . ASN B 1 430 ? -43.219 19.156 24.844 1 96 430 ASN B N 1
ATOM 8308 C CA . ASN B 1 430 ? -43.375 19.453 23.422 1 96 430 ASN B CA 1
ATOM 8309 C C . ASN B 1 430 ? -43.344 20.953 23.156 1 96 430 ASN B C 1
ATOM 8311 O O . ASN B 1 430 ? -43.5 21.391 22.016 1 96 430 ASN B O 1
ATOM 8315 N N . THR B 1 431 ? -43 21.719 24.219 1 96.19 431 THR B N 1
ATOM 8316 C CA . THR B 1 431 ? -42.969 23.172 24.078 1 96.19 431 THR B CA 1
ATOM 8317 C C . THR B 1 431 ? -41.688 23.609 23.359 1 96.19 431 THR B C 1
ATOM 8319 O O . THR B 1 431 ? -40.688 22.906 23.406 1 96.19 431 THR B O 1
ATOM 8322 N N . VAL B 1 432 ? -41.844 24.734 22.688 1 97.44 432 VAL B N 1
ATOM 8323 C CA . VAL B 1 432 ? -40.75 25.359 21.953 1 97.44 432 VAL B CA 1
ATOM 8324 C C . VAL B 1 432 ? -40.656 26.844 22.281 1 97.44 432 VAL B C 1
ATOM 8326 O O . VAL B 1 432 ? -41.688 27.531 22.312 1 97.44 432 VAL B O 1
ATOM 8329 N N . GLU B 1 433 ? -39.531 27.312 22.547 1 96.88 433 GLU B N 1
ATOM 8330 C CA . GLU B 1 433 ? -39.312 28.734 22.812 1 96.88 433 GLU B CA 1
ATOM 8331 C C . GLU B 1 433 ? -38.219 29.312 21.922 1 96.88 433 GLU B C 1
ATOM 8333 O O . GLU B 1 433 ? -37.312 28.594 21.531 1 96.88 433 GLU B O 1
ATOM 8338 N N . CYS B 1 434 ? -38.406 30.5 21.609 1 96.12 434 CYS B N 1
ATOM 8339 C CA . CYS B 1 434 ? -37.5 31.234 20.719 1 96.12 434 CYS B CA 1
ATOM 8340 C C . CYS B 1 434 ? -36.812 32.375 21.453 1 96.12 434 CYS B C 1
ATOM 8342 O O . CYS B 1 434 ? -37.438 33.156 22.156 1 96.12 434 CYS B O 1
ATOM 8344 N N . TYR B 1 435 ? -35.531 32.406 21.328 1 94.94 435 TYR B N 1
ATOM 8345 C CA . TYR B 1 435 ? -34.688 33.438 21.953 1 94.94 435 TYR B CA 1
ATOM 8346 C C . TYR B 1 435 ? -34.281 34.5 20.922 1 94.94 435 TYR B C 1
ATOM 8348 O O . TYR B 1 435 ? -33.688 34.156 19.906 1 94.94 435 TYR B O 1
ATOM 8356 N N . ASP B 1 436 ? -34.562 35.719 21.188 1 92.06 436 ASP B N 1
ATOM 8357 C CA . ASP B 1 436 ? -34.094 36.844 20.406 1 92.06 436 ASP B CA 1
ATOM 8358 C C . ASP B 1 436 ? -32.812 37.438 21.016 1 92.06 436 ASP B C 1
ATOM 8360 O O . ASP B 1 436 ? -32.844 38.031 22.094 1 92.06 436 ASP B O 1
ATOM 8364 N N . VAL B 1 437 ? -31.812 37.312 20.344 1 87.75 437 VAL B N 1
ATOM 8365 C CA . VAL B 1 437 ? -30.5 37.688 20.859 1 87.75 437 VAL B CA 1
ATOM 8366 C C . VAL B 1 437 ? -30.469 39.219 21.031 1 87.75 437 VAL B C 1
ATOM 8368 O O . VAL B 1 437 ? -29.891 39.719 22 1 87.75 437 VAL B O 1
ATOM 8371 N N . GLY B 1 438 ? -31.047 39.938 20.141 1 85.75 438 GLY B N 1
ATOM 8372 C CA . GLY B 1 438 ? -31.047 41.375 20.203 1 85.75 438 GLY B CA 1
ATOM 8373 C C . GLY B 1 438 ? -31.75 41.906 21.438 1 85.75 438 GLY B C 1
ATOM 8374 O O . GLY B 1 438 ? -31.219 42.781 22.141 1 85.75 438 GLY B O 1
ATOM 8375 N N . SER B 1 439 ? -32.875 41.281 21.734 1 91.75 439 SER B N 1
ATOM 8376 C CA . SER B 1 439 ? -33.688 41.781 22.844 1 91.75 439 SER B CA 1
ATOM 8377 C C . SER B 1 439 ? -33.406 41 24.125 1 91.75 439 SER B C 1
ATOM 8379 O O . SER B 1 439 ? -33.906 41.344 25.203 1 91.75 439 SER B O 1
ATOM 8381 N N . ASP B 1 440 ? -32.625 39.969 24.031 1 92.94 440 ASP B N 1
ATOM 8382 C CA . ASP B 1 440 ? -32.344 39.094 25.156 1 92.94 440 ASP B CA 1
ATOM 8383 C C . ASP B 1 440 ? -33.656 38.656 25.844 1 92.94 440 ASP B C 1
ATOM 8385 O O . ASP B 1 440 ? -33.812 38.812 27.047 1 92.94 440 ASP B O 1
ATOM 8389 N N . SER B 1 441 ? -34.438 38 25.047 1 96 441 SER B N 1
ATOM 8390 C CA . SER B 1 441 ? -35.719 37.562 25.578 1 96 441 SER B CA 1
ATOM 8391 C C . SER B 1 441 ? -36.188 36.281 24.906 1 96 441 SER B C 1
ATOM 8393 O O . SER B 1 441 ? -35.844 36.031 23.75 1 96 441 SER B O 1
ATOM 8395 N N . TRP B 1 442 ? -36.969 35.5 25.672 1 96.75 442 TRP B N 1
ATOM 8396 C CA . TRP B 1 442 ? -37.562 34.25 25.188 1 96.75 442 TRP B CA 1
ATOM 8397 C C . TRP B 1 442 ? -39.062 34.406 24.969 1 96.75 442 TRP B C 1
ATOM 8399 O O . TRP B 1 442 ? -39.75 35.062 25.766 1 96.75 442 TRP B O 1
ATOM 8409 N N . THR B 1 443 ? -39.562 33.781 23.953 1 97.31 443 THR B N 1
ATOM 8410 C CA . THR B 1 443 ? -41 33.719 23.688 1 97.31 443 THR B CA 1
ATOM 8411 C C . THR B 1 443 ? -41.406 32.312 23.25 1 97.31 443 THR B C 1
ATOM 8413 O O . THR B 1 443 ? -40.656 31.641 22.547 1 97.31 443 THR B O 1
ATOM 8416 N N . PHE B 1 444 ? -42.625 31.875 23.734 1 97.31 444 PHE B N 1
ATOM 8417 C CA . PHE B 1 444 ? -43.125 30.594 23.281 1 97.31 444 PHE B CA 1
ATOM 8418 C C . PHE B 1 444 ? -43.594 30.672 21.828 1 97.31 444 PHE B C 1
ATOM 8420 O O . PHE B 1 444 ? -44.219 31.672 21.422 1 97.31 444 PHE B O 1
ATOM 8427 N N . VAL B 1 445 ? -43.344 29.641 21.062 1 97.38 445 VAL B N 1
ATOM 8428 C CA . VAL B 1 445 ? -43.938 29.453 19.75 1 97.38 445 VAL B CA 1
ATOM 8429 C C . VAL B 1 445 ? -44.781 28.188 19.75 1 97.38 445 VAL B C 1
ATOM 8431 O O . VAL B 1 445 ? -44.969 27.547 20.797 1 97.38 445 VAL B O 1
ATOM 8434 N N . THR B 1 446 ? -45.344 27.844 18.531 1 97.31 446 THR B N 1
ATOM 8435 C CA . THR B 1 446 ? -46.219 26.672 18.438 1 97.31 446 THR B CA 1
ATOM 8436 C C . THR B 1 446 ? -45.5 25.422 18.938 1 97.31 446 THR B C 1
ATOM 8438 O O . THR B 1 446 ? -44.344 25.188 18.594 1 97.31 446 THR B O 1
ATOM 8441 N N . SER B 1 447 ? -46.156 24.688 19.766 1 97.44 447 SER B N 1
ATOM 8442 C CA . SER B 1 447 ? -45.594 23.469 20.328 1 97.44 447 SER B CA 1
ATOM 8443 C C . SER B 1 447 ? -45.469 22.375 19.266 1 97.44 447 SER B C 1
ATOM 8445 O O . SER B 1 447 ? -46.219 22.391 18.266 1 97.44 447 SER B O 1
ATOM 8447 N N . MET B 1 448 ? -44.562 21.516 19.469 1 96.44 448 MET B N 1
ATOM 8448 C CA . MET B 1 448 ? -44.438 20.359 18.594 1 96.44 448 MET B CA 1
A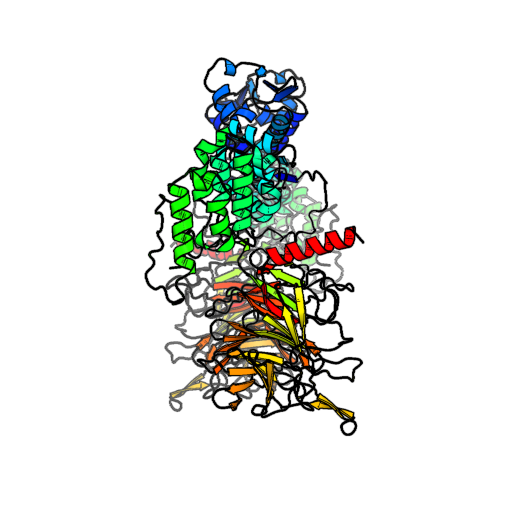TOM 8449 C C . MET B 1 448 ? -45.656 19.453 18.703 1 96.44 448 MET B C 1
ATOM 8451 O O . MET B 1 448 ? -46.312 19.406 19.734 1 96.44 448 MET B O 1
ATOM 8455 N N . PRO B 1 449 ? -45.906 18.688 17.641 1 93.31 449 PRO B N 1
ATOM 8456 C CA . PRO B 1 449 ? -47.031 17.75 17.672 1 93.31 449 PRO B CA 1
ATOM 8457 C C . PRO B 1 449 ? -46.781 16.594 18.641 1 93.31 449 PRO B C 1
ATOM 8459 O O . PRO B 1 449 ? -47.75 15.984 19.125 1 93.31 449 PRO B O 1
ATOM 8462 N N . LYS B 1 450 ? -45.562 16.281 18.969 1 92.69 450 LYS B N 1
ATOM 8463 C CA . LYS B 1 450 ? -45.219 15.18 19.859 1 92.69 450 LYS B CA 1
ATOM 8464 C C . LYS B 1 450 ? -44.219 15.633 20.906 1 92.69 450 LYS B C 1
ATOM 8466 O O . LYS B 1 450 ? -43.375 16.5 20.641 1 92.69 450 LYS B O 1
ATOM 8471 N N . THR B 1 451 ? -44.375 14.969 22.078 1 93.75 451 THR B N 1
ATOM 8472 C CA . THR B 1 451 ? -43.312 15.156 23.062 1 93.75 451 THR B CA 1
ATOM 8473 C C . THR B 1 451 ? -42.062 14.359 22.703 1 93.75 451 THR B C 1
ATOM 8475 O O . THR B 1 451 ? -42.188 13.242 22.188 1 93.75 451 THR B O 1
ATOM 8478 N N . VAL B 1 452 ? -40.938 15 22.891 1 94.62 452 VAL B N 1
ATOM 8479 C CA . VAL B 1 452 ? -39.719 14.289 22.531 1 94.62 452 VAL B CA 1
ATOM 8480 C C . VAL B 1 452 ? -38.531 14.797 23.391 1 94.62 452 VAL B C 1
ATOM 8482 O O . VAL B 1 452 ? -38.469 15.992 23.703 1 94.62 452 VAL B O 1
ATOM 8485 N N . SER B 1 453 ? -37.688 13.922 23.781 1 91.94 453 SER B N 1
ATOM 8486 C CA . SER B 1 453 ? -36.438 14.234 24.438 1 91.94 453 SER B CA 1
ATOM 8487 C C . SER B 1 453 ? -35.25 13.531 23.75 1 91.94 453 SER B C 1
ATOM 8489 O O . SER B 1 453 ? -35.469 12.648 22.922 1 91.94 453 SER B O 1
ATOM 8491 N N . ASP B 1 454 ? -34 14.031 23.984 1 89.94 454 ASP B N 1
ATOM 8492 C CA . ASP B 1 454 ? -32.781 13.391 23.484 1 89.94 454 ASP B CA 1
ATOM 8493 C C . ASP B 1 454 ? -32.75 13.383 21.953 1 89.94 454 ASP B C 1
ATOM 8495 O O . ASP B 1 454 ? -32.312 12.406 21.344 1 89.94 454 ASP B O 1
ATOM 8499 N N . HIS B 1 455 ? -33.406 14.391 21.406 1 92.56 455 HIS B N 1
ATOM 8500 C CA . HIS B 1 455 ? -33.375 14.609 19.969 1 92.56 455 HIS B CA 1
ATOM 8501 C C . HIS B 1 455 ? -32.312 15.625 19.562 1 92.56 455 HIS B C 1
ATOM 8503 O O . HIS B 1 455 ? -31.625 16.188 20.438 1 92.56 455 HIS B O 1
ATOM 8509 N N . CYS B 1 456 ? -32.062 15.719 18.266 1 92 456 CYS B N 1
ATOM 8510 C CA . CYS B 1 456 ? -31.25 16.812 17.75 1 92 456 CYS B CA 1
ATOM 8511 C C . CYS B 1 456 ? -32.062 17.703 16.812 1 92 456 CYS B C 1
ATOM 8513 O O . CYS B 1 456 ? -33.156 17.344 16.406 1 92 456 CYS B O 1
ATOM 8515 N N . SER B 1 457 ? -31.562 18.828 16.609 1 93.62 457 SER B N 1
ATOM 8516 C CA . SER B 1 457 ? -32.25 19.75 15.703 1 93.62 457 SER B CA 1
ATOM 8517 C C . SER B 1 457 ? -31.25 20.516 14.836 1 93.62 457 SER B C 1
ATOM 8519 O O . SER B 1 457 ? -30.109 20.766 15.258 1 93.62 457 SER B O 1
ATOM 8521 N N . VAL B 1 458 ? -31.672 20.797 13.625 1 92.94 458 VAL B N 1
ATOM 8522 C CA . VAL B 1 458 ? -30.875 21.562 12.68 1 92.94 458 VAL B CA 1
ATOM 8523 C C . VAL B 1 458 ? -31.781 22.5 11.883 1 92.94 458 VAL B C 1
ATOM 8525 O O . VAL B 1 458 ? -33 22.375 11.914 1 92.94 458 VAL B O 1
ATOM 8528 N N . SER B 1 459 ? -31.094 23.406 11.312 1 91.75 459 SER B N 1
ATOM 8529 C CA . SER B 1 459 ? -31.828 24.328 10.445 1 91.75 459 SER B CA 1
ATOM 8530 C C . SER B 1 459 ? -31.578 24.016 8.977 1 91.75 459 SER B C 1
ATOM 8532 O O . SER B 1 459 ? -30.438 23.828 8.555 1 91.75 459 SER B O 1
ATOM 8534 N N . LEU B 1 460 ? -32.594 23.906 8.25 1 90.94 460 LEU B N 1
ATOM 8535 C CA . LEU B 1 460 ? -32.531 23.734 6.801 1 90.94 460 LEU B CA 1
ATOM 8536 C C . LEU B 1 460 ? -33.562 24.625 6.094 1 90.94 460 LEU B C 1
ATOM 8538 O O . LEU B 1 460 ? -34.75 24.516 6.348 1 90.94 460 LEU B O 1
ATOM 8542 N N . GLY B 1 461 ? -33.094 25.469 5.242 1 87.06 461 GLY B N 1
ATOM 8543 C CA . GLY B 1 461 ? -33.969 26.312 4.453 1 87.06 461 GLY B CA 1
ATOM 8544 C C . GLY B 1 461 ? -34.875 27.203 5.297 1 87.06 461 GLY B C 1
ATOM 8545 O O . GLY B 1 461 ? -36.031 27.391 4.988 1 87.06 461 GLY B O 1
ATOM 8546 N N . GLY B 1 462 ? -34.438 27.594 6.445 1 91.25 462 GLY B N 1
ATOM 8547 C CA . GLY B 1 462 ? -35.188 28.516 7.281 1 91.25 462 GLY B CA 1
ATOM 8548 C C . GLY B 1 462 ? -36.156 27.812 8.227 1 91.25 462 GLY B C 1
ATOM 8549 O O . GLY B 1 462 ? -36.969 28.469 8.883 1 91.25 462 GLY B O 1
ATOM 8550 N N . VAL B 1 463 ? -36.094 26.547 8.25 1 93.62 463 VAL B N 1
ATOM 8551 C CA . VAL B 1 463 ? -37 25.828 9.141 1 93.62 463 VAL B CA 1
ATOM 8552 C C . VAL B 1 463 ? -36.188 25.078 10.195 1 93.62 463 VAL B C 1
ATOM 8554 O O . VAL B 1 463 ? -35.031 24.734 9.961 1 93.62 463 VAL B O 1
ATOM 8557 N N . VAL B 1 464 ? -36.75 24.828 11.375 1 95.06 464 VAL B N 1
ATOM 8558 C CA . VAL B 1 464 ? -36.156 24.031 12.438 1 95.06 464 VAL B CA 1
ATOM 8559 C C . VAL B 1 464 ? -36.562 22.562 12.266 1 95.06 464 VAL B C 1
ATOM 8561 O O . VAL B 1 464 ? -37.75 22.234 12.297 1 95.06 464 VAL B O 1
ATOM 8564 N N . CYS B 1 465 ? -35.656 21.734 12.055 1 95.44 465 CYS B N 1
ATOM 8565 C CA . CYS B 1 465 ? -35.906 20.297 11.898 1 95.44 465 CYS B CA 1
ATOM 8566 C C . CYS B 1 465 ? -35.5 19.547 13.156 1 95.44 465 CYS B C 1
ATOM 8568 O O . CYS B 1 465 ? -34.344 19.531 13.531 1 95.44 465 CYS B O 1
ATOM 8570 N N . VAL B 1 466 ? -36.438 18.922 13.766 1 96.44 466 VAL B N 1
ATOM 8571 C CA . VAL B 1 466 ? -36.188 18.078 14.93 1 96.44 466 VAL B CA 1
ATOM 8572 C C . VAL B 1 466 ? -36.125 16.609 14.5 1 96.44 466 VAL B C 1
ATOM 8574 O O . VAL B 1 466 ? -37.031 16.109 13.844 1 96.44 466 VAL B O 1
ATOM 8577 N N . LEU B 1 467 ? -35.062 15.953 14.836 1 95.44 467 LEU B N 1
ATOM 8578 C CA . LEU B 1 467 ? -34.781 14.625 14.305 1 95.44 467 LEU B CA 1
ATOM 8579 C C . LEU B 1 467 ? -34.594 13.617 15.43 1 95.44 467 LEU B C 1
ATOM 8581 O O . LEU B 1 467 ? -33.719 13.812 16.297 1 95.44 467 LEU B O 1
ATOM 8585 N N . GLY B 1 468 ? -35.344 12.57 15.375 1 93.94 468 GLY B N 1
ATOM 8586 C CA . GLY B 1 468 ? -35.156 11.461 16.297 1 93.94 468 GLY B CA 1
ATOM 8587 C C . GLY B 1 468 ? -35.531 11.82 17.734 1 93.94 468 GLY B C 1
ATOM 8588 O O . GLY B 1 468 ? -36.438 12.625 17.969 1 93.94 468 GLY B O 1
ATOM 8589 N N . GLY B 1 469 ? -34.938 11.07 18.672 1 92.44 469 GLY B N 1
ATOM 8590 C CA . GLY B 1 469 ? -35.188 11.242 20.094 1 92.44 469 GLY B CA 1
ATOM 8591 C C . GLY B 1 469 ? -35.938 10.078 20.703 1 92.44 469 GLY B C 1
ATOM 8592 O O . GLY B 1 469 ? -35.938 8.977 20.156 1 92.44 469 GLY B O 1
ATOM 8593 N N . GLU B 1 470 ? -36.375 10.414 21.812 1 90.5 470 GLU B N 1
ATOM 8594 C CA . GLU B 1 470 ? -37.125 9.406 22.578 1 90.5 470 GLU B CA 1
ATOM 8595 C C . GLU B 1 470 ? -38.531 9.898 22.906 1 90.5 470 GLU B C 1
ATOM 8597 O O . GLU B 1 470 ? -38.719 11.039 23.328 1 90.5 470 GLU B O 1
ATOM 8602 N N . ILE B 1 471 ? -39.438 8.992 22.594 1 85 471 ILE B N 1
ATOM 8603 C CA . ILE B 1 471 ? -40.812 9.234 22.953 1 85 471 ILE B CA 1
ATOM 8604 C C . ILE B 1 471 ? -41.188 8.391 24.172 1 85 471 ILE B C 1
ATOM 8606 O O . ILE B 1 471 ? -40.938 7.18 24.188 1 85 471 ILE B O 1
ATOM 8610 N N . PRO B 1 472 ? -41.781 9.086 25.109 1 76.5 472 PRO B N 1
ATOM 8611 C CA . PRO B 1 472 ? -42.156 8.305 26.281 1 76.5 472 PRO B CA 1
ATOM 8612 C C . PRO B 1 472 ? -43 7.07 25.922 1 76.5 472 PRO B C 1
ATOM 8614 O O . PRO B 1 472 ? -43.969 7.168 25.156 1 76.5 472 PRO B O 1
ATOM 8617 N N . GLY B 1 473 ? -42.531 5.973 26.453 1 70 473 GLY B N 1
ATOM 8618 C CA . GLY B 1 473 ? -43.25 4.727 26.281 1 70 473 GLY B CA 1
ATOM 8619 C C . GLY B 1 473 ? -42.938 4.031 24.953 1 70 473 GLY B C 1
ATOM 8620 O O . GLY B 1 473 ? -43.156 2.826 24.828 1 70 473 GLY B O 1
ATOM 8621 N N . ALA B 1 474 ? -42.469 4.789 24.016 1 74.12 474 ALA B N 1
ATOM 8622 C CA . ALA B 1 474 ? -42.281 4.223 22.688 1 74.12 474 ALA B CA 1
ATOM 8623 C C . ALA B 1 474 ? -40.781 4.004 22.406 1 74.12 474 ALA B C 1
ATOM 8625 O O . ALA B 1 474 ? -40.406 3.27 21.484 1 74.12 474 ALA B O 1
ATOM 8626 N N . GLY B 1 475 ? -40.031 4.676 23.234 1 81.75 475 GLY B N 1
ATOM 8627 C CA . GLY B 1 475 ? -38.594 4.543 23.016 1 81.75 475 GLY B CA 1
ATOM 8628 C C . GLY B 1 475 ? -38.062 5.453 21.922 1 81.75 475 GLY B C 1
ATOM 8629 O O . GLY B 1 475 ? -38.562 6.555 21.719 1 81.75 475 GLY B O 1
ATOM 8630 N N . SER B 1 476 ? -36.969 4.93 21.25 1 87.12 476 SER B N 1
ATOM 8631 C CA . SER B 1 476 ? -36.344 5.734 20.203 1 87.12 476 SER B CA 1
ATOM 8632 C C . SER B 1 476 ? -37.281 5.906 19.016 1 87.12 476 SER B C 1
ATOM 8634 O O . SER B 1 476 ? -38.062 5.016 18.703 1 87.12 476 SER B O 1
ATOM 8636 N N . THR B 1 477 ? -37.188 7.043 18.391 1 89.56 477 THR B N 1
ATOM 8637 C CA . THR B 1 477 ? -38.062 7.328 17.25 1 89.56 477 THR B CA 1
ATOM 8638 C C . THR B 1 477 ? -37.219 7.766 16.047 1 89.56 477 THR B C 1
ATOM 8640 O O . THR B 1 477 ? -36.094 8.219 16.188 1 89.56 477 THR B O 1
ATOM 8643 N N . ASN B 1 478 ? -37.781 7.57 14.844 1 90.5 478 ASN B N 1
ATOM 8644 C CA . ASN B 1 478 ? -37.156 8.039 13.602 1 90.5 478 ASN B CA 1
ATOM 8645 C C . ASN B 1 478 ? -37.938 9.219 13.016 1 90.5 478 ASN B C 1
ATOM 8647 O O . ASN B 1 478 ? -37.719 9.594 11.859 1 90.5 478 ASN B O 1
ATOM 8651 N N . ALA B 1 479 ? -38.781 9.836 13.797 1 92.31 479 ALA B N 1
ATOM 8652 C CA . ALA B 1 479 ? -39.656 10.914 13.32 1 92.31 479 ALA B CA 1
ATOM 8653 C C . ALA B 1 479 ? -38.875 12.172 13.023 1 92.31 479 ALA B C 1
ATOM 8655 O O . ALA B 1 479 ? -37.844 12.453 13.688 1 92.31 479 ALA B O 1
ATOM 8656 N N . VAL B 1 480 ? -39.281 12.867 12.039 1 95.12 480 VAL B N 1
ATOM 8657 C CA . VAL B 1 480 ? -38.75 14.172 11.68 1 95.12 480 VAL B CA 1
ATOM 8658 C C . VAL B 1 480 ? -39.844 15.219 11.656 1 95.12 480 VAL B C 1
ATOM 8660 O O . VAL B 1 480 ? -40.844 15.062 10.938 1 95.12 480 VAL B O 1
ATOM 8663 N N . MET B 1 481 ? -39.688 16.25 12.531 1 96.25 481 MET B N 1
ATOM 8664 C CA . MET B 1 481 ? -40.656 17.344 12.609 1 96.25 481 MET B CA 1
ATOM 8665 C C . MET B 1 481 ? -40.031 18.672 12.195 1 96.25 481 MET B C 1
ATOM 8667 O O . MET B 1 481 ? -38.906 18.969 12.602 1 96.25 481 MET B O 1
ATOM 8671 N N . ALA B 1 482 ? -40.719 19.359 11.375 1 95.88 482 ALA B N 1
ATOM 8672 C CA . ALA B 1 482 ? -40.188 20.609 10.859 1 95.88 482 ALA B CA 1
ATOM 8673 C C . ALA B 1 482 ? -41.062 21.797 11.266 1 95.88 482 ALA B C 1
ATOM 8675 O O . ALA B 1 482 ? -42.281 21.75 11.094 1 95.88 482 ALA B O 1
ATOM 8676 N N . TYR B 1 483 ? -40.406 22.828 11.805 1 96.5 483 TYR B N 1
ATOM 8677 C CA . TYR B 1 483 ? -41.094 24.031 12.219 1 96.5 483 TYR B CA 1
ATOM 8678 C C . TYR B 1 483 ? -40.781 25.188 11.281 1 96.5 483 TYR B C 1
ATOM 8680 O O . TYR B 1 483 ? -39.625 25.516 11.031 1 96.5 483 TYR B O 1
ATOM 8688 N N . SER B 1 484 ? -41.812 25.859 10.836 1 95.19 484 SER B N 1
ATOM 8689 C CA . SER B 1 484 ? -41.656 27.062 10.023 1 95.19 484 SER B CA 1
ATOM 8690 C C . SER B 1 484 ? -41.938 28.312 10.859 1 95.19 484 SER B C 1
ATOM 8692 O O . SER B 1 484 ? -43.062 28.594 11.234 1 95.19 484 SER B O 1
ATOM 8694 N N . PRO B 1 485 ? -40.875 29.062 11.109 1 94 485 PRO B N 1
ATOM 8695 C CA . PRO B 1 485 ? -41.062 30.297 11.852 1 94 485 PRO B CA 1
ATOM 8696 C C . PRO B 1 485 ? -42 31.266 11.133 1 94 485 PRO B C 1
ATOM 8698 O O . PRO B 1 485 ? -42.75 32 11.781 1 94 485 PRO B O 1
ATOM 8701 N N . ASP B 1 486 ? -42 31.234 9.859 1 92.94 486 ASP B N 1
ATOM 8702 C CA . ASP B 1 486 ? -42.844 32.125 9.078 1 92.94 486 ASP B CA 1
ATOM 8703 C C . ASP B 1 486 ? -44.344 31.844 9.312 1 92.94 486 ASP B C 1
ATOM 8705 O O . ASP B 1 486 ? -45.156 32.75 9.398 1 92.94 486 ASP B O 1
ATOM 8709 N N . ASN B 1 487 ? -44.625 30.578 9.484 1 93.75 487 ASN B N 1
ATOM 8710 C CA . ASN B 1 487 ? -46 30.188 9.648 1 93.75 487 ASN B CA 1
ATOM 8711 C C . ASN B 1 487 ? -46.312 29.781 11.086 1 93.75 487 ASN B C 1
ATOM 8713 O O . ASN B 1 487 ? -47.469 29.516 11.43 1 93.75 487 ASN B O 1
ATOM 8717 N N . ASP B 1 488 ? -45.312 29.781 11.891 1 95.88 488 ASP B N 1
ATOM 8718 C CA . ASP B 1 488 ? -45.438 29.281 13.258 1 95.88 488 ASP B CA 1
ATOM 8719 C C . ASP B 1 488 ? -46.219 27.969 13.305 1 95.88 488 ASP B C 1
ATOM 8721 O O . ASP B 1 488 ? -47.188 27.859 14.031 1 95.88 488 ASP B O 1
ATOM 8725 N N . ALA B 1 489 ? -45.719 27.047 12.516 1 96.69 489 ALA B N 1
ATOM 8726 C CA . ALA B 1 489 ? -46.406 25.766 12.383 1 96.69 489 ALA B CA 1
ATOM 8727 C C . ALA B 1 489 ? -45.406 24.625 12.195 1 96.69 489 ALA B C 1
ATOM 8729 O O . ALA B 1 489 ? -44.312 24.844 11.703 1 96.69 489 ALA B O 1
ATOM 8730 N N . TRP B 1 490 ? -45.906 23.469 12.57 1 96.81 490 TRP B N 1
ATOM 8731 C CA . TRP B 1 490 ? -45.094 22.25 12.43 1 96.81 490 TRP B CA 1
ATOM 8732 C C . TRP B 1 490 ? -45.625 21.375 11.312 1 96.81 490 TRP B C 1
ATOM 8734 O O . TRP B 1 490 ? -46.844 21.328 11.078 1 96.81 490 TRP B O 1
ATOM 8744 N N . ARG B 1 491 ? -44.75 20.656 10.664 1 93.88 491 ARG B N 1
ATOM 8745 C CA . ARG B 1 491 ? -45.062 19.609 9.695 1 93.88 491 ARG B CA 1
ATOM 8746 C C . ARG B 1 491 ? -44.188 18.375 9.914 1 93.88 491 ARG B C 1
ATOM 8748 O O . ARG B 1 491 ? -43.031 18.484 10.273 1 93.88 491 ARG B O 1
ATOM 8755 N N . GLU B 1 492 ? -44.812 17.25 9.641 1 92.25 492 GLU B N 1
ATOM 8756 C CA . GLU B 1 492 ? -44.031 16.016 9.68 1 92.25 492 GLU B CA 1
ATOM 8757 C C . GLU B 1 492 ? -43.375 15.75 8.336 1 92.25 492 GLU B C 1
ATOM 8759 O O . GLU B 1 492 ? -44 15.805 7.289 1 92.25 492 GLU B O 1
ATOM 8764 N N . TRP B 1 493 ? -42.094 15.531 8.359 1 92 493 TRP B N 1
ATOM 8765 C CA . TRP B 1 493 ? -41.312 15.156 7.188 1 92 493 TRP B CA 1
ATOM 8766 C C . TRP B 1 493 ? -41.125 13.641 7.141 1 92 493 TRP B C 1
ATOM 8768 O O . TRP B 1 493 ? -41.469 12.93 8.086 1 92 493 TRP B O 1
ATOM 8778 N N . PRO B 1 494 ? -40.625 13.094 5.969 1 85.56 494 PRO B N 1
ATOM 8779 C CA . PRO B 1 494 ? -40.344 11.656 5.91 1 85.56 494 PRO B CA 1
ATOM 8780 C C . PRO B 1 494 ? -39.469 11.18 7.051 1 85.56 494 PRO B C 1
ATOM 8782 O O . PRO B 1 494 ? -38.469 11.836 7.371 1 85.56 494 PRO B O 1
ATOM 8785 N N . PRO B 1 495 ? -39.875 10.109 7.641 1 88.56 495 PRO B N 1
ATOM 8786 C CA . PRO B 1 495 ? -39.062 9.594 8.75 1 88.56 495 PRO B CA 1
ATOM 8787 C C . PRO B 1 495 ? -37.75 9.008 8.289 1 88.56 495 PRO B C 1
ATOM 8789 O O . PRO B 1 495 ? -37.625 8.602 7.133 1 88.56 495 PRO B O 1
ATOM 8792 N N . MET B 1 496 ? -36.75 9.039 9.117 1 87.31 496 MET B N 1
ATOM 8793 C CA . MET B 1 496 ? -35.469 8.375 8.859 1 87.31 496 MET B CA 1
ATOM 8794 C C . MET B 1 496 ? -35.656 6.863 8.758 1 87.31 496 MET B C 1
ATOM 8796 O O . MET B 1 496 ? -36.719 6.344 9.094 1 87.31 496 MET B O 1
ATOM 8800 N N . TYR B 1 497 ? -34.625 6.219 8.383 1 75.31 497 TYR B N 1
ATOM 8801 C CA . TYR B 1 497 ? -34.688 4.766 8.273 1 75.31 497 TYR B CA 1
ATOM 8802 C C . TYR B 1 497 ? -34.531 4.105 9.641 1 75.31 497 TYR B C 1
ATOM 8804 O O . TYR B 1 497 ? -35.25 3.156 9.953 1 75.31 497 TYR B O 1
ATOM 8812 N N . GLU B 1 498 ? -33.688 4.637 10.398 1 79.44 498 GLU B N 1
ATOM 8813 C CA . GLU B 1 498 ? -33.406 4.051 11.711 1 79.44 498 GLU B CA 1
ATOM 8814 C C . GLU B 1 498 ? -33.938 4.961 12.828 1 79.44 498 GLU B C 1
ATOM 8816 O O . GLU B 1 498 ? -33.844 6.184 12.719 1 79.44 498 GLU B O 1
ATOM 8821 N N . ARG B 1 499 ? -34.438 4.32 13.898 1 84.94 499 ARG B N 1
ATOM 8822 C CA . ARG B 1 499 ? -34.719 5.051 15.133 1 84.94 499 ARG B CA 1
ATOM 8823 C C . ARG B 1 499 ? -33.438 5.457 15.844 1 84.94 499 ARG B C 1
ATOM 8825 O O . ARG B 1 499 ? -32.5 4.668 15.93 1 84.94 499 ARG B O 1
ATOM 8832 N N . ARG B 1 500 ? -33.375 6.746 16.203 1 88.38 500 ARG B N 1
ATOM 8833 C CA . ARG B 1 500 ? -32.156 7.254 16.781 1 88.38 500 ARG B CA 1
ATOM 8834 C C . ARG B 1 500 ? -32.406 8.078 18.031 1 88.38 500 ARG B C 1
ATOM 8836 O O . ARG B 1 500 ? -33.094 9.102 17.969 1 88.38 500 ARG B O 1
ATOM 8843 N N . GLN B 1 501 ? -31.875 7.625 19.094 1 87.94 501 GLN B N 1
ATOM 8844 C CA . GLN B 1 501 ? -31.812 8.445 20.297 1 87.94 501 GLN B CA 1
ATOM 8845 C C . GLN B 1 501 ? -30.469 9.156 20.422 1 87.94 501 GLN B C 1
ATOM 8847 O O . GLN B 1 501 ? -29.422 8.539 20.25 1 87.94 501 GLN B O 1
ATOM 8852 N N . LEU B 1 502 ? -30.453 10.445 20.672 1 86.38 502 LEU B N 1
ATOM 8853 C CA . LEU B 1 502 ? -29.266 11.289 20.812 1 86.38 502 LEU B CA 1
ATOM 8854 C C . LEU B 1 502 ? -28.469 11.305 19.516 1 86.38 502 LEU B C 1
ATOM 8856 O O . LEU B 1 502 ? -27.25 11.094 19.531 1 86.38 502 LEU B O 1
ATOM 8860 N N . PRO B 1 503 ? -29.094 11.508 18.406 1 87.75 503 PRO B N 1
ATOM 8861 C CA . PRO B 1 503 ? -28.344 11.695 17.156 1 87.75 503 PRO B CA 1
ATOM 8862 C C . PRO B 1 503 ? -27.688 13.07 17.062 1 87.75 503 PRO B C 1
ATOM 8864 O O . PRO B 1 503 ? -28 13.969 17.859 1 87.75 503 PRO B O 1
ATOM 8867 N N . CYS B 1 504 ? -26.781 13.164 16.203 1 86.81 504 CYS B N 1
ATOM 8868 C CA . CYS B 1 504 ? -26.219 14.453 15.805 1 86.81 504 CYS B CA 1
ATOM 8869 C C . CYS B 1 504 ? -26.484 14.742 14.336 1 86.81 504 CYS B C 1
ATOM 8871 O O . CYS B 1 504 ? -26.547 13.812 13.523 1 86.81 504 CYS B O 1
ATOM 8873 N N . ALA B 1 505 ? -26.625 16 14.086 1 89 505 ALA B N 1
ATOM 8874 C CA . ALA B 1 505 ? -26.953 16.328 12.703 1 89 505 ALA B CA 1
ATOM 8875 C C . ALA B 1 505 ? -26.281 17.625 12.273 1 89 505 ALA B C 1
ATOM 8877 O O . ALA B 1 505 ? -25.969 18.469 13.109 1 89 505 ALA B O 1
ATOM 8878 N N . THR B 1 506 ? -26.016 17.703 11.047 1 87.38 506 THR B N 1
ATOM 8879 C CA . THR B 1 506 ? -25.5 18.922 10.43 1 87.38 506 THR B CA 1
ATOM 8880 C C . THR B 1 506 ? -26.062 19.094 9.023 1 87.38 506 THR B C 1
ATOM 8882 O O . THR B 1 506 ? -26.766 18.219 8.516 1 87.38 506 THR B O 1
ATOM 8885 N N . VAL B 1 507 ? -25.906 20.234 8.531 1 86 507 VAL B N 1
ATOM 8886 C CA . VAL B 1 507 ? -26.406 20.547 7.195 1 86 507 VAL B CA 1
ATOM 8887 C C . VAL B 1 507 ? -25.25 21.047 6.316 1 86 507 VAL B C 1
ATOM 8889 O O . VAL B 1 507 ? -24.453 21.875 6.754 1 86 507 VAL B O 1
ATOM 8892 N N . ILE B 1 508 ? -25.172 20.516 5.207 1 80.81 508 ILE B N 1
ATOM 8893 C CA . ILE B 1 508 ? -24.25 21.016 4.191 1 80.81 508 ILE B CA 1
ATOM 8894 C C . ILE B 1 508 ? -24.875 20.844 2.805 1 80.81 508 ILE B C 1
ATOM 8896 O O . ILE B 1 508 ? -25.5 19.812 2.525 1 80.81 508 ILE B O 1
ATOM 8900 N N . ASN B 1 509 ? -24.781 21.828 1.971 1 77.06 509 ASN B N 1
ATOM 8901 C CA . ASN B 1 509 ? -25.281 21.812 0.6 1 77.06 509 ASN B CA 1
ATOM 8902 C C . ASN B 1 509 ? -26.766 21.438 0.551 1 77.06 509 ASN B C 1
ATOM 8904 O O . ASN B 1 509 ? -27.172 20.578 -0.235 1 77.06 509 ASN B O 1
ATOM 8908 N N . ASN B 1 510 ? -27.438 21.922 1.395 1 82.31 510 ASN B N 1
ATOM 8909 C CA . ASN B 1 510 ? -28.891 21.812 1.459 1 82.31 510 ASN B CA 1
ATOM 8910 C C . ASN B 1 510 ? -29.328 20.391 1.745 1 82.31 510 ASN B C 1
ATOM 8912 O O . ASN B 1 510 ? -30.359 19.938 1.247 1 82.31 510 ASN B O 1
ATOM 8916 N N . ARG B 1 511 ? -28.516 19.719 2.486 1 83.06 511 ARG B N 1
ATOM 8917 C CA . ARG B 1 511 ? -28.859 18.375 2.918 1 83.06 511 ARG B CA 1
ATOM 8918 C C . ARG B 1 511 ? -28.609 18.203 4.41 1 83.06 511 ARG B C 1
ATOM 8920 O O . ARG B 1 511 ? -27.672 18.766 4.961 1 83.06 511 ARG B O 1
ATOM 8927 N N . ILE B 1 512 ? -29.422 17.344 5.008 1 87.75 512 ILE B N 1
ATOM 8928 C CA . ILE B 1 512 ? -29.234 17.031 6.422 1 87.75 512 ILE B CA 1
ATOM 8929 C C . ILE B 1 512 ? -28.469 15.719 6.559 1 87.75 512 ILE B C 1
ATOM 8931 O O . ILE B 1 512 ? -28.812 14.719 5.93 1 87.75 512 ILE B O 1
ATOM 8935 N N . TYR B 1 513 ? -27.453 15.773 7.309 1 83.5 513 TYR B N 1
ATOM 8936 C CA . TYR B 1 513 ? -26.703 14.578 7.676 1 83.5 513 TYR B CA 1
ATOM 8937 C C . TYR B 1 513 ? -26.938 14.219 9.141 1 83.5 513 TYR B C 1
ATOM 8939 O O . TYR B 1 513 ? -26.719 15.047 10.031 1 83.5 513 TYR B O 1
ATOM 8947 N N . VAL B 1 514 ? -27.406 13.016 9.328 1 86.44 514 VAL B N 1
ATOM 8948 C CA . VAL B 1 514 ? -27.656 12.555 10.688 1 86.44 514 VAL B CA 1
ATOM 8949 C C . VAL B 1 514 ? -26.75 11.359 11 1 86.44 514 VAL B C 1
ATOM 8951 O O . VAL B 1 514 ? -26.672 10.414 10.203 1 86.44 514 VAL B O 1
ATOM 8954 N N . ALA B 1 515 ? -26.062 11.484 12.094 1 80.75 515 ALA B N 1
ATOM 8955 C CA . ALA B 1 515 ? -25.141 10.422 12.477 1 80.75 515 ALA B CA 1
ATOM 8956 C C . ALA B 1 515 ? -25.359 10 13.922 1 80.75 515 ALA B C 1
ATOM 8958 O O . ALA B 1 515 ? -25.719 10.82 14.773 1 80.75 515 ALA B O 1
ATOM 8959 N N . GLY B 1 516 ? -25.062 8.766 14.18 1 78.69 516 GLY B N 1
ATOM 8960 C CA . GLY B 1 516 ? -25.047 8.242 15.539 1 78.69 516 GLY B CA 1
ATOM 8961 C C . GLY B 1 516 ? -26.438 7.988 16.094 1 78.69 516 GLY B C 1
ATOM 8962 O O . GLY B 1 516 ? -27.391 7.777 15.336 1 78.69 516 GLY B O 1
ATOM 8963 N N . GLY B 1 517 ? -26.438 7.934 17.375 1 80.81 517 GLY B N 1
ATOM 8964 C CA . GLY B 1 517 ? -27.656 7.629 18.094 1 80.81 517 GLY B CA 1
ATOM 8965 C C . GLY B 1 517 ? -27.734 6.188 18.578 1 80.81 517 GLY B C 1
ATOM 8966 O O . GLY B 1 517 ? -26.859 5.379 18.25 1 80.81 517 GLY B O 1
ATOM 8967 N N . TYR B 1 518 ? -28.656 6.051 19.391 1 77.88 518 TYR B N 1
ATOM 8968 C CA . TYR B 1 518 ? -28.844 4.742 20 1 77.88 518 TYR B CA 1
ATOM 8969 C C . TYR B 1 518 ? -30.203 4.164 19.641 1 77.88 518 TYR B C 1
ATOM 8971 O O . TYR B 1 518 ? -31.203 4.887 19.594 1 77.88 518 TYR B O 1
ATOM 8979 N N . LEU B 1 519 ? -29.984 2.793 19.312 1 71.25 519 LEU B N 1
ATOM 8980 C CA . LEU B 1 519 ? -31.234 2.064 19.172 1 71.25 519 LEU B CA 1
ATOM 8981 C C . LEU B 1 519 ? -31.75 1.603 20.531 1 71.25 519 LEU B C 1
ATOM 8983 O O . LEU B 1 519 ? -31.219 2.012 21.562 1 71.25 519 LEU B O 1
ATOM 8987 N N . HIS B 1 520 ? -32.688 0.554 20.422 1 59.34 520 HIS B N 1
ATOM 8988 C CA . HIS B 1 520 ? -33.188 0.001 21.672 1 59.34 520 HIS B CA 1
ATOM 8989 C C . HIS B 1 520 ? -32.062 -0.64 22.484 1 59.34 520 HIS B C 1
ATOM 8991 O O . HIS B 1 520 ? -31.141 -1.221 21.906 1 59.34 520 HIS B O 1
ATOM 8997 N N . LEU B 1 521 ? -31.969 -0.43 23.812 1 50.88 521 LEU B N 1
ATOM 8998 C CA . LEU B 1 521 ? -31.031 -0.981 24.781 1 50.88 521 LEU B CA 1
ATOM 8999 C C . LEU B 1 521 ? -29.625 -0.424 24.562 1 50.88 521 LEU B C 1
ATOM 9001 O O . LEU B 1 521 ? -28.641 -1.143 24.703 1 50.88 521 LEU B O 1
ATOM 9005 N N . TYR B 1 522 ? -29.516 0.778 24 1 56.56 522 TYR B N 1
ATOM 9006 C CA . TYR B 1 522 ? -28.312 1.585 23.922 1 56.56 522 TYR B CA 1
ATOM 9007 C C . TYR B 1 522 ? -27.312 0.977 22.922 1 56.56 522 TYR B C 1
ATOM 9009 O O . TYR B 1 522 ? -26.109 1.041 23.141 1 56.56 522 TYR B O 1
ATOM 9017 N N . LYS B 1 523 ? -27.844 0.23 21.906 1 60.31 523 LYS B N 1
ATOM 9018 C CA . LYS B 1 523 ? -26.969 -0.19 20.812 1 60.31 523 LYS B CA 1
ATOM 9019 C C . LYS B 1 523 ? -26.609 0.989 19.906 1 60.31 523 LYS B C 1
ATOM 9021 O O . LYS B 1 523 ? -27.484 1.572 19.266 1 60.31 523 LYS B O 1
ATOM 9026 N N . GLY B 1 524 ? -25.391 1.455 19.984 1 70.31 524 GLY B N 1
ATOM 9027 C CA . GLY B 1 524 ? -24.906 2.572 19.188 1 70.31 524 GLY B CA 1
ATOM 9028 C C . GLY B 1 524 ? -24.969 2.307 17.688 1 70.31 524 GLY B C 1
ATOM 9029 O O . GLY B 1 524 ? -24.703 1.188 17.25 1 70.31 524 GLY B O 1
ATOM 9030 N N . LEU B 1 525 ? -25.422 3.309 16.922 1 69.88 525 LEU B N 1
ATOM 9031 C CA . LEU B 1 525 ? -25.531 3.213 15.477 1 69.88 525 LEU B CA 1
ATOM 9032 C C . LEU B 1 525 ? -24.297 3.781 14.789 1 69.88 525 LEU B C 1
ATOM 9034 O O . LEU B 1 525 ? -23.781 4.82 15.203 1 69.88 525 LEU B O 1
ATOM 9038 N N . SER B 1 526 ? -23.797 3.098 13.781 1 66.25 526 SER B N 1
ATOM 9039 C CA . SER B 1 526 ? -22.641 3.574 13.016 1 66.25 526 SER B CA 1
ATOM 9040 C C . SER B 1 526 ? -23.062 4.137 11.664 1 66.25 526 SER B C 1
ATOM 9042 O O . SER B 1 526 ? -22.234 4.668 10.922 1 66.25 526 SER B O 1
ATOM 9044 N N . SER B 1 527 ? -24.328 4.152 11.367 1 70 527 SER B N 1
ATOM 9045 C CA . SER B 1 527 ? -24.812 4.598 10.062 1 70 527 SER B CA 1
ATOM 9046 C C . SER B 1 527 ? -24.984 6.109 10.031 1 70 527 SER B C 1
ATOM 9048 O O . SER B 1 527 ? -25.234 6.738 11.062 1 70 527 SER B O 1
ATOM 9050 N N . ILE B 1 528 ? -24.828 6.641 8.891 1 76.31 528 ILE B N 1
ATOM 9051 C CA . ILE B 1 528 ? -25.156 8.031 8.586 1 76.31 528 ILE B CA 1
ATOM 9052 C C . ILE B 1 528 ? -26.281 8.078 7.551 1 76.31 528 ILE B C 1
ATOM 9054 O O . ILE B 1 528 ? -26.281 7.32 6.578 1 76.31 528 ILE B O 1
ATOM 9058 N N . GLU B 1 529 ? -27.266 8.867 7.863 1 79.38 529 GLU B N 1
ATOM 9059 C CA . GLU B 1 529 ? -28.359 9.062 6.914 1 79.38 529 GLU B CA 1
ATOM 9060 C C . GLU B 1 529 ? -28.359 10.484 6.363 1 79.38 529 GLU B C 1
ATOM 9062 O O . GLU B 1 529 ? -28.078 11.445 7.094 1 79.38 529 GLU B O 1
ATOM 9067 N N . VAL B 1 530 ? -28.688 10.547 5.109 1 79.62 530 VAL B N 1
ATOM 9068 C CA . VAL B 1 530 ? -28.719 11.836 4.426 1 79.62 530 VAL B CA 1
ATOM 9069 C C . VAL B 1 530 ? -30.109 12.102 3.859 1 79.62 530 VAL B C 1
ATOM 9071 O O . VAL B 1 530 ? -30.703 11.227 3.223 1 79.62 530 VAL B O 1
ATOM 9074 N N . PHE B 1 531 ? -30.625 13.328 4.125 1 84.81 531 PHE B N 1
ATOM 9075 C CA . PHE B 1 531 ? -31.922 13.742 3.602 1 84.81 531 PHE B CA 1
ATOM 9076 C C . PHE B 1 531 ? -31.75 14.734 2.457 1 84.81 531 PHE B C 1
ATOM 9078 O O . PHE B 1 531 ? -31.062 15.742 2.6 1 84.81 531 PHE B O 1
ATOM 9085 N N . ASN B 1 532 ? -32.375 14.383 1.394 1 74.44 532 ASN B N 1
ATOM 9086 C CA . ASN B 1 532 ? -32.469 15.305 0.27 1 74.44 532 ASN B CA 1
ATOM 9087 C C . ASN B 1 532 ? -33.875 15.93 0.186 1 74.44 532 ASN B C 1
ATOM 9089 O O . ASN B 1 532 ? -34.812 15.258 -0.174 1 74.44 532 ASN B O 1
ATOM 9093 N N . PRO B 1 533 ? -33.906 17.219 0.521 1 78.31 533 PRO B N 1
ATOM 9094 C CA . PRO B 1 533 ? -35.219 17.844 0.545 1 78.31 533 PRO B CA 1
ATOM 9095 C C . PRO B 1 533 ? -35.844 17.938 -0.84 1 78.31 533 PRO B C 1
ATOM 9097 O O . PRO B 1 533 ? -37.062 18.016 -0.958 1 78.31 533 PRO B O 1
ATOM 9100 N N . ASP B 1 534 ? -35 17.938 -1.85 1 72.88 534 ASP B N 1
ATOM 9101 C CA . ASP B 1 534 ? -35.531 18 -3.201 1 72.88 534 ASP B CA 1
ATOM 9102 C C . ASP B 1 534 ? -36.344 16.75 -3.543 1 72.88 534 ASP B C 1
ATOM 9104 O O . ASP B 1 534 ? -37.344 16.812 -4.227 1 72.88 534 ASP B O 1
ATOM 9108 N N . PHE B 1 535 ? -35.938 15.688 -2.98 1 66.31 535 PHE B N 1
ATOM 9109 C CA . PHE B 1 535 ? -36.562 14.414 -3.273 1 66.31 535 PHE B CA 1
ATOM 9110 C C . PHE B 1 535 ? -37.344 13.914 -2.066 1 66.31 535 PHE B C 1
ATOM 9112 O O . PHE B 1 535 ? -38.062 12.906 -2.148 1 66.31 535 PHE B O 1
ATOM 9119 N N . GLN B 1 536 ? -37.281 14.609 -1.023 1 76.06 536 GLN B N 1
ATOM 9120 C CA . GLN B 1 536 ? -37.938 14.234 0.23 1 76.06 536 GLN B CA 1
ATOM 9121 C C . GLN B 1 536 ? -37.656 12.773 0.579 1 76.06 536 GLN B C 1
ATOM 9123 O O . GLN B 1 536 ? -38.562 12.023 0.9 1 76.06 536 GLN B O 1
ATOM 9128 N N . GLN B 1 537 ? -36.344 12.43 0.477 1 71.81 537 GLN B N 1
ATOM 9129 C CA . GLN B 1 537 ? -35.938 11.047 0.715 1 71.81 537 GLN B CA 1
ATOM 9130 C C . GLN B 1 537 ? -34.656 10.977 1.536 1 71.81 537 GLN B C 1
ATOM 9132 O O . GLN B 1 537 ? -33.812 11.875 1.455 1 71.81 537 GLN B O 1
ATOM 9137 N N . TRP B 1 538 ? -34.625 9.914 2.379 1 75.31 538 TRP B N 1
ATOM 9138 C CA . TRP B 1 538 ? -33.406 9.602 3.141 1 75.31 538 TRP B CA 1
ATOM 9139 C C . TRP B 1 538 ? -32.562 8.547 2.426 1 75.31 538 TRP B C 1
ATOM 9141 O O . TRP B 1 538 ? -33.125 7.656 1.765 1 75.31 538 TRP B O 1
ATOM 9151 N N . HIS B 1 539 ? -31.266 8.703 2.523 1 67.56 539 HIS B N 1
ATOM 9152 C CA . HIS B 1 539 ? -30.328 7.695 2.055 1 67.56 539 HIS B CA 1
ATOM 9153 C C . HIS B 1 539 ? -29.312 7.344 3.137 1 67.56 539 HIS B C 1
ATOM 9155 O O . HIS B 1 539 ? -28.906 8.211 3.912 1 67.56 539 HIS B O 1
ATOM 9161 N N . ILE B 1 540 ? -29.016 6.043 3.211 1 66.31 540 ILE B N 1
ATOM 9162 C CA . ILE B 1 540 ? -28.031 5.617 4.207 1 66.31 540 ILE B CA 1
ATOM 9163 C C . ILE B 1 540 ? -26.641 5.578 3.578 1 66.31 540 ILE B C 1
ATOM 9165 O O . ILE B 1 540 ? -26.469 5.086 2.461 1 66.31 540 ILE B O 1
ATOM 9169 N N . ILE B 1 541 ? -25.719 6.238 4.195 1 60.88 541 ILE B N 1
ATOM 9170 C CA . ILE B 1 541 ? -24.312 6.145 3.809 1 60.88 541 ILE B CA 1
ATOM 9171 C C . ILE B 1 541 ? -23.578 5.215 4.77 1 60.88 541 ILE B C 1
ATOM 9173 O O . ILE B 1 541 ? -23.703 5.344 5.988 1 60.88 541 ILE B O 1
ATOM 9177 N N . ARG B 1 542 ? -23.094 3.934 4.309 1 49.31 542 ARG B N 1
ATOM 9178 C CA . ARG B 1 542 ? -22.344 3.039 5.184 1 49.31 542 ARG B CA 1
ATOM 9179 C C . ARG B 1 542 ? -20.844 3.146 4.922 1 49.31 542 ARG B C 1
ATOM 9181 O O . ARG B 1 542 ? -20.406 3.195 3.768 1 49.31 542 ARG B O 1
ATOM 9188 N N . GLY B 1 543 ? -20.078 3.939 5.598 1 46 543 GLY B N 1
ATOM 9189 C CA . GLY B 1 543 ? -18.641 3.961 5.395 1 46 543 GLY B CA 1
ATOM 9190 C C . GLY B 1 543 ? -17.953 2.693 5.859 1 46 543 GLY B C 1
ATOM 9191 O O . GLY B 1 543 ? -18.453 1.998 6.746 1 46 543 GLY B O 1
ATOM 9192 N N . GLU B 1 544 ? -17.203 1.913 5.039 1 42.28 544 GLU B N 1
ATOM 9193 C CA . GLU B 1 544 ? -16.469 0.697 5.363 1 42.28 544 GLU B CA 1
ATOM 9194 C C . GLU B 1 544 ? -16.047 0.684 6.828 1 42.28 544 GLU B C 1
ATOM 9196 O O . GLU B 1 544 ? -16.078 -0.36 7.484 1 42.28 544 GLU B O 1
ATOM 9201 N N . GLU B 1 545 ? -15.25 1.611 7.305 1 41.53 545 GLU B N 1
ATOM 9202 C CA . GLU B 1 545 ? -14.57 1.688 8.594 1 41.53 545 GLU B CA 1
ATOM 9203 C C . GLU B 1 545 ? -15.242 2.705 9.508 1 41.53 545 GLU B C 1
ATOM 9205 O O . GLU B 1 545 ? -14.594 3.641 9.984 1 41.53 545 GLU B O 1
ATOM 9210 N N . ASN B 1 546 ? -16.5 2.855 9.328 1 45.03 546 ASN B N 1
ATOM 9211 C CA . ASN B 1 546 ? -17 3.895 10.219 1 45.03 546 ASN B CA 1
ATOM 9212 C C . ASN B 1 546 ? -16.875 3.488 11.688 1 45.03 546 ASN B C 1
ATOM 9214 O O . ASN B 1 546 ? -17.547 2.57 12.141 1 45.03 546 ASN B O 1
ATOM 9218 N N . PRO B 1 547 ? -15.742 3.664 12.242 1 42.97 547 PRO B N 1
ATOM 9219 C CA . PRO B 1 547 ? -15.594 3.43 13.68 1 42.97 547 PRO B CA 1
ATOM 9220 C C . PRO B 1 547 ? -16.719 4.066 14.5 1 42.97 547 PRO B C 1
ATOM 9222 O O . PRO B 1 547 ? -16.578 4.238 15.719 1 42.97 547 PRO B O 1
ATOM 9225 N N . ILE B 1 548 ? -17.797 4.398 13.852 1 48.94 548 ILE B N 1
ATOM 9226 C CA . ILE B 1 548 ? -18.766 5.254 14.531 1 48.94 548 ILE B CA 1
ATOM 9227 C C . ILE B 1 548 ? -19.484 4.457 15.609 1 48.94 548 ILE B C 1
ATOM 9229 O O . ILE B 1 548 ? -20.516 4.906 16.141 1 48.94 548 ILE B O 1
ATOM 9233 N N . ALA B 1 549 ? -19.078 3.225 15.758 1 47.69 549 ALA B N 1
ATOM 9234 C CA . ALA B 1 549 ? -19.969 2.479 16.641 1 47.69 549 ALA B CA 1
ATOM 9235 C C . ALA B 1 549 ? -20.031 3.123 18.031 1 47.69 549 ALA B C 1
ATOM 9237 O O . ALA B 1 549 ? -20.609 2.555 18.953 1 47.69 549 ALA B O 1
ATOM 9238 N N . GLN B 1 550 ? -19.438 4.387 18.188 1 53.41 550 GLN B N 1
ATOM 9239 C CA . GLN B 1 550 ? -19.516 4.797 19.578 1 53.41 550 GLN B CA 1
ATOM 9240 C C . GLN B 1 550 ? -20.25 6.129 19.719 1 53.41 550 GLN B C 1
ATOM 9242 O O . GLN B 1 550 ? -20.922 6.574 18.797 1 53.41 550 GLN B O 1
ATOM 9247 N N . HIS B 1 551 ? -20.125 6.898 20.938 1 61.66 551 HIS B N 1
ATOM 9248 C CA . HIS B 1 551 ? -20.734 8.172 21.297 1 61.66 551 HIS B CA 1
ATOM 9249 C C . HIS B 1 551 ? -20.203 9.305 20.422 1 61.66 551 HIS B C 1
ATOM 9251 O O . HIS B 1 551 ? -18.984 9.453 20.266 1 61.66 551 HIS B O 1
ATOM 9257 N N . ILE B 1 552 ? -21.172 9.836 19.562 1 66.69 552 ILE B N 1
ATOM 9258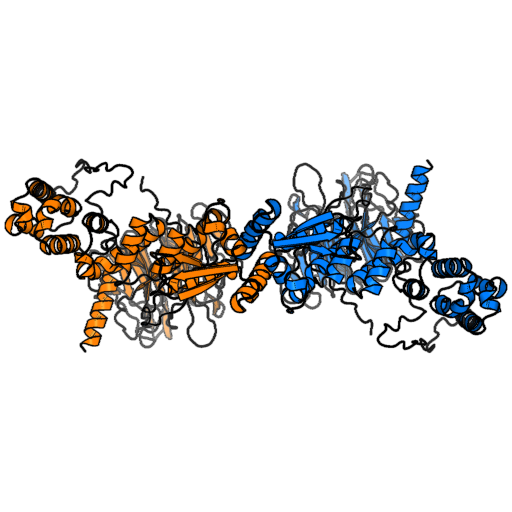 C CA . ILE B 1 552 ? -20.812 10.977 18.734 1 66.69 552 ILE B CA 1
ATOM 9259 C C . ILE B 1 552 ? -21.078 12.281 19.484 1 66.69 552 ILE B C 1
ATOM 9261 O O . ILE B 1 552 ? -22.172 12.484 20.016 1 66.69 552 ILE B O 1
ATOM 9265 N N . ASP B 1 553 ? -20.031 13.125 19.625 1 68.31 553 ASP B N 1
ATOM 9266 C CA . ASP B 1 553 ? -20.156 14.422 20.281 1 68.31 553 ASP B CA 1
ATOM 9267 C C . ASP B 1 553 ? -20.766 15.453 19.328 1 68.31 553 ASP B C 1
ATOM 9269 O O . ASP B 1 553 ? -21.281 16.484 19.766 1 68.31 553 ASP B O 1
ATOM 9273 N N . GLY B 1 554 ? -20.531 15.148 18.125 1 75.12 554 GLY B N 1
ATOM 9274 C CA . GLY B 1 554 ? -21.109 16.094 17.188 1 75.12 554 GLY B CA 1
ATOM 9275 C C . GLY B 1 554 ? -20.703 15.836 15.75 1 75.12 554 GLY B C 1
ATOM 9276 O O . GLY B 1 554 ? -19.672 15.211 15.5 1 75.12 554 GLY B O 1
ATOM 9277 N N . ILE B 1 555 ? -21.531 16.219 14.844 1 77.5 555 ILE B N 1
ATOM 9278 C CA . ILE B 1 555 ? -21.234 16.328 13.422 1 77.5 555 ILE B CA 1
ATOM 9279 C C . ILE B 1 555 ? -21.438 17.781 12.961 1 77.5 555 ILE B C 1
ATOM 9281 O O . ILE B 1 555 ? -22.484 18.359 13.18 1 77.5 555 ILE B O 1
ATOM 9285 N N . LEU B 1 556 ? -20.328 18.297 12.484 1 81.12 556 LEU B N 1
ATOM 9286 C CA . LEU B 1 556 ? -20.344 19.734 12.203 1 81.12 556 LEU B CA 1
ATOM 9287 C C . LEU B 1 556 ? -19.875 20.016 10.781 1 81.12 556 LEU B C 1
ATOM 9289 O O . LEU B 1 556 ? -19.078 19.266 10.227 1 81.12 556 LEU B O 1
ATOM 9293 N N . THR B 1 557 ? -20.469 21.094 10.289 1 80 557 THR B N 1
ATOM 9294 C CA . THR B 1 557 ? -19.969 21.609 9.023 1 80 557 THR B CA 1
ATOM 9295 C C . THR B 1 557 ? -19.031 22.797 9.258 1 80 557 THR B C 1
ATOM 9297 O O . THR B 1 557 ? -19.438 23.828 9.789 1 80 557 THR B O 1
ATOM 9300 N N . ILE B 1 558 ? -17.797 22.547 8.93 1 79.19 558 ILE B N 1
ATOM 9301 C CA . ILE B 1 558 ? -16.781 23.578 9.07 1 79.19 558 ILE B CA 1
ATOM 9302 C C . ILE B 1 558 ? -16.078 23.797 7.727 1 79.19 558 ILE B C 1
ATOM 9304 O O . ILE B 1 558 ? -15.562 22.844 7.125 1 79.19 558 ILE B O 1
ATOM 9308 N N . ASN B 1 559 ? -15.93 25.078 7.234 1 75.25 559 ASN B N 1
ATOM 9309 C CA . ASN B 1 559 ? -15.273 25.406 5.973 1 75.25 559 ASN B CA 1
ATOM 9310 C C . ASN B 1 559 ? -15.711 24.469 4.852 1 75.25 559 ASN B C 1
ATOM 9312 O O . ASN B 1 559 ? -14.867 23.891 4.16 1 75.25 559 ASN B O 1
ATOM 9316 N N . ASP B 1 560 ? -17.016 24.094 4.758 1 71.31 560 ASP B N 1
ATOM 9317 C CA . ASP B 1 560 ? -17.641 23.312 3.691 1 71.31 560 ASP B CA 1
ATOM 9318 C C . ASP B 1 560 ? -17.266 21.844 3.791 1 71.31 560 ASP B C 1
ATOM 9320 O O . ASP B 1 560 ? -17.266 21.125 2.787 1 71.31 560 ASP B O 1
ATOM 9324 N N . SER B 1 561 ? -16.844 21.438 5 1 71.5 561 SER B N 1
ATOM 9325 C CA . SER B 1 561 ? -16.578 20.031 5.277 1 71.5 561 SER B CA 1
ATOM 9326 C C . SER B 1 561 ? -17.328 19.547 6.516 1 71.5 561 SER B C 1
ATOM 9328 O O . SER B 1 561 ? -17.625 20.344 7.41 1 71.5 561 SER B O 1
ATOM 9330 N N . ILE B 1 562 ? -17.609 18.25 6.5 1 76.75 562 ILE B N 1
ATOM 9331 C CA . ILE B 1 562 ? -18.266 17.672 7.664 1 76.75 562 ILE B CA 1
ATOM 9332 C C . ILE B 1 562 ? -17.219 17.078 8.602 1 76.75 562 ILE B C 1
ATOM 9334 O O . ILE B 1 562 ? -16.312 16.375 8.156 1 76.75 562 ILE B O 1
ATOM 9338 N N . TYR B 1 563 ? -17.297 17.5 9.852 1 75.56 563 TYR B N 1
ATOM 9339 C CA . TYR B 1 563 ? -16.453 16.953 10.906 1 75.56 563 TYR B CA 1
ATOM 9340 C C . TYR B 1 563 ? -17.281 16.109 11.875 1 75.56 563 TYR B C 1
ATOM 9342 O O . TYR B 1 563 ? -18.25 16.594 12.453 1 75.56 563 TYR B O 1
ATOM 9350 N N . LEU B 1 564 ? -16.906 14.844 11.875 1 74.81 564 LEU B N 1
ATOM 9351 C CA . LEU B 1 564 ? -17.531 13.961 12.844 1 74.81 564 LEU B CA 1
ATOM 9352 C C . LEU B 1 564 ? -16.688 13.836 14.102 1 74.81 564 LEU B C 1
ATOM 9354 O O . LEU B 1 564 ? -15.523 13.43 14.031 1 74.81 564 LEU B O 1
ATOM 9358 N N . CYS B 1 565 ? -17.25 14.359 15.133 1 73.25 565 CYS B N 1
ATOM 9359 C CA . CYS B 1 565 ? -16.578 14.273 16.422 1 73.25 565 CYS B CA 1
ATOM 9360 C C . CYS B 1 565 ? -17.094 13.086 17.234 1 73.25 565 CYS B C 1
ATOM 9362 O O . CYS B 1 565 ? -18.25 13.078 17.656 1 73.25 565 CYS B O 1
ATOM 9364 N N . ALA B 1 566 ? -16.281 11.992 17.234 1 64.19 566 ALA B N 1
ATOM 9365 C CA . ALA B 1 566 ? -16.734 10.773 17.922 1 64.19 566 ALA B CA 1
ATOM 9366 C C . ALA B 1 566 ? -15.703 10.312 18.938 1 64.19 566 ALA B C 1
ATOM 9368 O O . ALA B 1 566 ? -14.508 10.594 18.812 1 64.19 566 ALA B O 1
ATOM 9369 N N . ASP B 1 567 ? -16.203 9.773 20.078 1 56.62 567 ASP B N 1
ATOM 9370 C CA . ASP B 1 567 ? -15.336 9.203 21.094 1 56.62 567 ASP B CA 1
ATOM 9371 C C . ASP B 1 567 ? -15.016 7.738 20.781 1 56.62 567 ASP B C 1
ATOM 9373 O O . ASP B 1 567 ? -15.891 6.984 20.359 1 56.62 567 ASP B O 1
ATOM 9377 N N . ARG B 1 568 ? -13.812 7.293 20.359 1 49.34 568 ARG B N 1
ATOM 9378 C CA . ARG B 1 568 ? -13.5 5.871 20.297 1 49.34 568 ARG B CA 1
ATOM 9379 C C . ARG B 1 568 ? -13.234 5.305 21.703 1 49.34 568 ARG B C 1
ATOM 9381 O O . ARG B 1 568 ? -12.43 5.855 22.453 1 49.34 568 ARG B O 1
ATOM 9388 N N . ARG B 1 569 ? -14.336 4.633 22.234 1 43.66 569 ARG B N 1
ATOM 9389 C CA . ARG B 1 569 ? -14.055 3.963 23.5 1 43.66 569 ARG B CA 1
ATOM 9390 C C . ARG B 1 569 ? -12.891 2.99 23.359 1 43.66 569 ARG B C 1
ATOM 9392 O O . ARG B 1 569 ? -13.031 1.93 22.75 1 43.66 569 ARG B O 1
ATOM 9399 N N . VAL B 1 570 ? -11.578 3.422 23.156 1 39.16 570 VAL B N 1
ATOM 9400 C CA . VAL B 1 570 ? -10.625 2.338 23.375 1 39.16 570 VAL B CA 1
ATOM 9401 C C . VAL B 1 570 ? -10.68 1.868 24.828 1 39.16 570 VAL B C 1
ATOM 9403 O O . VAL B 1 570 ? -11.391 2.459 25.641 1 39.16 570 VAL B O 1
ATOM 9406 N N . THR B 1 571 ? -9.367 1.428 25.5 1 34.84 571 THR B N 1
ATOM 9407 C CA . THR B 1 571 ? -9.188 0.951 26.859 1 34.84 571 THR B CA 1
ATOM 9408 C C . THR B 1 571 ? -9.766 1.95 27.859 1 34.84 571 THR B C 1
ATOM 9410 O O . THR B 1 571 ? -10.078 3.088 27.5 1 34.84 571 THR B O 1
ATOM 9413 N N . ALA B 1 572 ? -9.656 1.638 29.328 1 34.94 572 ALA B N 1
ATOM 9414 C CA . ALA B 1 572 ? -10.086 2.354 30.531 1 34.94 572 ALA B CA 1
ATOM 9415 C C . ALA B 1 572 ? -9.914 3.861 30.359 1 34.94 572 ALA B C 1
ATOM 9417 O O . ALA B 1 572 ? -10.531 4.648 31.078 1 34.94 572 ALA B O 1
ATOM 9418 N N . ARG B 1 573 ? -8.633 4.309 30.094 1 34.84 573 ARG B N 1
ATOM 9419 C CA . ARG B 1 573 ? -8.234 5.68 30.391 1 34.84 573 ARG B CA 1
ATOM 9420 C C . ARG B 1 573 ? -8.805 6.652 29.359 1 34.84 573 ARG B C 1
ATOM 9422 O O . ARG B 1 573 ? -9.688 7.449 29.672 1 34.84 573 ARG B O 1
ATOM 9429 N N . ARG B 1 574 ? -7.789 7.34 28.531 1 36.44 574 ARG B N 1
ATOM 9430 C CA . ARG B 1 574 ? -7.844 8.609 27.812 1 36.44 574 ARG B CA 1
ATOM 9431 C C . ARG B 1 574 ? -8.508 8.438 26.453 1 36.44 574 ARG B C 1
ATOM 9433 O O . ARG B 1 574 ? -8.039 7.672 25.609 1 36.44 574 ARG B O 1
ATOM 9440 N N . GLU B 1 575 ? -9.891 8.406 26.312 1 38.19 575 GLU B N 1
ATOM 9441 C CA . GLU B 1 575 ? -10.75 8.133 25.172 1 38.19 575 GLU B CA 1
ATOM 9442 C C . GLU B 1 575 ? -10.68 9.258 24.141 1 38.19 575 GLU B C 1
ATOM 9444 O O . GLU B 1 575 ? -10.766 10.438 24.5 1 38.19 575 GLU B O 1
ATOM 9449 N N . PHE B 1 576 ? -9.68 9.164 23.188 1 39.41 576 PHE B N 1
ATOM 9450 C CA . PHE B 1 576 ? -9.484 10.172 22.172 1 39.41 576 PHE B CA 1
ATOM 9451 C C . PHE B 1 576 ? -10.672 10.203 21.203 1 39.41 576 PHE B C 1
ATOM 9453 O O . PHE B 1 576 ? -11.336 9.188 21 1 39.41 576 PHE B O 1
ATOM 9460 N N . THR B 1 577 ? -11.266 11.391 21.141 1 46.94 577 THR B N 1
ATOM 9461 C CA . THR B 1 577 ? -12.266 11.609 20.094 1 46.94 577 THR B CA 1
ATOM 9462 C C . THR B 1 577 ? -11.609 11.664 18.719 1 46.94 577 THR B C 1
ATOM 9464 O O . THR B 1 577 ? -10.531 12.234 18.562 1 46.94 577 THR B O 1
ATOM 9467 N N . HIS B 1 578 ? -11.719 10.656 17.938 1 46.78 578 HIS B N 1
ATOM 9468 C CA . HIS B 1 578 ? -11.266 10.719 16.547 1 46.78 578 HIS B CA 1
ATOM 9469 C C . HIS B 1 578 ? -12.203 11.57 15.703 1 46.78 578 HIS B C 1
ATOM 9471 O O . HIS B 1 578 ? -13.422 11.508 15.867 1 46.78 578 HIS B O 1
ATOM 9477 N N . ILE B 1 579 ? -11.711 12.844 15.414 1 46.97 579 ILE B N 1
ATOM 9478 C CA . ILE B 1 579 ? -12.453 13.648 14.461 1 46.97 579 ILE B CA 1
ATOM 9479 C C . ILE B 1 579 ? -12.18 13.156 13.039 1 46.97 579 ILE B C 1
ATOM 9481 O O . ILE B 1 579 ? -11.023 13.086 12.617 1 46.97 579 ILE B O 1
ATOM 9485 N N . TYR B 1 580 ? -13.148 12.5 12.523 1 47.62 580 TYR B N 1
ATOM 9486 C CA . TYR B 1 580 ? -13.039 12.078 11.133 1 47.62 580 TYR B CA 1
ATOM 9487 C C . TYR B 1 580 ? -13.641 13.117 10.195 1 47.62 580 TYR B C 1
ATOM 9489 O O . TYR B 1 580 ? -14.703 13.672 10.477 1 47.62 580 TYR B O 1
ATOM 9497 N N . LEU B 1 581 ? -12.773 13.812 9.484 1 45.06 581 LEU B N 1
ATOM 9498 C CA . LEU B 1 581 ? -13.211 14.742 8.453 1 45.06 581 LEU B CA 1
ATOM 9499 C C . LEU B 1 581 ? -13.641 13.992 7.191 1 45.06 581 LEU B C 1
ATOM 9501 O O . LEU B 1 581 ? -12.898 13.148 6.688 1 45.06 581 LEU B O 1
ATOM 9505 N N . TYR B 1 582 ? -14.984 13.953 7.008 1 44.03 582 TYR B N 1
ATOM 9506 C CA . TYR B 1 582 ? -15.492 13.297 5.805 1 44.03 582 TYR B CA 1
ATOM 9507 C C . TYR B 1 582 ? -15.82 14.32 4.723 1 44.03 582 TYR B C 1
ATOM 9509 O O . TYR B 1 582 ? -16.406 15.367 5.004 1 44.03 582 TYR B O 1
ATOM 9517 N N . SER B 1 583 ? -14.852 14.664 3.918 1 39.09 583 SER B N 1
ATOM 9518 C CA . SER B 1 583 ? -15.305 15.438 2.768 1 39.09 583 SER B CA 1
ATOM 9519 C C . SER B 1 583 ? -16.203 14.602 1.861 1 39.09 583 SER B C 1
ATOM 9521 O O . SER B 1 583 ? -15.844 13.484 1.493 1 39.09 583 SER B O 1
ATOM 9523 N N . TYR B 1 584 ? -17.469 14.758 2.17 1 38.31 584 TYR B N 1
ATOM 9524 C CA . TYR B 1 584 ? -18.422 14.055 1.312 1 38.31 584 TYR B CA 1
ATOM 9525 C C . TYR B 1 584 ? -18.531 14.734 -0.049 1 38.31 584 TYR B C 1
ATOM 9527 O O . TYR B 1 584 ? -18.656 15.953 -0.135 1 38.31 584 TYR B O 1
ATOM 9535 N N . ASN B 1 585 ? -17.75 14.344 -0.942 1 32.62 585 ASN B N 1
ATOM 9536 C CA . ASN B 1 585 ? -18.328 14.75 -2.215 1 32.62 585 ASN B CA 1
ATOM 9537 C C . ASN B 1 585 ? -19.812 14.359 -2.305 1 32.62 585 ASN B C 1
ATOM 9539 O O . ASN B 1 585 ? -20.172 13.227 -1.987 1 32.62 585 ASN B O 1
ATOM 9543 N N . VAL B 1 586 ? -20.734 15.352 -2.037 1 33.75 586 VAL B N 1
ATOM 9544 C CA . VAL B 1 586 ? -22.188 15.219 -2.152 1 33.75 586 VAL B CA 1
ATOM 9545 C C . VAL B 1 586 ? -22.531 14.055 -3.082 1 33.75 586 VAL B C 1
ATOM 9547 O O . VAL B 1 586 ? -23.625 13.484 -2.99 1 33.75 586 VAL B O 1
ATOM 9550 N N . PHE B 1 587 ? -22.094 14.102 -4.25 1 30.3 587 PHE B N 1
ATOM 9551 C CA . PHE B 1 587 ? -22.75 13.148 -5.145 1 30.3 587 PHE B CA 1
ATOM 9552 C C . PHE B 1 587 ? -22.422 11.719 -4.734 1 30.3 587 PHE B C 1
ATOM 9554 O O . PHE B 1 587 ? -23.25 10.812 -4.922 1 30.3 587 PHE B O 1
ATOM 9561 N N . ASP B 1 588 ? -21.109 11.273 -4.82 1 31.81 588 ASP B N 1
ATOM 9562 C CA . ASP B 1 588 ? -20.734 9.867 -4.77 1 31.81 588 ASP B CA 1
ATOM 9563 C C . ASP B 1 588 ? -20.594 9.391 -3.326 1 31.81 588 ASP B C 1
ATOM 9565 O O . ASP B 1 588 ? -20.297 10.18 -2.43 1 31.81 588 ASP B O 1
ATOM 9569 N N . LYS B 1 589 ? -20.859 7.98 -2.955 1 33.75 589 LYS B N 1
ATOM 9570 C CA . LYS B 1 589 ? -21.016 7.078 -1.817 1 33.75 589 LYS B CA 1
ATOM 9571 C C . LYS B 1 589 ? -19.938 7.312 -0.769 1 33.75 589 LYS B C 1
ATOM 9573 O O . LYS B 1 589 ? -20.062 6.863 0.372 1 33.75 589 LYS B O 1
ATOM 9578 N N . VAL B 1 590 ? -18.672 7.414 -1.139 1 31.83 590 VAL B N 1
ATOM 9579 C CA . VAL B 1 590 ? -17.656 7.023 -0.162 1 31.83 590 VAL B CA 1
ATOM 9580 C C . VAL B 1 590 ? -17.25 8.242 0.666 1 31.83 590 VAL B C 1
ATOM 9582 O O . VAL B 1 590 ? -16.969 9.312 0.117 1 31.83 590 VAL B O 1
ATOM 9585 N N . LEU B 1 591 ? -17.766 8.266 1.93 1 39.44 591 LEU B N 1
ATOM 9586 C CA . LEU B 1 591 ? -17.156 9.109 2.957 1 39.44 591 LEU B CA 1
ATOM 9587 C C . LEU B 1 591 ? -15.656 8.867 3.035 1 39.44 591 LEU B C 1
ATOM 9589 O O . LEU B 1 591 ? -15.211 7.738 3.256 1 39.44 591 LEU B O 1
ATOM 9593 N N . VAL B 1 592 ? -14.93 9.547 2.246 1 39.81 592 VAL B N 1
ATOM 9594 C CA . VAL B 1 592 ? -13.492 9.406 2.469 1 39.81 592 VAL B CA 1
ATOM 9595 C C . VAL B 1 592 ? -13.117 10 3.822 1 39.81 592 VAL B C 1
ATOM 9597 O O . VAL B 1 592 ? -13.383 11.18 4.086 1 39.81 592 VAL B O 1
ATOM 9600 N N . VAL B 1 593 ? -12.969 9.109 4.816 1 40.94 593 VAL B N 1
ATOM 9601 C CA . VAL B 1 593 ? -12.539 9.5 6.156 1 40.94 593 VAL B CA 1
ATOM 9602 C C . VAL B 1 593 ? -11.031 9.766 6.16 1 40.94 593 VAL B C 1
ATOM 9604 O O . VAL B 1 593 ? -10.242 8.883 5.812 1 40.94 593 VAL B O 1
ATOM 9607 N N . LYS B 1 594 ? -10.57 10.977 5.945 1 42 594 LYS B N 1
ATOM 9608 C CA . LYS B 1 594 ? -9.18 11.172 6.324 1 42 594 LYS B CA 1
ATOM 9609 C C . LYS B 1 594 ? -9.016 11.18 7.844 1 42 594 LYS B C 1
ATOM 9611 O O . LYS B 1 594 ? -9.727 11.906 8.547 1 42 594 LYS B O 1
ATOM 9616 N N . GLU B 1 595 ? -8.586 10 8.336 1 41.66 595 GLU B N 1
ATOM 9617 C CA . GLU B 1 595 ? -8.32 9.875 9.766 1 41.66 595 GLU B CA 1
ATOM 9618 C C . GLU B 1 595 ? -7.316 10.922 10.234 1 41.66 595 GLU B C 1
ATOM 9620 O O . GLU B 1 595 ? -6.297 11.156 9.578 1 41.66 595 GLU B O 1
ATOM 9625 N N . GLY B 1 596 ? -7.586 12.094 10.609 1 42.5 596 GLY B N 1
ATOM 9626 C CA . GLY B 1 596 ? -6.652 12.867 11.414 1 42.5 596 GLY B CA 1
ATOM 9627 C C . GLY B 1 596 ? -6.871 12.711 12.906 1 42.5 596 GLY B C 1
ATOM 9628 O O . GLY B 1 596 ? -8.008 12.586 13.359 1 42.5 596 GLY B O 1
ATOM 9629 N N . GLU B 1 597 ? -5.977 11.898 13.586 1 42.19 597 GLU B N 1
ATOM 9630 C CA . GLU B 1 597 ? -6.016 11.656 15.023 1 42.19 597 GLU B CA 1
ATOM 9631 C C . GLU B 1 597 ? -5.77 12.945 15.805 1 42.19 597 GLU B C 1
ATOM 9633 O O . GLU B 1 597 ? -4.773 13.633 15.578 1 42.19 597 GLU B O 1
ATOM 9638 N N . LEU B 1 598 ? -6.754 13.75 15.922 1 42.62 598 LEU B N 1
ATOM 9639 C CA . LEU B 1 598 ? -6.555 14.719 17 1 42.62 598 LEU B CA 1
ATOM 9640 C C . LEU B 1 598 ? -6.531 14.023 18.359 1 42.62 598 LEU B C 1
ATOM 9642 O O . LEU B 1 598 ? -7.5 13.367 18.75 1 42.62 598 LEU B O 1
ATOM 9646 N N . GLU B 1 599 ? -5.422 13.461 18.719 1 39.75 599 GLU B N 1
ATOM 9647 C CA . GLU B 1 599 ? -5.324 12.914 20.062 1 39.75 599 GLU B CA 1
ATOM 9648 C C . GLU B 1 599 ? -5.711 13.945 21.109 1 39.75 599 GLU B C 1
ATOM 9650 O O . GLU B 1 599 ? -5.051 14.977 21.25 1 39.75 599 GLU B O 1
ATOM 9655 N N . ARG B 1 600 ? -6.902 14.383 21.109 1 41.38 600 ARG B N 1
ATOM 9656 C CA . ARG B 1 600 ? -7.25 15.289 22.188 1 41.38 600 ARG B CA 1
ATOM 9657 C C . ARG B 1 600 ? -7.543 14.523 23.484 1 41.38 600 ARG B C 1
ATOM 9659 O O . ARG B 1 600 ? -8.062 13.406 23.438 1 41.38 600 ARG B O 1
ATOM 9666 N N . ASN B 1 601 ? -6.668 14.773 24.406 1 39.22 601 ASN B N 1
ATOM 9667 C CA . ASN B 1 601 ? -7.027 14.375 25.766 1 39.22 601 ASN B CA 1
ATOM 9668 C C . ASN B 1 601 ? -8.414 14.891 26.156 1 39.22 601 ASN B C 1
ATOM 9670 O O . ASN B 1 601 ? -8.539 15.969 26.734 1 39.22 601 ASN B O 1
ATOM 9674 N N . ILE B 1 602 ? -9.375 14.805 25.281 1 41.66 602 ILE B N 1
ATOM 9675 C CA . ILE B 1 602 ? -10.695 15.195 25.75 1 41.66 602 ILE B CA 1
ATOM 9676 C C . ILE B 1 602 ? -11.188 14.195 26.797 1 41.66 602 ILE B C 1
ATOM 9678 O O . ILE B 1 602 ? -11.266 12.992 26.531 1 41.66 602 ILE B O 1
ATOM 9682 N N . ARG B 1 603 ? -10.883 14.461 28.016 1 37.84 603 ARG B N 1
ATOM 9683 C CA . ARG B 1 603 ? -11.453 13.641 29.078 1 37.84 603 ARG B CA 1
ATOM 9684 C C . ARG B 1 603 ? -12.945 13.398 28.844 1 37.84 603 ARG B C 1
ATOM 9686 O O . ARG B 1 603 ? -13.586 14.133 28.094 1 37.84 603 ARG B O 1
ATOM 9693 N N . ARG B 1 604 ? -13.477 12.227 29.438 1 40.91 604 ARG B N 1
ATOM 9694 C CA . ARG B 1 604 ? -14.719 11.461 29.391 1 40.91 604 ARG B CA 1
ATOM 9695 C C . ARG B 1 604 ? -15.93 12.391 29.422 1 40.91 604 ARG B C 1
ATOM 9697 O O . ARG B 1 604 ? -17.078 11.922 29.438 1 40.91 604 ARG B O 1
ATOM 9704 N N . GLY B 1 605 ? -15.945 13.695 29.766 1 46.38 605 GLY B N 1
ATOM 9705 C CA . GLY B 1 605 ? -17.281 14.18 30.078 1 46.38 605 GLY B CA 1
ATOM 9706 C C . GLY B 1 605 ? -18.141 14.406 28.844 1 46.38 605 GLY B C 1
ATOM 9707 O O . GLY B 1 605 ? -17.641 14.328 27.719 1 46.38 605 GLY B O 1
ATOM 9708 N N . SER B 1 606 ? -19.469 14.211 28.984 1 54.72 606 SER B N 1
ATOM 9709 C CA . SER B 1 606 ? -20.5 14.492 28 1 54.72 606 SER B CA 1
ATOM 9710 C C . SER B 1 606 ? -20.312 15.867 27.375 1 54.72 606 SER B C 1
ATOM 9712 O O . SER B 1 606 ? -20.328 16.891 28.062 1 54.72 606 SER B O 1
ATOM 9714 N N . SER B 1 607 ? -19.375 16.016 26.359 1 63.75 607 SER B N 1
ATOM 9715 C CA . SER B 1 607 ? -19.25 17.297 25.656 1 63.75 607 SER B CA 1
ATOM 9716 C C . SER B 1 607 ? -19.969 17.266 24.312 1 63.75 607 SER B C 1
ATOM 9718 O O . SER B 1 607 ? -20.188 16.188 23.75 1 63.75 607 SER B O 1
ATOM 9720 N N . ILE B 1 608 ? -20.469 18.406 24.062 1 75.94 608 ILE B N 1
ATOM 9721 C CA . ILE B 1 608 ? -21.109 18.625 22.766 1 75.94 608 ILE B CA 1
ATOM 9722 C C . ILE B 1 608 ? -20.25 19.562 21.922 1 75.94 608 ILE B C 1
ATOM 9724 O O . ILE B 1 608 ? -19.719 20.547 22.422 1 75.94 608 ILE B O 1
ATOM 9728 N N . ALA B 1 609 ? -20.094 19.234 20.719 1 80.75 609 ALA B N 1
ATOM 9729 C CA . ALA B 1 609 ? -19.297 20.047 19.797 1 80.75 609 ALA B CA 1
ATOM 9730 C C . ALA B 1 609 ? -20.188 21.062 19.078 1 80.75 609 ALA B C 1
ATOM 9732 O O . ALA B 1 609 ? -21.312 20.75 18.688 1 80.75 609 ALA B O 1
ATOM 9733 N N . VAL B 1 610 ? -19.578 22.297 19.016 1 85.56 610 VAL B N 1
ATOM 9734 C CA . VAL B 1 610 ? -20.312 23.359 18.328 1 85.56 610 VAL B CA 1
ATOM 9735 C C . VAL B 1 610 ? -19.344 24.156 17.453 1 85.56 610 VAL B C 1
ATOM 9737 O O . VAL B 1 610 ? -18.156 24.281 17.766 1 85.56 610 VAL B O 1
ATOM 9740 N N . LYS B 1 611 ? -19.859 24.703 16.438 1 87 611 LYS B N 1
ATOM 9741 C CA . LYS B 1 611 ? -19.078 25.578 15.562 1 87 611 LYS B CA 1
ATOM 9742 C C . LYS B 1 611 ? -19.109 27.016 16.062 1 87 611 LYS B C 1
ATOM 9744 O O . LYS B 1 611 ? -20.172 27.531 16.406 1 87 611 LYS B O 1
ATOM 9749 N N . ALA B 1 612 ? -17.938 27.609 16.172 1 89.88 612 ALA B N 1
ATOM 9750 C CA . ALA B 1 612 ? -17.828 29.016 16.562 1 89.88 612 ALA B CA 1
ATOM 9751 C C . ALA B 1 612 ? -16.781 29.75 15.727 1 89.88 612 ALA B C 1
ATOM 9753 O O . ALA B 1 612 ? -15.992 29.125 15.023 1 89.88 612 ALA B O 1
ATOM 9754 N N . LYS B 1 613 ? -16.953 31.078 15.719 1 91.44 613 LYS B N 1
ATOM 9755 C CA . LYS B 1 613 ? -15.945 31.938 15.109 1 91.44 613 LYS B CA 1
ATOM 9756 C C . LYS B 1 613 ? -15.125 32.656 16.172 1 91.44 613 LYS B C 1
ATOM 9758 O O . LYS B 1 613 ? -15.648 33.5 16.906 1 91.44 613 LYS B O 1
ATOM 9763 N N . LEU B 1 614 ? -13.898 32.219 16.281 1 92.44 614 LEU B N 1
ATOM 9764 C CA . LEU B 1 614 ? -13.016 32.75 17.312 1 92.44 614 LEU B CA 1
ATOM 9765 C C . LEU B 1 614 ? -11.68 33.188 16.719 1 92.44 614 LEU B C 1
ATOM 9767 O O . LEU B 1 614 ? -11.352 32.812 15.586 1 92.44 614 LEU B O 1
ATOM 9771 N N . ASN B 1 615 ? -10.984 34.094 17.438 1 92.81 615 ASN B N 1
ATOM 9772 C CA . ASN B 1 615 ? -9.695 34.594 16.984 1 92.81 615 ASN B CA 1
ATOM 9773 C C . ASN B 1 615 ? -8.539 33.844 17.641 1 92.81 615 ASN B C 1
ATOM 9775 O O . ASN B 1 615 ? -8.367 33.875 18.859 1 92.81 615 ASN B O 1
ATOM 9779 N N . PRO B 1 616 ? -7.785 33.25 16.844 1 90.81 616 PRO B N 1
ATOM 9780 C CA . PRO B 1 616 ? -6.699 32.438 17.406 1 90.81 616 PRO B CA 1
ATOM 9781 C C . PRO B 1 616 ? -5.699 33.25 18.203 1 90.81 616 PRO B C 1
ATOM 9783 O O . PRO B 1 616 ? -5.188 32.781 19.234 1 90.81 616 PRO B O 1
ATOM 9786 N N . LEU B 1 617 ? -5.371 34.438 17.734 1 92.25 617 LEU B N 1
ATOM 9787 C CA . LEU B 1 617 ? -4.406 35.281 18.438 1 92.25 617 LEU B CA 1
ATOM 9788 C C . LEU B 1 617 ? -4.938 35.688 19.812 1 92.25 617 LEU B C 1
ATOM 9790 O O . LEU B 1 617 ? -4.211 35.625 20.797 1 92.25 617 LEU B O 1
ATOM 9794 N N . LYS B 1 618 ? -6.199 36.094 19.875 1 91.25 618 LYS B N 1
ATOM 9795 C CA . LYS B 1 618 ? -6.797 36.438 21.156 1 91.25 618 LYS B CA 1
ATOM 9796 C C . LYS B 1 618 ? -6.727 35.25 22.125 1 91.25 618 LYS B C 1
ATOM 9798 O O . LYS B 1 618 ? -6.348 35.438 23.297 1 91.25 618 LYS B O 1
ATOM 9803 N N . LEU B 1 619 ? -7.102 34.188 21.609 1 90.06 619 LEU B N 1
ATOM 9804 C CA . LEU B 1 619 ? -7.094 33 22.453 1 90.06 619 LEU B CA 1
ATOM 9805 C C . LEU B 1 619 ? -5.684 32.688 22.953 1 90.06 619 LEU B C 1
ATOM 9807 O O . LEU B 1 619 ? -5.5 32.312 24.109 1 90.06 619 LEU B O 1
ATOM 9811 N N . THR B 1 620 ? -4.664 32.875 22.109 1 89 620 THR B N 1
ATOM 9812 C CA . THR B 1 620 ? -3.273 32.656 22.484 1 89 620 THR B CA 1
ATOM 9813 C C . THR B 1 620 ? -2.844 33.656 23.562 1 89 620 THR B C 1
ATOM 9815 O O . THR B 1 620 ? -2.152 33.281 24.516 1 89 620 THR B O 1
ATOM 9818 N N . LEU B 1 621 ? -3.268 34.844 23.391 1 88.88 621 LEU B N 1
ATOM 9819 C CA . LEU B 1 621 ? -2.912 35.875 24.344 1 88.88 621 LEU B CA 1
ATOM 9820 C C . LEU B 1 621 ? -3.598 35.656 25.688 1 88.88 621 LEU B C 1
ATOM 9822 O O . LEU B 1 621 ? -3.014 35.906 26.734 1 88.88 621 LEU B O 1
ATOM 9826 N N . PHE B 1 622 ? -4.848 35.156 25.625 1 87.56 622 PHE B N 1
ATOM 9827 C CA . PHE B 1 622 ? -5.531 34.812 26.859 1 87.56 622 PHE B CA 1
ATOM 9828 C C . PHE B 1 622 ? -4.77 33.75 27.625 1 87.56 622 PHE B C 1
ATOM 9830 O O . PHE B 1 622 ? -4.641 33.812 28.844 1 87.56 622 PHE B O 1
ATOM 9837 N N . ALA B 1 623 ? -4.359 32.844 26.922 1 83.38 623 ALA B N 1
ATOM 9838 C CA . ALA B 1 623 ? -3.627 31.734 27.531 1 83.38 623 ALA B CA 1
ATOM 9839 C C . ALA B 1 623 ? -2.322 32.219 28.156 1 83.38 623 ALA B C 1
ATOM 9841 O O . ALA B 1 623 ? -1.924 31.734 29.219 1 83.38 623 ALA B O 1
ATOM 9842 N N . ARG B 1 624 ? -1.597 33.156 27.484 1 81.56 624 ARG B N 1
ATOM 9843 C CA . ARG B 1 624 ? -0.336 33.719 27.984 1 81.56 624 ARG B CA 1
ATOM 9844 C C . ARG B 1 624 ? -0.552 34.531 29.25 1 81.56 624 ARG B C 1
ATOM 9846 O O . ARG B 1 624 ? 0.26 34.469 30.172 1 81.56 624 ARG B O 1
ATOM 9853 N N . ASN B 1 625 ? -1.591 35.312 29.156 1 75.12 625 ASN B N 1
ATOM 9854 C CA . ASN B 1 625 ? -1.901 36.125 30.344 1 75.12 625 ASN B CA 1
ATOM 9855 C C . ASN B 1 625 ? -2.254 35.219 31.531 1 75.12 625 ASN B C 1
ATOM 9857 O O . ASN B 1 625 ? -1.891 35.531 32.656 1 75.12 625 ASN B O 1
ATOM 9861 N N . LEU B 1 626 ? -2.918 34.188 31.219 1 61.5 626 LEU B N 1
ATOM 9862 C CA . LEU B 1 626 ? -3.248 33.25 32.281 1 61.5 626 LEU B CA 1
ATOM 9863 C C . LEU B 1 626 ? -1.987 32.594 32.844 1 61.5 626 LEU B C 1
ATOM 9865 O O . LEU B 1 626 ? -1.874 32.406 34.062 1 61.5 626 LEU B O 1
ATOM 9869 N N . THR B 1 627 ? -1.129 32.344 31.953 1 54.88 627 THR B N 1
ATOM 9870 C CA . THR B 1 627 ? 0.122 31.734 32.406 1 54.88 627 THR B CA 1
ATOM 9871 C C . THR B 1 627 ? 0.962 32.75 33.188 1 54.88 627 THR B C 1
ATOM 9873 O O . THR B 1 627 ? 1.614 32.375 34.156 1 54.88 627 THR B O 1
ATOM 9876 N N . GLN B 1 628 ? 0.912 34 32.719 1 52.97 628 GLN B N 1
ATOM 9877 C CA . GLN B 1 628 ? 1.647 35.031 33.438 1 52.97 628 GLN B CA 1
ATOM 9878 C C . GLN B 1 628 ? 1.025 35.25 34.812 1 52.97 628 GLN B C 1
ATOM 9880 O O . GLN B 1 628 ? 1.739 35.469 35.812 1 52.97 628 GLN B O 1
ATOM 9885 N N . LEU B 1 629 ? -0.283 35.156 34.812 1 48.41 629 LEU B N 1
ATOM 9886 C CA . LEU B 1 629 ? -0.956 35.312 36.094 1 48.41 629 LEU B CA 1
ATOM 9887 C C . LEU B 1 629 ? -0.701 34.094 37 1 48.41 629 LEU B C 1
ATOM 9889 O O . LEU B 1 629 ? -0.531 34.25 38.219 1 48.41 629 LEU B O 1
ATOM 9893 N N . SER B 1 630 ? -0.723 32.969 36.375 1 46.59 630 SER B N 1
ATOM 9894 C CA . SER B 1 630 ? -0.429 31.781 37.188 1 46.59 630 SER B CA 1
ATOM 9895 C C . SER B 1 630 ? 1.011 31.797 37.688 1 46.59 630 SER B C 1
ATOM 9897 O O . SER B 1 630 ? 1.309 31.234 38.75 1 46.59 630 SER B O 1
ATOM 9899 N N . GLN B 1 631 ? 1.922 32.312 36.938 1 43.09 631 GLN B N 1
ATOM 9900 C CA . GLN B 1 631 ? 3.297 32.406 37.406 1 43.09 631 GLN B CA 1
ATOM 9901 C C . GLN B 1 631 ? 3.436 33.5 38.469 1 43.09 631 GLN B C 1
ATOM 9903 O O . GLN B 1 631 ? 4.336 33.438 39.312 1 43.09 631 GLN B O 1
ATOM 9908 N N . HIS B 1 632 ? 2.588 34.5 38.406 1 37.84 632 HIS B N 1
ATOM 9909 C CA . HIS B 1 632 ? 2.648 35.5 39.438 1 37.84 632 HIS B CA 1
ATOM 9910 C C . HIS B 1 632 ? 1.789 35.125 40.625 1 37.84 632 HIS B C 1
ATOM 9912 O O . HIS B 1 632 ? 1.754 35.844 41.625 1 37.84 632 HIS B O 1
ATOM 9918 N N . VAL B 1 633 ? 1.001 34.188 40.5 1 35.31 633 VAL B N 1
ATOM 9919 C CA . VAL B 1 633 ? 0.44 33.688 41.75 1 35.31 633 VAL B CA 1
ATOM 9920 C C . VAL B 1 633 ? 1.312 32.562 42.281 1 35.31 633 VAL B C 1
ATOM 9922 O O . VAL B 1 633 ? 1.744 31.688 41.531 1 35.31 633 VAL B O 1
#

pLDDT: mean 79.62, std 20.94, range [18.44, 97.5]

Solvent-accessible surface area (backbone atoms only — not comparable to full-atom values): 67842 Å² total; per-residue (Å²): 133,80,78,72,76,72,70,74,73,71,78,86,77,66,68,65,73,65,74,56,70,75,64,82,78,73,77,61,69,44,77,46,71,47,87,58,38,24,51,48,36,27,52,28,44,35,51,30,44,77,66,59,48,84,49,66,29,29,42,35,23,90,88,41,80,45,63,35,42,57,60,60,46,31,26,66,27,59,55,43,27,52,44,52,66,65,73,44,83,58,41,76,44,52,66,47,82,53,79,98,51,56,50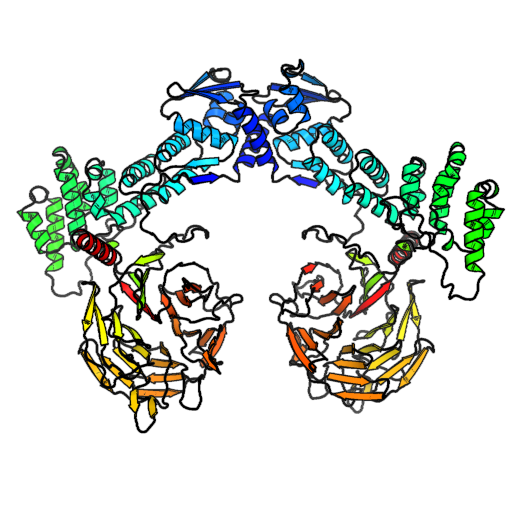,69,33,48,53,39,49,52,43,23,71,36,66,23,35,36,76,38,33,87,84,48,32,65,54,33,30,54,42,29,55,73,37,62,35,66,71,59,31,50,52,37,41,55,50,47,58,74,61,63,42,93,82,48,30,63,60,50,29,51,48,19,57,74,72,62,35,62,69,42,27,50,44,27,50,45,50,45,13,63,40,30,70,61,43,52,71,36,71,70,52,57,69,53,55,71,69,57,49,38,54,59,60,51,43,55,52,32,38,38,80,47,52,58,58,57,49,50,33,53,49,51,46,41,69,71,40,78,79,39,62,81,49,41,65,74,47,59,68,43,51,39,54,66,63,40,54,66,71,55,51,54,43,40,60,72,73,33,64,70,36,61,70,32,67,68,52,38,50,52,45,52,53,30,52,59,63,70,70,57,79,73,79,71,70,81,71,77,69,73,72,57,62,75,57,67,102,57,80,61,68,49,61,75,58,74,35,48,25,56,42,65,38,71,24,43,33,51,51,48,72,46,88,36,76,63,29,23,34,32,69,88,81,57,42,70,40,49,64,63,71,65,86,76,57,70,39,80,42,58,48,32,58,33,38,51,99,36,36,42,34,39,36,39,3,22,26,87,89,52,47,44,27,28,50,30,31,34,52,35,84,91,72,54,42,66,42,82,50,53,49,46,91,62,36,23,20,35,32,27,38,30,43,49,93,76,25,37,37,43,40,32,3,30,33,51,66,32,80,89,70,74,38,55,42,66,25,28,50,26,35,38,34,38,67,90,75,49,41,62,44,80,54,62,53,50,96,54,51,30,25,35,30,24,43,40,50,58,96,69,23,45,35,38,39,36,3,33,29,90,95,66,41,50,28,26,51,27,40,34,33,33,71,92,70,54,42,73,45,79,50,73,54,51,94,58,47,15,25,50,29,30,47,30,55,59,93,80,26,41,39,36,35,34,17,20,36,83,92,70,43,48,30,49,50,29,39,37,36,36,69,91,72,62,42,70,44,78,44,74,50,93,79,49,76,35,56,33,63,57,37,24,37,38,62,52,98,93,30,41,38,38,38,28,43,45,82,71,70,99,58,72,63,42,24,51,34,37,41,32,61,57,57,83,82,71,83,51,60,47,70,46,87,42,73,45,75,37,79,47,62,88,46,77,42,40,53,36,62,27,52,46,39,64,52,58,40,52,50,52,52,49,51,49,49,52,48,53,68,73,92,131,80,79,73,75,76,71,76,74,72,76,88,76,67,68,71,73,64,73,55,70,76,66,81,77,76,77,61,70,43,77,45,71,48,88,58,38,24,51,50,39,28,51,28,43,34,49,30,44,76,66,60,49,82,50,66,29,30,41,36,23,91,88,41,78,44,61,36,43,59,57,61,44,29,28,66,28,57,56,42,28,52,44,52,66,63,74,43,82,57,40,76,44,53,67,47,79,53,77,97,50,55,50,69,32,48,52,39,48,51,43,24,72,35,67,23,35,36,75,36,32,87,85,48,31,64,54,32,32,53,40,28,56,74,38,61,36,67,70,59,30,50,51,36,41,54,52,48,57,74,63,63,41,93,82,48,28,63,59,51,29,52,48,19,59,75,72,64,36,63,69,43,26,52,44,25,50,46,50,45,13,62,40,30,70,62,44,52,70,36,70,70,52,55,69,52,54,69,70,59,49,36,54,58,59,51,41,56,51,32,36,39,82,46,50,58,57,57,48,51,35,53,49,52,46,40,69,72,39,79,80,38,61,82,49,40,66,72,46,57,68,43,52,37,53,65,63,40,53,69,68,56,51,54,42,37,59,73,71,34,66,70,36,61,72,32,67,67,53,39,48,52,45,51,54,30,52,60,62,68,69,55,78,73,80,71,70,80,71,80,71,72,71,58,61,74,56,68,102,55,81,61,68,49,62,73,58,75,35,49,24,58,41,64,38,69,25,44,32,52,50,48,72,45,87,36,74,63,29,23,35,32,70,88,82,54,43,70,40,48,64,64,70,66,86,75,58,70,42,80,45,57,51,34,60,34,39,52,98,35,34,45,32,38,32,38,3,20,24,87,90,55,47,43,27,29,51,28,30,34,54,35,85,90,72,54,43,66,41,80,51,54,48,48,91,62,36,24,19,34,32,27,40,28,46,48,94,77,26,37,37,42,39,32,2,29,32,52,64,30,80,88,69,73,37,55,41,65,25,28,50,26,34,37,34,38,68,90,75,49,41,62,44,79,53,62,52,51,96,55,51,31,25,34,29,25,42,38,52,58,95,70,24,45,34,37,40,35,2,31,29,89,96,68,40,50,28,26,50,27,41,34,34,32,72,92,70,51,41,72,46,80,50,74,54,52,93,58,46,16,26,49,29,27,47,30,55,59,93,79,26,42,40,37,36,34,17,21,37,83,92,68,43,48,30,50,50,31,37,35,36,36,69,91,71,64,42,72,43,78,44,72,49,95,76,49,72,37,54,35,62,56,36,25,37,39,64,53,97,92,26,39,35,35,35,25,38,43,80,60,75,95,76,78,32,30,35,43,38,33,39,27,53,56,55,83,83,63,75,61,53,47,60,50,78,45,67,47,78,38,76,41,62,88,44,77,40,41,52,36,58,27,52,44,38,64,52,58,39,52,49,50,52,49,52,48,49,52,48,54,69,71,92

Sequence (1266 aa):
MATSRRRHFPSDDLVPNFDTPPDEGDDEKIYHENQSHGSSLAKGLMQLYKNEELCDVTLEVQGQRFSCHRNVLAASVPYFRVMFTSGLSETNQDVVLLQGVTAQAIAQILDYIYSGKVCLSPADTLDILSAANLFQMPELCRACCQYLSQHLTTESCLDVFMLAKLYEYPDLLDSALRFIGEHFLDISNSDSFLTLPVEAVVDIVSSNGLWVLQEEQTLEGALRWLKHLKEREDVAVEVLKNIRYPLLQPECLAKLLENEEIFCTSTELQQLVKTALSSHGSPDGYHDDAVSSVSYHGNGDVTSNDTLREGMQDREMIVFVGSDHVPNNCFEPEDRRAYAIAPPPVGEVSHPACVAASTGVIFWGGGVSDYTDVHSAIYRYNPDTNQWNSCAHMLTPRQCFSLSEVGGKLYATGGLGPYSQELRACKVLNTVECYDVGSDSWTFVTSMPKTVSDHCSVSLGGVVCVLGGEIPGAGSTNAVMAYSPDNDAWREWPPMYERRQLPCATVINNRIYVAGGYLHLYKGLSSIEVFNPDFQQWHIIRGEENPIAQHIDGILTINDSIYLCADRRVTARREFTHIYLYSYNVFDKVLVVKEGELERNIRRGSSIAVKAKLNPLKLTLFARNLTQLSQHVMATSRRRHFPSDDLVPNFDTPPDEGDDEKIYHENQSHGSSLAKGLMQLYKNEELCDVTLEVQGQRFSCHRNVLAASVPYFRVMFTSGLSETNQDVVLLQGVTAQAIAQILDYIYSGKVCLSPADTLDILSAANLFQMPELCRACCQYLSQHLTTESCLDVFMLAKLYEYPDLLDSALRFIGEHFLDISNSDSFLTLPVEAVVDIVSSNGLWVLQEEQTLEGALRWLKHLKEREDVAVEVLKNIRYPLLQPECLAKLLENEEIFCTSTELQQLVKTALSSHGSPDGYHDDAVSSVSYHGNGDVTSNDTLREGMQDREMIVFVGSDHVPNNCFEPEDRRAYAIAPPPVGEVSHPACVAASTGVIFWGGGVSDYTDVHSAIYRYNPDTNQWNSCAHMLTPRQCFSLSEVGGKLYATGGLGPYSQELRACKVLNTVECYDVGSDSWTFVTSMPKTVSDHCSVSLGGVVCVLGGEIPGAGSTNAVMAYSPDNDAWREWPPMYERRQLPCATVINNRIYVAGGYLHLYKGLSSIEVFNPDFQQWHIIRGEENPIAQHIDGILTINDSIYLCADRRVTARREFTHIYLYSYNVFDKVLVVKEGELERNIRRGSSIAVKAKLNPLKLTLFARNLTQLSQHV

InterPro domains:
  IPR000210 BTB/POZ domain [PF00651] (46-151)
  IPR000210 BTB/POZ domain [PS50097] (55-122)
  IPR000210 BTB/POZ domain [SM00225] (55-152)
  IPR006652 Kelch repeat type 1 [SM00612] (361-408)
  IPR006652 Kelch repeat type 1 [SM00612] (409-462)
  IPR006652 Kelch repeat type 1 [SM00612] (463-510)
  IPR006652 Kelch repeat type 1 [SM00612] (511-560)
  IPR011333 SKP1/BTB/POZ domain superfamily [G3DSA:3.30.710.10] (24-181)
  IPR011333 SKP1/BTB/POZ domain superfamily [SSF54695] (32-150)
  IPR011705 BTB/Kelch-associated [PF07707] (157-257)
  IPR011705 BTB/Kelch-associated [SM00875] (157-258)
  IPR015915 Kelch-type beta-propeller [G3DSA:2.120.10.80] (302-592)
  IPR015915 Kelch-type beta-propeller [SSF117281] (329-583)
  IPR017096 BTB-kelch protein [PIRSF037037] (31-565)

Secondary structure (DSSP, 8-state):
-----------TT----------S-----EEEE-TTHHHHHHHHHHHHHHTT-S--EEEEETTEEEEE-HHHHHHH-HHHHHHHHS-SGGGG-SEEE--SS-HHHHHHHHHHHHHSEEEE-TTTHHHHHHHHHHTT-HHHHHHHHHHHHHS--TTTHHHHHHHHHHHT-HHHHHHHHHHHHHTHHHHTTSHHHHT--HHHHHHHHT-TT---SSHHHHHHHHHHHHHH-GGGGGGHHHHHTTS-GGGS-HHHHHHHHHH-HHHHH-HHHHHHHHHHHHHHS---S------------SSS----TTSPPGGG--EEEEEEEESS--TT-EEETTTTEEE--PPP---SEEE--EEEEETTEEEEE--EETTTEE---EEEEETTTTEEEE-PPPSS--BS-EEEEETTEEEEE--EEEEETTTTEEEEP--EEEEETTTTEEEEEPPPSS--BS-EEEEETTEEEEE--EETTTEE---EEEEETTTTEEEEEPPPSS--BS-EEEEETTEEEEE--B-GGG-B---EEEEETTTTEEEEE--TT--TTS-EEEEEEETTEEEEEE----SSS-----EEEEEE-SSSS-EEEEEE-------SS-EEEEEEEE-HHHHHHHHHHHHHHHHH-/-----------TT----------S-----EEEE-TTHHHHHHHHHHHHHHTT-S--EEEEETTEEEEE-HHHHHHH-HHHHHHHHS-SGGGG-SEEE--SS-HHHHHHHHHHHHHSEEEE-TTTHHHHHHHHHHTT-HHHHHHHHHHHHHS--TTTHHHHHHHHHHHT-HHHHHHHHHHHHHTHHHHTTSHHHHT--HHHHHHHHT-TT---SSHHHHHHHHHHHHHH-GGGGGGHHHHHTTS-GGGS-HHHHHHHHHH-HHHHH-HHHHHHHHHHHHHHS---S------------SSS----TTSPPGGG--EEEEEEEESS--TT-EEETTTTEEE--PPP---SEEE--EEEEETTEEEEE--EETTTEE---EEEEETTTTEEEE-PPPSS--BS-EEEEETTEEEEE--EEEEETTTTEEEEP--EEEEETTTTEEEEEPPPSS--BS-EEEEETTEEEEE--EETTTEE---EEEEETTTTEEEEEPPPSS--BS-EEEEETTEEEEE--B-GGG-B---EEEEETTTTEEEEE--TT--TTS-EEEEEEETTEEEEEEE---SSS---EEEEEEE--SSSS--EEEEE-------SS-EEEEEEEE-HHHHHHHHHHHHHHHHH-

Foldseek 3Di:
DPPPPPVPPPDDPPPPPPPPPPPDDDPDDDDDDDPCVVQVVLVVQVVCQVVVHPFQAWEAEPRDIGGHHLCLCLVQFVQSVCQQVVPDPSVRDRYHYDPPAHPVLVVQVVCCSSRVDGDDDPVCLVRVLVVCVVRVPVVSVVVSLVVCLVDPDLVCLVVQCVVCVVSVVPVSNVSSLLVCQLCVLVNLPDVVLLPDDPVSLQVNLLDLNHQDQALVSSVVSLVVSCVVDVVSLVCSCVNNVSRLLLRDDLVVLVCCCVPPVSCVVDPVSVVVSVVSNVVVPPPPPCPPDPPLPQPPDPPDDSPRSNDHRQNNFWFKWKAWADLDDFQFRIAGVVVGDTFGFDHADNDQQQADWEWADFPFKIKTDWGDHPVFRTFQWMWIADQLVRYIDTFDGEPFRFGQWEWEDFPRKIKTAWHFGGQDPVVNGTDTFQWMWIAHPVVRDIDTFDGHPAGFGQWYWYDFPRKIKTAWGQHVPPGIFQWIKIAHPVVSDIDTADGEPDGFGNWAWEDAPRKIKIAWGADPPRFIDLWIWIADPVVSDIDIQRAPPSLRSFDWQYWYQGPRWIWTWGQNPDDPDRWGTFIFIFPDPVPDRYGDTDTDPPRRPPPDGNIHIYIGTHRPSSSVVVVVVVVVVVVVD/DPPPPPPPPPDDPPPPPPPPPPPDDDPDDDDDDDPCVVQVVLVVQVVCQVVVHPFQAWEAEPRDIGGHHLCLCLVQFVQSVCQQVVPDPSVRDRYHYDPPAHPVLVVQVVCCSSRVDGDDDPVCLVRVLVVCVVRVPVVSVVVSLVVCLVDPDLVCLVVQCVVCVVSVVPVSNVSSLLVCQLCVLVNLPDVVLLPDDPVSLQVNLLDLNHQDQALVSSVVSLVVSQVVDVVSLVCSCVNNVSRLQLRDDLVVLVCCCPPPVSCVVDPVSVVVSVVSNVVVPPPPPCPPDPPLPQVPDPPDDSPRSNDHRQNNFWFKWKAWAFLDDFQFRIAGVVVGDTFGFDHADNDQQQADWEWADFPFKIKTDWGDHPVFRTFQWMWIADQLVRYIDTFDGEPFRFGQWEWEDFPRKIKTAWHFGGQDPVVNGTDTFQWMWIAHPVVRDIDTFDGHPAGFGQWYWYDFPRKIKTAWGQHVPPGIFQWIWIAHPVVSDIDTADGEPAGFGNWAWEDAPRKIKIAWGADPPRFIDLWIWIADPVVSDIDIQHAPPSLQRFDWQYWYQGPRWIWTFHFNPDDDFQGFGFTFIFRPPVPDRHRPGPGDRPRRSPPDGSIHIYIGTHRPSSSVVVVVVVVVVVVVD